Protein 2I9E (pdb70)

Solvent-accessible surface area: 38887 Å² total; per-residue (Å²): 159,61,108,4,0,0,1,0,2,2,40,0,20,11,50,78,156,55,0,96,91,2,5,32,47,6,131,91,17,107,57,19,168,107,13,35,7,1,3,1,0,2,16,7,0,0,45,46,0,36,96,41,8,45,106,100,6,5,0,0,0,5,16,0,11,66,50,73,142,18,52,42,0,30,10,16,0,0,54,3,0,91,47,8,40,1,40,4,0,1,1,1,6,16,22,10,29,96,85,40,58,14,54,18,111,31,0,1,60,0,0,29,27,0,32,137,37,42,2,72,0,0,1,0,3,10,0,39,70,107,47,58,105,16,66,90,20,93,100,3,3,43,102,10,1,136,15,5,23,73,102,14,140,82,14,87,70,2,1,4,0,0,12,5,24,18,11,141,85,54,85,146,63,6,62,30,101,58,0,12,79,12,0,118,26,0,15,103,33,0,38,132,88,50,57,54,164,27,0,89,70,5,34,0,0,2,15,12,57,6,48,48,100,38,1,110,107,3,2,78,26,100,12,1,4,0,0,7,0,19,56,12,1,40,110,75,31,2,14,75,0,0,11,4,114,132,162,52,106,7,0,0,1,0,2,3,40,0,21,10,50,72,159,54,2,103,92,2,8,30,53,6,124,98,13,112,43,22,174,106,14,35,7,1,0,0,0,1,16,7,0,0,40,45,0,36,99,43,8,45,103,101,7,5,0,0,0,5,16,0,11,66,49,74,143,20,49,41,0,29,11,14,0,0,53,2,0,86,46,7,44,1,39,4,0,1,1,0,7,14,19,11,28,93,80,38,57,18,62,32,109,34,0,0,50,1,0,30,25,0,31,140,35,43,2,73,0,1,1,0,3,7,0,33,64,128,47,60,134,69,67,86,23,91,95,2,2,38,104,11,2,135,25,5,24,80,74,15,149,81,18,83,66,1,1,4,0,0,11,5,26,18,12,140,85,61,84,152,61,6,60,26,104,57,1,12,79,9,0,116,22,0,15,100,32,1,39,123,89,48,54,56,163,29,0,90,69,6,34,0,0,2,17,12,54,7,47,46,106,36,2,110,108,6,7,83,27,98,12,0,2,0,0,6,1,19,54,10,0,36,108,77,38,2,18,84,0,0,25,4,109,61,174,174,161,62,108,3,0,0,0,0,2,3,40,0,21,12,50,79,156,55,0,97,94,2,5,30,48,6,118,37,15,63,56,21,169,106,13,36,8,1,4,1,0,2,16,6,0,0,44,47,0,35,96,42,7,47,102,101,8,5,0,0,0,5,16,0,11,66,50,74,143,19,50,41,0,30,10,16,0,0,53,4,0,91,47,9,39,1,39,5,0,2,1,1,6,16,20,11,30,94,85,44,57,14,56,18,109,33,0,0,61,1,0,28,27,0,33,136,37,43,2,73,0,0,0,0,2,10,0,40,70,141,47,59,131,64,66,94,20,95,100,3,2,44,104,11,1,136,15,4,23,72,101,14,142,77,13,87,69,3,1,4,0,0,12,5,25,17,10,139,86,53,85,148,63,6,61,29,102,59,1,12,81,11,0,117,25,0,16,102,32,0,38,131,86,51,58,54,164,30,0,87,72,5,35,0,0,1,15,11,56,6,48,47,102,38,2,110,106,4,2,78,27,100,11,1,3,0,0,7,0,20,56,10,1,38,109,76,31,3,14,74,0,0,11,4,111,131,162,55,105,8,0,0,1,1,2,3,40,0,20,11,50,73,158,56,2,108,92,3,8,30,54,6,126,98,14,107,44,24,174,104,12,37,7,2,1,1,0,2,16,7,0,0,40,45,0,35,100,42,7,44,103,102,7,5,0,0,0,6,15,0,12,66,51,75,145,20,49,39,0,31,12,15,0,0,52,4,0,88,48,7,43,1,39,5,0,2,1,0,7,15,20,11,30,94,79,42,58,19,54,21,98,34,0,0,57,1,0,30,24,0,32,139,38,45,1,73,0,0,0,0,3,8,0,32,64,129,46,55,137,68,67,87,22,94,95,2,2,40,102,11,1,135,17,4,24,78,87,14,152,79,18,84,68,2,1,4,0,1,12,3,27,20,5,140,53,151,30,155,30,10,66,30,103,60,1,10,76,11,0,115,21,0,15,100,43,0,36,121,88,54,60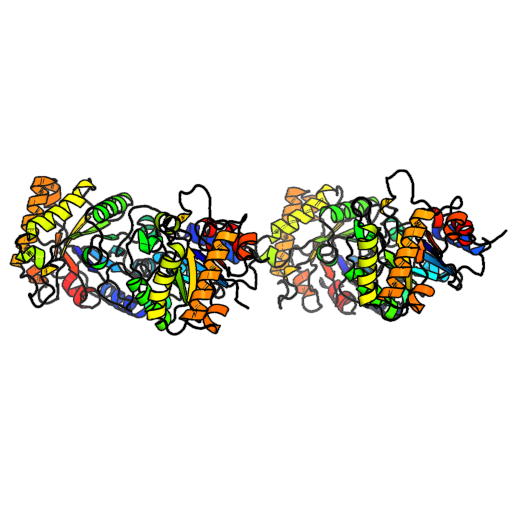,55,162,28,0,88,72,6,36,0,0,2,15,10,58,6,49,47,102,39,2,105,103,9,6,84,29,99,12,4,10,0,0,8,2,21,48,14,0,36,106,76,39,2,17,77,0,0,22,2,118,61,173,171

InterPro domains:
  IPR000652 Triosephosphate isomerase [PF00121] (6-245)
  IPR000652 Triosephosphate isomerase [PS51440] (4-245)
  IPR000652 Triosephosphate isomerase [PTHR21139] (2-244)
  IPR000652 Triosephosphate isomerase [TIGR00419] (6-238)
  IPR000652 Triosephosphate isomerase [cd00311] (5-244)
  IPR013785 Aldolase-type TIM barrel [G3DSA:3.20.20.70] (1-247)
  IPR020861 Triosephosphate isomerase, active site [PS00171] (162-172)
  IPR022896 Triosephosphate isomerase, bacterial/eukaryotic [MF_00147_B] (3-245)
  IPR035990 Triosephosphate isomerase superfamily [SSF51351] (2-245)

Radius of gyration: 40.64 Å; Cα contacts (8 Å, |Δi|>4): 2149; chains: 4; bounding box: 59×119×101 Å

Nearest PDB structures (foldseek):
  2i9e-assembly2_C  TM=1.004E+00  e=1.989E-55  Tenebrio molitor
  6jox-assembly2_A  TM=9.903E-01  e=1.349E-45  Scylla paramamosain
  4unl-assembly1_B  TM=9.896E-01  e=4.055E-43  Homo sapiens
  7sx1-assembly1_A  TM=9.900E-01  e=1.796E-42  Homo sapiens
  6nlh-assembly1_A  TM=9.869E-01  e=2.450E-42  Homo sapiens

Secondary structure (DSSP, 8-state):
-PPEEEEEE--B---HHHHHHHHHHHHHS---TTEEEEEEE-GGGHHHHHHHS-TTSEEEES---SSSSBS-TT---HHHHHHTT--EEEES-HHHHHTS---HHHHHHHHHHHHHTT-EEEEEE---HHHHHTT-HHHHHHHHHHHHHHH-S--TTEEEEE--GGGTTSSS---HHHHHHHHHHHHHHHHHHT-HHHHHH-EEEE-S---TTTHHHHHTSTT--EEEESGGGGSTHHHHHHTTT-/-PPPEEEEE--B---HHHHHHHHHHHHHS---TT-EEEEEE-GGGHHHHHHHS-TTSEEEES---SSSSBS-TT---HHHHHHTT--EEEES-HHHHHTS---HHHHHHHHHHHHHTT-EEEEEE---HHHHHTT-HHHHHHHHHHHHHTT-S--TTEEEEE--GGGTTSSS---HHHHHHHHHHHHHHHHHHT-HHHHHH--EEE-S---TTTHHHHHTSTT--EEEE-GGGGSTHHHHHHTTT---/-PPEEEEEE--B---HHHHHHHHHHHHHSPPPTTEEEEEEE-GGGHHHHHHHS-TTSEEEES---SSSSBS-TT---HHHHHHTT--EEEES-HHHHHTS---HHHHHHHHHHHHHTT-EEEEEE---HHHHHTT-HHHHHHHHHHHHHTT-S--TTEEEEE--GGGTTSSS---HHHHHHHHHHHHHHHHHHT-HHHHHH-EEEE-S---TTTHHHHHTSTT--EEEESGGGGSTHHHHHHTTT-/-PPPEEEEE--B---HHHHHHHHHHHHHS---TT-EEEEEE-GGGHHHHHHHS-TTSEEEES---SSSSBS-TT---HHHHHHTT--EEEES-HHHHHTS---HHHHHHHHHHHHHTT-EEEEEE---HHHHHTT-HHHHHHHHHHHHHTT-S--TTEEEEE--TTTSSSS----HHHHHHHHHHHHHHHHHHT-HHHHHH--EEE-S---TTTHHHHHHSTT--EEEESGGGGSTHHHHHHTTT---

Sequence (988 aa):
ARKFVVGGNWKMNGDKKQINEIIGFLKSGPLNQDTEVVVGVPAIYLELVRTCVPASIGVAAQNCYKVPKGAFTGEISPAMIKDVGADWVILGHSERRQIFGESDELIAEKVCHALESGLKVIACIGETLEEREAGKTEEVVFRQTKAIAAKVNDWSNVVIAYEPVWAIGTGKTATPQQAQDVHKALRQWICENIDAKVGNSIRIQYGGSVTAANCKELASQPDIDGFLVGGASLKPEFVDIINARQARKFVVGGNWKMNGDKKQINEIIGFLKSGPLNQDTEVVVGVPAIYLELVRTCVPASIGVAAQNCYKVPKGAFTGEISPAMIKDVGADWVILGHSERRQIFGESDELIAEKVCHALESGLKVIACIGETLEEREAGKTEEVVFRQTKAIAAKVNDWSNVVIAYEPVWAIGTGKTATPQQAQDVHKALRQWICENIDAKVGNSIRIQYGGSVTAANCKELASQPDIDGFLVGGASLKPEFVDIINARQLVARKFVVGGNWKMNGDKKQINEIIGFLKSGPLNQDTEVVVGVPAIYLELVRTCVPASIGVAAQNCYKVPKGAFTGEISPAMIKDVGADWVILGHSERRQIFGESDELIAEKVCHALESGLKVIACIGETLEEREAGKTEEVVFRQTKAIAAKVNDWSNVVIAYEPVWAIGTGKTATPQQAQDVHKALRQWICENIDAKVGNSIRIQYGGSVTAANCKELASQPDIDGFLVGGASLKPEFVDIINARQARKFVVGGNWKMNGDKKQINEIIGFLKSGPLNQDTEVVVGVPAIYLELVRTCVPASIGVAAQNCYKVPKGAFTGEISPAMIKDVGADWVILGHSERRQIFGESDELIAEKVCHALESGLKVIACIGETLEEREAGKTEEVVFRQTKAIAAKVNDWSNVVIAYEPVWAIGTGKTATPQQAQDVHKALRQWICENIDAKVGNSIRIQYGGSVTAANCKELASQPDIDGFLVGGASLKPEFVDIINARQLV

B-factor: mean 29.7, std 9.91, range [9.57, 84.8]

Organism: Tenebrio molitor (NCBI:txid7067)

Foldseek 3Di:
DAQFEAEEAADPDDDPVLLVVLLCLVVPFDFDPRYAYEYEDEPVCLLVSQVSHDPSHAYEHADAFQDCDDDDPPGHHLVVSVVSPHAEYEFQPPCCCPVVNDDLQRSLSRVLRNVVSRHQYEYEFEDAQVCVVVVNGCVRRLVSVVNNLVRDQDCPRYAYEYEHNNCPPVPDWQALVSQLVSLVSVLVSCCVPPNVVCSVHHAYAYEYADFLVCLQVNCPRPRHRYYHHYPCSSDSRSSSNSVSPD/DAQFEAEEEADPDDDPVLLVVLLVLVVPQDFDPSYQYEYEDEPVCLLVNQVSHDPSYAYEHADAFQDCDDDDPPGHHLVVSPVSPGAEYEFQPPCCCPVVNDDLQRRLSRCLRNVVSRHAYAYEFEDALVCVVVVCGVVGRLVSVVSNLVRDDDCPRYAYEYEHNNQPPPPDWQALVSQLVSLVSVLVSCCVPPNVVCSVHHAYAYAYADFLVCLLVNCVRPRHRYYNYYPCSSDSRSRSNSCSPPPD/DAQFEAEEAADPDDDPVLLVVLLCLVVPFDFDPRYAYEYEDEPVCLLVSQVSHDPSHAYEHADAFQDCDDDDPPGHHLVVSVVSPHAEYEFQPPCCCPVVNDDLQRSLSRVLRNVVSRHQYEYEFEDAQVCVVVVNGCVGRLVSVVNNLVRDQDCPRYAYEYEHNNCPPVPDWQALVRQLVSLVSVLVSCCVPPNVVCSVHHAYAYEYADFLVCLQVNCPRPRHRYYHHYPCSSDSRSSSNSVSPD/DAQFEAEEEADPDDDVVLLVVLLVLVVPQDFDPSYQYEYEDEPVCLLVNQVSHDPSYAYEHADAFQDCDDDDPPGHHLVVSPVSPGAEYEFQPPCCCPVVNDDLQRRLSRCLRNVVSRHAYAYEFEDALVCVVVVCGVVGRLVSVVSNLVRDQDCPRYAYEYEHNNCPDVNDWDDLVSQLVSLVSVLVSCCVPPNVVCSVHHAYAYEYADFLVCLLVNCVRPRHRYYHHYPCSSDSRSSSNSCSPPPD

CATH classification: 3.20.20.70

Structure (mmCIF, N/CA/C/O backbone):
data_2I9E
#
_entry.id   2I9E
#
_cell.length_a   37.06
_cell.length_b   145.08
_cell.length_c   94.28
_cell.angle_alpha   90.00
_cell.angle_beta   95.61
_cell.angle_gamma   90.00
#
_symmetry.space_group_name_H-M   'P 1 21 1'
#
loop_
_entity.id
_entity.type
_entity.pdbx_description
1 polymer 'Triosephosphate isomerase'
2 non-polymer 2-AMINO-2-HYDROXYMETHYL-PROPANE-1,3-DIOL
3 water water
#
loop_
_atom_site.group_PDB
_atom_site.id
_atom_site.type_symbol
_atom_site.label_atom_id
_atom_site.label_alt_id
_atom_site.label_comp_id
_atom_site.label_asym_id
_atom_site.label_entity_id
_atom_site.label_seq_id
_atom_site.pdbx_PDB_ins_code
_atom_site.Cartn_x
_atom_site.Cartn_y
_atom_site.Cartn_z
_atom_site.occupancy
_atom_site.B_iso_or_equiv
_atom_site.auth_seq_id
_atom_site.auth_comp_id
_atom_site.auth_asym_id
_atom_site.auth_atom_id
_atom_site.pdbx_PDB_model_num
ATOM 1 N N . ALA A 1 2 ? 19.759 16.434 28.596 1.00 44.07 2 ALA A N 1
ATOM 2 C CA . ALA A 1 2 ? 18.500 16.211 29.364 1.00 45.89 2 ALA A CA 1
ATOM 3 C C . ALA A 1 2 ? 18.341 14.739 29.735 1.00 42.12 2 ALA A C 1
ATOM 4 O O . ALA A 1 2 ? 18.958 13.865 29.128 1.00 46.96 2 ALA A O 1
ATOM 6 N N . ARG A 1 3 ? 17.514 14.473 30.738 1.00 39.05 3 ARG A N 1
ATOM 7 C CA . ARG A 1 3 ? 17.277 13.110 31.190 1.00 34.00 3 ARG A CA 1
ATOM 8 C C . ARG A 1 3 ? 16.247 12.409 30.304 1.00 29.25 3 ARG A C 1
ATOM 9 O O . ARG A 1 3 ? 15.130 12.894 30.136 1.00 22.79 3 ARG A O 1
ATOM 17 N N . LYS A 1 4 ? 16.618 11.270 29.728 1.00 27.53 4 LYS A N 1
ATOM 18 C CA . LYS A 1 4 ? 15.675 10.550 28.879 1.00 30.22 4 LYS A CA 1
ATOM 19 C C . LYS A 1 4 ? 14.529 9.955 29.690 1.00 25.70 4 LYS A C 1
ATOM 20 O O . LYS A 1 4 ? 14.752 9.258 30.681 1.00 23.71 4 LYS A O 1
ATOM 26 N N . PHE A 1 5 ? 13.305 10.254 29.263 1.00 28.52 5 PHE A N 1
ATOM 27 C CA . PHE A 1 5 ? 12.095 9.768 29.919 1.00 23.98 5 PHE A CA 1
ATOM 28 C C . PHE A 1 5 ? 12.096 8.245 29.899 1.00 23.12 5 PHE A C 1
ATOM 29 O O . PHE A 1 5 ? 12.263 7.646 28.842 1.00 25.90 5 PHE A O 1
ATOM 37 N N . VAL A 1 6 ? 11.916 7.623 31.062 1.00 23.64 6 VAL A N 1
ATOM 38 C CA . VAL A 1 6 ? 11.920 6.161 31.157 1.00 24.02 6 VAL A CA 1
ATOM 39 C C . VAL A 1 6 ? 10.642 5.622 31.762 1.00 24.85 6 VAL A C 1
ATOM 40 O O . VAL A 1 6 ? 10.288 5.969 32.889 1.00 19.92 6 VAL A O 1
ATOM 44 N N . VAL A 1 7 ? 9.970 4.747 31.027 1.00 27.41 7 VAL A N 1
ATOM 45 C CA . VAL A 1 7 ? 8.730 4.153 31.507 1.00 27.37 7 VAL A CA 1
ATOM 46 C C . VAL A 1 7 ? 8.854 2.638 31.604 1.00 29.84 7 VAL A C 1
ATOM 47 O O . VAL A 1 7 ? 9.044 1.943 30.596 1.00 20.31 7 VAL A O 1
ATOM 51 N N . GLY A 1 8 ? 8.766 2.141 32.835 1.00 22.77 8 GLY A N 1
ATOM 52 C CA . GLY A 1 8 ? 8.854 0.718 33.069 1.00 24.79 8 GLY A CA 1
ATOM 53 C C . GLY A 1 8 ? 7.471 0.167 33.350 1.00 28.76 8 GLY A C 1
ATOM 54 O O . GLY A 1 8 ? 6.630 0.844 33.945 1.00 31.32 8 GLY A O 1
ATOM 55 N N . GLY A 1 9 ? 7.234 -1.058 32.898 1.00 22.90 9 GLY A N 1
ATOM 56 C CA . GLY A 1 9 ? 5.958 -1.705 33.122 1.00 20.36 9 GLY A CA 1
ATOM 57 C C . GLY A 1 9 ? 6.190 -2.917 34.005 1.00 21.42 9 GLY A C 1
ATOM 58 O O . GLY A 1 9 ? 6.741 -3.922 33.565 1.00 25.04 9 GLY A O 1
ATOM 59 N N . ASN A 1 10 ? 5.797 -2.816 35.267 1.00 22.23 10 ASN A N 1
ATOM 60 C CA . ASN A 1 10 ? 5.975 -3.919 36.196 1.00 15.36 10 ASN A CA 1
ATOM 61 C C . ASN A 1 10 ? 4.688 -4.743 36.202 1.00 19.96 10 ASN A C 1
ATOM 62 O O . ASN A 1 10 ? 3.688 -4.344 36.804 1.00 20.02 10 ASN A O 1
ATOM 67 N N . TRP A 1 11 ? 4.717 -5.882 35.510 1.00 20.06 11 TRP A N 1
ATOM 68 C CA . TRP A 1 11 ? 3.559 -6.777 35.414 1.00 19.53 11 TRP A CA 1
ATOM 69 C C . TRP A 1 11 ? 3.247 -7.475 36.734 1.00 12.82 11 TRP A C 1
ATOM 70 O O . TRP A 1 11 ? 2.143 -7.981 36.930 1.00 22.16 11 TRP A O 1
ATOM 81 N N . LYS A 1 12 ? 4.227 -7.512 37.628 1.00 20.86 12 LYS A N 1
ATOM 82 C CA . LYS A 1 12 ? 4.066 -8.197 38.911 1.00 13.69 12 LYS A CA 1
ATOM 83 C C . LYS A 1 12 ? 3.760 -9.676 38.620 1.00 24.40 12 LYS A C 1
ATOM 84 O O . LYS A 1 12 ? 4.177 -10.199 37.581 1.00 26.52 12 LYS A O 1
ATOM 90 N N . MET A 1 13 ? 3.054 -10.361 39.518 1.00 25.43 13 MET A N 1
ATOM 91 C CA . MET A 1 13 ? 2.752 -11.765 39.278 1.00 18.56 13 MET A CA 1
ATOM 92 C C . MET A 1 13 ? 1.488 -11.910 38.439 1.00 19.90 13 MET A C 1
ATOM 93 O O . MET A 1 13 ? 0.422 -12.272 38.941 1.00 21.70 13 MET A O 1
ATOM 98 N N . ASN A 1 14 ? 1.625 -11.627 37.150 1.00 21.31 14 ASN A N 1
ATOM 99 C CA . ASN A 1 14 ? 0.516 -11.708 36.211 1.00 17.44 14 ASN A CA 1
ATOM 100 C C . ASN A 1 14 ? 1.048 -12.146 34.863 1.00 23.60 14 ASN A C 1
ATOM 101 O O . ASN A 1 14 ? 2.199 -11.867 34.521 1.00 24.92 14 ASN A O 1
ATOM 106 N N . GLY A 1 15 ? 0.206 -12.830 34.100 1.00 28.89 15 GLY A N 1
ATOM 107 C CA . GLY A 1 15 ? 0.610 -13.263 32.778 1.00 34.33 15 GLY A CA 1
ATOM 108 C C . GLY A 1 15 ? 0.626 -14.747 32.461 1.00 29.77 15 GLY A C 1
ATOM 109 O O . GLY A 1 15 ? 0.708 -15.603 33.339 1.00 30.20 15 GLY A O 1
ATOM 110 N N . ASP A 1 16 ? 0.528 -15.022 31.165 1.00 28.69 16 ASP A N 1
ATOM 111 C CA . ASP A 1 16 ? 0.573 -16.359 30.594 1.00 31.53 16 ASP A CA 1
ATOM 112 C C . ASP A 1 16 ? 0.818 -16.121 29.110 1.00 24.49 16 ASP A C 1
ATOM 113 O O . ASP A 1 16 ? 0.699 -14.997 28.640 1.00 27.37 16 ASP A O 1
ATOM 118 N N . LYS A 1 17 ? 1.184 -17.166 28.382 1.00 32.92 17 LYS A N 1
ATOM 119 C CA . LYS A 1 17 ? 1.451 -17.053 26.951 1.00 29.35 17 LYS A CA 1
ATOM 120 C C . LYS A 1 17 ? 0.432 -16.185 26.212 1.00 28.39 17 LYS A C 1
ATOM 121 O O . LYS A 1 17 ? 0.801 -15.266 25.489 1.00 23.31 17 LYS A O 1
ATOM 127 N N . LYS A 1 18 ? -0.850 -16.490 26.391 1.00 32.14 18 LYS A N 1
ATOM 128 C CA . LYS A 1 18 ? -1.921 -15.745 25.736 1.00 33.47 18 LYS A CA 1
ATOM 129 C C . LYS A 1 18 ? -1.877 -14.264 26.091 1.00 35.16 18 LYS A C 1
ATOM 130 O O . LYS A 1 18 ? -1.766 -13.401 25.213 1.00 25.15 18 LYS A O 1
ATOM 136 N N . GLN A 1 19 ? -1.970 -13.982 27.387 1.00 36.74 19 GLN A N 1
ATOM 137 C CA . GLN A 1 19 ? -1.949 -12.619 27.891 1.00 31.94 19 GLN A CA 1
ATOM 138 C C . GLN A 1 19 ? -0.702 -11.858 27.445 1.00 35.29 19 GLN A C 1
ATOM 139 O O . GLN A 1 19 ? -0.765 -10.661 27.165 1.00 35.09 19 GLN A O 1
ATOM 145 N N . ILE A 1 20 ? 0.429 -12.554 27.375 1.00 33.61 20 ILE A N 1
ATOM 146 C CA . ILE A 1 20 ? 1.678 -11.933 26.950 1.00 35.08 20 ILE A CA 1
ATOM 147 C C . ILE A 1 20 ? 1.626 -11.542 25.478 1.00 35.68 20 ILE A C 1
ATOM 148 O O . ILE A 1 20 ? 2.207 -10.534 25.084 1.00 34.19 20 ILE A O 1
ATOM 153 N N . ASN A 1 21 ? 0.944 -12.343 24.664 1.00 38.06 21 ASN A N 1
ATOM 154 C CA . ASN A 1 21 ? 0.825 -12.032 23.242 1.00 37.52 21 ASN A CA 1
ATOM 155 C C . ASN A 1 21 ? -0.051 -10.802 23.069 1.00 33.00 21 ASN A C 1
ATOM 156 O O . ASN A 1 21 ? 0.115 -10.043 22.116 1.00 37.58 21 ASN A O 1
ATOM 161 N N . GLU A 1 22 ? -0.990 -10.620 23.992 1.00 32.26 22 GLU A N 1
ATOM 162 C CA . GLU A 1 22 ? -1.891 -9.475 23.956 1.00 35.62 22 GLU A CA 1
ATOM 163 C C . GLU A 1 22 ? -1.109 -8.217 24.298 1.00 37.63 22 GLU A C 1
ATOM 164 O O . GLU A 1 22 ? -1.136 -7.228 23.565 1.00 41.99 22 GLU A O 1
ATOM 170 N N . ILE A 1 23 ? -0.410 -8.279 25.426 1.00 35.20 23 ILE A N 1
ATOM 171 C CA . ILE A 1 23 ? 0.390 -7.173 25.926 1.00 30.00 23 ILE A CA 1
ATOM 172 C C . ILE A 1 23 ? 1.497 -6.741 24.970 1.00 27.88 23 ILE A C 1
ATOM 173 O O . ILE A 1 23 ? 1.743 -5.547 24.809 1.00 31.47 23 ILE A O 1
ATOM 178 N N . ILE A 1 24 ? 2.160 -7.697 24.330 1.00 34.97 24 ILE A N 1
ATOM 179 C CA . ILE A 1 24 ? 3.232 -7.357 23.397 1.00 39.44 24 ILE A CA 1
ATOM 180 C C . ILE A 1 24 ? 2.607 -6.828 22.120 1.00 44.15 24 ILE A C 1
ATOM 181 O O . ILE A 1 24 ? 3.265 -6.168 21.313 1.00 45.86 24 ILE A O 1
ATOM 186 N N . GLY A 1 25 ? 1.326 -7.130 21.942 1.00 45.71 25 GLY A N 1
ATOM 187 C CA . GLY A 1 25 ? 0.619 -6.658 20.771 1.00 43.94 25 GLY A CA 1
ATOM 188 C C . GLY A 1 25 ? 0.429 -5.165 20.913 1.00 40.71 25 GLY A C 1
ATOM 189 O O . GLY A 1 25 ? 0.449 -4.430 19.930 1.00 44.25 25 GLY A O 1
ATOM 190 N N . PHE A 1 26 ? 0.247 -4.720 22.152 1.00 43.10 26 PHE A N 1
ATOM 191 C CA . PHE A 1 26 ? 0.059 -3.304 22.449 1.00 42.44 26 PHE A CA 1
ATOM 192 C C . PHE A 1 26 ? 1.305 -2.518 22.059 1.00 43.51 26 PHE A C 1
ATOM 193 O O . PHE A 1 26 ? 1.220 -1.546 21.309 1.00 42.38 26 PHE A O 1
ATOM 201 N N . LEU A 1 27 ? 2.456 -2.942 22.580 1.00 43.42 27 LEU A N 1
ATOM 202 C CA . LEU A 1 27 ? 3.728 -2.280 22.297 1.00 42.99 27 LEU A CA 1
ATOM 203 C C . LEU A 1 27 ? 4.026 -2.201 20.805 1.00 44.97 27 LEU A C 1
ATOM 204 O O . LEU A 1 27 ? 4.268 -1.119 20.274 1.00 46.46 27 LEU A O 1
ATOM 209 N N . LYS A 1 28 ? 4.020 -3.350 20.136 1.00 49.70 28 LYS A N 1
ATOM 210 C CA . LYS A 1 28 ? 4.291 -3.397 18.705 1.00 52.31 28 LYS A CA 1
ATOM 211 C C . LYS A 1 28 ? 3.304 -2.526 17.942 1.00 51.92 28 LYS A C 1
ATOM 212 O O . LYS A 1 28 ? 3.685 -1.770 17.050 1.00 51.13 28 LYS A O 1
ATOM 218 N N . SER A 1 29 ? 2.033 -2.636 18.310 1.00 54.23 29 SER A N 1
ATOM 219 C CA . SER A 1 29 ? 0.964 -1.882 17.669 1.00 55.10 29 SER A CA 1
ATOM 220 C C . SER A 1 29 ? 0.959 -0.390 17.990 1.00 60.69 29 SER A C 1
ATOM 221 O O . SER A 1 29 ? 1.438 0.424 17.200 1.00 64.12 29 SER A O 1
ATOM 224 N N . GLY A 1 30 ? 0.398 -0.045 19.147 1.00 61.38 30 GLY A N 1
ATOM 225 C CA . GLY A 1 30 ? 0.310 1.343 19.567 1.00 57.83 30 GLY A CA 1
ATOM 226 C C . GLY A 1 30 ? 1.509 2.187 19.190 1.00 59.46 30 GLY A C 1
ATOM 227 O O . GLY A 1 30 ? 2.627 1.675 19.119 1.00 63.65 30 GLY A O 1
ATOM 228 N N . PRO A 1 31 ? 1.308 3.491 18.936 1.00 55.87 31 PRO A N 1
ATOM 229 C CA . PRO A 1 31 ? 2.404 4.389 18.564 1.00 55.86 31 PRO A CA 1
ATOM 230 C C . PRO A 1 31 ? 3.266 4.688 19.783 1.00 58.24 31 PRO A C 1
ATOM 231 O O . PRO A 1 31 ? 2.759 5.133 20.816 1.00 60.09 31 PRO A O 1
ATOM 235 N N . LEU A 1 32 ? 4.565 4.438 19.671 1.00 55.67 32 LEU A N 1
ATOM 236 C CA . LEU A 1 32 ? 5.455 4.693 20.793 1.00 55.99 32 LEU A CA 1
ATOM 237 C C . LEU A 1 32 ? 6.300 5.946 20.609 1.00 55.40 32 LEU A C 1
ATOM 238 O O . LEU A 1 32 ? 6.879 6.180 19.543 1.00 52.80 32 LEU A O 1
ATOM 243 N N . ASN A 1 33 ? 6.347 6.752 21.665 1.00 55.03 33 ASN A N 1
ATOM 244 C CA . ASN A 1 33 ? 7.111 7.991 21.680 1.00 55.41 33 ASN A CA 1
ATOM 245 C C . ASN A 1 33 ? 8.574 7.658 21.402 1.00 53.22 33 ASN A C 1
ATOM 246 O O . ASN A 1 33 ? 9.135 6.755 22.019 1.00 51.21 33 ASN A O 1
ATOM 251 N N . GLN A 1 34 ? 9.184 8.380 20.467 1.00 52.01 34 GLN A N 1
ATOM 252 C CA . GLN A 1 34 ? 10.581 8.157 20.103 1.00 47.83 34 GLN A CA 1
ATOM 253 C C . GLN A 1 34 ? 11.564 8.525 21.207 1.00 42.97 34 GLN A C 1
ATOM 254 O O . GLN A 1 34 ? 12.679 8.011 21.243 1.00 40.57 34 GLN A O 1
ATOM 260 N N . ASP A 1 35 ? 11.148 9.415 22.101 1.00 35.88 35 ASP A N 1
ATOM 261 C CA . ASP A 1 35 ? 12.002 9.879 23.188 1.00 33.00 35 ASP A CA 1
ATOM 262 C C . ASP A 1 35 ? 11.717 9.236 24.534 1.00 32.85 35 ASP A C 1
ATOM 263 O O . ASP A 1 35 ? 11.963 9.833 25.581 1.00 37.09 35 ASP A O 1
ATOM 268 N N . THR A 1 36 ? 11.197 8.020 24.508 1.00 34.27 36 THR A N 1
ATOM 269 C CA . THR A 1 36 ? 10.883 7.313 25.739 1.00 34.36 36 THR A CA 1
ATOM 270 C C . THR A 1 36 ? 11.555 5.951 25.767 1.00 31.69 36 THR A C 1
ATOM 271 O O . THR A 1 36 ? 11.396 5.151 24.847 1.00 34.56 36 THR A O 1
ATOM 275 N N . GLU A 1 37 ? 12.321 5.700 26.822 1.00 33.55 37 GLU A N 1
ATOM 276 C CA . GLU A 1 37 ? 12.989 4.421 26.980 1.00 24.37 37 GLU A CA 1
ATOM 277 C C . GLU A 1 37 ? 11.972 3.555 27.703 1.00 28.32 37 GLU A C 1
ATOM 278 O O . GLU A 1 37 ? 11.527 3.887 28.802 1.00 30.81 37 GLU A O 1
ATOM 284 N N . VAL A 1 38 ? 11.587 2.457 27.068 1.00 23.53 38 VAL A N 1
ATOM 285 C CA . VAL A 1 38 ? 10.597 1.558 27.638 1.00 26.94 38 VAL A CA 1
ATOM 286 C C . VAL A 1 38 ? 11.188 0.241 28.137 1.00 27.81 38 VAL A C 1
ATOM 287 O O . VAL A 1 38 ? 12.008 -0.391 27.465 1.00 29.22 38 VAL A O 1
ATOM 291 N N . VAL A 1 39 ? 10.758 -0.155 29.331 1.00 26.50 39 VAL A N 1
ATOM 292 C CA . VAL A 1 39 ? 11.210 -1.385 29.964 1.00 26.81 39 VAL A CA 1
ATOM 293 C C . VAL A 1 39 ? 9.996 -2.154 30.463 1.00 28.64 39 VAL A C 1
ATOM 294 O O . VAL A 1 39 ? 9.058 -1.570 31.018 1.00 28.66 39 VAL A O 1
ATOM 298 N N . VAL A 1 40 ? 10.004 -3.464 30.263 1.00 29.37 40 VAL A N 1
ATOM 299 C CA . VAL A 1 40 ? 8.892 -4.284 30.717 1.00 28.39 40 VAL A CA 1
ATOM 300 C C . VAL A 1 40 ? 9.393 -5.325 31.721 1.00 22.68 40 VAL A C 1
ATOM 301 O O . VAL A 1 40 ? 10.306 -6.088 31.417 1.00 23.57 40 VAL A O 1
ATOM 305 N N . GLY A 1 41 ? 8.809 -5.326 32.922 1.00 25.96 41 GLY A N 1
ATOM 306 C CA . GLY A 1 41 ? 9.193 -6.270 33.970 1.00 25.56 41 GLY A CA 1
ATOM 307 C C . GLY A 1 41 ? 8.266 -7.470 33.975 1.00 24.17 41 GLY A C 1
ATOM 308 O O . GLY A 1 41 ? 7.087 -7.351 34.307 1.00 28.90 41 GLY A O 1
ATOM 309 N N . VAL A 1 42 ? 8.799 -8.637 33.629 1.00 19.86 42 VAL A N 1
ATOM 310 C CA . VAL A 1 42 ? 7.982 -9.840 33.518 1.00 20.78 42 VAL A CA 1
ATOM 311 C C . VAL A 1 42 ? 8.391 -10.971 34.469 1.00 21.13 42 VAL A C 1
ATOM 312 O O . VAL A 1 42 ? 9.519 -10.996 34.963 1.00 20.80 42 VAL A O 1
ATOM 316 N N . PRO A 1 43 ? 7.472 -11.918 34.746 1.00 21.65 43 PRO A N 1
ATOM 317 C CA . PRO A 1 43 ? 7.798 -13.035 35.643 1.00 25.48 43 PRO A CA 1
ATOM 318 C C . PRO A 1 43 ? 8.909 -13.881 35.028 1.00 27.58 43 PRO A C 1
ATOM 319 O O . PRO A 1 43 ? 8.933 -14.098 33.814 1.00 30.72 43 PRO A O 1
ATOM 323 N N . ALA A 1 44 ? 9.822 -14.358 35.869 1.00 23.98 44 ALA A N 1
ATOM 324 C CA . ALA A 1 44 ? 10.971 -15.146 35.420 1.00 24.26 44 ALA A CA 1
ATOM 325 C C . ALA A 1 44 ? 10.656 -16.229 34.394 1.00 23.58 44 ALA A C 1
ATOM 326 O O . ALA A 1 44 ? 11.388 -16.392 33.422 1.00 26.26 44 ALA A O 1
ATOM 328 N N . ILE A 1 45 ? 9.571 -16.967 34.611 1.00 25.61 45 ILE A N 1
ATOM 329 C CA . ILE A 1 45 ? 9.184 -18.044 33.700 1.00 25.35 45 ILE A CA 1
ATOM 330 C C . ILE A 1 45 ? 8.985 -17.590 32.251 1.00 25.91 45 ILE A C 1
ATOM 331 O O . ILE A 1 45 ? 9.094 -18.394 31.322 1.00 26.25 45 ILE A O 1
ATOM 336 N N . TYR A 1 46 ? 8.712 -16.304 32.059 1.00 21.67 46 TYR A N 1
ATOM 337 C CA . TYR A 1 46 ? 8.470 -15.770 30.724 1.00 25.68 46 TYR A CA 1
ATOM 338 C C . TYR A 1 46 ? 9.547 -14.824 30.193 1.00 22.51 46 TYR A C 1
ATOM 339 O O . TYR A 1 46 ? 9.405 -14.281 29.096 1.00 21.91 46 TYR A O 1
ATOM 348 N N . LEU A 1 47 ? 10.621 -14.636 30.955 1.00 26.68 47 LEU A N 1
ATOM 349 C CA . LEU A 1 47 ? 11.703 -13.737 30.544 1.00 29.28 47 LEU A CA 1
ATOM 350 C C . LEU A 1 47 ? 12.231 -13.963 29.126 1.00 28.89 47 LEU A C 1
ATOM 351 O O . LEU A 1 47 ? 12.241 -13.041 28.311 1.00 28.68 47 LEU A O 1
ATOM 356 N N . GLU A 1 48 ? 12.673 -15.179 28.828 1.00 23.69 48 GLU A N 1
ATOM 357 C CA . GLU A 1 48 ? 13.196 -15.466 27.499 1.00 30.59 48 GLU A CA 1
ATOM 358 C C . GLU A 1 48 ? 12.131 -15.269 26.425 1.00 30.50 48 GLU A C 1
ATOM 359 O O . GLU A 1 48 ? 12.382 -14.628 25.409 1.00 30.42 48 GLU A O 1
ATOM 365 N N . LEU A 1 49 ? 10.941 -15.816 26.658 1.00 32.39 49 LEU A N 1
ATOM 366 C CA . LEU A 1 49 ? 9.841 -15.686 25.709 1.00 33.28 49 LEU A CA 1
ATOM 367 C C . LEU A 1 49 ? 9.581 -14.221 25.384 1.00 33.57 49 LEU A C 1
ATOM 368 O O . LEU A 1 49 ? 9.559 -13.828 24.217 1.00 32.68 49 LEU A O 1
ATOM 373 N N . VAL A 1 50 ? 9.378 -13.415 26.422 1.00 30.39 50 VAL A N 1
ATOM 374 C CA . VAL A 1 50 ? 9.116 -11.988 26.242 1.00 31.96 50 VAL A CA 1
ATOM 375 C C . VAL A 1 50 ? 10.273 -11.284 25.543 1.00 32.83 50 VAL A C 1
ATOM 376 O O . VAL A 1 50 ? 10.056 -10.452 24.667 1.00 30.53 50 VAL A O 1
ATOM 380 N N . ARG A 1 51 ? 11.499 -11.620 25.933 1.00 32.50 51 ARG A N 1
ATOM 381 C CA . ARG A 1 51 ? 12.686 -11.011 25.338 1.00 36.83 51 ARG A CA 1
ATOM 382 C C . ARG A 1 51 ? 12.800 -11.291 23.842 1.00 36.74 51 ARG A C 1
ATOM 383 O O . ARG A 1 51 ? 13.390 -10.499 23.102 1.00 38.95 51 ARG A O 1
ATOM 391 N N . THR A 1 52 ? 12.243 -12.416 23.400 1.00 36.83 52 THR A N 1
ATOM 392 C CA . THR A 1 52 ? 12.290 -12.774 21.984 1.00 37.55 52 THR A CA 1
ATOM 393 C C . THR A 1 52 ? 11.175 -12.093 21.192 1.00 37.86 52 THR A C 1
ATOM 394 O O . THR A 1 52 ? 11.367 -11.726 20.035 1.00 42.01 52 THR A O 1
ATOM 398 N N . CYS A 1 53 ? 10.015 -11.925 21.820 1.00 36.35 53 CYS A N 1
ATOM 399 C CA . CYS A 1 53 ? 8.870 -11.311 21.158 1.00 39.95 53 CYS A CA 1
ATOM 400 C C . CYS A 1 53 ? 8.842 -9.785 21.194 1.00 42.92 53 CYS A C 1
ATOM 401 O O . CYS A 1 53 ? 8.053 -9.163 20.483 1.00 47.06 53 CYS A O 1
ATOM 404 N N . VAL A 1 54 ? 9.694 -9.183 22.016 1.00 41.62 54 VAL A N 1
ATOM 405 C CA . VAL A 1 54 ? 9.735 -7.727 22.142 1.00 42.42 54 VAL A CA 1
ATOM 406 C C . VAL A 1 54 ? 10.925 -7.107 21.410 1.00 43.07 54 VAL A C 1
ATOM 407 O O . VAL A 1 54 ? 12.043 -7.611 21.487 1.00 46.11 54 VAL A O 1
ATOM 411 N N . PRO A 1 55 ? 10.694 -5.994 20.691 1.00 47.87 55 PRO A N 1
ATOM 412 C CA . PRO A 1 55 ? 11.740 -5.291 19.938 1.00 48.71 55 PRO A CA 1
ATOM 413 C C . PRO A 1 55 ? 13.001 -5.042 20.761 1.00 50.72 55 PRO A C 1
ATOM 414 O O . PRO A 1 55 ? 12.929 -4.789 21.965 1.00 53.30 55 PRO A O 1
ATOM 418 N N . ALA A 1 56 ? 14.154 -5.107 20.104 1.00 48.60 56 ALA A N 1
ATOM 419 C CA . ALA A 1 56 ? 15.428 -4.891 20.781 1.00 52.45 56 ALA A CA 1
ATOM 420 C C . ALA A 1 56 ? 15.495 -3.507 21.428 1.00 50.84 56 ALA A C 1
ATOM 421 O O . ALA A 1 56 ? 16.274 -3.282 22.355 1.00 51.57 56 ALA A O 1
ATOM 423 N N . SER A 1 57 ? 14.677 -2.582 20.938 1.00 50.46 57 SER A N 1
ATOM 424 C CA . SER A 1 57 ? 14.663 -1.228 21.476 1.00 47.56 57 SER A CA 1
ATOM 425 C C . SER A 1 57 ? 14.021 -1.180 22.864 1.00 42.40 57 SER A C 1
ATOM 426 O O . SER A 1 57 ? 14.350 -0.320 23.681 1.00 43.44 57 SER A O 1
ATOM 429 N N . ILE A 1 58 ? 13.116 -2.114 23.130 1.00 35.90 58 ILE A N 1
ATOM 430 C CA . ILE A 1 58 ? 12.443 -2.173 24.416 1.00 35.30 58 ILE A CA 1
ATOM 431 C C . ILE A 1 58 ? 13.170 -3.082 25.411 1.00 32.81 58 ILE A C 1
ATOM 432 O O . ILE A 1 58 ? 13.479 -4.237 25.111 1.00 29.73 58 ILE A O 1
ATOM 437 N N . GLY A 1 59 ? 13.433 -2.554 26.602 1.00 28.22 59 GLY A N 1
ATOM 438 C CA . GLY A 1 59 ? 14.114 -3.337 27.613 1.00 21.99 59 GLY A CA 1
ATOM 439 C C . GLY A 1 59 ? 13.223 -4.406 28.209 1.00 23.74 59 GLY A C 1
ATOM 440 O O . GLY A 1 59 ? 12.000 -4.252 28.236 1.00 20.99 59 GLY A O 1
ATOM 441 N N . VAL A 1 60 ? 13.829 -5.499 28.673 1.00 22.68 60 VAL A N 1
ATOM 442 C CA . VAL A 1 60 ? 13.087 -6.593 29.300 1.00 26.22 60 VAL A CA 1
ATOM 443 C C . VAL A 1 60 ? 13.720 -6.808 30.662 1.00 25.91 60 VAL A C 1
ATOM 444 O O . VAL A 1 60 ? 14.919 -7.076 30.763 1.00 24.85 60 VAL A O 1
ATOM 448 N N . ALA A 1 61 ? 12.915 -6.696 31.711 1.00 28.61 61 ALA A N 1
ATOM 449 C CA . ALA A 1 61 ? 13.438 -6.822 33.062 1.00 23.21 61 ALA A CA 1
ATOM 450 C C . ALA A 1 61 ? 12.924 -7.982 33.870 1.00 20.52 61 ALA A C 1
ATOM 451 O O . ALA A 1 61 ? 11.788 -8.421 33.713 1.00 16.55 61 ALA A O 1
ATOM 453 N N . ALA A 1 62 ? 13.793 -8.501 34.728 1.00 23.44 62 ALA A N 1
ATOM 454 C CA . ALA A 1 62 ? 13.403 -9.564 35.629 1.00 16.34 62 ALA A CA 1
ATOM 455 C C . ALA A 1 62 ? 12.782 -8.737 36.752 1.00 19.66 62 ALA A C 1
ATOM 456 O O . ALA A 1 62 ? 13.056 -7.538 36.870 1.00 18.62 62 ALA A O 1
ATOM 458 N N . GLN A 1 63 ? 11.934 -9.352 37.557 1.00 24.05 63 GLN A N 1
ATOM 459 C CA . GLN A 1 63 ? 11.294 -8.632 38.645 1.00 25.07 63 GLN A CA 1
ATOM 460 C C . GLN A 1 63 ? 12.063 -8.775 39.948 1.00 24.09 63 GLN A C 1
ATOM 461 O O . GLN A 1 63 ? 11.644 -8.257 40.989 1.00 25.75 63 GLN A O 1
ATOM 467 N N . ASN A 1 64 ? 13.192 -9.476 39.876 1.00 25.26 64 ASN A N 1
ATOM 468 C CA . ASN A 1 64 ? 14.026 -9.716 41.042 1.00 19.59 64 ASN A CA 1
ATOM 469 C C . ASN A 1 64 ? 15.182 -10.642 40.672 1.00 23.09 64 ASN A C 1
ATOM 470 O O . ASN A 1 64 ? 15.152 -11.318 39.638 1.00 18.12 64 ASN A O 1
ATOM 475 N N . CYS A 1 65 ? 16.207 -10.651 41.511 1.00 18.76 65 CYS A N 1
ATOM 476 C CA . CYS A 1 65 ? 17.355 -11.524 41.309 1.00 22.24 65 CYS A CA 1
ATOM 477 C C . CYS A 1 65 ? 18.122 -11.592 42.622 1.00 22.22 65 CYS A C 1
ATOM 478 O O . CYS A 1 65 ? 17.808 -10.865 43.564 1.00 20.89 65 CYS A O 1
ATOM 481 N N . TYR A 1 66 ? 19.112 -12.473 42.700 1.00 23.12 66 TYR A N 1
ATOM 482 C CA . TYR A 1 66 ? 19.877 -12.598 43.926 1.00 25.81 66 TYR A CA 1
ATOM 483 C C . TYR A 1 66 ? 21.218 -11.891 43.784 1.00 29.80 66 TYR A C 1
ATOM 484 O O . TYR A 1 66 ? 21.485 -11.278 42.750 1.00 28.02 66 TYR A O 1
ATOM 493 N N . LYS A 1 67 ? 22.062 -11.992 44.810 1.00 30.50 67 LYS A N 1
ATOM 494 C CA . LYS A 1 67 ? 23.348 -11.295 44.822 1.00 25.53 67 LYS A CA 1
ATOM 495 C C . LYS A 1 67 ? 24.622 -12.029 44.397 1.00 20.80 67 LYS A C 1
ATOM 496 O O . LYS A 1 67 ? 25.705 -11.448 44.461 1.00 25.45 67 LYS A O 1
ATOM 502 N N . VAL A 1 68 ? 24.509 -13.292 43.988 1.00 20.28 68 VAL A N 1
ATOM 503 C CA . VAL A 1 68 ? 25.668 -14.058 43.513 1.00 24.82 68 VAL A CA 1
ATOM 504 C C . VAL A 1 68 ? 25.272 -14.759 42.201 1.00 19.61 68 VAL A C 1
ATOM 505 O O . VAL A 1 68 ? 24.086 -14.916 41.911 1.00 28.67 68 VAL A O 1
ATOM 509 N N . PRO A 1 69 ? 26.255 -15.166 41.386 1.00 25.02 69 PRO A N 1
ATOM 510 C CA . PRO A 1 69 ? 25.982 -15.831 40.106 1.00 22.09 69 PRO A CA 1
ATOM 511 C C . PRO A 1 69 ? 25.247 -17.150 40.214 1.00 25.96 69 PRO A C 1
ATOM 512 O O . PRO A 1 69 ? 24.375 -17.456 39.402 1.00 31.88 69 PRO A O 1
ATOM 516 N N . LYS A 1 70 ? 25.613 -17.931 41.219 1.00 28.50 70 LYS A N 1
ATOM 517 C CA . LYS A 1 70 ? 25.025 -19.247 41.424 1.00 30.42 70 LYS A CA 1
ATOM 518 C C . LYS A 1 70 ? 25.251 -19.660 42.867 1.00 23.78 70 LYS A C 1
ATOM 519 O O . LYS A 1 70 ? 26.116 -19.113 43.547 1.00 28.50 70 LYS A O 1
ATOM 525 N N . GLY A 1 71 ? 24.484 -20.634 43.330 1.00 23.83 71 GLY A N 1
ATOM 526 C CA . GLY A 1 71 ? 24.645 -21.083 44.696 1.00 20.53 71 GLY A CA 1
ATOM 527 C C . GLY A 1 71 ? 23.453 -21.843 45.231 1.00 22.70 71 GLY A C 1
ATOM 528 O O . GLY A 1 71 ? 22.457 -22.051 44.530 1.00 17.75 71 GLY A O 1
ATOM 529 N N . ALA A 1 72 ? 23.567 -22.250 46.491 1.00 21.41 72 ALA A N 1
ATOM 530 C CA . ALA A 1 72 ? 22.527 -23.010 47.166 1.00 25.01 72 ALA A CA 1
ATOM 531 C C . ALA A 1 72 ? 21.435 -22.069 47.617 1.00 25.27 72 ALA A C 1
ATOM 532 O O . ALA A 1 72 ? 21.265 -21.814 48.809 1.00 27.16 72 ALA A O 1
ATOM 534 N N . PHE A 1 73 ? 20.697 -21.550 46.644 1.00 20.68 73 PHE A N 1
ATOM 535 C CA . PHE A 1 73 ? 19.620 -20.617 46.922 1.00 21.02 73 PHE A CA 1
ATOM 536 C C . PHE A 1 73 ? 18.395 -21.028 46.123 1.00 24.19 73 PHE A C 1
ATOM 537 O O . PHE A 1 73 ? 18.050 -20.420 45.112 1.00 26.22 73 PHE A O 1
ATOM 545 N N . THR A 1 74 ? 17.752 -22.087 46.592 1.00 22.67 74 THR A N 1
ATOM 546 C CA . THR A 1 74 ? 16.573 -22.633 45.945 1.00 25.66 74 THR A CA 1
ATOM 547 C C . THR A 1 74 ? 15.530 -21.548 45.741 1.00 24.94 74 THR A C 1
ATOM 548 O O . THR A 1 74 ? 15.204 -20.807 46.673 1.00 23.52 74 THR A O 1
ATOM 552 N N . GLY A 1 75 ? 15.040 -21.441 44.508 1.00 16.35 75 GLY A N 1
ATOM 553 C CA . GLY A 1 75 ? 14.016 -20.466 44.185 1.00 23.63 75 GLY A CA 1
ATOM 554 C C . GLY A 1 75 ? 14.490 -19.095 43.747 1.00 29.02 75 GLY A C 1
ATOM 555 O O . GLY A 1 75 ? 13.670 -18.214 43.499 1.00 30.40 75 GLY A O 1
ATOM 556 N N . GLU A 1 76 ? 15.801 -18.899 43.660 1.00 26.26 76 GLU A N 1
ATOM 557 C CA . GLU A 1 76 ? 16.347 -17.612 43.236 1.00 26.04 76 GLU A CA 1
ATOM 558 C C . GLU A 1 76 ? 16.976 -17.718 41.853 1.00 24.15 76 GLU A C 1
ATOM 559 O O . GLU A 1 76 ? 17.281 -18.809 41.376 1.00 28.29 76 GLU A O 1
ATOM 565 N N . ILE A 1 77 ? 17.158 -16.573 41.210 1.00 27.30 77 ILE A N 1
ATOM 566 C CA . ILE A 1 77 ? 17.807 -16.527 39.908 1.00 25.02 77 ILE A CA 1
ATOM 567 C C . ILE A 1 77 ? 18.856 -15.429 39.993 1.00 28.76 77 ILE A C 1
ATOM 568 O O . ILE A 1 77 ? 18.774 -14.543 40.839 1.00 22.20 77 ILE A O 1
ATOM 573 N N . SER A 1 78 ? 19.850 -15.484 39.124 1.00 29.53 78 SER A N 1
ATOM 574 C CA . SER A 1 78 ? 20.906 -14.491 39.171 1.00 21.38 78 SER A CA 1
ATOM 575 C C . SER A 1 78 ? 21.000 -13.675 37.900 1.00 23.32 78 SER A C 1
ATOM 576 O O . SER A 1 78 ? 20.390 -14.016 36.888 1.00 19.10 78 SER A O 1
ATOM 579 N N . PRO A 1 79 ? 21.765 -12.572 37.944 1.00 18.31 79 PRO A N 1
ATOM 580 C CA . PRO A 1 79 ? 21.967 -11.693 36.794 1.00 20.81 79 PRO A CA 1
ATOM 581 C C . PRO A 1 79 ? 22.512 -12.487 35.598 1.00 21.71 79 PRO A C 1
ATOM 582 O O . PRO A 1 79 ? 22.133 -12.240 34.454 1.00 25.15 79 PRO A O 1
ATOM 586 N N . ALA A 1 80 ? 23.395 -13.444 35.877 1.00 23.08 80 ALA A N 1
ATOM 587 C CA . ALA A 1 80 ? 23.993 -14.268 34.832 1.00 24.35 80 ALA A CA 1
ATOM 588 C C . ALA A 1 80 ? 22.911 -15.034 34.075 1.00 25.22 80 ALA A C 1
ATOM 589 O O . ALA A 1 80 ? 22.971 -15.161 32.854 1.00 25.29 80 ALA A O 1
ATOM 591 N N . MET A 1 81 ? 21.921 -15.544 34.802 1.00 25.91 81 MET A N 1
ATOM 592 C CA . MET A 1 81 ? 20.817 -16.263 34.171 1.00 23.03 81 MET A CA 1
ATOM 593 C C . MET A 1 81 ? 19.973 -15.288 33.342 1.00 24.28 81 MET A C 1
ATOM 594 O O . MET A 1 81 ? 19.585 -15.580 32.210 1.00 22.53 81 MET A O 1
ATOM 599 N N . ILE A 1 82 ? 19.694 -14.126 33.921 1.00 27.74 82 ILE A N 1
ATOM 600 C CA . ILE A 1 82 ? 18.901 -13.102 33.251 1.00 31.19 82 ILE A CA 1
ATOM 601 C C . ILE A 1 82 ? 19.567 -12.706 31.927 1.00 32.66 82 ILE A C 1
ATOM 602 O O . ILE A 1 82 ? 18.900 -12.570 30.894 1.00 29.81 82 ILE A O 1
ATOM 607 N N . LYS A 1 83 ? 20.884 -12.539 31.961 1.00 30.67 83 LYS A N 1
ATOM 608 C CA . LYS A 1 83 ? 21.644 -12.175 30.771 1.00 26.88 83 LYS A CA 1
ATOM 609 C C . LYS A 1 83 ? 21.710 -13.350 29.814 1.00 30.41 83 LYS A C 1
ATOM 610 O O . LYS A 1 83 ? 21.754 -13.175 28.593 1.00 26.96 83 LYS A O 1
ATOM 616 N N . ASP A 1 84 ? 21.706 -14.551 30.382 1.00 32.41 84 ASP A N 1
ATOM 617 C CA . ASP A 1 84 ? 21.777 -15.771 29.598 1.00 28.55 84 ASP A CA 1
ATOM 618 C C . ASP A 1 84 ? 20.611 -15.908 28.627 1.00 31.23 84 ASP A C 1
ATOM 619 O O . ASP A 1 84 ? 20.769 -16.493 27.556 1.00 30.57 84 ASP A O 1
ATOM 624 N N . VAL A 1 85 ? 19.444 -15.382 28.996 1.00 24.94 85 VAL A N 1
ATOM 625 C CA . VAL A 1 85 ? 18.282 -15.463 28.117 1.00 17.92 85 VAL A CA 1
ATOM 626 C C . VAL A 1 85 ? 18.101 -14.201 27.298 1.00 22.52 85 VAL A C 1
ATOM 627 O O . VAL A 1 85 ? 17.150 -14.090 26.528 1.00 32.86 85 VAL A O 1
ATOM 631 N N . GLY A 1 86 ? 19.013 -13.247 27.463 1.00 22.85 86 GLY A N 1
ATOM 632 C CA . GLY A 1 86 ? 18.919 -12.009 26.712 1.00 25.66 86 GLY A CA 1
ATOM 633 C C . GLY A 1 86 ? 18.364 -10.807 27.451 1.00 25.98 86 GLY A C 1
ATOM 634 O O . GLY A 1 86 ? 18.533 -9.682 26.986 1.00 28.46 86 GLY A O 1
ATOM 635 N N . ALA A 1 87 ? 17.698 -11.021 28.584 1.00 29.14 87 ALA A N 1
ATOM 636 C CA . ALA A 1 87 ? 17.142 -9.902 29.348 1.00 30.38 87 ALA A CA 1
ATOM 637 C C . ALA A 1 87 ? 18.270 -8.949 29.735 1.00 28.34 87 ALA A C 1
ATOM 638 O O . ALA A 1 87 ? 19.382 -9.383 30.026 1.00 24.85 87 ALA A O 1
ATOM 640 N N . ASP A 1 88 ? 17.974 -7.654 29.751 1.00 29.91 88 ASP A N 1
ATOM 641 C CA . ASP A 1 88 ? 18.977 -6.640 30.059 1.00 29.03 88 ASP A CA 1
ATOM 642 C C . ASP A 1 88 ? 18.656 -5.747 31.256 1.00 29.70 88 ASP A C 1
ATOM 643 O O . ASP A 1 88 ? 19.455 -4.893 31.612 1.00 28.63 88 ASP A O 1
ATOM 648 N N . TRP A 1 89 ? 17.494 -5.945 31.872 1.00 30.19 89 TRP A N 1
ATOM 649 C CA . TRP A 1 89 ? 17.098 -5.146 33.028 1.00 25.11 89 TRP A CA 1
ATOM 650 C C . TRP A 1 89 ? 16.635 -6.009 34.202 1.00 24.44 89 TRP A C 1
ATOM 651 O O . TRP A 1 89 ? 16.317 -7.185 34.034 1.00 18.32 89 TRP A O 1
ATOM 662 N N . VAL A 1 90 ? 16.589 -5.409 35.388 1.00 21.54 90 VAL A N 1
ATOM 663 C CA . VAL A 1 90 ? 16.101 -6.104 36.575 1.00 20.51 90 VAL A CA 1
ATOM 664 C C . VAL A 1 90 ? 15.526 -5.084 37.546 1.00 20.06 90 VAL A C 1
ATOM 665 O O . VAL A 1 90 ? 16.114 -4.022 37.761 1.00 22.75 90 VAL A O 1
ATOM 669 N N . ILE A 1 91 ? 14.359 -5.391 38.105 1.00 17.10 91 ILE A N 1
ATOM 670 C CA . ILE A 1 91 ? 13.721 -4.504 39.071 1.00 18.17 91 ILE A CA 1
ATOM 671 C C . ILE A 1 91 ? 14.145 -4.986 40.457 1.00 12.86 91 ILE A C 1
ATOM 672 O O . ILE A 1 91 ? 14.016 -6.169 40.774 1.00 14.99 91 ILE A O 1
ATOM 677 N N . LEU A 1 92 ? 14.645 -4.080 41.283 1.00 21.94 92 LEU A N 1
ATOM 678 C CA . LEU A 1 92 ? 15.093 -4.463 42.613 1.00 18.68 92 LEU A CA 1
ATOM 679 C C . LEU A 1 92 ? 14.616 -3.541 43.716 1.00 23.07 92 LEU A C 1
ATOM 680 O O . LEU A 1 92 ? 14.502 -2.329 43.527 1.00 22.46 92 LEU A O 1
ATOM 685 N N . GLY A 1 93 ? 14.343 -4.127 44.875 1.00 21.12 93 GLY A N 1
ATOM 686 C CA . GLY A 1 93 ? 13.890 -3.346 46.008 1.00 21.92 93 GLY A CA 1
ATOM 687 C C . GLY A 1 93 ? 12.420 -2.971 45.978 1.00 20.35 93 GLY A C 1
ATOM 688 O O . GLY A 1 93 ? 11.974 -2.176 46.794 1.00 16.18 93 GLY A O 1
ATOM 689 N N . HIS A 1 94 ? 11.658 -3.531 45.048 1.00 25.27 94 HIS A N 1
ATOM 690 C CA . HIS A 1 94 ? 10.244 -3.200 44.981 1.00 23.11 94 HIS A CA 1
ATOM 691 C C . HIS A 1 94 ? 9.615 -3.333 46.368 1.00 25.10 94 HIS A C 1
ATOM 692 O O . HIS A 1 94 ? 9.989 -4.220 47.141 1.00 26.53 94 HIS A O 1
ATOM 699 N N . SER A 1 95 ? 8.669 -2.448 46.679 1.00 22.50 95 SER A N 1
ATOM 700 C CA . SER A 1 95 ? 8.016 -2.428 47.987 1.00 22.46 95 SER A CA 1
ATOM 701 C C . SER A 1 95 ? 7.338 -3.735 48.394 1.00 28.86 95 SER A C 1
ATOM 702 O O . SER A 1 95 ? 7.229 -4.035 49.587 1.00 20.71 95 SER A O 1
ATOM 705 N N . GLU A 1 96 ? 6.873 -4.508 47.418 1.00 19.83 96 GLU A N 1
ATOM 706 C CA . GLU A 1 96 ? 6.222 -5.777 47.727 1.00 28.07 96 GLU A CA 1
ATOM 707 C C . GLU A 1 96 ? 7.268 -6.765 48.230 1.00 26.68 96 GLU A C 1
ATOM 708 O O . GLU A 1 96 ? 6.985 -7.606 49.078 1.00 22.02 96 GLU A O 1
ATOM 714 N N . ARG A 1 97 ? 8.486 -6.641 47.714 1.00 22.47 97 ARG A N 1
ATOM 715 C CA . ARG A 1 97 ? 9.575 -7.512 48.128 1.00 23.83 97 ARG A CA 1
ATOM 716 C C . ARG A 1 97 ? 10.151 -7.044 49.459 1.00 23.56 97 ARG A C 1
ATOM 717 O O . ARG A 1 97 ? 10.550 -7.854 50.289 1.00 18.43 97 ARG A O 1
ATOM 725 N N . ARG A 1 98 ? 10.184 -5.734 49.668 1.00 16.26 98 ARG A N 1
ATOM 726 C CA . ARG A 1 98 ? 10.699 -5.197 50.917 1.00 23.74 98 ARG A CA 1
ATOM 727 C C . ARG A 1 98 ? 9.766 -5.503 52.087 1.00 22.66 98 ARG A C 1
ATOM 728 O O . ARG A 1 98 ? 10.216 -5.863 53.176 1.00 24.90 98 ARG A O 1
ATOM 736 N N . GLN A 1 99 ? 8.465 -5.371 51.847 1.00 21.43 99 GLN A N 1
ATOM 737 C CA . GLN A 1 99 ? 7.457 -5.566 52.891 1.00 24.75 99 GLN A CA 1
ATOM 738 C C . GLN A 1 99 ? 6.826 -6.946 53.026 1.00 23.61 99 GLN A C 1
ATOM 739 O O . GLN A 1 99 ? 6.713 -7.472 54.137 1.00 24.25 99 GLN A O 1
ATOM 745 N N . ILE A 1 100 ? 6.396 -7.531 51.915 1.00 22.24 100 ILE A N 1
ATOM 746 C CA . ILE A 1 100 ? 5.784 -8.849 51.988 1.00 25.98 100 ILE A CA 1
ATOM 747 C C . ILE A 1 100 ? 6.846 -9.926 52.184 1.00 28.40 100 ILE A C 1
ATOM 748 O O . ILE A 1 100 ? 6.664 -10.847 52.975 1.00 26.89 100 ILE A O 1
ATOM 753 N N . PHE A 1 101 ? 7.965 -9.787 51.482 1.00 23.77 101 PHE A N 1
ATOM 754 C CA . PHE A 1 101 ? 9.030 -10.776 51.567 1.00 26.13 101 PHE A CA 1
ATOM 755 C C . PHE A 1 101 ? 10.231 -10.371 52.417 1.00 26.67 101 PHE A C 1
ATOM 756 O O . PHE A 1 101 ? 11.253 -11.058 52.438 1.00 31.55 101 PHE A O 1
ATOM 764 N N . GLY A 1 102 ? 10.080 -9.255 53.126 1.00 25.39 102 GLY A N 1
ATOM 765 C CA . GLY A 1 102 ? 11.103 -8.757 54.030 1.00 26.46 102 GLY A CA 1
ATOM 766 C C . GLY A 1 102 ? 12.545 -8.558 53.595 1.00 28.41 102 GLY A C 1
ATOM 767 O O . GLY A 1 102 ? 13.454 -8.779 54.391 1.00 29.07 102 GLY A O 1
ATOM 768 N N . GLU A 1 103 ? 12.779 -8.140 52.357 1.00 29.01 103 GLU A N 1
ATOM 769 C CA . GLU A 1 103 ? 14.150 -7.907 51.913 1.00 24.31 103 GLU A CA 1
ATOM 770 C C . GLU A 1 103 ? 14.605 -6.579 52.518 1.00 23.06 103 GLU A C 1
ATOM 771 O O . GLU A 1 103 ? 13.888 -5.581 52.442 1.00 18.23 103 GLU A O 1
ATOM 777 N N . SER A 1 104 ? 15.793 -6.576 53.117 1.00 21.21 104 SER A N 1
ATOM 778 C CA . SER A 1 104 ? 16.341 -5.383 53.762 1.00 25.23 104 SER A CA 1
ATOM 779 C C . SER A 1 104 ? 17.060 -4.436 52.812 1.00 23.65 104 SER A C 1
ATOM 780 O O . SER A 1 104 ? 17.362 -4.796 51.675 1.00 28.79 104 SER A O 1
ATOM 783 N N . ASP A 1 105 ? 17.338 -3.226 53.300 1.00 25.69 105 ASP A N 1
ATOM 784 C CA . ASP A 1 105 ? 18.038 -2.207 52.527 1.00 24.29 105 ASP A CA 1
ATOM 785 C C . ASP A 1 105 ? 19.372 -2.770 52.062 1.00 23.99 105 ASP A C 1
ATOM 786 O O . ASP A 1 105 ? 19.751 -2.633 50.899 1.00 23.90 105 ASP A O 1
ATOM 791 N N . GLU A 1 106 ? 20.078 -3.399 52.997 1.00 22.65 106 GLU A N 1
ATOM 792 C CA . GLU A 1 106 ? 21.383 -3.988 52.735 1.00 24.01 106 GLU A CA 1
ATOM 793 C C . GLU A 1 106 ? 21.331 -5.045 51.625 1.00 24.42 106 GLU A C 1
ATOM 794 O O . GLU A 1 106 ? 22.124 -4.990 50.682 1.00 21.30 106 GLU A O 1
ATOM 800 N N . LEU A 1 107 ? 20.407 -6.004 51.733 1.00 24.85 107 LEU A N 1
ATOM 801 C CA . LEU A 1 107 ? 20.279 -7.049 50.712 1.00 23.10 107 LEU A CA 1
ATOM 802 C C . LEU A 1 107 ? 20.017 -6.437 49.339 1.00 19.25 107 LEU A C 1
ATOM 803 O O . LEU A 1 107 ? 20.647 -6.821 48.351 1.00 19.75 107 LEU A O 1
ATOM 808 N N . ILE A 1 108 ? 19.081 -5.490 49.290 1.00 25.82 108 ILE A N 1
ATOM 809 C CA . ILE A 1 108 ? 18.714 -4.794 48.055 1.00 25.84 108 ILE A CA 1
ATOM 810 C C . ILE A 1 108 ? 19.958 -4.133 47.457 1.00 28.17 108 ILE A C 1
ATOM 811 O O . ILE A 1 108 ? 20.188 -4.175 46.243 1.00 23.08 108 ILE A O 1
ATOM 816 N N . ALA A 1 109 ? 20.747 -3.513 48.328 1.00 23.27 109 ALA A N 1
ATOM 817 C CA . ALA A 1 109 ? 21.975 -2.842 47.927 1.00 28.13 109 ALA A CA 1
ATOM 818 C C . ALA A 1 109 ? 22.929 -3.837 47.275 1.00 26.72 109 ALA A C 1
ATOM 819 O O . ALA A 1 109 ? 23.462 -3.592 46.186 1.00 28.97 109 ALA A O 1
ATOM 821 N N . GLU A 1 110 ? 23.133 -4.964 47.946 1.00 22.21 110 GLU A N 1
ATOM 822 C CA . GLU A 1 110 ? 24.026 -5.999 47.441 1.00 24.30 110 GLU A CA 1
ATOM 823 C C . GLU A 1 110 ? 23.543 -6.531 46.096 1.00 19.74 110 GLU A C 1
ATOM 824 O O . GLU A 1 110 ? 24.342 -6.817 45.204 1.00 23.64 110 GLU A O 1
ATOM 830 N N . LYS A 1 111 ? 22.227 -6.656 45.960 1.00 17.80 111 LYS A N 1
ATOM 831 C CA . LYS A 1 111 ? 21.620 -7.142 44.730 1.00 22.99 111 LYS A CA 1
ATOM 832 C C . LYS A 1 111 ? 21.830 -6.149 43.586 1.00 21.33 111 LYS A C 1
ATOM 833 O O . LYS A 1 111 ? 22.153 -6.538 42.463 1.00 25.88 111 LYS A O 1
ATOM 839 N N . VAL A 1 112 ? 21.638 -4.866 43.880 1.00 27.69 112 VAL A N 1
ATOM 840 C CA . VAL A 1 112 ? 21.817 -3.821 42.883 1.00 22.91 112 VAL A CA 1
ATOM 841 C C . VAL A 1 112 ? 23.266 -3.857 42.417 1.00 24.43 112 VAL A C 1
ATOM 842 O O . VAL A 1 112 ? 23.548 -3.897 41.216 1.00 21.89 112 VAL A O 1
ATOM 846 N N . CYS A 1 113 ? 24.183 -3.859 43.379 1.00 23.11 113 CYS A N 1
ATOM 847 C CA . CYS A 1 113 ? 25.610 -3.899 43.074 1.00 24.85 113 CYS A CA 1
ATOM 848 C C . CYS A 1 113 ? 25.970 -5.049 42.142 1.00 26.93 113 CYS A C 1
ATOM 849 O O . CYS A 1 113 ? 26.639 -4.852 41.126 1.00 24.62 113 CYS A O 1
ATOM 852 N N . HIS A 1 114 ? 25.524 -6.252 42.491 1.00 23.68 114 HIS A N 1
ATOM 853 C CA . HIS A 1 114 ? 25.831 -7.428 41.691 1.00 23.12 114 HIS A CA 1
ATOM 854 C C . HIS A 1 114 ? 25.210 -7.364 40.301 1.00 27.00 114 HIS A C 1
ATOM 855 O O . HIS A 1 114 ? 25.849 -7.746 39.323 1.00 22.15 114 HIS A O 1
ATOM 862 N N . ALA A 1 115 ? 23.970 -6.886 40.217 1.00 23.85 115 ALA A N 1
ATOM 863 C CA . ALA A 1 115 ? 23.285 -6.779 38.935 1.00 23.58 115 ALA A CA 1
ATOM 864 C C . ALA A 1 115 ? 24.048 -5.848 38.000 1.00 26.08 115 ALA A C 1
ATOM 865 O O . ALA A 1 115 ? 24.281 -6.178 36.834 1.00 29.29 115 ALA A O 1
ATOM 867 N N . LEU A 1 116 ? 24.433 -4.682 38.509 1.00 28.01 116 LEU A N 1
ATOM 868 C CA . LEU A 1 116 ? 25.183 -3.718 37.704 1.00 29.55 116 LEU A CA 1
ATOM 869 C C . LEU A 1 116 ? 26.533 -4.299 37.273 1.00 28.82 116 LEU A C 1
ATOM 870 O O . LEU A 1 116 ? 26.891 -4.253 36.094 1.00 23.95 116 LEU A O 1
ATOM 875 N N . GLU A 1 117 ? 27.284 -4.859 38.218 1.00 29.97 117 GLU A N 1
ATOM 876 C CA . GLU A 1 117 ? 28.584 -5.431 37.876 1.00 29.54 117 GLU A CA 1
ATOM 877 C C . GLU A 1 117 ? 28.459 -6.586 36.893 1.00 30.64 117 GLU A C 1
ATOM 878 O O . GLU A 1 117 ? 29.402 -6.880 36.156 1.00 34.68 117 GLU A O 1
ATOM 884 N N . SER A 1 118 ? 27.293 -7.226 36.872 1.00 21.67 118 SER A N 1
ATOM 885 C CA . SER A 1 118 ? 27.055 -8.356 35.979 1.00 26.91 118 SER A CA 1
ATOM 886 C C . SER A 1 118 ? 26.587 -7.932 34.586 1.00 33.13 118 SER A C 1
ATOM 887 O O . SER A 1 118 ? 26.391 -8.778 33.712 1.00 33.93 118 SER A O 1
ATOM 890 N N . GLY A 1 119 ? 26.399 -6.628 34.389 1.00 32.66 119 GLY A N 1
ATOM 891 C CA . GLY A 1 119 ? 25.972 -6.128 33.092 1.00 30.48 119 GLY A CA 1
ATOM 892 C C . GLY A 1 119 ? 24.499 -5.788 32.949 1.00 27.03 119 GLY A C 1
ATOM 893 O O . GLY A 1 119 ? 24.017 -5.567 31.837 1.00 30.60 119 GLY A O 1
ATOM 894 N N . LEU A 1 120 ? 23.776 -5.740 34.061 1.00 19.57 120 LEU A N 1
ATOM 895 C CA . LEU A 1 120 ? 22.351 -5.420 34.016 1.00 23.52 120 LEU A CA 1
ATOM 896 C C . LEU A 1 120 ? 22.038 -3.959 34.332 1.00 26.81 120 LEU A C 1
ATOM 897 O O . LEU A 1 120 ? 22.736 -3.316 35.117 1.00 23.56 120 LEU A O 1
ATOM 902 N N . LYS A 1 121 ? 20.982 -3.441 33.707 1.00 20.59 121 LYS A N 1
ATOM 903 C CA . LYS A 1 121 ? 20.522 -2.088 33.973 1.00 27.91 121 LYS A CA 1
ATOM 904 C C . LYS A 1 121 ? 19.528 -2.312 35.109 1.00 23.73 121 LYS A C 1
ATOM 905 O O . LYS A 1 121 ? 18.761 -3.272 35.080 1.00 25.97 121 LYS A O 1
ATOM 911 N N . VAL A 1 122 ? 19.534 -1.436 36.105 1.00 25.66 122 VAL A N 1
ATOM 912 C CA . VAL A 1 122 ? 18.662 -1.621 37.253 1.00 18.93 122 VAL A CA 1
ATOM 913 C C . VAL A 1 122 ? 17.662 -0.521 37.553 1.00 21.97 122 VAL A C 1
ATOM 914 O O . VAL A 1 122 ? 17.919 0.662 37.347 1.00 17.34 122 VAL A O 1
ATOM 918 N N . ILE A 1 123 ? 16.508 -0.945 38.047 1.00 25.07 123 ILE A N 1
ATOM 919 C CA . ILE A 1 123 ? 15.468 -0.042 38.483 1.00 23.64 123 ILE A CA 1
ATOM 920 C C . ILE A 1 123 ? 15.361 -0.397 39.962 1.00 22.66 123 ILE A C 1
ATOM 921 O O . ILE A 1 123 ? 14.797 -1.428 40.327 1.00 20.14 123 ILE A O 1
ATOM 926 N N . ALA A 1 124 ? 15.966 0.431 40.805 1.00 21.31 124 ALA A N 1
ATOM 927 C CA . ALA A 1 124 ? 15.939 0.210 42.245 1.00 23.22 124 ALA A CA 1
ATOM 928 C C . ALA A 1 124 ? 14.797 1.031 42.835 1.00 21.91 124 ALA A C 1
ATOM 929 O O . ALA A 1 124 ? 14.693 2.229 42.588 1.00 20.83 124 ALA A O 1
ATOM 931 N N . CYS A 1 125 ? 13.948 0.371 43.612 1.00 21.80 125 CYS A N 1
ATOM 932 C CA . CYS A 1 125 ? 12.792 1.010 44.221 1.00 22.43 125 CYS A CA 1
ATOM 933 C C . CYS A 1 125 ? 13.003 1.385 45.677 1.00 23.29 125 CYS A C 1
ATOM 934 O O . CYS A 1 125 ? 13.711 0.700 46.421 1.00 21.74 125 CYS A O 1
ATOM 937 N N . ILE A 1 126 ? 12.369 2.486 46.064 1.00 25.68 126 ILE A N 1
ATOM 938 C CA . ILE A 1 126 ? 12.412 3.007 47.423 1.00 27.28 126 ILE A CA 1
ATOM 939 C C . ILE A 1 126 ? 11.029 3.595 47.695 1.00 21.90 126 ILE A C 1
ATOM 940 O O . ILE A 1 126 ? 10.245 3.776 46.772 1.00 18.99 126 ILE A O 1
ATOM 945 N N . GLY A 1 127 ? 10.723 3.879 48.955 1.00 17.78 127 GLY A N 1
ATOM 946 C CA . GLY A 1 127 ? 9.426 4.436 49.279 1.00 21.57 127 GLY A CA 1
ATOM 947 C C . GLY A 1 127 ? 9.106 4.258 50.747 1.00 25.61 127 GLY A C 1
ATOM 948 O O . GLY A 1 127 ? 9.524 3.272 51.356 1.00 21.74 127 GLY A O 1
ATOM 949 N N . GLU A 1 128 ? 8.368 5.213 51.313 1.00 24.06 128 GLU A N 1
ATOM 950 C CA . GLU A 1 128 ? 8.001 5.163 52.717 1.00 19.39 128 GLU A CA 1
ATOM 951 C C . GLU A 1 128 ? 6.532 4.768 52.864 1.00 27.46 128 GLU A C 1
ATOM 952 O O . GLU A 1 128 ? 5.721 5.000 51.962 1.00 21.77 128 GLU A O 1
ATOM 958 N N . THR A 1 129 ? 6.200 4.158 54.000 1.00 25.56 129 THR A N 1
ATOM 959 C CA . THR A 1 129 ? 4.833 3.733 54.283 1.00 18.46 129 THR A CA 1
ATOM 960 C C . THR A 1 129 ? 4.063 4.914 54.861 1.00 19.34 129 THR A C 1
ATOM 961 O O . THR A 1 129 ? 4.636 5.975 55.118 1.00 18.73 129 THR A O 1
ATOM 965 N N . LEU A 1 130 ? 2.768 4.712 55.075 1.00 16.23 130 LEU A N 1
ATOM 966 C CA . LEU A 1 130 ? 1.904 5.737 55.638 1.00 22.18 130 LEU A CA 1
ATOM 967 C C . LEU A 1 130 ? 2.337 6.120 57.053 1.00 26.00 130 LEU A C 1
ATOM 968 O O . LEU A 1 130 ? 2.413 7.306 57.384 1.00 29.86 130 LEU A O 1
ATOM 973 N N . GLU A 1 131 ? 2.623 5.127 57.890 1.00 20.94 131 GLU A N 1
ATOM 974 C CA . GLU A 1 131 ? 3.050 5.418 59.255 1.00 30.55 131 GLU A CA 1
ATOM 975 C C . GLU A 1 131 ? 4.353 6.202 59.253 1.00 29.27 131 GLU A C 1
ATOM 976 O O . GLU A 1 131 ? 4.561 7.088 60.084 1.00 31.40 131 GLU A O 1
ATOM 982 N N . GLU A 1 132 ? 5.234 5.879 58.316 1.00 20.50 132 GLU A N 1
ATOM 983 C CA . GLU A 1 132 ? 6.508 6.575 58.221 1.00 26.08 132 GLU A CA 1
ATOM 984 C C . GLU A 1 132 ? 6.306 8.021 57.769 1.00 29.78 132 GLU A C 1
ATOM 985 O O . GLU A 1 132 ? 6.943 8.941 58.291 1.00 31.22 132 GLU A O 1
ATOM 991 N N . ARG A 1 133 ? 5.402 8.224 56.814 1.00 27.41 133 ARG A N 1
ATOM 992 C CA . ARG A 1 133 ? 5.140 9.563 56.300 1.00 23.88 133 ARG A CA 1
ATOM 993 C C . ARG A 1 133 ? 4.465 10.439 57.350 1.00 26.96 133 ARG A C 1
ATOM 994 O O . ARG A 1 133 ? 4.871 11.581 57.566 1.00 19.55 133 ARG A O 1
ATOM 1002 N N . GLU A 1 134 ? 3.436 9.894 57.994 1.00 28.41 134 GLU A N 1
ATOM 1003 C CA . GLU A 1 134 ? 2.687 10.612 59.019 1.00 32.41 134 GLU A CA 1
ATOM 1004 C C . GLU A 1 134 ? 3.578 10.927 60.209 1.00 32.51 134 GLU A C 1
ATOM 1005 O O . GLU A 1 134 ? 3.340 11.885 60.943 1.00 34.53 134 GLU A O 1
ATOM 1011 N N . ALA A 1 135 ? 4.605 10.110 60.401 1.00 29.26 135 ALA A N 1
ATOM 1012 C CA . ALA A 1 135 ? 5.540 10.328 61.490 1.00 26.06 135 ALA A CA 1
ATOM 1013 C C . ALA A 1 135 ? 6.565 11.318 60.962 1.00 30.16 135 ALA A C 1
ATOM 1014 O O . ALA A 1 135 ? 7.585 11.583 61.598 1.00 29.55 135 ALA A O 1
ATOM 1016 N N . GLY A 1 136 ? 6.285 11.845 59.774 1.00 27.59 136 GLY A N 1
ATOM 1017 C CA . GLY A 1 136 ? 7.175 12.800 59.146 1.00 28.43 136 GLY A CA 1
ATOM 1018 C C . GLY A 1 136 ? 8.541 12.223 58.831 1.00 29.59 136 GLY A C 1
ATOM 1019 O O . GLY A 1 136 ? 9.542 12.939 58.891 1.00 26.23 136 GLY A O 1
ATOM 1020 N N . LYS A 1 137 ? 8.591 10.939 58.486 1.00 25.66 137 LYS A N 1
ATOM 1021 C CA . LYS A 1 137 ? 9.859 10.289 58.180 1.00 26.41 137 LYS A CA 1
ATOM 1022 C C . LYS A 1 137 ? 10.087 9.966 56.708 1.00 26.12 137 LYS A C 1
ATOM 1023 O O . LYS A 1 137 ? 10.935 9.130 56.384 1.00 26.97 137 LYS A O 1
ATOM 1029 N N . THR A 1 138 ? 9.354 10.623 55.813 1.00 23.93 138 THR A N 1
ATOM 1030 C CA . THR A 1 138 ? 9.527 10.354 54.390 1.00 26.35 138 THR A CA 1
ATOM 1031 C C . THR A 1 138 ? 10.984 10.469 53.948 1.00 27.41 138 THR A C 1
ATOM 1032 O O . THR A 1 138 ? 11.546 9.535 53.389 1.00 22.07 138 THR A O 1
ATOM 1036 N N . GLU A 1 139 ? 11.595 11.621 54.199 1.00 20.57 139 GLU A N 1
ATOM 1037 C CA . GLU A 1 139 ? 12.976 11.834 53.792 1.00 24.91 139 GLU A CA 1
ATOM 1038 C C . GLU A 1 139 ? 13.910 10.868 54.498 1.00 24.11 139 GLU A C 1
ATOM 1039 O O . GLU A 1 139 ? 14.782 10.271 53.868 1.00 27.80 139 GLU A O 1
ATOM 1045 N N . GLU A 1 140 ? 13.715 10.693 55.801 1.00 28.73 140 GLU A N 1
ATOM 1046 C CA . GLU A 1 140 ? 14.544 9.777 56.573 1.00 24.03 140 GLU A CA 1
ATOM 1047 C C . GLU A 1 140 ? 14.561 8.399 55.916 1.00 22.50 140 GLU A C 1
ATOM 1048 O O . GLU A 1 140 ? 15.619 7.800 55.723 1.00 24.69 140 GLU A O 1
ATOM 1054 N N . VAL A 1 141 ? 13.376 7.907 55.574 1.00 23.63 141 VAL A N 1
ATOM 1055 C CA . VAL A 1 141 ? 13.240 6.598 54.955 1.00 19.51 141 VAL A CA 1
ATOM 1056 C C . VAL A 1 141 ? 13.828 6.478 53.557 1.00 22.86 141 VAL A C 1
ATOM 1057 O O . VAL A 1 141 ? 14.596 5.562 53.307 1.00 25.28 141 VAL A O 1
ATOM 1061 N N . VAL A 1 142 ? 13.489 7.384 52.641 1.00 18.67 142 VAL A N 1
ATOM 1062 C CA . VAL A 1 142 ? 14.028 7.248 51.292 1.00 23.29 142 VAL A CA 1
ATOM 1063 C C . VAL A 1 142 ? 15.524 7.515 51.246 1.00 20.79 142 VAL A C 1
ATOM 1064 O O . VAL A 1 142 ? 16.235 6.928 50.432 1.00 24.49 142 VAL A O 1
ATOM 1068 N N . PHE A 1 143 ? 16.011 8.385 52.127 1.00 21.60 143 PHE A N 1
ATOM 1069 C CA . PHE A 1 143 ? 17.441 8.678 52.163 1.00 26.48 143 PHE A CA 1
ATOM 1070 C C . PHE A 1 143 ? 18.197 7.468 52.711 1.00 24.40 143 PHE A C 1
ATOM 1071 O O . PHE A 1 143 ? 19.320 7.191 52.301 1.00 21.21 143 PHE A O 1
ATOM 1079 N N . ARG A 1 144 ? 17.581 6.747 53.640 1.00 26.40 144 ARG A N 1
ATOM 1080 C CA . ARG A 1 144 ? 18.212 5.560 54.215 1.00 25.23 144 ARG A CA 1
ATOM 1081 C C . ARG A 1 144 ? 18.309 4.440 53.174 1.00 22.12 144 ARG A C 1
ATOM 1082 O O . ARG A 1 144 ? 19.341 3.773 53.039 1.00 21.43 144 ARG A O 1
ATOM 1090 N N . GLN A 1 145 ? 17.223 4.231 52.441 1.00 18.98 145 GLN A N 1
ATOM 1091 C CA . GLN A 1 145 ? 17.207 3.189 51.429 1.00 23.00 145 GLN A CA 1
ATOM 1092 C C . GLN A 1 145 ? 18.193 3.543 50.316 1.00 20.39 145 GLN A C 1
ATOM 1093 O O . GLN A 1 145 ? 18.944 2.693 49.842 1.00 17.52 145 GLN A O 1
ATOM 1099 N N . THR A 1 146 ? 18.201 4.804 49.908 1.00 19.76 146 THR A N 1
ATOM 1100 C CA . THR A 1 146 ? 19.107 5.224 48.852 1.00 24.98 146 THR A CA 1
ATOM 1101 C C . THR A 1 146 ? 20.557 5.139 49.324 1.00 30.42 146 THR A C 1
ATOM 1102 O O . THR A 1 146 ? 21.440 4.684 48.592 1.00 29.53 146 THR A O 1
ATOM 1106 N N . LYS A 1 147 ? 20.795 5.558 50.561 1.00 30.57 147 LYS A N 1
ATOM 1107 C CA . LYS A 1 147 ? 22.137 5.526 51.124 1.00 26.01 147 LYS A CA 1
ATOM 1108 C C . LYS A 1 147 ? 22.712 4.108 51.156 1.00 26.87 147 LYS A C 1
ATOM 1109 O O . LYS A 1 147 ? 23.904 3.904 50.905 1.00 28.46 147 LYS A O 1
ATOM 1115 N N . ALA A 1 148 ? 21.867 3.133 51.475 1.00 27.91 148 ALA A N 1
ATOM 1116 C CA . ALA A 1 148 ? 22.296 1.743 51.536 1.00 26.97 148 ALA A CA 1
ATOM 1117 C C . ALA A 1 148 ? 22.780 1.298 50.162 1.00 21.90 148 ALA A C 1
ATOM 1118 O O . ALA A 1 148 ? 23.848 0.713 50.040 1.00 20.91 148 ALA A O 1
ATOM 1120 N N . ILE A 1 149 ? 21.990 1.577 49.131 1.00 23.44 149 ILE A N 1
ATOM 1121 C CA . ILE A 1 149 ? 22.357 1.208 47.767 1.00 23.46 149 ILE A CA 1
ATOM 1122 C C . ILE A 1 149 ? 23.633 1.935 47.350 1.00 23.11 149 ILE A C 1
ATOM 1123 O O . ILE A 1 149 ? 24.565 1.326 46.820 1.00 27.25 149 ILE A O 1
ATOM 1128 N N . ALA A 1 150 ? 23.668 3.240 47.597 1.00 21.87 150 ALA A N 1
ATOM 1129 C CA . ALA A 1 150 ? 24.820 4.050 47.236 1.00 24.67 150 ALA A CA 1
ATOM 1130 C C . ALA A 1 150 ? 26.103 3.526 47.866 1.00 29.20 150 ALA A C 1
ATOM 1131 O O . ALA A 1 150 ? 27.182 3.680 47.301 1.00 24.49 150 ALA A O 1
ATOM 1133 N N . ALA A 1 151 ? 25.982 2.906 49.036 1.00 31.97 151 ALA A N 1
ATOM 1134 C CA . ALA A 1 151 ? 27.144 2.378 49.737 1.00 31.66 151 ALA A CA 1
ATOM 1135 C C . ALA A 1 151 ? 27.829 1.275 48.941 1.00 36.17 151 ALA A C 1
ATOM 1136 O O . ALA A 1 151 ? 29.024 1.033 49.120 1.00 35.34 151 ALA A O 1
ATOM 1138 N N . LYS A 1 152 ? 27.079 0.610 48.061 1.00 36.60 152 LYS A N 1
ATOM 1139 C CA . LYS A 1 152 ? 27.639 -0.477 47.258 1.00 36.92 152 LYS A CA 1
ATOM 1140 C C . LYS A 1 152 ? 27.688 -0.166 45.760 1.00 36.76 152 LYS A C 1
ATOM 1141 O O . LYS A 1 152 ? 28.097 -1.010 44.961 1.00 37.84 152 LYS A O 1
ATOM 1147 N N . VAL A 1 153 ? 27.271 1.038 45.379 1.00 34.03 153 VAL A N 1
ATOM 1148 C CA . VAL A 1 153 ? 27.272 1.425 43.971 1.00 32.05 153 VAL A CA 1
ATOM 1149 C C . VAL A 1 153 ? 28.252 2.557 43.717 1.00 37.72 153 VAL A C 1
ATOM 1150 O O . VAL A 1 153 ? 28.214 3.586 44.389 1.00 34.51 153 VAL A O 1
ATOM 1154 N N . ASN A 1 154 ? 29.121 2.362 42.733 1.00 37.71 154 ASN A N 1
ATOM 1155 C CA . ASN A 1 154 ? 30.113 3.363 42.377 1.00 42.79 154 ASN A CA 1
ATOM 1156 C C . ASN A 1 154 ? 29.718 4.068 41.081 1.00 41.87 154 ASN A C 1
ATOM 1157 O O . ASN A 1 154 ? 30.024 5.248 40.886 1.00 41.70 154 ASN A O 1
ATOM 1162 N N . ASP A 1 155 ? 29.029 3.344 40.203 1.00 32.08 155 ASP A N 1
ATOM 1163 C CA . ASP A 1 155 ? 28.595 3.898 38.925 1.00 32.55 155 ASP A CA 1
ATOM 1164 C C . ASP A 1 155 ? 27.068 3.809 38.806 1.00 31.19 155 ASP A C 1
ATOM 1165 O O . ASP A 1 155 ? 26.491 2.717 38.881 1.00 23.72 155 ASP A O 1
ATOM 1170 N N . TRP A 1 156 ? 26.425 4.963 38.620 1.00 26.97 156 TRP A N 1
ATOM 1171 C CA . TRP A 1 156 ? 24.968 5.045 38.516 1.00 24.55 156 TRP A CA 1
ATOM 1172 C C . TRP A 1 156 ? 24.441 5.212 37.094 1.00 23.85 156 TRP A C 1
ATOM 1173 O O . TRP A 1 156 ? 23.236 5.318 36.895 1.00 28.43 156 TRP A O 1
ATOM 1184 N N . SER A 1 157 ? 25.338 5.227 36.113 1.00 27.50 157 SER A N 1
ATOM 1185 C CA . SER A 1 157 ? 24.956 5.401 34.711 1.00 26.63 157 SER A CA 1
ATOM 1186 C C . SER A 1 157 ? 23.860 4.450 34.248 1.00 23.06 157 SER A C 1
ATOM 1187 O O . SER A 1 157 ? 23.011 4.827 33.444 1.00 24.45 157 SER A O 1
ATOM 1190 N N . ASN A 1 158 ? 23.879 3.220 34.754 1.00 19.72 158 ASN A N 1
ATOM 1191 C CA . ASN A 1 158 ? 22.886 2.222 34.375 1.00 21.13 158 ASN A CA 1
ATOM 1192 C C . ASN A 1 158 ? 21.822 1.977 35.439 1.00 16.72 158 ASN A C 1
ATOM 1193 O O . ASN A 1 158 ? 21.172 0.931 35.455 1.00 15.94 158 ASN A O 1
ATOM 1198 N N . VAL A 1 159 ? 21.649 2.949 36.325 1.00 21.00 159 VAL A N 1
ATOM 1199 C CA . VAL A 1 159 ? 20.662 2.844 37.386 1.00 19.86 159 VAL A CA 1
ATOM 1200 C C . VAL A 1 159 ? 19.525 3.844 37.169 1.00 24.80 159 VAL A C 1
ATOM 1201 O O . VAL A 1 159 ? 19.745 4.974 36.728 1.00 23.45 159 VAL A O 1
ATOM 1205 N N . VAL A 1 160 ? 18.309 3.412 37.475 1.00 24.70 160 VAL A N 1
ATOM 1206 C CA . VAL A 1 160 ? 17.126 4.257 37.382 1.00 20.56 160 VAL A CA 1
ATOM 1207 C C . VAL A 1 160 ? 16.435 4.084 38.730 1.00 18.10 160 VAL A C 1
ATOM 1208 O O . VAL A 1 160 ? 16.189 2.958 39.157 1.00 26.42 160 VAL A O 1
ATOM 1212 N N . ILE A 1 161 ? 16.140 5.179 39.422 1.00 21.22 161 ILE A N 1
ATOM 1213 C CA . ILE A 1 161 ? 15.473 5.049 40.710 1.00 19.15 161 ILE A CA 1
ATOM 1214 C C . ILE A 1 161 ? 13.972 5.228 40.568 1.00 15.86 161 ILE A C 1
ATOM 1215 O O . ILE A 1 161 ? 13.518 6.120 39.862 1.00 19.53 161 ILE A O 1
ATOM 1220 N N . ALA A 1 162 ? 13.204 4.366 41.229 1.00 15.21 162 ALA A N 1
ATOM 1221 C CA . ALA A 1 162 ? 11.750 4.451 41.182 1.00 13.33 162 ALA A CA 1
ATOM 1222 C C . ALA A 1 162 ? 11.190 4.738 42.574 1.00 20.98 162 ALA A C 1
ATOM 1223 O O . ALA A 1 162 ? 11.417 3.969 43.514 1.00 22.38 162 ALA A O 1
ATOM 1225 N N . TYR A 1 163 ? 10.471 5.851 42.712 1.00 18.37 163 TYR A N 1
ATOM 1226 C CA . TYR A 1 163 ? 9.878 6.201 43.995 1.00 16.30 163 TYR A CA 1
ATOM 1227 C C . TYR A 1 163 ? 8.451 5.689 44.135 1.00 23.02 163 TYR A C 1
ATOM 1228 O O . TYR A 1 163 ? 7.559 6.098 43.403 1.00 20.87 163 TYR A O 1
ATOM 1237 N N . GLU A 1 164 ? 8.242 4.804 45.101 1.00 19.90 164 GLU A N 1
ATOM 1238 C CA . GLU A 1 164 ? 6.927 4.243 45.350 1.00 22.34 164 GLU A CA 1
ATOM 1239 C C . GLU A 1 164 ? 6.231 4.881 46.555 1.00 25.01 164 GLU A C 1
ATOM 1240 O O . GLU A 1 164 ? 6.635 4.668 47.704 1.00 19.07 164 GLU A O 1
ATOM 1246 N N . PRO A 1 165 ? 5.178 5.681 46.307 1.00 24.13 165 PRO A N 1
ATOM 1247 C CA . PRO A 1 165 ? 4.445 6.323 47.402 1.00 23.67 165 PRO A CA 1
ATOM 1248 C C . PRO A 1 165 ? 3.561 5.269 48.087 1.00 25.98 165 PRO A C 1
ATOM 1249 O O . PRO A 1 165 ? 2.326 5.333 48.039 1.00 21.38 165 PRO A O 1
ATOM 1253 N N . VAL A 1 166 ? 4.215 4.294 48.713 1.00 21.23 166 VAL A N 1
ATOM 1254 C CA . VAL A 1 166 ? 3.533 3.202 49.398 1.00 24.33 166 VAL A CA 1
ATOM 1255 C C . VAL A 1 166 ? 2.452 3.684 50.362 1.00 26.30 166 VAL A C 1
ATOM 1256 O O . VAL A 1 166 ? 1.431 3.010 50.545 1.00 19.50 166 VAL A O 1
ATOM 1260 N N . TRP A 1 167 ? 2.676 4.850 50.961 1.00 21.19 167 TRP A N 1
ATOM 1261 C CA . TRP A 1 167 ? 1.731 5.450 51.903 1.00 23.42 167 TRP A CA 1
ATOM 1262 C C . TRP A 1 167 ? 0.343 5.718 51.323 1.00 27.08 167 TRP A C 1
ATOM 1263 O O . TRP A 1 167 ? -0.643 5.784 52.059 1.00 25.31 167 TRP A O 1
ATOM 1274 N N . ALA A 1 168 ? 0.269 5.887 50.008 1.00 28.15 168 ALA A N 1
ATOM 1275 C CA . ALA A 1 168 ? -0.997 6.191 49.350 1.00 25.37 168 ALA A CA 1
ATOM 1276 C C . ALA A 1 168 ? -1.951 5.009 49.277 1.00 31.06 168 ALA A C 1
ATOM 1277 O O . ALA A 1 168 ? -3.174 5.184 49.252 1.00 33.97 168 ALA A O 1
ATOM 1279 N N . ILE A 1 169 ? -1.395 3.805 49.242 1.00 31.00 169 ILE A N 1
ATOM 1280 C CA . ILE A 1 169 ? -2.205 2.598 49.162 1.00 38.25 169 ILE A CA 1
ATOM 1281 C C . ILE A 1 169 ? -3.208 2.499 50.311 1.00 39.94 169 ILE A C 1
ATOM 1282 O O . ILE A 1 169 ? -2.849 2.673 51.481 1.00 41.45 169 ILE A O 1
ATOM 1287 N N . GLY A 1 170 ? -4.464 2.219 49.967 1.00 37.97 170 GLY A N 1
ATOM 1288 C CA . GLY A 1 170 ? -5.508 2.088 50.969 1.00 37.29 170 GLY A CA 1
ATOM 1289 C C . GLY A 1 170 ? -5.988 3.409 51.539 1.00 37.02 170 GLY A C 1
ATOM 1290 O O . GLY A 1 170 ? -6.907 3.444 52.354 1.00 39.23 170 GLY A O 1
ATOM 1291 N N . THR A 1 171 ? -5.374 4.495 51.089 1.00 38.36 171 THR A N 1
ATOM 1292 C CA . THR A 1 171 ? -5.693 5.841 51.547 1.00 37.47 171 THR A CA 1
ATOM 1293 C C . THR A 1 171 ? -6.961 6.449 50.943 1.00 39.85 171 THR A C 1
ATOM 1294 O O . THR A 1 171 ? -7.557 7.374 51.511 1.00 34.07 171 THR A O 1
ATOM 1298 N N . GLY A 1 172 ? -7.377 5.931 49.795 1.00 36.06 172 GLY A N 1
ATOM 1299 C CA . GLY A 1 172 ? -8.563 6.465 49.155 1.00 36.65 172 GLY A CA 1
ATOM 1300 C C . GLY A 1 172 ? -8.184 7.486 48.101 1.00 40.68 172 GLY A C 1
ATOM 1301 O O . GLY A 1 172 ? -8.968 7.780 47.194 1.00 41.08 172 GLY A O 1
ATOM 1302 N N . LYS A 1 173 ? -6.981 8.037 48.227 1.00 39.29 173 LYS A N 1
ATOM 1303 C CA . LYS A 1 173 ? -6.483 9.020 47.270 1.00 43.11 173 LYS A CA 1
ATOM 1304 C C . LYS A 1 173 ? -4.991 8.823 47.057 1.00 42.48 173 LYS A C 1
ATOM 1305 O O . LYS A 1 173 ? -4.245 8.525 47.995 1.00 39.44 173 LYS A O 1
ATOM 1311 N N . THR A 1 174 ? -4.559 8.983 45.814 1.00 40.08 174 THR A N 1
ATOM 1312 C CA . THR A 1 174 ? -3.154 8.815 45.488 1.00 38.17 174 THR A CA 1
ATOM 1313 C C . THR A 1 174 ? -2.416 10.088 45.860 1.00 31.84 174 THR A C 1
ATOM 1314 O O . THR A 1 174 ? -3.020 11.055 46.327 1.00 24.54 174 THR A O 1
ATOM 1318 N N . ALA A 1 175 ? -1.105 10.077 45.669 1.00 30.51 175 ALA A N 1
ATOM 1319 C CA . ALA A 1 175 ? -0.307 11.249 45.954 1.00 32.00 175 ALA A CA 1
ATOM 1320 C C . ALA A 1 175 ? -0.662 12.238 44.855 1.00 34.76 175 ALA A C 1
ATOM 1321 O O . ALA A 1 175 ? -1.004 11.838 43.742 1.00 37.47 175 ALA A O 1
ATOM 1323 N N . THR A 1 176 ? -0.605 13.526 45.165 1.00 31.57 176 THR A N 1
ATOM 1324 C CA . THR A 1 176 ? -0.894 14.534 44.159 1.00 28.26 176 THR A CA 1
ATOM 1325 C C . THR A 1 176 ? 0.388 14.703 43.354 1.00 26.80 176 THR A C 1
ATOM 1326 O O . THR A 1 176 ? 1.476 14.376 43.834 1.00 23.66 176 THR A O 1
ATOM 1330 N N . PRO A 1 177 ? 0.277 15.190 42.109 1.00 27.34 177 PRO A N 1
ATOM 1331 C CA . PRO A 1 177 ? 1.481 15.376 41.299 1.00 22.35 177 PRO A CA 1
ATOM 1332 C C . PRO A 1 177 ? 2.529 16.201 42.051 1.00 23.12 177 PRO A C 1
ATOM 1333 O O . PRO A 1 177 ? 3.726 15.938 41.954 1.00 27.84 177 PRO A O 1
ATOM 1337 N N . GLN A 1 178 ? 2.073 17.190 42.810 1.00 27.37 178 GLN A N 1
ATOM 1338 C CA . GLN A 1 178 ? 2.977 18.040 43.575 1.00 21.25 178 GLN A CA 1
ATOM 1339 C C . GLN A 1 178 ? 3.660 17.281 44.711 1.00 23.89 178 GLN A C 1
ATOM 1340 O O . GLN A 1 178 ? 4.839 17.515 44.999 1.00 21.08 178 GLN A O 1
ATOM 1346 N N . GLN A 1 179 ? 2.921 16.382 45.361 1.00 20.59 179 GLN A N 1
ATOM 1347 C CA . GLN A 1 179 ? 3.491 15.592 46.456 1.00 21.39 179 GLN A CA 1
ATOM 1348 C C . GLN A 1 179 ? 4.573 14.680 45.894 1.00 21.35 179 GLN A C 1
ATOM 1349 O O . GLN A 1 179 ? 5.626 14.507 46.503 1.00 22.95 179 GLN A O 1
ATOM 1355 N N . ALA A 1 180 ? 4.303 14.100 44.727 1.00 21.13 180 ALA A N 1
ATOM 1356 C CA . ALA A 1 180 ? 5.259 13.227 44.062 1.00 23.55 180 ALA A CA 1
ATOM 1357 C C . ALA A 1 180 ? 6.508 14.046 43.755 1.00 21.08 180 ALA A C 1
ATOM 1358 O O . ALA A 1 180 ? 7.619 13.667 44.125 1.00 26.19 180 ALA A O 1
ATOM 1360 N N . GLN A 1 181 ? 6.304 15.172 43.078 1.00 23.43 181 GLN A N 1
ATOM 1361 C CA . GLN A 1 181 ? 7.377 16.099 42.706 1.00 14.65 181 GLN A CA 1
ATOM 1362 C C . GLN A 1 181 ? 8.240 16.465 43.914 1.00 21.68 181 GLN A C 1
ATOM 1363 O O . GLN A 1 181 ? 9.469 16.434 43.832 1.00 18.70 181 GLN A O 1
ATOM 1369 N N . ASP A 1 182 ? 7.601 16.794 45.036 1.00 16.28 182 ASP A N 1
ATOM 1370 C CA . ASP A 1 182 ? 8.336 17.164 46.246 1.00 25.65 182 ASP A CA 1
ATOM 1371 C C . ASP A 1 182 ? 9.315 16.090 46.691 1.00 22.35 182 ASP A C 1
ATOM 1372 O O . ASP A 1 182 ? 10.430 16.393 47.110 1.00 19.53 182 ASP A O 1
ATOM 1377 N N . VAL A 1 183 ? 8.903 14.832 46.596 1.00 20.65 183 VAL A N 1
ATOM 1378 C CA . VAL A 1 183 ? 9.776 13.734 46.992 1.00 21.39 183 VAL A CA 1
ATOM 1379 C C . VAL A 1 183 ? 10.939 13.582 46.003 1.00 19.23 183 VAL A C 1
ATOM 1380 O O . VAL A 1 183 ? 12.078 13.416 46.414 1.00 13.54 183 VAL A O 1
ATOM 1384 N N . HIS A 1 184 ? 10.642 13.638 44.707 1.00 19.22 184 HIS A N 1
ATOM 1385 C CA . HIS A 1 184 ? 11.666 13.502 43.676 1.00 19.91 184 HIS A CA 1
ATOM 1386 C C . HIS A 1 184 ? 12.761 14.557 43.791 1.00 24.06 184 HIS A C 1
ATOM 1387 O O . HIS A 1 184 ? 13.948 14.242 43.688 1.00 30.87 184 HIS A O 1
ATOM 1394 N N . LYS A 1 185 ? 12.361 15.808 44.000 1.00 26.24 185 LYS A N 1
ATOM 1395 C CA . LYS A 1 185 ? 13.324 16.894 44.120 1.00 23.77 185 LYS A CA 1
ATOM 1396 C C . LYS A 1 185 ? 14.169 16.773 45.391 1.00 24.88 185 LYS A C 1
ATOM 1397 O O . LYS A 1 185 ? 15.351 17.076 45.374 1.00 24.72 185 LYS A O 1
ATOM 1403 N N . ALA A 1 186 ? 13.572 16.326 46.491 1.00 21.72 186 ALA A N 1
ATOM 1404 C CA . ALA A 1 186 ? 14.324 16.185 47.738 1.00 24.02 186 ALA A CA 1
ATOM 1405 C C . ALA A 1 186 ?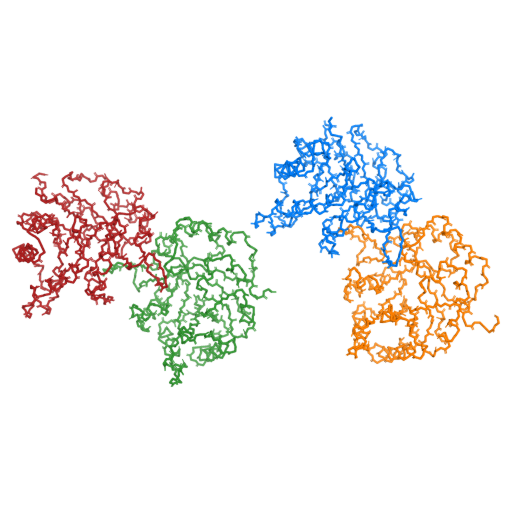 15.334 15.053 47.586 1.00 24.51 186 ALA A C 1
ATOM 1406 O O . ALA A 1 186 ? 16.443 15.119 48.113 1.00 27.26 186 ALA A O 1
ATOM 1408 N N . LEU A 1 187 ? 14.943 14.014 46.859 1.00 24.42 187 LEU A N 1
ATOM 1409 C CA . LEU A 1 187 ? 15.823 12.878 46.632 1.00 22.34 187 LEU A CA 1
ATOM 1410 C C . LEU A 1 187 ? 16.959 13.272 45.693 1.00 24.09 187 LEU A C 1
ATOM 1411 O O . LEU A 1 187 ? 18.120 12.906 45.918 1.00 22.29 187 LEU A O 1
ATOM 1416 N N . ARG A 1 188 ? 16.636 14.018 44.639 1.00 20.00 188 ARG A N 1
ATOM 1417 C CA . ARG A 1 188 ? 17.672 14.421 43.701 1.00 25.51 188 ARG A CA 1
ATOM 1418 C C . ARG A 1 188 ? 18.673 15.299 44.441 1.00 22.26 188 ARG A C 1
ATOM 1419 O O . ARG A 1 188 ? 19.882 15.211 44.226 1.00 28.71 188 ARG A O 1
ATOM 1427 N N . GLN A 1 189 ? 18.156 16.137 45.328 1.00 29.36 189 GLN A N 1
ATOM 1428 C CA . GLN A 1 189 ? 18.989 17.031 46.113 1.00 29.50 189 GLN A CA 1
ATOM 1429 C C . GLN A 1 189 ? 19.916 16.197 46.995 1.00 28.53 189 GLN A C 1
ATOM 1430 O O . GLN A 1 189 ? 21.110 16.464 47.077 1.00 28.97 189 GLN A O 1
ATOM 1436 N N . TRP A 1 190 ? 19.365 15.181 47.651 1.00 25.68 190 TRP A N 1
ATOM 1437 C CA . TRP A 1 190 ? 20.173 14.322 48.511 1.00 25.88 190 TRP A CA 1
ATOM 1438 C C . TRP A 1 190 ? 21.284 13.653 47.710 1.00 24.19 190 TRP A C 1
ATOM 1439 O O . TRP A 1 190 ? 22.411 13.523 48.189 1.00 21.69 190 TRP A O 1
ATOM 1450 N N . ILE A 1 191 ? 20.956 13.227 46.492 1.00 26.88 191 ILE A N 1
ATOM 1451 C CA . ILE A 1 191 ? 21.926 12.576 45.623 1.00 25.92 191 ILE A CA 1
ATOM 1452 C C . ILE A 1 191 ? 23.037 13.540 45.211 1.00 27.29 191 ILE A C 1
ATOM 1453 O O . ILE A 1 191 ? 24.206 13.159 45.150 1.00 26.81 191 ILE A O 1
ATOM 1458 N N . CYS A 1 192 ? 22.679 14.787 44.931 1.00 34.06 192 CYS A N 1
ATOM 1459 C CA . CYS A 1 192 ? 23.680 15.772 44.535 1.00 37.71 192 CYS A CA 1
ATOM 1460 C C . CYS A 1 192 ? 24.668 16.059 45.657 1.00 39.44 192 CYS A C 1
ATOM 1461 O O . CYS A 1 192 ? 25.875 16.118 45.427 1.00 35.17 192 CYS A O 1
ATOM 1464 N N . GLU A 1 193 ? 24.148 16.224 46.870 1.00 38.48 193 GLU A N 1
ATOM 1465 C CA . GLU A 1 193 ? 24.974 16.521 48.035 1.00 35.81 193 GLU A CA 1
ATOM 1466 C C . GLU A 1 193 ? 25.703 15.316 48.610 1.00 35.51 193 GLU A C 1
ATOM 1467 O O . GLU A 1 193 ? 26.802 15.453 49.148 1.00 35.39 193 GLU A O 1
ATOM 1473 N N . ASN A 1 194 ? 25.098 14.137 48.498 1.00 32.59 194 ASN A N 1
ATOM 1474 C CA . ASN A 1 194 ? 25.697 12.935 49.061 1.00 31.83 194 ASN A CA 1
ATOM 1475 C C . ASN A 1 194 ? 26.440 12.012 48.106 1.00 33.71 194 ASN A C 1
ATOM 1476 O O . ASN A 1 194 ? 27.301 11.255 48.535 1.00 31.73 194 ASN A O 1
ATOM 1481 N N . ILE A 1 195 ? 26.121 12.068 46.819 1.00 33.43 195 ILE A N 1
ATOM 1482 C CA . ILE A 1 195 ? 26.805 11.220 45.857 1.00 32.12 195 ILE A CA 1
ATOM 1483 C C . ILE A 1 195 ? 27.635 12.077 44.910 1.00 39.45 195 ILE A C 1
ATOM 1484 O O . ILE A 1 195 ? 28.864 12.047 44.954 1.00 38.15 195 ILE A O 1
ATOM 1489 N N . ASP A 1 196 ? 26.961 12.851 44.068 1.00 35.57 196 ASP A N 1
ATOM 1490 C CA . ASP A 1 196 ? 27.643 13.719 43.113 1.00 34.43 196 ASP A CA 1
ATOM 1491 C C . ASP A 1 196 ? 26.621 14.554 42.345 1.00 32.37 196 ASP A C 1
ATOM 1492 O O . ASP A 1 196 ? 25.578 14.043 41.931 1.00 28.85 196 ASP A O 1
ATOM 1497 N N . ALA A 1 197 ? 26.923 15.835 42.155 1.00 27.29 197 ALA A N 1
ATOM 1498 C CA . ALA A 1 197 ? 26.016 16.728 41.448 1.00 30.58 197 ALA A CA 1
ATOM 1499 C C . ALA A 1 197 ? 25.714 16.252 40.032 1.00 31.99 197 ALA A C 1
ATOM 1500 O O . ALA A 1 197 ? 24.593 16.409 39.551 1.00 34.23 197 ALA A O 1
ATOM 1502 N N . LYS A 1 198 ? 26.705 15.670 39.361 1.00 31.87 198 LYS A N 1
ATOM 1503 C CA . LYS A 1 198 ? 26.492 15.184 38.000 1.00 28.09 198 LYS A CA 1
ATOM 1504 C C . LYS A 1 198 ? 25.567 13.981 38.003 1.00 25.37 198 LYS A C 1
ATOM 1505 O O . LYS A 1 198 ? 24.717 13.852 37.128 1.00 25.08 198 LYS A O 1
ATOM 1511 N N . VAL A 1 199 ? 25.736 13.093 38.979 1.00 23.33 199 VAL A N 1
ATOM 1512 C CA . VAL A 1 199 ? 24.881 11.909 39.085 1.00 26.78 199 VAL A CA 1
ATOM 1513 C C . VAL A 1 199 ? 23.437 12.361 39.329 1.00 29.09 199 VAL A C 1
ATOM 1514 O O . VAL A 1 199 ? 22.499 11.892 38.680 1.00 28.86 199 VAL A O 1
ATOM 1518 N N . GLY A 1 200 ? 23.271 13.284 40.270 1.00 32.53 200 GLY A N 1
ATOM 1519 C CA . GLY A 1 200 ? 21.947 13.781 40.584 1.00 34.60 200 GLY A CA 1
ATOM 1520 C C . GLY A 1 200 ? 21.233 14.377 39.387 1.00 32.52 200 GLY A C 1
ATOM 1521 O O . GLY A 1 200 ? 20.038 14.159 39.198 1.00 28.30 200 GLY A O 1
ATOM 1522 N N . ASN A 1 201 ? 21.964 15.119 38.564 1.00 28.84 201 ASN A N 1
ATOM 1523 C CA . ASN A 1 201 ? 21.367 15.750 37.394 1.00 31.21 201 ASN A CA 1
ATOM 1524 C C . ASN A 1 201 ? 21.103 14.787 36.232 1.00 29.43 201 ASN A C 1
ATOM 1525 O O . ASN A 1 201 ? 20.334 15.098 35.322 1.00 34.26 201 ASN A O 1
ATOM 1530 N N . SER A 1 202 ? 21.722 13.613 36.263 1.00 26.92 202 SER A N 1
ATOM 1531 C CA . SER A 1 202 ? 21.531 12.662 35.176 1.00 29.41 202 SER A CA 1
ATOM 1532 C C . SER A 1 202 ? 20.720 11.425 35.541 1.00 29.01 202 SER A C 1
ATOM 1533 O O . SER A 1 202 ? 20.235 10.721 34.663 1.00 21.61 202 SER A O 1
ATOM 1536 N N . ILE A 1 203 ? 20.562 11.156 36.831 1.00 26.85 203 ILE A N 1
ATOM 1537 C CA . ILE A 1 203 ? 19.822 9.973 37.229 1.00 23.55 203 ILE A CA 1
ATOM 1538 C C . ILE A 1 203 ? 18.317 10.147 37.047 1.00 20.23 203 ILE A C 1
ATOM 1539 O O . ILE A 1 203 ? 17.743 11.163 37.453 1.00 20.05 203 ILE A O 1
ATOM 1544 N N . ARG A 1 204 ? 17.689 9.167 36.398 1.00 19.52 204 ARG A N 1
ATOM 1545 C CA . ARG A 1 204 ? 16.246 9.202 36.179 1.00 17.38 204 ARG A CA 1
ATOM 1546 C C . ARG A 1 204 ? 15.554 8.694 37.423 1.00 19.19 204 ARG A C 1
ATOM 1547 O O . ARG A 1 204 ? 15.931 7.655 37.965 1.00 23.17 204 ARG A O 1
ATOM 1555 N N . ILE A 1 205 ? 14.548 9.431 37.883 1.00 23.95 205 ILE A N 1
ATOM 1556 C CA . ILE A 1 205 ? 13.778 9.025 39.052 1.00 24.55 205 ILE A CA 1
ATOM 1557 C C . ILE A 1 205 ? 12.335 8.838 38.600 1.00 22.72 205 ILE A C 1
ATOM 1558 O O . ILE A 1 205 ? 11.639 9.811 38.321 1.00 22.58 205 ILE A O 1
ATOM 1563 N N . GLN A 1 206 ? 11.889 7.587 38.519 1.00 22.64 206 GLN A N 1
ATOM 1564 C CA . GLN A 1 206 ? 10.526 7.315 38.093 1.00 18.35 206 GLN A CA 1
ATOM 1565 C C . GLN A 1 206 ? 9.548 7.416 39.240 1.00 21.95 206 GLN A C 1
ATOM 1566 O O . GLN A 1 206 ? 9.875 7.103 40.391 1.00 19.33 206 GLN A O 1
ATOM 1572 N N . TYR A 1 207 ? 8.345 7.863 38.911 1.00 16.96 207 TYR A N 1
ATOM 1573 C CA . TYR A 1 207 ? 7.284 7.945 39.884 1.00 21.53 207 TYR A CA 1
ATOM 1574 C C . TYR A 1 207 ? 6.695 6.536 39.854 1.00 25.45 207 TYR A C 1
ATOM 1575 O O . TYR A 1 207 ? 6.331 6.026 38.778 1.00 15.57 207 TYR A O 1
ATOM 1584 N N . GLY A 1 208 ? 6.613 5.906 41.025 1.00 15.72 208 GLY A N 1
ATOM 1585 C CA . GLY A 1 208 ? 6.118 4.545 41.087 1.00 20.82 208 GLY A CA 1
ATOM 1586 C C . GLY A 1 208 ? 4.761 4.364 41.716 1.00 22.51 208 GLY A C 1
ATOM 1587 O O . GLY A 1 208 ? 4.440 3.276 42.181 1.00 26.44 208 GLY A O 1
ATOM 1588 N N . GLY A 1 209 ? 3.964 5.425 41.743 1.00 25.50 209 GLY A N 1
ATOM 1589 C CA . GLY A 1 209 ? 2.639 5.321 42.320 1.00 23.98 209 GLY A CA 1
ATOM 1590 C C . GLY A 1 209 ? 1.627 4.963 41.254 1.00 29.78 209 GLY A C 1
ATOM 1591 O O . GLY A 1 209 ? 1.997 4.505 40.171 1.00 25.16 209 GLY A O 1
ATOM 1592 N N . SER A 1 210 ? 0.351 5.172 41.558 1.00 27.08 210 SER A N 1
ATOM 1593 C CA . SER A 1 210 ? -0.713 4.869 40.618 1.00 33.93 210 SER A CA 1
ATOM 1594 C C . SER A 1 210 ? -0.629 5.794 39.411 1.00 32.18 210 SER A C 1
ATOM 1595 O O . SER A 1 210 ? -0.900 6.989 39.513 1.00 33.65 210 SER A O 1
ATOM 1598 N N . VAL A 1 211 ? -0.243 5.231 38.271 1.00 33.75 211 VAL A N 1
ATOM 1599 C CA . VAL A 1 211 ? -0.137 5.992 37.034 1.00 31.95 211 VAL A CA 1
ATOM 1600 C C . VAL A 1 211 ? -1.202 5.488 36.067 1.00 29.96 211 VAL A C 1
ATOM 1601 O O . VAL A 1 211 ? -1.308 4.285 35.825 1.00 31.56 211 VAL A O 1
ATOM 1605 N N . THR A 1 212 ? -1.995 6.408 35.528 1.00 34.79 212 THR A N 1
ATOM 1606 C CA . THR A 1 212 ? -3.057 6.055 34.594 1.00 31.40 212 THR A CA 1
ATOM 1607 C C . THR A 1 212 ? -3.073 7.037 33.432 1.00 31.72 212 THR A C 1
ATOM 1608 O O . THR A 1 212 ? -2.316 8.013 33.421 1.00 33.21 212 THR A O 1
ATOM 1612 N N . ALA A 1 213 ? -3.943 6.783 32.460 1.00 32.75 213 ALA A N 1
ATOM 1613 C CA . ALA A 1 213 ? -4.045 7.660 31.304 1.00 33.16 213 ALA A CA 1
ATOM 1614 C C . ALA A 1 213 ? -4.425 9.066 31.743 1.00 30.06 213 ALA A C 1
ATOM 1615 O O . ALA A 1 213 ? -3.926 10.052 31.202 1.00 35.72 213 ALA A O 1
ATOM 1617 N N . ALA A 1 214 ? -5.299 9.144 32.739 1.00 38.96 214 ALA A N 1
ATOM 1618 C CA . ALA A 1 214 ? -5.790 10.419 33.247 1.00 36.99 214 ALA A CA 1
ATOM 1619 C C . ALA A 1 214 ? -4.776 11.310 33.965 1.00 38.56 214 ALA A C 1
ATOM 1620 O O . ALA A 1 214 ? -4.840 12.535 33.846 1.00 38.23 214 ALA A O 1
ATOM 1622 N N . ASN A 1 215 ? -3.841 10.720 34.702 1.00 35.87 215 ASN A N 1
ATOM 1623 C CA . ASN A 1 215 ? -2.878 11.538 35.434 1.00 33.86 215 ASN A CA 1
ATOM 1624 C C . ASN A 1 215 ? -1.455 11.538 34.897 1.00 30.06 215 ASN A C 1
ATOM 1625 O O . ASN A 1 215 ? -0.657 12.394 35.278 1.00 25.96 215 ASN A O 1
ATOM 1630 N N . CYS A 1 216 ? -1.136 10.601 34.011 1.00 29.99 216 CYS A N 1
ATOM 1631 C CA . CYS A 1 216 ? 0.219 10.502 33.479 1.00 26.74 216 CYS A CA 1
ATOM 1632 C C . CYS A 1 216 ? 0.812 11.793 32.908 1.00 27.66 216 CYS A C 1
ATOM 1633 O O . CYS A 1 216 ? 1.990 12.065 33.106 1.00 21.76 216 CYS A O 1
ATOM 1636 N N . LYS A 1 217 ? 0.011 12.595 32.212 1.00 25.95 217 LYS A N 1
ATOM 1637 C CA . LYS A 1 217 ? 0.540 13.823 31.631 1.00 25.15 217 LYS A CA 1
ATOM 1638 C C . LYS A 1 217 ? 0.943 14.879 32.653 1.00 25.34 217 LYS A C 1
ATOM 1639 O O . LYS A 1 217 ? 2.026 15.461 32.552 1.00 17.82 217 LYS A O 1
ATOM 1645 N N . GLU A 1 218 ? 0.090 15.126 33.640 1.00 25.05 218 GLU A N 1
ATOM 1646 C CA . GLU A 1 218 ? 0.426 16.111 34.661 1.00 22.94 218 GLU A CA 1
ATOM 1647 C C . GLU A 1 218 ? 1.640 15.598 35.436 1.00 12.49 218 GLU A C 1
ATOM 1648 O O . GLU A 1 218 ? 2.563 16.348 35.740 1.00 26.51 218 GLU A O 1
ATOM 1654 N N . LEU A 1 219 ? 1.617 14.309 35.757 1.00 21.71 219 LEU A N 1
ATOM 1655 C CA . LEU A 1 219 ? 2.704 13.655 36.487 1.00 21.53 219 LEU A CA 1
ATOM 1656 C C . LEU A 1 219 ? 4.016 13.792 35.707 1.00 21.51 219 LEU A C 1
ATOM 1657 O O . LEU A 1 219 ? 5.050 14.147 36.266 1.00 23.45 219 LEU A O 1
ATOM 1662 N N . ALA A 1 220 ? 3.948 13.527 34.405 1.00 29.04 220 ALA A N 1
ATOM 1663 C CA . ALA A 1 220 ? 5.107 13.602 33.520 1.00 26.57 220 ALA A CA 1
ATOM 1664 C C . ALA A 1 220 ? 5.668 15.010 33.355 1.00 29.19 220 ALA A C 1
ATOM 1665 O O . ALA A 1 220 ? 6.837 15.176 33.008 1.00 36.15 220 ALA A O 1
ATOM 1667 N N . SER A 1 221 ? 4.845 16.022 33.597 1.00 34.83 221 SER A N 1
ATOM 1668 C CA . SER A 1 221 ? 5.289 17.404 33.452 1.00 30.71 221 SER A CA 1
ATOM 1669 C C . SER A 1 221 ? 5.969 17.949 34.706 1.00 30.01 221 SER A C 1
ATOM 1670 O O . SER A 1 221 ? 6.341 19.119 34.743 1.00 33.00 221 SER A O 1
ATOM 1673 N N . GLN A 1 222 ? 6.116 17.123 35.737 1.00 22.53 222 GLN A N 1
ATOM 1674 C CA . GLN A 1 222 ? 6.761 17.590 36.957 1.00 22.56 222 GLN A CA 1
ATOM 1675 C C . GLN A 1 222 ? 8.264 17.631 36.711 1.00 22.34 222 GLN A C 1
ATOM 1676 O O . GLN A 1 222 ? 8.845 16.683 36.184 1.00 27.64 222 GLN A O 1
ATOM 1682 N N . PRO A 1 223 ? 8.914 18.742 37.091 1.00 24.09 223 PRO A N 1
ATOM 1683 C CA . PRO A 1 223 ? 10.352 18.943 36.913 1.00 23.83 223 PRO A CA 1
ATOM 1684 C C . PRO A 1 223 ? 11.288 17.795 37.280 1.00 23.55 223 PRO A C 1
ATOM 1685 O O . PRO A 1 223 ? 12.250 17.529 36.559 1.00 27.15 223 PRO A O 1
ATOM 1689 N N . ASP A 1 224 ? 11.016 17.111 38.385 1.00 20.57 224 ASP A N 1
ATOM 1690 C CA . ASP A 1 224 ? 11.902 16.039 38.805 1.00 25.62 224 ASP A CA 1
ATOM 1691 C C . ASP A 1 224 ? 11.401 14.613 38.617 1.00 27.34 224 ASP A C 1
ATOM 1692 O O . ASP A 1 224 ? 11.934 13.675 39.211 1.00 31.99 224 ASP A O 1
ATOM 1697 N N . ILE A 1 225 ? 10.377 14.454 37.786 1.00 19.63 225 ILE A N 1
ATOM 1698 C CA . ILE A 1 225 ? 9.849 13.134 37.480 1.00 20.84 225 ILE A CA 1
ATOM 1699 C C . ILE A 1 225 ? 10.319 12.797 36.063 1.00 26.15 225 ILE A C 1
ATOM 1700 O O . ILE A 1 225 ? 10.005 13.509 35.099 1.00 25.98 225 ILE A O 1
ATOM 1705 N N . ASP A 1 226 ? 11.092 11.718 35.955 1.00 22.18 226 ASP A N 1
ATOM 1706 C CA . ASP A 1 226 ? 11.670 11.270 34.689 1.00 26.49 226 ASP A CA 1
ATOM 1707 C C . ASP A 1 226 ? 11.011 10.040 34.084 1.00 29.24 226 ASP A C 1
ATOM 1708 O O . ASP A 1 226 ? 11.579 9.403 33.194 1.00 26.07 226 ASP A O 1
ATOM 1713 N N . GLY A 1 227 ? 9.823 9.700 34.562 1.00 25.72 227 GLY A N 1
ATOM 1714 C CA . GLY A 1 227 ? 9.151 8.533 34.040 1.00 22.69 227 GLY A CA 1
ATOM 1715 C C . GLY A 1 227 ? 8.306 7.837 35.084 1.00 20.74 227 GLY A C 1
ATOM 1716 O O . GLY A 1 227 ? 7.990 8.414 36.123 1.00 17.94 227 GLY A O 1
ATOM 1717 N N . PHE A 1 228 ? 7.951 6.585 34.811 1.00 18.92 228 PHE A N 1
ATOM 1718 C CA . PHE A 1 228 ? 7.107 5.821 35.723 1.00 19.49 228 PHE A CA 1
ATOM 1719 C C . PHE A 1 228 ? 7.455 4.345 35.793 1.00 23.61 228 PHE A C 1
ATOM 1720 O O . PHE A 1 228 ? 8.064 3.787 34.878 1.00 29.24 228 PHE A O 1
ATOM 1728 N N . LEU A 1 229 ? 7.060 3.724 36.898 1.00 27.62 229 LEU A N 1
ATOM 1729 C CA . LEU A 1 229 ? 7.209 2.290 37.078 1.00 29.02 229 LEU A CA 1
ATOM 1730 C C . LEU A 1 229 ? 5.730 1.964 37.243 1.00 26.75 229 LEU A C 1
ATOM 1731 O O . LEU A 1 229 ? 5.168 2.078 38.337 1.00 25.47 229 LEU A O 1
ATOM 1736 N N . VAL A 1 230 ? 5.101 1.613 36.127 1.00 25.06 230 VAL A N 1
ATOM 1737 C CA . VAL A 1 230 ? 3.674 1.330 36.091 1.00 26.22 230 VAL A CA 1
ATOM 1738 C C . VAL A 1 230 ? 3.260 -0.034 36.631 1.00 25.72 230 VAL A C 1
ATOM 1739 O O . VAL A 1 230 ? 3.889 -1.054 36.337 1.00 30.00 230 VAL A O 1
ATOM 1743 N N . GLY A 1 231 ? 2.190 -0.041 37.421 1.00 20.53 231 GLY A N 1
ATOM 1744 C CA . GLY A 1 231 ? 1.683 -1.283 37.971 1.00 26.53 231 GLY A CA 1
ATOM 1745 C C . GLY A 1 231 ? 0.616 -1.865 37.060 1.00 24.67 231 GLY A C 1
ATOM 1746 O O . GLY A 1 231 ? 0.881 -2.161 35.892 1.00 29.84 231 GLY A O 1
ATOM 1747 N N . GLY A 1 232 ? -0.598 -2.000 37.590 1.00 29.14 232 GLY A N 1
ATOM 1748 C CA . GLY A 1 232 ? -1.703 -2.567 36.836 1.00 22.43 232 GLY A CA 1
ATOM 1749 C C . GLY A 1 232 ? -1.889 -2.106 35.399 1.00 28.23 232 GLY A C 1
ATOM 1750 O O . GLY A 1 232 ? -2.199 -2.910 34.522 1.00 23.29 232 GLY A O 1
ATOM 1751 N N . ALA A 1 233 ? -1.706 -0.818 35.146 1.00 23.34 233 ALA A N 1
ATOM 1752 C CA . ALA A 1 233 ? -1.883 -0.290 33.799 1.00 26.59 233 ALA A CA 1
ATOM 1753 C C . ALA A 1 233 ? -0.957 -0.929 32.766 1.00 28.63 233 ALA A C 1
ATOM 1754 O O . ALA A 1 233 ? -1.287 -0.978 31.581 1.00 28.97 233 ALA A O 1
ATOM 1756 N N . SER A 1 234 ? 0.192 -1.433 33.210 1.00 27.69 234 SER A N 1
ATOM 1757 C CA . SER A 1 234 ? 1.148 -2.036 32.291 1.00 28.15 234 SER A CA 1
ATOM 1758 C C . SER A 1 234 ? 0.587 -3.267 31.580 1.00 23.87 234 SER A C 1
ATOM 1759 O O . SER A 1 234 ? 1.117 -3.697 30.557 1.00 25.15 234 SER A O 1
ATOM 1762 N N . LEU A 1 235 ? -0.488 -3.826 32.117 1.00 21.93 235 LEU A N 1
ATOM 1763 C CA . LEU A 1 235 ? -1.115 -4.999 31.521 1.00 28.25 235 LEU A CA 1
ATOM 1764 C C . LEU A 1 235 ? -2.142 -4.599 30.462 1.00 34.11 235 LEU A C 1
ATOM 1765 O O . LEU A 1 235 ? -2.615 -5.442 29.698 1.00 36.53 235 LEU A O 1
ATOM 1770 N N . LYS A 1 236 ? -2.482 -3.313 30.419 1.00 32.32 236 LYS A N 1
ATOM 1771 C CA . LYS A 1 236 ? -3.479 -2.823 29.476 1.00 34.79 236 LYS A CA 1
ATOM 1772 C C . LYS A 1 236 ? -2.896 -1.938 28.381 1.00 34.21 236 LYS A C 1
ATOM 1773 O O . LYS A 1 236 ? -1.739 -1.530 28.455 1.00 32.78 236 LYS A O 1
ATOM 1779 N N . PRO A 1 237 ? -3.695 -1.643 27.338 1.00 33.45 237 PRO A N 1
ATOM 1780 C CA . PRO A 1 237 ? -3.282 -0.800 26.207 1.00 34.99 237 PRO A CA 1
ATOM 1781 C C . PRO A 1 237 ? -2.934 0.605 26.691 1.00 32.76 237 PRO A C 1
ATOM 1782 O O . PRO A 1 237 ? -2.160 1.330 26.063 1.00 27.23 237 PRO A O 1
ATOM 1786 N N . GLU A 1 238 ? -3.537 0.973 27.814 1.00 33.13 238 GLU A N 1
ATOM 1787 C CA . GLU A 1 238 ? -3.336 2.270 28.438 1.00 30.76 238 GLU A CA 1
ATOM 1788 C C . GLU A 1 238 ? -1.850 2.523 28.696 1.00 30.32 238 GLU A C 1
ATOM 1789 O O . GLU A 1 238 ? -1.407 3.668 28.819 1.00 31.63 238 GLU A O 1
ATOM 1795 N N . PHE A 1 239 ? -1.080 1.443 28.765 1.00 27.07 239 PHE A N 1
ATOM 1796 C CA . PHE A 1 239 ? 0.351 1.549 28.992 1.00 28.44 239 PHE A CA 1
ATOM 1797 C C . PHE A 1 239 ? 0.966 2.387 27.877 1.00 21.54 239 PHE A C 1
ATOM 1798 O O . PHE A 1 239 ? 1.929 3.118 28.100 1.00 26.66 239 PHE A O 1
ATOM 1806 N N . VAL A 1 240 ? 0.413 2.277 26.674 1.00 30.70 240 VAL A N 1
ATOM 1807 C CA . VAL A 1 240 ? 0.926 3.054 25.546 1.00 29.42 240 VAL A CA 1
ATOM 1808 C C . VAL A 1 240 ? 0.707 4.536 25.817 1.00 29.18 240 VAL A C 1
ATOM 1809 O O . VAL A 1 240 ? 1.580 5.359 25.549 1.00 33.31 240 VAL A O 1
ATOM 1813 N N . ASP A 1 241 ? -0.459 4.875 26.355 1.00 27.50 241 ASP A N 1
ATOM 1814 C CA . ASP A 1 241 ? -0.760 6.268 26.657 1.00 31.98 241 ASP A CA 1
ATOM 1815 C C . ASP A 1 241 ? 0.219 6.817 27.680 1.00 26.43 241 ASP A C 1
ATOM 1816 O O . ASP A 1 241 ? 0.617 7.974 27.604 1.00 23.50 241 ASP A O 1
ATOM 1821 N N . ILE A 1 242 ? 0.604 5.978 28.637 1.00 26.22 242 ILE A N 1
ATOM 1822 C CA . ILE A 1 242 ? 1.542 6.388 29.668 1.00 23.38 242 ILE A CA 1
ATOM 1823 C C . ILE A 1 242 ? 2.936 6.574 29.069 1.00 25.55 242 ILE A C 1
ATOM 1824 O O . ILE A 1 242 ? 3.659 7.502 29.432 1.00 24.04 242 ILE A O 1
ATOM 1829 N N . ILE A 1 243 ? 3.309 5.695 28.142 1.00 25.96 243 ILE A N 1
ATOM 1830 C CA . ILE A 1 243 ? 4.616 5.803 27.499 1.00 24.59 243 ILE A CA 1
ATOM 1831 C C . ILE A 1 243 ? 4.716 7.159 26.798 1.00 24.05 243 ILE A C 1
ATOM 1832 O O . ILE A 1 243 ? 5.802 7.736 26.690 1.00 28.64 243 ILE A O 1
ATOM 1837 N N . ASN A 1 244 ? 3.577 7.669 26.337 1.00 18.89 244 ASN A N 1
ATOM 1838 C CA . ASN A 1 244 ? 3.540 8.951 25.642 1.00 27.91 244 ASN A CA 1
ATOM 1839 C C . ASN A 1 244 ? 3.031 10.096 26.504 1.00 29.90 244 ASN A C 1
ATOM 1840 O O . ASN A 1 244 ? 2.477 11.057 25.982 1.00 25.53 244 ASN A O 1
ATOM 1845 N N . ALA A 1 245 ? 3.222 9.995 27.817 1.00 24.92 245 ALA A N 1
ATOM 1846 C CA . ALA A 1 245 ? 2.772 11.038 28.743 1.00 25.46 245 ALA A CA 1
ATOM 1847 C C . ALA A 1 245 ? 3.396 12.407 28.438 1.00 32.63 245 ALA A C 1
ATOM 1848 O O . ALA A 1 245 ? 2.801 13.440 28.725 1.00 36.09 245 ALA A O 1
ATOM 1850 N N . ARG A 1 246 ? 4.595 12.413 27.862 1.00 35.77 246 ARG A N 1
ATOM 1851 C CA . ARG A 1 246 ? 5.273 13.661 27.529 1.00 37.35 246 ARG A CA 1
ATOM 1852 C C . ARG A 1 246 ? 4.690 14.317 26.280 1.00 41.63 246 ARG A C 1
ATOM 1853 O O . ARG A 1 246 ? 4.787 15.536 26.119 1.00 43.23 246 ARG A O 1
ATOM 1861 N N . GLN A 1 247 ? 4.090 13.515 25.400 1.00 44.77 247 GLN A N 1
ATOM 1862 C CA . GLN A 1 247 ? 3.491 14.033 24.167 1.00 49.00 247 GLN A CA 1
ATOM 1863 C C . GLN A 1 247 ? 2.331 14.973 24.480 1.00 51.98 247 GLN A C 1
ATOM 1864 O O . GLN A 1 247 ? 2.121 15.929 23.700 1.00 49.06 247 GLN A O 1
ATOM 1870 N N . ALA B 1 2 ? 3.581 -51.151 46.697 1.00 56.83 2 ALA B N 1
ATOM 1871 C CA . ALA B 1 2 ? 4.463 -50.342 47.590 1.00 56.98 2 ALA B CA 1
ATOM 1872 C C . ALA B 1 2 ? 4.564 -48.881 47.137 1.00 52.72 2 ALA B C 1
ATOM 1873 O O . ALA B 1 2 ? 3.779 -48.415 46.310 1.00 53.32 2 ALA B O 1
ATOM 1875 N N . ARG B 1 3 ? 5.535 -48.166 47.695 1.00 46.33 3 ARG B N 1
ATOM 1876 C CA . ARG B 1 3 ? 5.761 -46.764 47.364 1.00 38.61 3 ARG B CA 1
ATOM 1877 C C . ARG B 1 3 ? 6.802 -46.670 46.263 1.00 36.65 3 ARG B C 1
ATOM 1878 O O . ARG B 1 3 ? 7.920 -47.163 46.420 1.00 36.29 3 ARG B O 1
ATOM 1886 N N . LYS B 1 4 ? 6.438 -46.046 45.147 1.00 33.39 4 LYS B N 1
ATOM 1887 C CA . LYS B 1 4 ? 7.365 -45.919 44.031 1.00 26.78 4 LYS B CA 1
ATOM 1888 C C . LYS B 1 4 ? 8.542 -45.013 44.382 1.00 27.00 4 LYS B C 1
ATOM 1889 O O . LYS B 1 4 ? 8.361 -43.896 44.871 1.00 25.73 4 LYS B O 1
ATOM 1895 N N . PHE B 1 5 ? 9.747 -45.512 44.130 1.00 19.06 5 PHE B N 1
ATOM 1896 C CA . PHE B 1 5 ? 10.984 -44.784 44.402 1.00 24.38 5 PHE B CA 1
ATOM 1897 C C . PHE B 1 5 ? 10.981 -43.476 43.627 1.00 25.66 5 PHE B C 1
ATOM 1898 O O . PHE B 1 5 ? 10.863 -43.483 42.404 1.00 18.53 5 PHE B O 1
ATOM 1906 N N . VAL B 1 6 ? 11.109 -42.356 44.336 1.00 30.91 6 VAL B N 1
ATOM 1907 C CA . VAL B 1 6 ? 11.100 -41.042 43.693 1.00 26.21 6 VAL B CA 1
ATOM 1908 C C . VAL B 1 6 ? 12.388 -40.281 43.947 1.00 24.68 6 VAL B C 1
ATOM 1909 O O . VAL B 1 6 ? 12.795 -40.098 45.095 1.00 20.69 6 VAL B O 1
ATOM 1913 N N . VAL B 1 7 ? 13.019 -39.824 42.874 1.00 23.31 7 VAL B N 1
ATOM 1914 C CA . VAL B 1 7 ? 14.269 -39.081 42.998 1.00 23.65 7 VAL B CA 1
ATOM 1915 C C . VAL B 1 7 ? 14.165 -37.730 42.316 1.00 27.49 7 VAL B C 1
ATOM 1916 O O . VAL B 1 7 ? 13.888 -37.635 41.119 1.00 28.95 7 VAL B O 1
ATOM 1920 N N . GLY B 1 8 ? 14.388 -36.682 43.098 1.00 23.32 8 GLY B N 1
ATOM 1921 C CA . GLY B 1 8 ? 14.303 -35.334 42.572 1.00 15.61 8 GLY B CA 1
ATOM 1922 C C . GLY B 1 8 ? 15.670 -34.698 42.542 1.00 26.40 8 GLY B C 1
ATOM 1923 O O . GLY B 1 8 ? 16.503 -34.928 43.421 1.00 28.80 8 GLY B O 1
ATOM 1924 N N . GLY B 1 9 ? 15.910 -33.905 41.512 1.00 15.98 9 GLY B N 1
ATOM 1925 C CA . GLY B 1 9 ? 17.182 -33.229 41.394 1.00 21.03 9 GLY B CA 1
ATOM 1926 C C . GLY B 1 9 ? 16.971 -31.734 41.508 1.00 24.32 9 GLY B C 1
ATOM 1927 O O . GLY B 1 9 ? 16.489 -31.097 40.567 1.00 27.09 9 GLY B O 1
ATOM 1928 N N . ASN B 1 10 ? 17.324 -31.176 42.663 1.00 23.21 10 ASN B N 1
ATOM 1929 C CA . ASN B 1 10 ? 17.180 -29.746 42.903 1.00 26.11 10 ASN B CA 1
ATOM 1930 C C . ASN B 1 10 ? 18.445 -29.002 42.472 1.00 26.93 10 ASN B C 1
ATOM 1931 O O . ASN B 1 10 ? 19.466 -29.046 43.155 1.00 27.05 10 ASN B O 1
ATOM 1936 N N . TRP B 1 11 ? 18.373 -28.329 41.328 1.00 19.96 11 TRP B N 1
ATOM 1937 C CA . TRP B 1 11 ? 19.503 -27.578 40.804 1.00 18.60 11 TRP B CA 1
ATOM 1938 C C . TRP B 1 11 ? 19.797 -26.345 41.646 1.00 26.52 11 TRP B C 1
ATOM 1939 O O . TRP B 1 11 ? 20.902 -25.808 41.604 1.00 22.56 11 TRP B O 1
ATOM 1950 N N . LYS B 1 12 ? 18.805 -25.893 42.408 1.00 26.05 12 LYS B N 1
ATOM 1951 C CA . LYS B 1 12 ? 18.965 -24.688 43.209 1.00 23.67 12 LYS B CA 1
ATOM 1952 C C . LYS B 1 12 ? 19.305 -23.548 42.246 1.00 27.37 12 LYS B C 1
ATOM 1953 O O . LYS B 1 12 ? 18.878 -23.576 41.091 1.00 19.73 12 LYS B O 1
ATOM 1959 N N . MET B 1 13 ? 20.066 -22.551 42.690 1.00 22.70 13 MET B N 1
ATOM 1960 C CA . MET B 1 13 ? 20.388 -21.450 41.792 1.00 22.27 13 MET B CA 1
ATOM 1961 C C . MET B 1 13 ? 21.621 -21.747 40.959 1.00 23.69 13 MET B C 1
ATOM 1962 O O . MET B 1 13 ? 22.699 -21.195 41.193 1.00 24.62 13 MET B O 1
ATOM 1967 N N . ASN B 1 14 ? 21.440 -22.622 39.976 1.00 21.43 14 ASN B N 1
ATOM 1968 C CA . ASN B 1 14 ? 22.516 -23.031 39.088 1.00 23.20 14 ASN B CA 1
ATOM 1969 C C . ASN B 1 14 ? 21.987 -23.292 37.693 1.00 22.89 14 ASN B C 1
ATOM 1970 O O . ASN B 1 14 ? 20.848 -23.727 37.528 1.00 21.79 14 ASN B O 1
ATOM 1975 N N . GLY B 1 15 ? 22.820 -23.031 36.690 1.00 25.74 15 GLY B N 1
ATOM 1976 C CA . GLY B 1 15 ? 22.415 -23.306 35.327 1.00 23.13 15 GLY B CA 1
ATOM 1977 C C . GLY B 1 15 ? 22.378 -22.174 34.329 1.00 21.63 15 GLY B C 1
ATOM 1978 O O . GLY B 1 15 ? 22.273 -21.004 34.676 1.00 25.26 15 GLY B O 1
ATOM 1979 N N . ASP B 1 16 ? 22.494 -22.563 33.065 1.00 25.40 16 ASP B N 1
ATOM 1980 C CA . ASP B 1 16 ? 22.428 -21.669 31.917 1.00 17.34 16 ASP B CA 1
ATOM 1981 C C . ASP B 1 16 ? 22.219 -22.591 30.722 1.00 21.73 16 ASP B C 1
ATOM 1982 O O . ASP B 1 16 ? 22.276 -23.809 30.871 1.00 29.03 16 ASP B O 1
ATOM 1987 N N . LYS B 1 17 ? 21.964 -22.029 29.548 1.00 23.38 17 LYS B N 1
ATOM 1988 C CA . LYS B 1 17 ? 21.708 -22.845 28.365 1.00 24.82 17 LYS B CA 1
ATOM 1989 C C . LYS B 1 17 ? 22.757 -23.906 28.097 1.00 24.31 17 LYS B C 1
ATOM 1990 O O . LYS B 1 17 ? 22.420 -25.048 27.785 1.00 28.43 17 LYS B O 1
ATOM 1996 N N . LYS B 1 18 ? 24.028 -23.551 28.232 1.00 29.06 18 LYS B N 1
ATOM 1997 C CA . LYS B 1 18 ? 25.083 -24.523 28.010 1.00 27.24 18 LYS B CA 1
ATOM 1998 C C . LYS B 1 18 ? 24.993 -25.654 29.036 1.00 29.97 18 LYS B C 1
ATOM 1999 O O . LYS B 1 18 ? 24.892 -26.824 28.672 1.00 35.28 18 LYS B O 1
ATOM 2005 N N . GLN B 1 19 ? 25.019 -25.294 30.317 1.00 31.83 19 GLN B N 1
ATOM 2006 C CA . GLN B 1 19 ? 24.971 -26.265 31.409 1.00 27.71 19 GLN B CA 1
ATOM 2007 C C . GLN B 1 19 ? 23.707 -27.126 31.417 1.00 33.25 19 GLN B C 1
ATOM 2008 O O . GLN B 1 19 ? 23.755 -28.311 31.748 1.00 35.76 19 GLN B O 1
ATOM 2014 N N . ILE B 1 20 ? 22.576 -26.542 31.043 1.00 31.96 20 ILE B N 1
ATOM 2015 C CA . ILE B 1 20 ? 21.325 -27.290 31.019 1.00 31.31 20 ILE B CA 1
ATOM 2016 C C . ILE B 1 20 ? 21.314 -28.345 29.919 1.00 30.65 20 ILE B C 1
ATOM 2017 O O . ILE B 1 20 ? 20.712 -29.405 30.073 1.00 27.72 20 ILE B O 1
ATOM 2022 N N . ASN B 1 21 ? 21.976 -28.058 28.808 1.00 31.63 21 ASN B N 1
ATOM 2023 C CA . ASN B 1 21 ? 22.034 -29.010 27.712 1.00 37.51 21 ASN B CA 1
ATOM 2024 C C . ASN B 1 21 ? 22.929 -30.188 28.103 1.00 40.93 21 ASN B C 1
ATOM 2025 O O . ASN B 1 21 ? 22.687 -31.328 27.701 1.00 35.39 21 ASN B O 1
ATOM 2030 N N . GLU B 1 22 ? 23.957 -29.908 28.899 1.00 36.43 22 GLU B N 1
ATOM 2031 C CA . GLU B 1 22 ? 24.865 -30.951 29.346 1.00 36.46 22 GLU B CA 1
ATOM 2032 C C . GLU B 1 22 ? 24.140 -31.843 30.348 1.00 35.33 22 GLU B C 1
ATOM 2033 O O . GLU B 1 22 ? 24.252 -33.068 30.287 1.00 34.40 22 GLU B O 1
ATOM 2039 N N . ILE B 1 23 ? 23.383 -31.237 31.261 1.00 26.73 23 ILE B N 1
ATOM 2040 C CA . ILE B 1 23 ? 22.654 -32.013 32.253 1.00 28.67 23 ILE B CA 1
ATOM 2041 C C . ILE B 1 23 ? 21.514 -32.805 31.613 1.00 36.18 23 ILE B C 1
ATOM 2042 O O . ILE B 1 23 ? 21.282 -33.960 31.983 1.00 33.19 23 ILE B O 1
ATOM 2047 N N . ILE B 1 24 ? 20.806 -32.200 30.657 1.00 34.32 24 ILE B N 1
ATOM 2048 C CA . ILE B 1 24 ? 19.723 -32.913 29.978 1.00 38.04 24 ILE B CA 1
ATOM 2049 C C . ILE B 1 24 ? 20.342 -34.090 29.221 1.00 40.00 24 ILE B C 1
ATOM 2050 O O . ILE B 1 24 ? 19.684 -35.108 28.973 1.00 36.47 24 ILE B O 1
ATOM 2055 N N . GLY B 1 25 ? 21.613 -33.938 28.854 1.00 36.89 25 GLY B N 1
ATOM 2056 C CA . GLY B 1 25 ? 22.322 -34.997 28.157 1.00 39.00 25 GLY B CA 1
ATOM 2057 C C . GLY B 1 25 ? 22.512 -36.193 29.073 1.00 37.86 25 GLY B C 1
ATOM 2058 O O . GLY B 1 25 ? 22.288 -37.331 28.665 1.00 37.72 25 GLY B O 1
ATOM 2059 N N . PHE B 1 26 ? 22.926 -35.934 30.313 1.00 39.02 26 PHE B N 1
ATOM 2060 C CA . PHE B 1 26 ? 23.125 -36.990 31.307 1.00 35.14 26 PHE B CA 1
ATOM 2061 C C . PHE B 1 26 ? 21.845 -37.801 31.405 1.00 39.14 26 PHE B C 1
ATOM 2062 O O . PHE B 1 26 ? 21.865 -39.029 31.366 1.00 40.95 26 PHE B O 1
ATOM 2070 N N . LEU B 1 27 ? 20.729 -37.096 31.552 1.00 38.36 27 LEU B N 1
ATOM 2071 C CA . LEU B 1 27 ? 19.430 -37.739 31.675 1.00 42.24 27 LEU B CA 1
ATOM 2072 C C . LEU B 1 27 ? 18.994 -38.482 30.420 1.00 40.67 27 LEU B C 1
ATOM 2073 O O . LEU B 1 27 ? 18.444 -39.579 30.510 1.00 39.54 27 LEU B O 1
ATOM 2078 N N . LYS B 1 28 ? 19.238 -37.899 29.251 1.00 44.93 28 LYS B N 1
ATOM 2079 C CA . LYS B 1 28 ? 18.841 -38.542 28.002 1.00 44.02 28 LYS B CA 1
ATOM 2080 C C . LYS B 1 28 ? 19.607 -39.815 27.651 1.00 45.81 28 LYS B C 1
ATOM 2081 O O . LYS B 1 28 ? 18.999 -40.805 27.249 1.00 50.91 28 LYS B O 1
ATOM 2087 N N . SER B 1 29 ? 20.930 -39.802 27.792 1.00 45.95 29 SER B N 1
ATOM 2088 C CA . SER B 1 29 ? 21.723 -40.988 27.467 1.00 45.47 29 SER B CA 1
ATOM 2089 C C . SER B 1 29 ? 21.739 -41.962 28.630 1.00 48.11 29 SER B C 1
ATOM 2090 O O . SER B 1 29 ? 21.454 -43.144 28.463 1.00 51.29 29 SER B O 1
ATOM 2093 N N . GLY B 1 30 ? 22.075 -41.454 29.810 1.00 53.99 30 GLY B N 1
ATOM 2094 C CA . GLY B 1 30 ? 22.143 -42.288 30.995 1.00 55.53 30 GLY B CA 1
ATOM 2095 C C . GLY B 1 30 ? 21.020 -43.294 31.120 1.00 58.76 30 GLY B C 1
ATOM 2096 O O . GLY B 1 30 ? 19.849 -42.937 30.988 1.00 64.46 30 GLY B O 1
ATOM 2097 N N . PRO B 1 31 ? 21.349 -44.573 31.363 1.00 53.87 31 PRO B N 1
ATOM 2098 C CA . PRO B 1 31 ? 20.323 -45.609 31.504 1.00 48.28 31 PRO B CA 1
ATOM 2099 C C . PRO B 1 31 ? 19.562 -45.383 32.806 1.00 45.83 31 PRO B C 1
ATOM 2100 O O . PRO B 1 31 ? 20.082 -45.643 33.894 1.00 45.49 31 PRO B O 1
ATOM 2104 N N . LEU B 1 32 ? 18.336 -44.883 32.693 1.00 42.42 32 LEU B N 1
ATOM 2105 C CA . LEU B 1 32 ? 17.529 -44.611 33.873 1.00 42.37 32 LEU B CA 1
ATOM 2106 C C . LEU B 1 32 ? 16.532 -45.716 34.213 1.00 42.37 32 LEU B C 1
ATOM 2107 O O . LEU B 1 32 ? 15.680 -46.082 33.405 1.00 44.95 32 LEU B O 1
ATOM 2112 N N . ASN B 1 33 ? 16.659 -46.236 35.428 1.00 40.13 33 ASN B N 1
ATOM 2113 C CA . ASN B 1 33 ? 15.783 -47.279 35.937 1.00 40.87 33 ASN B CA 1
ATOM 2114 C C . ASN B 1 33 ? 14.328 -46.873 35.699 1.00 41.30 33 ASN B C 1
ATOM 2115 O O . ASN B 1 33 ? 13.916 -45.767 36.050 1.00 38.36 33 ASN B O 1
ATOM 2120 N N . GLN B 1 34 ? 13.551 -47.770 35.101 1.00 42.00 34 GLN B N 1
ATOM 2121 C CA . GLN B 1 34 ? 12.153 -47.477 34.807 1.00 44.67 34 GLN B CA 1
ATOM 2122 C C . GLN B 1 34 ? 11.220 -47.516 36.012 1.00 38.11 34 GLN B C 1
ATOM 2123 O O . GLN B 1 34 ? 10.058 -47.126 35.911 1.00 42.39 34 GLN B O 1
ATOM 2129 N N . ASP B 1 35 ? 11.716 -47.985 37.150 1.00 38.93 35 ASP B N 1
ATOM 2130 C CA . ASP B 1 35 ? 10.885 -48.051 38.348 1.00 40.35 35 ASP B CA 1
ATOM 2131 C C . ASP B 1 35 ? 11.026 -46.798 39.206 1.00 34.71 35 ASP B C 1
ATOM 2132 O O . ASP B 1 35 ? 10.389 -46.680 40.251 1.00 34.71 35 ASP B O 1
ATOM 2137 N N . THR B 1 36 ? 11.858 -45.863 38.757 1.00 30.60 36 THR B N 1
ATOM 2138 C CA . THR B 1 36 ? 12.092 -44.634 39.502 1.00 29.44 36 THR B CA 1
ATOM 2139 C C . THR B 1 36 ? 11.394 -43.419 38.909 1.00 24.36 36 THR B C 1
ATOM 2140 O O . THR B 1 36 ? 11.531 -43.128 37.719 1.00 25.14 36 THR B O 1
ATOM 2144 N N . GLU B 1 37 ? 10.638 -42.720 39.747 1.00 22.47 37 GLU B N 1
ATOM 2145 C CA . GLU B 1 37 ? 9.962 -41.507 39.328 1.00 22.87 37 GLU B CA 1
ATOM 2146 C C . GLU B 1 37 ? 11.033 -40.422 39.455 1.00 26.15 37 GLU B C 1
ATOM 2147 O O . GLU B 1 37 ? 11.584 -40.215 40.539 1.00 28.39 37 GLU B O 1
ATOM 2153 N N . VAL B 1 38 ? 11.341 -39.747 38.350 1.00 22.48 38 VAL B N 1
ATOM 2154 C CA . VAL B 1 38 ? 12.369 -38.713 38.357 1.00 23.22 38 VAL B CA 1
ATOM 2155 C C . VAL B 1 38 ? 11.818 -37.311 38.140 1.00 27.51 38 VAL B C 1
ATOM 2156 O O . VAL B 1 38 ? 11.005 -37.084 37.241 1.00 29.10 38 VAL B O 1
ATOM 2160 N N . VAL B 1 39 ? 12.261 -36.372 38.974 1.00 24.09 39 VAL B N 1
ATOM 2161 C CA . VAL B 1 39 ? 11.829 -34.984 38.865 1.00 25.49 39 VAL B CA 1
ATOM 2162 C C . VAL B 1 39 ? 13.055 -34.083 38.946 1.00 29.32 39 VAL B C 1
ATOM 2163 O O . VAL B 1 39 ? 14.001 -34.376 39.675 1.00 30.11 39 VAL B O 1
ATOM 2167 N N . VAL B 1 40 ? 13.044 -32.995 38.186 1.00 30.30 40 VAL B N 1
ATOM 2168 C CA . VAL B 1 40 ? 14.167 -32.064 38.181 1.00 29.18 40 VAL B CA 1
ATOM 2169 C C . VAL B 1 40 ? 13.715 -30.625 38.452 1.00 27.87 40 VAL B C 1
ATOM 2170 O O . VAL B 1 40 ? 12.959 -30.052 37.668 1.00 26.20 40 VAL B O 1
ATOM 2174 N N . GLY B 1 41 ? 14.184 -30.053 39.566 1.00 29.46 41 GLY B N 1
ATOM 2175 C CA . GLY B 1 41 ? 13.820 -28.689 39.946 1.00 30.12 41 GLY B CA 1
ATOM 2176 C C . GLY B 1 41 ? 14.787 -27.664 39.371 1.00 28.24 41 GLY B C 1
ATOM 2177 O O . GLY B 1 41 ? 15.964 -27.636 39.733 1.00 18.09 41 GLY B O 1
ATOM 2178 N N . VAL B 1 42 ? 14.281 -26.797 38.499 1.00 24.51 42 VAL B N 1
ATOM 2179 C CA . VAL B 1 42 ? 15.121 -25.818 37.827 1.00 27.39 42 VAL B CA 1
ATOM 2180 C C . VAL B 1 42 ? 14.724 -24.367 38.085 1.00 24.28 42 VAL B C 1
ATOM 2181 O O . VAL B 1 42 ? 13.609 -24.095 38.519 1.00 28.02 42 VAL B O 1
ATOM 2185 N N . PRO B 1 43 ? 15.650 -23.419 37.836 1.00 21.19 43 PRO B N 1
ATOM 2186 C CA . PRO B 1 43 ? 15.380 -21.991 38.036 1.00 20.81 43 PRO B CA 1
ATOM 2187 C C . PRO B 1 43 ? 14.203 -21.611 37.135 1.00 24.42 43 PRO B C 1
ATOM 2188 O O . PRO B 1 43 ? 14.118 -22.072 35.992 1.00 20.89 43 PRO B O 1
ATOM 2192 N N . ALA B 1 44 ? 13.305 -20.772 37.641 1.00 21.71 44 ALA B N 1
ATOM 2193 C CA . ALA B 1 44 ? 12.124 -20.386 36.877 1.00 22.18 44 ALA B CA 1
ATOM 2194 C C . ALA B 1 44 ? 12.419 -19.914 35.455 1.00 27.57 44 ALA B C 1
ATOM 2195 O O . ALA B 1 44 ? 11.630 -20.170 34.542 1.00 26.94 44 ALA B O 1
ATOM 2197 N N . ILE B 1 45 ? 13.550 -19.239 35.267 1.00 25.60 45 ILE B N 1
ATOM 2198 C CA . ILE B 1 45 ? 13.938 -18.734 33.953 1.00 29.30 45 ILE B CA 1
ATOM 2199 C C . ILE B 1 45 ? 14.036 -19.809 32.876 1.00 26.35 45 ILE B C 1
ATOM 2200 O O . ILE B 1 45 ? 13.819 -19.534 31.696 1.00 25.21 45 ILE B O 1
ATOM 2205 N N . TYR B 1 46 ? 14.362 -21.032 33.276 1.00 29.04 46 TYR B N 1
ATOM 2206 C CA . TYR B 1 46 ? 14.498 -22.112 32.311 1.00 25.04 46 TYR B CA 1
ATOM 2207 C C . TYR B 1 46 ? 13.426 -23.176 32.459 1.00 24.49 46 TYR B C 1
ATOM 2208 O O . TYR B 1 46 ? 13.565 -24.275 31.927 1.00 29.56 46 TYR B O 1
ATOM 2217 N N . LEU B 1 47 ? 12.356 -22.857 33.178 1.00 27.27 47 LEU B N 1
ATOM 2218 C CA . LEU B 1 47 ? 11.289 -23.824 33.381 1.00 27.02 47 LEU B CA 1
ATOM 2219 C C . LEU B 1 47 ? 10.761 -24.393 32.075 1.00 25.30 47 LEU B C 1
ATOM 2220 O O . LEU B 1 47 ? 10.716 -25.606 31.891 1.00 21.62 47 LEU B O 1
ATOM 2225 N N . GLU B 1 48 ? 10.342 -23.512 31.174 1.00 29.01 48 GLU B N 1
ATOM 2226 C CA . GLU B 1 48 ? 9.815 -23.948 29.893 1.00 27.96 48 GLU B CA 1
ATOM 2227 C C . GLU B 1 48 ? 10.889 -24.644 29.069 1.00 29.48 48 GLU B C 1
ATOM 2228 O O . GLU B 1 48 ? 10.633 -25.664 28.434 1.00 34.75 48 GLU B O 1
ATOM 2234 N N . LEU B 1 49 ? 12.096 -24.095 29.088 1.00 29.90 49 LEU B N 1
ATOM 2235 C CA . LEU B 1 49 ? 13.204 -24.672 28.338 1.00 33.79 49 LEU B CA 1
ATOM 2236 C C . LEU B 1 49 ? 13.459 -26.138 28.709 1.00 35.28 49 LEU B C 1
ATOM 2237 O O . LEU B 1 49 ? 13.547 -27.003 27.835 1.00 34.89 49 LEU B O 1
ATOM 2242 N N . VAL B 1 50 ? 13.569 -26.418 30.004 1.00 32.92 50 VAL B N 1
ATOM 2243 C CA . VAL B 1 50 ? 13.814 -27.776 30.462 1.00 27.41 50 VAL B CA 1
ATOM 2244 C C . VAL B 1 50 ? 12.654 -28.711 30.118 1.00 32.66 50 VAL B C 1
ATOM 2245 O O . VAL B 1 50 ? 12.867 -29.825 29.643 1.00 32.69 50 VAL B O 1
ATOM 2249 N N . ARG B 1 51 ? 11.426 -28.256 30.342 1.00 34.35 51 ARG B N 1
ATOM 2250 C CA . ARG B 1 51 ? 10.255 -29.076 30.050 1.00 25.63 51 ARG B CA 1
ATOM 2251 C C . ARG B 1 51 ? 10.207 -29.510 28.585 1.00 30.72 51 ARG B C 1
ATOM 2252 O O . ARG B 1 51 ? 9.807 -30.630 28.287 1.00 41.00 51 ARG B O 1
ATOM 2260 N N . THR B 1 52 ? 10.616 -28.633 27.672 1.00 33.74 52 THR B N 1
ATOM 2261 C CA . THR B 1 52 ? 10.596 -28.968 26.250 1.00 38.63 52 THR B CA 1
ATOM 2262 C C . THR B 1 52 ? 11.726 -29.920 25.854 1.00 41.48 52 THR B C 1
ATOM 2263 O O . THR B 1 52 ? 11.600 -30.663 24.885 1.00 44.30 52 THR B O 1
ATOM 2267 N N . CYS B 1 53 ? 12.828 -29.896 26.597 1.00 36.08 53 CYS B N 1
ATOM 2268 C CA . CYS B 1 53 ? 13.973 -30.761 26.300 1.00 41.10 53 CYS B CA 1
ATOM 2269 C C . CYS B 1 53 ? 13.987 -32.085 27.068 1.00 41.30 53 CYS B C 1
ATOM 2270 O O . CYS B 1 53 ? 14.599 -33.059 26.629 1.00 41.51 53 CYS B O 1
ATOM 2273 N N . VAL B 1 54 ? 13.315 -32.115 28.214 1.00 43.79 54 VAL B N 1
ATOM 2274 C CA . VAL B 1 54 ? 13.266 -33.310 29.051 1.00 41.16 54 VAL B CA 1
ATOM 2275 C C . VAL B 1 54 ? 12.137 -34.246 28.643 1.00 42.34 54 VAL B C 1
ATOM 2276 O O . VAL B 1 54 ? 11.041 -33.796 28.306 1.00 40.83 54 VAL B O 1
ATOM 2280 N N . PRO B 1 55 ? 12.395 -35.566 28.657 1.00 43.79 55 PRO B N 1
ATOM 2281 C CA . PRO B 1 55 ? 11.387 -36.568 28.291 1.00 42.32 55 PRO B CA 1
ATOM 2282 C C . PRO B 1 55 ? 10.132 -36.434 29.158 1.00 43.18 55 PRO B C 1
ATOM 2283 O O . PRO B 1 55 ? 10.222 -36.139 30.350 1.00 40.52 55 PRO B O 1
ATOM 2287 N N . ALA B 1 56 ? 8.968 -36.660 28.559 1.00 40.65 56 ALA B N 1
ATOM 2288 C CA . ALA B 1 56 ? 7.700 -36.555 29.278 1.00 44.04 56 ALA B CA 1
ATOM 2289 C C . ALA B 1 56 ? 7.672 -37.423 30.531 1.00 41.04 56 ALA B C 1
ATOM 2290 O O . ALA B 1 56 ? 6.908 -37.164 31.463 1.00 43.49 56 ALA B O 1
ATOM 2292 N N . SER B 1 57 ? 8.509 -38.451 30.552 1.00 42.33 57 SER B N 1
ATOM 2293 C CA . SER B 1 57 ? 8.575 -39.358 31.689 1.00 40.07 57 SER B CA 1
ATOM 2294 C C . SER B 1 57 ? 9.144 -38.663 32.922 1.00 38.20 57 SER B C 1
ATOM 2295 O O . SER B 1 57 ? 8.757 -38.967 34.051 1.00 34.24 57 SER B O 1
ATOM 2298 N N . ILE B 1 58 ? 10.067 -37.731 32.702 1.00 35.73 58 ILE B N 1
ATOM 2299 C CA . ILE B 1 58 ? 10.681 -36.990 33.798 1.00 29.48 58 ILE B CA 1
ATOM 2300 C C . ILE B 1 58 ? 9.885 -35.723 34.110 1.00 23.27 58 ILE B C 1
ATOM 2301 O O . ILE B 1 58 ? 9.535 -34.959 33.206 1.00 28.66 58 ILE B O 1
ATOM 2306 N N . GLY B 1 59 ? 9.602 -35.512 35.393 1.00 19.90 59 GLY B N 1
ATOM 2307 C CA . GLY B 1 59 ? 8.864 -34.338 35.809 1.00 23.14 59 GLY B CA 1
ATOM 2308 C C . GLY B 1 59 ? 9.754 -33.110 35.920 1.00 28.36 59 GLY B C 1
ATOM 2309 O O . GLY B 1 59 ? 10.932 -33.205 36.291 1.00 25.73 59 GLY B O 1
ATOM 2310 N N . VAL B 1 60 ? 9.193 -31.951 35.586 1.00 21.88 60 VAL B N 1
ATOM 2311 C CA . VAL B 1 60 ? 9.931 -30.700 35.661 1.00 20.92 60 VAL B CA 1
ATOM 2312 C C . VAL B 1 60 ? 9.286 -29.860 36.752 1.00 23.80 60 VAL B C 1
ATOM 2313 O O . VAL B 1 60 ? 8.111 -29.498 36.657 1.00 23.65 60 VAL B O 1
ATOM 2317 N N . ALA B 1 61 ? 10.058 -29.560 37.790 1.00 25.92 61 ALA B N 1
ATOM 2318 C CA . ALA B 1 61 ? 9.551 -28.797 38.925 1.00 26.91 61 ALA B CA 1
ATOM 2319 C C . ALA B 1 61 ? 10.081 -27.384 39.016 1.00 28.27 61 ALA B C 1
ATOM 2320 O O . ALA B 1 61 ? 11.207 -27.099 38.605 1.00 29.10 61 ALA B O 1
ATOM 2322 N N . ALA B 1 62 ? 9.248 -26.500 39.553 1.00 24.86 62 ALA B N 1
ATOM 2323 C CA . ALA B 1 62 ? 9.655 -25.130 39.778 1.00 20.57 62 ALA B CA 1
ATOM 2324 C C . ALA B 1 62 ? 10.242 -25.233 41.184 1.00 20.48 62 ALA B C 1
ATOM 2325 O O . ALA B 1 62 ? 9.901 -26.154 41.940 1.00 14.65 62 ALA B O 1
ATOM 2327 N N . GLN B 1 63 ? 11.125 -24.311 41.537 1.00 16.63 63 GLN B N 1
ATOM 2328 C CA . GLN B 1 63 ? 11.755 -24.357 42.846 1.00 20.95 63 GLN B CA 1
ATOM 2329 C C . GLN B 1 63 ? 10.987 -23.628 43.933 1.00 22.27 63 GLN B C 1
ATOM 2330 O O . GLN B 1 63 ? 11.385 -23.638 45.096 1.00 19.38 63 GLN B O 1
ATOM 2336 N N . ASN B 1 64 ? 9.868 -23.018 43.545 1.00 29.94 64 ASN B N 1
ATOM 2337 C CA . ASN B 1 64 ? 9.007 -22.290 44.470 1.00 25.87 64 ASN B CA 1
ATOM 2338 C C . ASN B 1 64 ? 7.893 -21.602 43.697 1.00 24.33 64 ASN B C 1
ATOM 2339 O O . ASN B 1 64 ? 7.982 -21.440 42.481 1.00 28.14 64 ASN B O 1
ATOM 2344 N N . CYS B 1 65 ? 6.832 -21.228 44.402 1.00 22.69 65 CYS B N 1
ATOM 2345 C CA . CYS B 1 65 ? 5.714 -20.510 43.792 1.00 25.10 65 CYS B CA 1
ATOM 2346 C C . CYS B 1 65 ? 4.922 -19.809 44.887 1.00 26.45 65 CYS B C 1
ATOM 2347 O O . CYS B 1 65 ? 5.163 -20.033 46.070 1.00 20.36 65 CYS B O 1
ATOM 2350 N N . TYR B 1 66 ? 3.993 -18.939 44.500 1.00 25.99 66 TYR B N 1
ATOM 2351 C CA . TYR B 1 66 ? 3.202 -18.233 45.493 1.00 23.38 66 TYR B CA 1
ATOM 2352 C C . TYR B 1 66 ? 1.865 -18.934 45.730 1.00 24.80 66 TYR B C 1
ATOM 2353 O O . TYR B 1 66 ? 1.600 -19.983 45.138 1.00 27.96 66 TYR B O 1
ATOM 2362 N N . LYS B 1 67 ? 1.024 -18.354 46.585 1.00 29.12 67 LYS B N 1
ATOM 2363 C CA . LYS B 1 67 ? -0.256 -18.963 46.937 1.00 27.55 67 LYS B CA 1
ATOM 2364 C C . LYS B 1 67 ? -1.536 -18.511 46.223 1.00 27.17 67 LYS B C 1
ATOM 2365 O O . LYS B 1 67 ? -2.627 -18.893 46.640 1.00 27.50 67 LYS B O 1
ATOM 2371 N N . VAL B 1 68 ? -1.419 -17.694 45.175 1.00 29.11 68 VAL B N 1
ATOM 2372 C CA . VAL B 1 68 ? -2.590 -17.263 44.404 1.00 29.66 68 VAL B CA 1
ATOM 2373 C C . VAL B 1 68 ? -2.251 -17.326 42.922 1.00 28.56 68 VAL B C 1
ATOM 2374 O O . VAL B 1 68 ? -1.078 -17.402 42.550 1.00 27.77 68 VAL B O 1
ATOM 2378 N N . PRO B 1 69 ? -3.275 -17.315 42.053 1.00 26.60 69 PRO B N 1
ATOM 2379 C CA . PRO B 1 69 ? -3.027 -17.383 40.609 1.00 24.38 69 PRO B CA 1
ATOM 2380 C C . PRO B 1 69 ? -2.323 -16.166 40.035 1.00 22.90 69 PRO B C 1
ATOM 2381 O O . PRO B 1 69 ? -1.518 -16.286 39.115 1.00 21.70 69 PRO B O 1
ATOM 2385 N N . LYS B 1 70 ? -2.631 -14.994 40.584 1.00 25.89 70 LYS B N 1
ATOM 2386 C CA . LYS B 1 70 ? -2.033 -13.745 40.120 1.00 24.35 70 LYS B CA 1
ATOM 2387 C C . LYS B 1 70 ? -2.192 -12.672 41.183 1.00 22.37 70 LYS B C 1
ATOM 2388 O O . LYS B 1 70 ? -2.980 -12.829 42.113 1.00 25.39 70 LYS B O 1
ATOM 2394 N N . GLY B 1 71 ? -1.448 -11.579 41.041 1.00 22.05 71 GLY B N 1
ATOM 2395 C CA . GLY B 1 71 ? -1.557 -10.507 42.009 1.00 18.39 71 GLY B CA 1
ATOM 2396 C C . GLY B 1 71 ? -0.388 -9.545 42.076 1.00 22.50 71 GLY B C 1
ATOM 2397 O O . GLY B 1 71 ? 0.533 -9.587 41.260 1.00 20.97 71 GLY B O 1
ATOM 2398 N N . ALA B 1 72 ? -0.431 -8.674 43.076 1.00 15.98 72 ALA B N 1
ATOM 2399 C CA . ALA B 1 72 ? 0.603 -7.668 43.269 1.00 18.09 72 ALA B CA 1
ATOM 2400 C C . ALA B 1 72 ? 1.731 -8.258 44.102 1.00 21.82 72 ALA B C 1
ATOM 2401 O O . ALA B 1 72 ? 1.950 -7.875 45.251 1.00 28.69 72 ALA B O 1
ATOM 2403 N N . PHE B 1 73 ? 2.433 -9.210 43.504 1.00 17.64 73 PHE B N 1
ATOM 2404 C CA . PHE B 1 73 ? 3.533 -9.903 44.152 1.00 17.86 73 PHE B CA 1
ATOM 2405 C C . PHE B 1 73 ? 4.699 -9.946 43.184 1.00 15.75 73 PHE B C 1
ATOM 2406 O O . PHE B 1 73 ? 4.942 -10.948 42.518 1.00 23.92 73 PHE B O 1
ATOM 2414 N N . THR B 1 74 ? 5.400 -8.819 43.104 1.00 21.72 74 THR B N 1
ATOM 2415 C CA . THR B 1 74 ? 6.547 -8.662 42.230 1.00 17.32 74 THR B CA 1
ATOM 2416 C C . THR B 1 74 ? 7.613 -9.686 42.576 1.00 21.34 74 THR B C 1
ATOM 2417 O O . THR B 1 74 ? 8.004 -9.835 43.739 1.00 25.27 74 THR B O 1
ATOM 2421 N N . GLY B 1 75 ? 8.067 -10.407 41.556 1.00 22.64 75 GLY B N 1
ATOM 2422 C CA . GLY B 1 75 ? 9.091 -11.408 41.762 1.00 15.47 75 GLY B CA 1
ATOM 2423 C C . GLY B 1 75 ? 8.574 -12.807 42.034 1.00 16.08 75 GLY B C 1
ATOM 2424 O O . GLY B 1 75 ? 9.363 -13.737 42.138 1.00 19.47 75 GLY B O 1
ATOM 2425 N N . GLU B 1 76 ? 7.261 -12.970 42.164 1.00 22.18 76 GLU B N 1
ATOM 2426 C CA . GLU B 1 76 ? 6.694 -14.293 42.432 1.00 19.31 76 GLU B CA 1
ATOM 2427 C C . GLU B 1 76 ? 6.047 -14.901 41.193 1.00 22.66 76 GLU B C 1
ATOM 2428 O O . GLU B 1 76 ? 5.628 -14.177 40.281 1.00 19.10 76 GLU B O 1
ATOM 2434 N N . ILE B 1 77 ? 5.981 -16.230 41.165 1.00 20.88 77 ILE B N 1
ATOM 2435 C CA . ILE B 1 77 ? 5.340 -16.940 40.067 1.00 27.80 77 ILE B CA 1
ATOM 2436 C C . ILE B 1 77 ? 4.247 -17.813 40.673 1.00 24.99 77 ILE B C 1
ATOM 2437 O O . ILE B 1 77 ? 4.307 -18.171 41.850 1.00 27.44 77 ILE B O 1
ATOM 2442 N N . SER B 1 78 ? 3.240 -18.144 39.880 1.00 26.68 78 SER B N 1
ATOM 2443 C CA . SER B 1 78 ? 2.140 -18.956 40.386 1.00 26.38 78 SER B CA 1
ATOM 2444 C C . SER B 1 78 ? 2.044 -20.320 39.724 1.00 20.45 78 SER B C 1
ATOM 2445 O O . SER B 1 78 ? 2.618 -20.551 38.664 1.00 24.88 78 SER B O 1
ATOM 2448 N N . PRO B 1 79 ? 1.321 -21.252 40.359 1.00 25.28 79 PRO B N 1
ATOM 2449 C CA . PRO B 1 79 ? 1.168 -22.585 39.779 1.00 25.52 79 PRO B CA 1
ATOM 2450 C C . PRO B 1 79 ? 0.556 -22.454 38.386 1.00 27.60 79 PRO B C 1
ATOM 2451 O O . PRO B 1 79 ? 0.866 -23.231 37.479 1.00 27.46 79 PRO B O 1
ATOM 2455 N N . ALA B 1 80 ? -0.309 -21.455 38.220 1.00 24.56 80 ALA B N 1
ATOM 2456 C CA . ALA B 1 80 ? -0.957 -21.223 36.934 1.00 22.20 80 ALA B CA 1
ATOM 2457 C C . ALA B 1 80 ? 0.081 -20.964 35.840 1.00 22.27 80 ALA B C 1
ATOM 2458 O O . ALA B 1 80 ? -0.096 -21.380 34.699 1.00 22.34 80 ALA B O 1
ATOM 2460 N N . MET B 1 81 ? 1.161 -20.269 36.191 1.00 26.71 81 MET B N 1
ATOM 2461 C CA . MET B 1 81 ? 2.220 -19.973 35.229 1.00 19.22 81 MET B CA 1
ATOM 2462 C C . MET B 1 81 ? 3.073 -21.214 35.001 1.00 23.90 81 MET B C 1
ATOM 2463 O O . MET B 1 81 ? 3.478 -21.511 33.876 1.00 25.40 81 MET B O 1
ATOM 2468 N N . ILE B 1 82 ? 3.355 -21.923 36.089 1.00 19.75 82 ILE B N 1
ATOM 2469 C CA . ILE B 1 82 ? 4.153 -23.138 36.040 1.00 19.16 82 ILE B CA 1
ATOM 2470 C C . ILE B 1 82 ? 3.519 -24.123 35.059 1.00 22.57 82 ILE B C 1
ATOM 2471 O O . ILE B 1 82 ? 4.216 -24.732 34.246 1.00 21.25 82 ILE B O 1
ATOM 2476 N N . LYS B 1 83 ? 2.199 -24.274 35.141 1.00 21.99 83 LYS B N 1
ATOM 2477 C CA . LYS B 1 83 ? 1.472 -25.179 34.257 1.00 28.48 83 LYS B CA 1
ATOM 2478 C C . LYS B 1 83 ? 1.391 -24.632 32.836 1.00 30.90 83 LYS B C 1
ATOM 2479 O O . LYS B 1 83 ? 1.392 -25.389 31.873 1.00 27.54 83 LYS B O 1
ATOM 2485 N N . ASP B 1 84 ? 1.322 -23.311 32.712 1.00 33.63 84 ASP B N 1
ATOM 2486 C CA . ASP B 1 84 ? 1.228 -22.677 31.404 1.00 32.42 84 ASP B CA 1
ATOM 2487 C C . ASP B 1 84 ? 2.426 -22.995 30.518 1.00 33.49 84 ASP B C 1
ATOM 2488 O O . ASP B 1 84 ? 2.329 -22.926 29.294 1.00 42.28 84 ASP B O 1
ATOM 2493 N N . VAL B 1 85 ? 3.558 -23.331 31.129 1.00 30.60 85 VAL B N 1
ATOM 2494 C CA . VAL B 1 85 ? 4.737 -23.688 30.353 1.00 28.89 85 VAL B CA 1
ATOM 2495 C C . VAL B 1 85 ? 4.919 -25.202 30.342 1.00 28.64 85 VAL B C 1
ATOM 2496 O O . VAL B 1 85 ? 5.959 -25.706 29.923 1.00 30.34 85 VAL B O 1
ATOM 2500 N N . GLY B 1 86 ? 3.909 -25.918 30.826 1.00 20.35 86 GLY B N 1
ATOM 2501 C CA . GLY B 1 86 ? 3.954 -27.373 30.822 1.00 24.64 86 GLY B CA 1
ATOM 2502 C C . GLY B 1 86 ? 4.580 -28.116 31.993 1.00 27.38 86 GLY B C 1
ATOM 2503 O O . GLY B 1 86 ? 4.563 -29.344 32.007 1.00 21.72 86 GLY B O 1
ATOM 2504 N N . ALA B 1 87 ? 5.143 -27.401 32.964 1.00 31.51 87 ALA B N 1
ATOM 2505 C CA . ALA B 1 87 ? 5.750 -28.069 34.109 1.00 27.87 87 ALA B CA 1
ATOM 2506 C C . ALA B 1 87 ? 4.644 -28.673 34.971 1.00 18.20 87 ALA B C 1
ATOM 2507 O O . ALA B 1 87 ? 3.531 -28.155 35.018 1.00 21.73 87 ALA B O 1
ATOM 2509 N N . ASP B 1 88 ? 4.960 -29.768 35.653 1.00 24.54 88 ASP B N 1
ATOM 2510 C CA . ASP B 1 88 ? 3.988 -30.473 36.482 1.00 25.13 88 ASP B CA 1
ATOM 2511 C C . ASP B 1 88 ? 4.348 -30.584 37.974 1.00 29.40 88 ASP B C 1
ATOM 2512 O O . ASP B 1 88 ? 3.600 -31.170 38.759 1.00 22.12 88 ASP B O 1
ATOM 2517 N N . TRP B 1 89 ? 5.485 -30.024 38.368 1.00 26.60 89 TRP B N 1
ATOM 2518 C CA . TRP B 1 89 ? 5.899 -30.099 39.767 1.00 27.97 89 TRP B CA 1
ATOM 2519 C C . TRP B 1 89 ? 6.357 -28.764 40.343 1.00 23.79 89 TRP B C 1
ATOM 2520 O O . TRP B 1 89 ? 6.570 -27.789 39.622 1.00 20.98 89 TRP B O 1
ATOM 2531 N N . VAL B 1 90 ? 6.498 -28.740 41.662 1.00 14.62 90 VAL B N 1
ATOM 2532 C CA . VAL B 1 90 ? 6.995 -27.564 42.351 1.00 21.16 90 VAL B CA 1
ATOM 2533 C C . VAL B 1 90 ? 7.535 -27.981 43.708 1.00 17.44 90 VAL B C 1
ATOM 2534 O O . VAL B 1 90 ? 6.905 -28.747 44.434 1.00 15.66 90 VAL B O 1
ATOM 2538 N N . ILE B 1 91 ? 8.733 -27.501 44.018 1.00 23.81 91 ILE B N 1
ATOM 2539 C CA . ILE B 1 91 ? 9.373 -27.790 45.292 1.00 25.34 91 ILE B CA 1
ATOM 2540 C C . ILE B 1 91 ? 8.974 -26.650 46.212 1.00 22.00 91 ILE B C 1
ATOM 2541 O O . ILE B 1 91 ? 9.132 -25.481 45.864 1.00 25.25 91 ILE B O 1
ATOM 2546 N N . LEU B 1 92 ? 8.448 -26.986 47.380 1.00 18.04 92 LEU B N 1
ATOM 2547 C CA . LEU B 1 92 ? 8.006 -25.960 48.318 1.00 23.25 92 LEU B CA 1
ATOM 2548 C C . LEU B 1 92 ? 8.512 -26.201 49.731 1.00 20.01 92 LEU B C 1
ATOM 2549 O O . LEU B 1 92 ? 8.678 -27.335 50.146 1.00 14.57 92 LEU B O 1
ATOM 2554 N N . GLY B 1 93 ? 8.758 -25.126 50.472 1.00 24.82 93 GLY B N 1
ATOM 2555 C CA . GLY B 1 93 ? 9.230 -25.281 51.835 1.00 21.82 93 GLY B CA 1
ATOM 2556 C C . GLY B 1 93 ? 10.680 -25.715 51.977 1.00 22.49 93 GLY B C 1
ATOM 2557 O O . GLY B 1 93 ? 11.100 -26.131 53.061 1.00 17.75 93 GLY B O 1
ATOM 2558 N N . HIS B 1 94 ? 11.457 -25.626 50.901 1.00 22.38 94 HIS B N 1
ATOM 2559 C CA . HIS B 1 94 ? 12.865 -26.008 50.982 1.00 23.04 94 HIS B CA 1
ATOM 2560 C C . HIS B 1 94 ? 13.494 -25.254 52.149 1.00 19.61 94 HIS B C 1
ATOM 2561 O O . HIS B 1 94 ? 13.104 -24.120 52.430 1.00 19.63 94 HIS B O 1
ATOM 2568 N N . SER B 1 95 ? 14.451 -25.885 52.828 1.00 17.07 95 SER B N 1
ATOM 2569 C CA . SER B 1 95 ? 15.121 -25.272 53.977 1.00 21.22 95 SER B CA 1
ATOM 2570 C C . SER B 1 95 ? 15.737 -23.900 53.690 1.00 23.69 95 SER B C 1
ATOM 2571 O O . SER B 1 95 ? 15.769 -23.035 54.566 1.00 31.19 95 SER B O 1
ATOM 2574 N N . GLU B 1 96 ? 16.238 -23.703 52.476 1.00 24.56 96 GLU B N 1
ATOM 2575 C CA . GLU B 1 96 ? 16.851 -22.429 52.122 1.00 27.09 96 GLU B CA 1
ATOM 2576 C C . GLU B 1 96 ? 15.804 -21.327 52.066 1.00 26.42 96 GLU B C 1
ATOM 2577 O O . GLU B 1 96 ? 16.085 -20.170 52.370 1.00 26.70 96 GLU B O 1
ATOM 2583 N N . ARG B 1 97 ? 14.586 -21.690 51.692 1.00 24.91 97 ARG B N 1
ATOM 2584 C CA . ARG B 1 97 ? 13.528 -20.703 51.635 1.00 23.09 97 ARG B CA 1
ATOM 2585 C C . ARG B 1 97 ? 12.975 -20.440 53.034 1.00 19.53 97 ARG B C 1
ATOM 2586 O O . ARG B 1 97 ? 12.513 -19.344 53.325 1.00 26.17 97 ARG B O 1
ATOM 2594 N N . ARG B 1 98 ? 13.042 -21.441 53.904 1.00 23.50 98 ARG B N 1
ATOM 2595 C CA . ARG B 1 98 ? 12.564 -21.275 55.272 1.00 23.54 98 ARG B CA 1
ATOM 2596 C C . ARG B 1 98 ? 13.567 -20.473 56.100 1.00 24.72 98 ARG B C 1
ATOM 2597 O O . ARG B 1 98 ? 13.188 -19.565 56.834 1.00 30.26 98 ARG B O 1
ATOM 2605 N N . GLN B 1 99 ? 14.847 -20.813 55.969 1.00 23.42 99 GLN B N 1
ATOM 2606 C CA . GLN B 1 99 ? 15.904 -20.159 56.730 1.00 26.29 99 GLN B CA 1
ATOM 2607 C C . GLN B 1 99 ? 16.493 -18.880 56.138 1.00 29.33 99 GLN B C 1
ATOM 2608 O O . GLN B 1 99 ? 16.688 -17.901 56.854 1.00 29.20 99 GLN B O 1
ATOM 2614 N N . ILE B 1 100 ? 16.791 -18.880 54.843 1.00 27.63 100 ILE B N 1
ATOM 2615 C CA . ILE B 1 100 ? 17.363 -17.689 54.226 1.00 24.95 100 ILE B CA 1
ATOM 2616 C C . ILE B 1 100 ? 16.306 -16.630 53.895 1.00 27.31 100 ILE B C 1
ATOM 2617 O O . ILE B 1 100 ? 16.513 -15.440 54.138 1.00 20.83 100 ILE B O 1
ATOM 2622 N N . PHE B 1 101 ? 15.168 -17.062 53.362 1.00 24.53 101 PHE B N 1
ATOM 2623 C CA . PHE B 1 101 ? 14.123 -16.119 52.984 1.00 30.05 101 PHE B CA 1
ATOM 2624 C C . PHE B 1 101 ? 12.961 -16.047 53.950 1.00 25.34 101 PHE B C 1
ATOM 2625 O O . PHE B 1 101 ? 11.963 -15.383 53.685 1.00 28.18 101 PHE B O 1
ATOM 2633 N N . GLY B 1 102 ? 13.114 -16.726 55.080 1.00 22.98 102 GLY B N 1
ATOM 2634 C CA . GLY B 1 102 ? 12.103 -16.708 56.121 1.00 25.67 102 GLY B CA 1
ATOM 2635 C C . GLY B 1 102 ? 10.665 -17.078 55.811 1.00 20.46 102 GLY B C 1
ATOM 2636 O O . GLY B 1 102 ? 9.743 -16.422 56.306 1.00 18.09 102 GLY B O 1
ATOM 2637 N N . GLU B 1 103 ? 10.449 -18.119 55.011 1.00 18.64 103 GLU B N 1
ATOM 2638 C CA . GLU B 1 103 ? 9.079 -18.541 54.712 1.00 23.08 103 GLU B CA 1
ATOM 2639 C C . GLU B 1 103 ? 8.551 -19.312 55.931 1.00 20.51 103 GLU B C 1
ATOM 2640 O O . GLU B 1 103 ? 9.235 -20.188 56.465 1.00 18.74 103 GLU B O 1
ATOM 2646 N N . SER B 1 104 ? 7.338 -18.985 56.372 1.00 21.84 104 SER B N 1
ATOM 2647 C CA . SER B 1 104 ? 6.748 -19.642 57.541 1.00 22.97 104 SER B CA 1
ATOM 2648 C C . SER B 1 104 ? 6.055 -20.965 57.224 1.00 25.97 104 SER B C 1
ATOM 2649 O O . SER B 1 104 ? 5.719 -21.239 56.072 1.00 25.08 104 SER B O 1
ATOM 2652 N N . ASP B 1 105 ? 5.846 -21.779 58.259 1.00 27.42 105 ASP B N 1
ATOM 2653 C CA . ASP B 1 105 ? 5.179 -23.070 58.114 1.00 26.13 105 ASP B CA 1
ATOM 2654 C C . ASP B 1 105 ? 3.811 -22.890 57.475 1.00 24.17 105 ASP B C 1
ATOM 2655 O O . ASP B 1 105 ? 3.391 -23.709 56.658 1.00 25.48 105 ASP B O 1
ATOM 2660 N N . GLU B 1 106 ? 3.104 -21.826 57.854 1.00 21.76 106 GLU B N 1
ATOM 2661 C CA . GLU B 1 106 ? 1.777 -21.579 57.294 1.00 26.14 106 GLU B CA 1
ATOM 2662 C C . GLU B 1 106 ? 1.815 -21.105 55.836 1.00 23.33 106 GLU B C 1
ATOM 2663 O O . GLU B 1 106 ? 0.995 -21.531 55.027 1.00 23.21 106 GLU B O 1
ATOM 2669 N N . LEU B 1 107 ? 2.753 -20.230 55.485 1.00 24.19 107 LEU B N 1
ATOM 2670 C CA . LEU B 1 107 ? 2.838 -19.785 54.094 1.00 21.36 107 LEU B CA 1
ATOM 2671 C C . LEU B 1 107 ? 3.106 -21.007 53.213 1.00 25.50 107 LEU B C 1
ATOM 2672 O O . LEU B 1 107 ? 2.518 -21.159 52.139 1.00 26.85 107 LEU B O 1
ATOM 2677 N N . ILE B 1 108 ? 4.002 -21.875 53.682 1.00 22.57 108 ILE B N 1
ATOM 2678 C CA . ILE B 1 108 ? 4.357 -23.086 52.957 1.00 21.33 108 ILE B CA 1
ATOM 2679 C C . ILE B 1 108 ? 3.114 -23.946 52.749 1.00 22.27 108 ILE B C 1
ATOM 2680 O O . ILE B 1 108 ? 2.866 -24.448 51.649 1.00 19.05 108 ILE B O 1
ATOM 2685 N N . ALA B 1 109 ? 2.332 -24.103 53.811 1.00 16.01 109 ALA B N 1
ATOM 2686 C CA . ALA B 1 109 ? 1.109 -24.891 53.761 1.00 19.90 109 ALA B CA 1
ATOM 2687 C C . ALA B 1 109 ? 0.135 -24.324 52.730 1.00 17.23 109 ALA B C 1
ATOM 2688 O O . ALA B 1 109 ? -0.460 -25.072 51.953 1.00 27.71 109 ALA B O 1
ATOM 2690 N N . GLU B 1 110 ? -0.044 -23.007 52.737 1.00 17.54 110 GLU B N 1
ATOM 2691 C CA . GLU B 1 110 ? -0.953 -22.372 51.787 1.00 22.52 110 GLU B CA 1
ATOM 2692 C C . GLU B 1 110 ? -0.481 -22.552 50.348 1.00 18.52 110 GLU B C 1
ATOM 2693 O O . GLU B 1 110 ? -1.289 -22.722 49.441 1.00 23.37 110 GLU B O 1
ATOM 2699 N N . LYS B 1 111 ? 0.828 -22.495 50.141 1.00 24.58 111 LYS B N 1
ATOM 2700 C CA . LYS B 1 111 ? 1.377 -22.662 48.806 1.00 24.12 111 LYS B CA 1
ATOM 2701 C C . LYS B 1 111 ? 1.164 -24.103 48.354 1.00 24.85 111 LYS B C 1
ATOM 2702 O O . LYS B 1 111 ? 0.826 -24.357 47.202 1.00 25.29 111 LYS B O 1
ATOM 2708 N N . VAL B 1 112 ? 1.382 -25.043 49.267 1.00 22.11 112 VAL B N 1
ATOM 2709 C CA . VAL B 1 112 ? 1.199 -26.457 48.962 1.00 24.95 112 VAL B CA 1
ATOM 2710 C C . VAL B 1 112 ? -0.267 -26.691 48.600 1.00 26.04 112 VAL B C 1
ATOM 2711 O O . VAL B 1 112 ? -0.575 -27.363 47.621 1.00 24.71 112 VAL B O 1
ATOM 2715 N N . CYS B 1 113 ? -1.168 -26.128 49.393 1.00 20.07 113 CYS B N 1
ATOM 2716 C CA . CYS B 1 113 ? -2.597 -26.282 49.130 1.00 23.47 113 CYS B CA 1
ATOM 2717 C C . CYS B 1 113 ? -2.948 -25.725 47.749 1.00 22.53 113 CYS B C 1
ATOM 2718 O O . CYS B 1 113 ? -3.582 -26.405 46.943 1.00 23.70 113 CYS B O 1
ATOM 2721 N N . HIS B 1 114 ? -2.516 -24.497 47.478 1.00 20.74 114 HIS B N 1
ATOM 2722 C CA . HIS B 1 114 ? -2.794 -23.852 46.197 1.00 22.56 114 HIS B CA 1
ATOM 2723 C C . HIS B 1 114 ? -2.151 -24.582 45.023 1.00 24.90 114 HIS B C 1
ATOM 2724 O O . HIS B 1 114 ? -2.770 -24.726 43.970 1.00 24.96 114 HIS B O 1
ATOM 2731 N N . ALA B 1 115 ? -0.909 -25.032 45.194 1.00 24.61 115 ALA B N 1
ATOM 2732 C CA . ALA B 1 115 ? -0.220 -25.745 44.124 1.00 22.23 115 ALA B CA 1
ATOM 2733 C C . ALA B 1 115 ? -0.982 -27.025 43.799 1.00 23.31 115 ALA B C 1
ATOM 2734 O O . ALA B 1 115 ? -1.270 -27.315 42.631 1.00 25.24 115 ALA B O 1
ATOM 2736 N N . LEU B 1 116 ? -1.305 -27.796 44.831 1.00 17.77 116 LEU B N 1
ATOM 2737 C CA . LEU B 1 116 ? -2.039 -29.040 44.620 1.00 22.22 116 LEU B CA 1
ATOM 2738 C C . LEU B 1 116 ? -3.370 -28.772 43.931 1.00 25.06 116 LEU B C 1
ATOM 2739 O O . LEU B 1 116 ? -3.725 -29.455 42.977 1.00 27.91 116 LEU B O 1
ATOM 2744 N N . GLU B 1 117 ? -4.101 -27.771 44.407 1.00 25.10 117 GLU B N 1
ATOM 2745 C CA . GLU B 1 117 ? -5.390 -27.448 43.807 1.00 30.50 117 GLU B CA 1
ATOM 2746 C C . GLU B 1 117 ? -5.252 -26.994 42.360 1.00 30.04 117 GLU B C 1
ATOM 2747 O O . GLU B 1 117 ? -6.181 -27.147 41.569 1.00 28.97 117 GLU B O 1
ATOM 2753 N N . SER B 1 118 ? -4.088 -26.446 42.022 1.00 29.25 118 SER B N 1
ATOM 2754 C CA . SER B 1 118 ? -3.826 -25.951 40.672 1.00 26.51 118 SER B CA 1
ATOM 2755 C C . SER B 1 118 ? -3.404 -27.042 39.695 1.00 25.53 118 SER B C 1
ATOM 2756 O O . SER B 1 118 ? -3.149 -26.764 38.521 1.00 32.29 118 SER B O 1
ATOM 2759 N N . GLY B 1 119 ? -3.319 -28.277 40.182 1.00 26.62 119 GLY B N 1
ATOM 2760 C CA . GLY B 1 119 ? -2.952 -29.384 39.321 1.00 26.00 119 GLY B CA 1
ATOM 2761 C C . GLY B 1 119 ? -1.479 -29.727 39.264 1.00 32.76 119 GLY B C 1
ATOM 2762 O O . GLY B 1 119 ? -1.034 -30.360 38.311 1.00 32.05 119 GLY B O 1
ATOM 2763 N N . LEU B 1 120 ? -0.721 -29.314 40.276 1.00 28.60 120 LEU B N 1
ATOM 2764 C CA . LEU B 1 120 ? 0.707 -29.606 40.319 1.00 26.66 120 LEU B CA 1
ATOM 2765 C C . LEU B 1 120 ? 1.018 -30.682 41.356 1.00 20.63 120 LEU B C 1
ATOM 2766 O O . LEU B 1 120 ? 0.256 -30.884 42.298 1.00 25.20 120 LEU B O 1
ATOM 2771 N N . LYS B 1 121 ? 2.126 -31.386 41.166 1.00 20.88 121 LYS B N 1
ATOM 2772 C CA . LYS B 1 121 ? 2.552 -32.396 42.129 1.00 30.78 121 LYS B CA 1
ATOM 2773 C C . LYS B 1 121 ? 3.543 -31.624 42.998 1.00 21.12 121 LYS B C 1
ATOM 2774 O O . LYS B 1 121 ? 4.231 -30.741 42.500 1.00 24.61 121 LYS B O 1
ATOM 2780 N N . VAL B 1 122 ? 3.620 -31.940 44.287 1.00 28.53 122 VAL B N 1
ATOM 2781 C CA . VAL B 1 122 ? 4.503 -31.175 45.164 1.00 22.34 122 VAL B CA 1
ATOM 2782 C C . VAL B 1 122 ? 5.529 -31.921 46.015 1.00 23.01 122 VAL B C 1
ATOM 2783 O O . VAL B 1 122 ? 5.239 -32.964 46.583 1.00 22.20 122 VAL B O 1
ATOM 2787 N N . ILE B 1 123 ? 6.742 -31.375 46.083 1.00 14.62 123 ILE B N 1
ATOM 2788 C CA . ILE B 1 123 ? 7.773 -31.940 46.938 1.00 19.01 123 ILE B CA 1
ATOM 2789 C C . ILE B 1 123 ? 7.818 -30.949 48.096 1.00 18.09 123 ILE B C 1
ATOM 2790 O O . ILE B 1 123 ? 8.425 -29.885 47.993 1.00 17.44 123 ILE B O 1
ATOM 2795 N N . ALA B 1 124 ? 7.139 -31.291 49.187 1.00 24.90 124 ALA B N 1
ATOM 2796 C CA . ALA B 1 124 ? 7.096 -30.425 50.356 1.00 22.89 124 ALA B CA 1
ATOM 2797 C C . ALA B 1 124 ? 8.282 -30.747 51.245 1.00 18.50 124 ALA B C 1
ATOM 2798 O O . ALA B 1 124 ? 8.474 -31.897 51.630 1.00 22.79 124 ALA B O 1
ATOM 2800 N N . CYS B 1 125 ? 9.085 -29.733 51.563 1.00 23.61 125 CYS B N 1
ATOM 2801 C CA . CYS B 1 125 ? 10.268 -29.947 52.393 1.00 21.40 125 CYS B CA 1
ATOM 2802 C C . CYS B 1 125 ? 10.086 -29.546 53.853 1.00 19.53 125 CYS B C 1
ATOM 2803 O O . CYS B 1 125 ? 9.344 -28.618 54.184 1.00 22.55 125 CYS B O 1
ATOM 2806 N N . ILE B 1 126 ? 10.774 -30.272 54.726 1.00 23.05 126 ILE B N 1
ATOM 2807 C CA . ILE B 1 126 ? 10.715 -30.034 56.160 1.00 18.94 126 ILE B CA 1
ATOM 2808 C C . ILE B 1 126 ? 12.083 -30.401 56.710 1.00 28.39 126 ILE B C 1
ATOM 2809 O O . ILE B 1 126 ? 12.901 -30.988 55.999 1.00 27.38 126 ILE B O 1
ATOM 2814 N N . GLY B 1 127 ? 12.338 -30.066 57.971 1.00 29.10 127 GLY B N 1
ATOM 2815 C CA . GLY B 1 127 ? 13.627 -30.401 58.550 1.00 24.35 127 GLY B CA 1
ATOM 2816 C C . GLY B 1 127 ? 14.030 -29.462 59.661 1.00 23.31 127 GLY B C 1
ATOM 2817 O O . GLY B 1 127 ? 13.700 -28.281 59.620 1.00 19.52 127 GLY B O 1
ATOM 2818 N N . GLU B 1 128 ? 14.756 -29.984 60.647 1.00 20.40 128 GLU B N 1
ATOM 2819 C CA . GLU B 1 128 ? 15.189 -29.185 61.789 1.00 18.32 128 GLU B CA 1
ATOM 2820 C C . GLU B 1 128 ? 16.651 -28.744 61.677 1.00 17.64 128 GLU B C 1
ATOM 2821 O O . GLU B 1 128 ? 17.478 -29.432 61.079 1.00 14.58 128 GLU B O 1
ATOM 2827 N N . THR B 1 129 ? 16.966 -27.594 62.269 1.00 21.84 129 THR B N 1
ATOM 2828 C CA . THR B 1 129 ? 18.330 -27.076 62.256 1.00 21.53 129 THR B CA 1
ATOM 2829 C C . THR B 1 129 ? 19.134 -27.771 63.349 1.00 23.83 129 THR B C 1
ATOM 2830 O O . THR B 1 129 ? 18.602 -28.608 64.081 1.00 23.41 129 THR B O 1
ATOM 2834 N N . LEU B 1 130 ? 20.415 -27.430 63.453 1.00 19.88 130 LEU B N 1
ATOM 2835 C CA . LEU B 1 130 ? 21.263 -28.029 64.477 1.00 28.38 130 LEU B CA 1
ATOM 2836 C C . LEU B 1 130 ? 20.825 -27.556 65.863 1.00 29.83 130 LEU B C 1
ATOM 2837 O O . LEU B 1 130 ? 20.822 -28.329 66.818 1.00 29.44 130 LEU B O 1
ATOM 2842 N N . GLU B 1 131 ? 20.454 -26.282 65.967 1.00 33.81 131 GLU B N 1
ATOM 2843 C CA . GLU B 1 131 ? 20.024 -25.719 67.243 1.00 36.65 131 GLU B CA 1
ATOM 2844 C C . GLU B 1 131 ? 18.838 -26.509 67.765 1.00 31.02 131 GLU B C 1
ATOM 2845 O O . GLU B 1 131 ? 18.799 -26.904 68.929 1.00 30.49 131 GLU B O 1
ATOM 2851 N N . GLU B 1 132 ? 17.865 -26.728 66.893 1.00 30.27 132 GLU B N 1
ATOM 2852 C CA . GLU B 1 132 ? 16.661 -27.458 67.260 1.00 31.42 132 GLU B CA 1
ATOM 2853 C C . GLU B 1 132 ? 16.938 -28.923 67.580 1.00 30.33 132 GLU B C 1
ATOM 2854 O O . GLU B 1 132 ? 16.397 -29.467 68.540 1.00 23.21 132 GLU B O 1
ATOM 2860 N N . ARG B 1 133 ? 17.783 -29.559 66.776 1.00 28.35 133 ARG B N 1
ATOM 2861 C CA . ARG B 1 133 ? 18.110 -30.956 67.001 1.00 27.11 133 ARG B CA 1
ATOM 2862 C C . ARG B 1 133 ? 18.838 -31.116 68.329 1.00 26.63 133 ARG B C 1
ATOM 2863 O O . ARG B 1 133 ? 18.477 -31.956 69.143 1.00 29.45 133 ARG B O 1
ATOM 2871 N N . GLU B 1 134 ? 19.860 -30.300 68.551 1.00 27.84 134 GLU B N 1
ATOM 2872 C CA . GLU B 1 134 ? 20.616 -30.382 69.790 1.00 28.81 134 GLU B CA 1
ATOM 2873 C C . GLU B 1 134 ? 19.720 -30.113 70.990 1.00 28.25 134 GLU B C 1
ATOM 2874 O O . GLU B 1 134 ? 19.923 -30.674 72.062 1.00 28.42 134 GLU B O 1
ATOM 2880 N N . ALA B 1 135 ? 18.722 -29.258 70.807 1.00 23.89 135 ALA B N 1
ATOM 2881 C CA . ALA B 1 135 ? 17.807 -28.944 71.895 1.00 27.72 135 ALA B CA 1
ATOM 2882 C C . ALA B 1 135 ? 16.739 -30.027 72.039 1.00 26.66 135 ALA B C 1
ATOM 2883 O O . ALA B 1 135 ? 15.784 -29.868 72.799 1.00 32.98 135 ALA B O 1
ATOM 2885 N N . GLY B 1 136 ? 16.911 -31.124 71.301 1.00 32.24 136 GLY B N 1
ATOM 2886 C CA . GLY B 1 136 ? 15.976 -32.238 71.359 1.00 26.37 136 GLY B CA 1
ATOM 2887 C C . 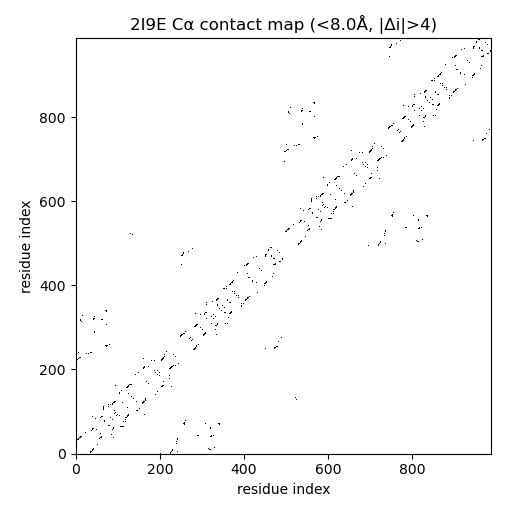GLY B 1 136 ? 14.599 -32.005 70.765 1.00 28.83 136 GLY B C 1
ATOM 2888 O O . GLY B 1 136 ? 13.619 -32.591 71.230 1.00 24.55 136 GLY B O 1
ATOM 2889 N N . LYS B 1 137 ? 14.518 -31.176 69.727 1.00 26.09 137 LYS B N 1
ATOM 2890 C CA . LYS B 1 137 ? 13.241 -30.865 69.089 1.00 30.51 137 LYS B CA 1
ATOM 2891 C C . LYS B 1 137 ? 13.085 -31.405 67.669 1.00 28.87 137 LYS B C 1
ATOM 2892 O O . LYS B 1 137 ? 12.268 -30.903 66.906 1.00 31.33 137 LYS B O 1
ATOM 2898 N N . THR B 1 138 ? 13.859 -32.418 67.305 1.00 27.15 138 THR B N 1
ATOM 2899 C CA . THR B 1 138 ? 13.756 -32.983 65.963 1.00 27.48 138 THR B CA 1
ATOM 2900 C C . THR B 1 138 ? 12.309 -33.350 65.617 1.00 29.99 138 THR B C 1
ATOM 2901 O O . THR B 1 138 ? 11.767 -32.891 64.611 1.00 30.92 138 THR B O 1
ATOM 2905 N N . GLU B 1 139 ? 11.679 -34.167 66.452 1.00 28.34 139 GLU B N 1
ATOM 2906 C CA . GLU B 1 139 ? 10.304 -34.580 66.183 1.00 26.30 139 GLU B CA 1
ATOM 2907 C C . GLU B 1 139 ? 9.353 -33.404 66.294 1.00 28.44 139 GLU B C 1
ATOM 2908 O O . GLU B 1 139 ? 8.431 -33.263 65.494 1.00 31.54 139 GLU B O 1
ATOM 2914 N N . GLU B 1 140 ? 9.584 -32.555 67.288 1.00 26.75 140 GLU B N 1
ATOM 2915 C CA . GLU B 1 140 ? 8.751 -31.377 67.497 1.00 28.13 140 GLU B CA 1
ATOM 2916 C C . GLU B 1 140 ? 8.669 -30.506 66.245 1.00 24.42 140 GLU B C 1
ATOM 2917 O O . GLU B 1 140 ? 7.587 -30.081 65.838 1.00 24.97 140 GLU B O 1
ATOM 2923 N N . VAL B 1 141 ? 9.821 -30.245 65.642 1.00 21.36 141 VAL B N 1
ATOM 2924 C CA . VAL B 1 141 ? 9.890 -29.405 64.454 1.00 22.99 141 VAL B CA 1
ATOM 2925 C C . VAL B 1 141 ? 9.289 -30.047 63.208 1.00 18.71 141 VAL B C 1
ATOM 2926 O O . VAL B 1 141 ? 8.399 -29.468 62.591 1.00 26.53 141 VAL B O 1
ATOM 2930 N N . VAL B 1 142 ? 9.764 -31.234 62.839 1.00 21.20 142 VAL B N 1
ATOM 2931 C CA . VAL B 1 142 ? 9.237 -31.908 61.651 1.00 24.10 142 VAL B CA 1
ATOM 2932 C C . VAL B 1 142 ? 7.733 -32.180 61.738 1.00 23.67 142 VAL B C 1
ATOM 2933 O O . VAL B 1 142 ? 7.037 -32.093 60.726 1.00 21.49 142 VAL B O 1
ATOM 2937 N N . PHE B 1 143 ? 7.232 -32.506 62.932 1.00 21.72 143 PHE B N 1
ATOM 2938 C CA . PHE B 1 143 ? 5.795 -32.752 63.101 1.00 25.73 143 PHE B CA 1
ATOM 2939 C C . PHE B 1 143 ? 5.032 -31.437 62.980 1.00 22.56 143 PHE B C 1
ATOM 2940 O O . PHE B 1 143 ? 3.972 -31.381 62.362 1.00 20.90 143 PHE B O 1
ATOM 2948 N N . ARG B 1 144 ? 5.577 -30.379 63.570 1.00 25.20 144 ARG B N 1
ATOM 2949 C CA . ARG B 1 144 ? 4.932 -29.074 63.498 1.00 27.91 144 ARG B CA 1
ATOM 2950 C C . ARG B 1 144 ? 4.839 -28.621 62.044 1.00 24.94 144 ARG B C 1
ATOM 2951 O O . ARG B 1 144 ? 3.774 -28.214 61.572 1.00 21.91 144 ARG B O 1
ATOM 2959 N N . GLN B 1 145 ? 5.959 -28.695 61.337 1.00 16.45 145 GLN B N 1
ATOM 2960 C CA . GLN B 1 145 ? 5.990 -28.279 59.940 1.00 23.52 145 GLN B CA 1
ATOM 2961 C C . GLN B 1 145 ? 5.006 -29.110 59.124 1.00 18.13 145 GLN B C 1
ATOM 2962 O O . GLN B 1 145 ? 4.257 -28.576 58.304 1.00 19.17 145 GLN B O 1
ATOM 2968 N N . THR B 1 146 ? 4.992 -30.417 59.379 1.00 25.37 146 THR B N 1
ATOM 2969 C CA . THR B 1 146 ? 4.105 -31.325 58.666 1.00 23.06 146 THR B CA 1
ATOM 2970 C C . THR B 1 146 ? 2.648 -31.050 59.015 1.00 25.52 146 THR B C 1
ATOM 2971 O O . THR B 1 146 ? 1.783 -31.045 58.138 1.00 20.44 146 THR B O 1
ATOM 2975 N N . LYS B 1 147 ? 2.380 -30.818 60.298 1.00 21.01 147 LYS B N 1
ATOM 2976 C CA . LYS B 1 147 ? 1.018 -30.542 60.758 1.00 26.43 147 LYS B CA 1
ATOM 2977 C C . LYS B 1 147 ? 0.441 -29.307 60.078 1.00 22.49 147 LYS B C 1
ATOM 2978 O O . LYS B 1 147 ? -0.728 -29.289 59.696 1.00 20.91 147 LYS B O 1
ATOM 2984 N N . ALA B 1 148 ? 1.270 -28.280 59.924 1.00 16.25 148 ALA B N 1
ATOM 2985 C CA . ALA B 1 148 ? 0.841 -27.035 59.289 1.00 22.59 148 ALA B CA 1
ATOM 2986 C C . ALA B 1 148 ? 0.380 -27.300 57.861 1.00 25.02 148 ALA B C 1
ATOM 2987 O O . ALA B 1 148 ? -0.629 -26.751 57.407 1.00 24.61 148 ALA B O 1
ATOM 2989 N N . ILE B 1 149 ? 1.118 -28.146 57.153 1.00 23.02 149 ILE B N 1
ATOM 2990 C CA . ILE B 1 149 ? 0.758 -28.472 55.785 1.00 22.62 149 ILE B CA 1
ATOM 2991 C C . ILE B 1 149 ? -0.502 -29.333 55.765 1.00 23.77 149 ILE B C 1
ATOM 2992 O O . ILE B 1 149 ? -1.375 -29.146 54.919 1.00 21.57 149 ILE B O 1
ATOM 2997 N N . ALA B 1 150 ? -0.604 -30.257 56.715 1.00 14.31 150 ALA B N 1
ATOM 2998 C CA . ALA B 1 150 ? -1.756 -31.152 56.794 1.00 20.81 150 ALA B CA 1
ATOM 2999 C C . ALA B 1 150 ? -3.049 -30.369 56.984 1.00 20.56 150 ALA B C 1
ATOM 3000 O O . ALA B 1 150 ? -4.101 -30.751 56.471 1.00 27.80 150 ALA B O 1
ATOM 3002 N N . ALA B 1 151 ? -2.970 -29.267 57.718 1.00 23.64 151 ALA B N 1
ATOM 3003 C CA . ALA B 1 151 ? -4.148 -28.451 57.955 1.00 24.73 151 ALA B CA 1
ATOM 3004 C C . ALA B 1 151 ? -4.732 -27.873 56.667 1.00 23.92 151 ALA B C 1
ATOM 3005 O O . ALA B 1 151 ? -5.899 -27.483 56.639 1.00 27.63 151 ALA B O 1
ATOM 3007 N N . LYS B 1 152 ? -3.938 -27.826 55.604 1.00 23.75 152 LYS B N 1
ATOM 3008 C CA . LYS B 1 152 ? -4.401 -27.259 54.337 1.00 27.33 152 LYS B CA 1
ATOM 3009 C C . LYS B 1 152 ? -4.451 -28.260 53.194 1.00 28.70 152 LYS B C 1
ATOM 3010 O O . LYS B 1 152 ? -4.726 -27.896 52.052 1.00 29.91 152 LYS B O 1
ATOM 3016 N N . VAL B 1 153 ? -4.182 -29.523 53.489 1.00 32.54 153 VAL B N 1
ATOM 3017 C CA . VAL B 1 153 ? -4.203 -30.537 52.449 1.00 34.15 153 VAL B CA 1
ATOM 3018 C C . VAL B 1 153 ? -5.170 -31.657 52.804 1.00 39.26 153 VAL B C 1
ATOM 3019 O O . VAL B 1 153 ? -5.143 -32.186 53.916 1.00 41.94 153 VAL B O 1
ATOM 3023 N N . ASN B 1 154 ? -6.036 -32.002 51.857 1.00 38.75 154 ASN B N 1
ATOM 3024 C CA . ASN B 1 154 ? -7.006 -33.068 52.071 1.00 45.31 154 ASN B CA 1
ATOM 3025 C C . ASN B 1 154 ? -6.674 -34.276 51.199 1.00 42.81 154 ASN B C 1
ATOM 3026 O O . ASN B 1 154 ? -7.120 -35.389 51.474 1.00 50.65 154 ASN B O 1
ATOM 3031 N N . ASP B 1 155 ? -5.886 -34.050 50.152 1.00 35.76 155 ASP B N 1
ATOM 3032 C CA . ASP B 1 155 ? -5.476 -35.119 49.249 1.00 32.98 155 ASP B CA 1
ATOM 3033 C C . ASP B 1 155 ? -3.949 -35.149 49.152 1.00 31.42 155 ASP B C 1
ATOM 3034 O O . ASP B 1 155 ? -3.327 -34.209 48.651 1.00 29.34 155 ASP B O 1
ATOM 3039 N N . TRP B 1 156 ? -3.353 -36.238 49.622 1.00 27.84 156 TRP B N 1
ATOM 3040 C CA . TRP B 1 156 ? -1.899 -36.383 49.606 1.00 31.91 156 TRP B CA 1
ATOM 3041 C C . TRP B 1 156 ? -1.358 -37.162 48.423 1.00 31.46 156 TRP B C 1
ATOM 3042 O O . TRP B 1 156 ? -0.149 -37.388 48.328 1.00 33.52 156 TRP B O 1
ATOM 3053 N N . SER B 1 157 ? -2.241 -37.575 47.523 1.00 31.43 157 SER B N 1
ATOM 3054 C CA . SER B 1 157 ? -1.817 -38.355 46.369 1.00 33.87 157 SER B CA 1
ATOM 3055 C C . SER B 1 157 ? -0.679 -37.711 45.575 1.00 31.80 157 SER B C 1
ATOM 3056 O O . SER B 1 157 ? 0.262 -38.396 45.183 1.00 26.56 157 SER B O 1
ATOM 3059 N N . ASN B 1 158 ? -0.744 -36.401 45.348 1.00 23.54 158 ASN B N 1
ATOM 3060 C CA . ASN B 1 158 ? 0.301 -35.729 44.573 1.00 19.81 158 ASN B CA 1
ATOM 3061 C C . ASN B 1 158 ? 1.365 -35.030 45.405 1.00 24.96 158 ASN B C 1
ATOM 3062 O O . ASN B 1 158 ? 2.055 -34.135 44.922 1.00 21.83 158 ASN B O 1
ATOM 3067 N N . VAL B 1 159 ? 1.508 -35.449 46.656 1.00 19.94 159 VAL B N 1
ATOM 3068 C CA . VAL B 1 159 ? 2.492 -34.852 47.533 1.00 17.74 159 VAL B CA 1
ATOM 3069 C C . VAL B 1 159 ? 3.619 -35.811 47.881 1.00 21.94 159 VAL B C 1
ATOM 3070 O O . VAL B 1 159 ? 3.386 -36.984 48.174 1.00 28.14 159 VAL B O 1
ATOM 3074 N N . VAL B 1 160 ? 4.844 -35.302 47.831 1.00 22.87 160 VAL B N 1
ATOM 3075 C CA . VAL B 1 160 ? 6.021 -36.072 48.198 1.00 20.40 160 VAL B CA 1
ATOM 3076 C C . VAL B 1 160 ? 6.711 -35.229 49.257 1.00 17.85 160 VAL B C 1
ATOM 3077 O O . VAL B 1 160 ? 6.969 -34.047 49.037 1.00 19.13 160 VAL B O 1
ATOM 3081 N N . ILE B 1 161 ? 6.972 -35.820 50.417 1.00 17.77 161 ILE B N 1
ATOM 3082 C CA . ILE B 1 161 ? 7.645 -35.101 51.492 1.00 15.52 161 ILE B CA 1
ATOM 3083 C C . ILE B 1 161 ? 9.142 -35.397 51.437 1.00 14.29 161 ILE B C 1
ATOM 3084 O O . ILE B 1 161 ? 9.553 -36.531 51.226 1.00 21.06 161 ILE B O 1
ATOM 3089 N N . ALA B 1 162 ? 9.956 -34.372 51.613 1.00 17.41 162 ALA B N 1
ATOM 3090 C CA . ALA B 1 162 ? 11.399 -34.552 51.608 1.00 12.42 162 ALA B CA 1
ATOM 3091 C C . ALA B 1 162 ? 11.899 -34.022 52.942 1.00 17.56 162 ALA B C 1
ATOM 3092 O O . ALA B 1 162 ? 11.602 -32.882 53.301 1.00 20.76 162 ALA B O 1
ATOM 3094 N N . TYR B 1 163 ? 12.630 -34.853 53.682 1.00 20.34 163 TYR B N 1
ATOM 3095 C CA . TYR B 1 163 ? 13.184 -34.436 54.963 1.00 21.98 163 TYR B CA 1
ATOM 3096 C C . TYR B 1 163 ? 14.616 -33.979 54.756 1.00 17.78 163 TYR B C 1
ATOM 3097 O O . TYR B 1 163 ? 15.446 -34.711 54.221 1.00 26.37 163 TYR B O 1
ATOM 3106 N N . GLU B 1 164 ? 14.896 -32.761 55.191 1.00 22.13 164 GLU B N 1
ATOM 3107 C CA . GLU B 1 164 ? 16.226 -32.192 55.069 1.00 23.18 164 GLU B CA 1
ATOM 3108 C C . GLU B 1 164 ? 16.881 -32.141 56.430 1.00 20.94 164 GLU B C 1
ATOM 3109 O O . GLU B 1 164 ? 16.401 -31.449 57.327 1.00 15.86 164 GLU B O 1
ATOM 3115 N N . PRO B 1 165 ? 17.984 -32.885 56.607 1.00 19.57 165 PRO B N 1
ATOM 3116 C CA . PRO B 1 165 ? 18.673 -32.877 57.895 1.00 13.44 165 PRO B CA 1
ATOM 3117 C C . PRO B 1 165 ? 19.555 -31.632 57.938 1.00 19.94 165 PRO B C 1
ATOM 3118 O O . PRO B 1 165 ? 20.776 -31.728 57.994 1.00 25.67 165 PRO B O 1
ATOM 3122 N N . VAL B 1 166 ? 18.914 -30.465 57.898 1.00 19.99 166 VAL B N 1
ATOM 3123 C CA . VAL B 1 166 ? 19.610 -29.183 57.910 1.00 23.40 166 VAL B CA 1
ATOM 3124 C C . VAL B 1 166 ? 20.697 -29.128 58.981 1.00 23.75 166 VAL B C 1
ATOM 3125 O O . VAL B 1 166 ? 21.724 -28.465 58.804 1.00 25.15 166 VAL B O 1
ATOM 3129 N N . TRP B 1 167 ? 20.462 -29.833 60.083 1.00 25.72 167 TRP B N 1
ATOM 3130 C CA . TRP B 1 167 ? 21.405 -29.875 61.190 1.00 27.42 167 TRP B CA 1
ATOM 3131 C C . TRP B 1 167 ? 22.782 -30.404 60.804 1.00 31.38 167 TRP B C 1
ATOM 3132 O O . TRP B 1 167 ? 23.762 -30.133 61.495 1.00 29.05 167 TRP B O 1
ATOM 3143 N N . ALA B 1 168 ? 22.854 -31.144 59.702 1.00 26.09 168 ALA B N 1
ATOM 3144 C CA . ALA B 1 168 ? 24.112 -31.743 59.269 1.00 35.66 168 ALA B CA 1
ATOM 3145 C C . ALA B 1 168 ? 25.072 -30.832 58.520 1.00 39.35 168 ALA B C 1
ATOM 3146 O O . ALA B 1 168 ? 26.211 -31.222 58.262 1.00 47.22 168 ALA B O 1
ATOM 3148 N N . ILE B 1 169 ? 24.641 -29.625 58.171 1.00 38.47 169 ILE B N 1
ATOM 3149 C CA . ILE B 1 169 ? 25.538 -28.723 57.452 1.00 40.95 169 ILE B CA 1
ATOM 3150 C C . ILE B 1 169 ? 26.553 -28.056 58.379 1.00 47.48 169 ILE B C 1
ATOM 3151 O O . ILE B 1 169 ? 26.241 -27.705 59.519 1.00 47.73 169 ILE B O 1
ATOM 3156 N N . GLY B 1 170 ? 27.775 -27.890 57.884 1.00 46.17 170 GLY B N 1
ATOM 3157 C CA . GLY B 1 170 ? 28.815 -27.267 58.680 1.00 45.46 170 GLY B CA 1
ATOM 3158 C C . GLY B 1 170 ? 29.180 -28.053 59.929 1.00 49.18 170 GLY B C 1
ATOM 3159 O O . GLY B 1 170 ? 29.872 -27.540 60.808 1.00 52.28 170 GLY B O 1
ATOM 3160 N N . THR B 1 171 ? 28.732 -29.301 60.010 1.00 48.70 171 THR B N 1
ATOM 3161 C CA . THR B 1 171 ? 29.024 -30.132 61.172 1.00 44.68 171 THR B CA 1
ATOM 3162 C C . THR B 1 171 ? 30.223 -31.034 60.917 1.00 41.49 171 THR B C 1
ATOM 3163 O O . THR B 1 171 ? 30.800 -31.588 61.852 1.00 41.00 171 THR B O 1
ATOM 3167 N N . GLY B 1 172 ? 30.585 -31.192 59.649 1.00 40.22 172 GLY B N 1
ATOM 3168 C CA . GLY B 1 172 ? 31.715 -32.038 59.310 1.00 47.34 172 GLY B CA 1
ATOM 3169 C C . GLY B 1 172 ? 31.300 -33.389 58.752 1.00 47.15 172 GLY B C 1
ATOM 3170 O O . GLY B 1 172 ? 31.900 -33.880 57.791 1.00 47.50 172 GLY B O 1
ATOM 3171 N N . LYS B 1 173 ? 30.283 -33.996 59.361 1.00 49.83 173 LYS B N 1
ATOM 3172 C CA . LYS B 1 173 ? 29.770 -35.294 58.918 1.00 46.25 173 LYS B CA 1
ATOM 3173 C C . LYS B 1 173 ? 28.279 -35.163 58.648 1.00 41.60 173 LYS B C 1
ATOM 3174 O O . LYS B 1 173 ? 27.604 -34.313 59.227 1.00 28.02 173 LYS B O 1
ATOM 3180 N N . THR B 1 174 ? 27.759 -36.002 57.765 1.00 36.72 174 THR B N 1
ATOM 3181 C CA . THR B 1 174 ? 26.341 -35.941 57.446 1.00 39.08 174 THR B CA 1
ATOM 3182 C C . THR B 1 174 ? 25.543 -36.821 58.400 1.00 33.39 174 THR B C 1
ATOM 3183 O O . THR B 1 174 ? 26.070 -37.360 59.374 1.00 28.07 174 THR B O 1
ATOM 3187 N N . ALA B 1 175 ? 24.256 -36.939 58.115 1.00 31.21 175 ALA B N 1
ATOM 3188 C CA . ALA B 1 175 ? 23.391 -37.774 58.909 1.00 32.44 175 ALA B CA 1
ATOM 3189 C C . ALA B 1 175 ? 23.737 -39.188 58.474 1.00 30.82 175 ALA B C 1
ATOM 3190 O O . ALA B 1 175 ? 24.030 -39.423 57.298 1.00 30.20 175 ALA B O 1
ATOM 3192 N N . THR B 1 176 ? 23.743 -40.130 59.408 1.00 25.16 176 THR B N 1
ATOM 3193 C CA . THR B 1 176 ? 24.021 -41.511 59.033 1.00 27.28 176 THR B CA 1
ATOM 3194 C C . THR B 1 176 ? 22.708 -42.051 58.488 1.00 25.61 176 THR B C 1
ATOM 3195 O O . THR B 1 176 ? 21.647 -41.459 58.718 1.00 28.62 176 THR B O 1
ATOM 3199 N N . PRO B 1 177 ? 22.755 -43.166 57.743 1.00 21.03 177 PRO B N 1
ATOM 3200 C CA . PRO B 1 177 ? 21.540 -43.761 57.180 1.00 22.37 177 PRO B CA 1
ATOM 3201 C C . PRO B 1 177 ? 20.525 -44.098 58.271 1.00 22.33 177 PRO B C 1
ATOM 3202 O O . PRO B 1 177 ? 19.317 -43.917 58.100 1.00 21.41 177 PRO B O 1
ATOM 3206 N N . GLN B 1 178 ? 21.025 -44.581 59.404 1.00 25.29 178 GLN B N 1
ATOM 3207 C CA . GLN B 1 178 ? 20.149 -44.917 60.519 1.00 22.82 178 GLN B CA 1
ATOM 3208 C C . GLN B 1 178 ? 19.467 -43.663 61.045 1.00 19.68 178 GLN B C 1
ATOM 3209 O O . GLN B 1 178 ? 18.259 -43.655 61.286 1.00 23.62 178 GLN B O 1
ATOM 3215 N N . GLN B 1 179 ? 20.251 -42.605 61.236 1.00 24.84 179 GLN B N 1
ATOM 3216 C CA . GLN B 1 179 ? 19.713 -41.344 61.732 1.00 25.21 179 GLN B CA 1
ATOM 3217 C C . GLN B 1 179 ? 18.641 -40.834 60.784 1.00 20.34 179 GLN B C 1
ATOM 3218 O O . GLN B 1 179 ? 17.612 -40.338 61.217 1.00 18.62 179 GLN B O 1
ATOM 3224 N N . ALA B 1 180 ? 18.890 -40.952 59.486 1.00 19.70 180 ALA B N 1
ATOM 3225 C CA . ALA B 1 180 ? 17.917 -40.525 58.493 1.00 18.54 180 ALA B CA 1
ATOM 3226 C C . ALA B 1 180 ? 16.669 -41.405 58.630 1.00 22.57 180 ALA B C 1
ATOM 3227 O O . ALA B 1 180 ? 15.550 -40.904 58.661 1.00 27.30 180 ALA B O 1
ATOM 3229 N N . GLN B 1 181 ? 16.878 -42.717 58.725 1.00 25.17 181 GLN B N 1
ATOM 3230 C CA . GLN B 1 181 ? 15.784 -43.681 58.852 1.00 23.44 181 GLN B CA 1
ATOM 3231 C C . GLN B 1 181 ? 14.973 -43.443 60.121 1.00 21.88 181 GLN B C 1
ATOM 3232 O O . GLN B 1 181 ? 13.745 -43.571 60.106 1.00 19.85 181 GLN B O 1
ATOM 3238 N N . ASP B 1 182 ? 15.648 -43.085 61.213 1.00 28.33 182 ASP B N 1
ATOM 3239 C CA . ASP B 1 182 ? 14.952 -42.822 62.472 1.00 26.74 182 ASP B CA 1
ATOM 3240 C C . ASP B 1 182 ? 13.928 -41.702 62.300 1.00 29.25 182 ASP B C 1
ATOM 3241 O O . ASP B 1 182 ? 12.811 -41.791 62.807 1.00 23.59 182 ASP B O 1
ATOM 3246 N N . VAL B 1 183 ? 14.299 -40.647 61.581 1.00 23.28 183 VAL B N 1
ATOM 3247 C CA . VAL B 1 183 ? 13.367 -39.547 61.363 1.00 24.17 183 VAL B CA 1
ATOM 3248 C C . VAL B 1 183 ? 12.226 -39.969 60.441 1.00 23.95 183 VAL B C 1
ATOM 3249 O O . VAL B 1 183 ? 11.049 -39.751 60.754 1.00 21.77 183 VAL B O 1
ATOM 3253 N N . HIS B 1 184 ? 12.585 -40.563 59.302 1.00 21.06 184 HIS B N 1
ATOM 3254 C CA . HIS B 1 184 ? 11.592 -41.001 58.320 1.00 23.26 184 HIS B CA 1
ATOM 3255 C C . HIS B 1 184 ? 10.523 -41.894 58.937 1.00 24.56 184 HIS B C 1
ATOM 3256 O O . HIS B 1 184 ? 9.328 -41.709 58.697 1.00 23.87 184 HIS B O 1
ATOM 3263 N N . LYS B 1 185 ? 10.956 -42.862 59.737 1.00 21.30 185 LYS B N 1
ATOM 3264 C CA . LYS B 1 185 ? 10.022 -43.762 60.384 1.00 16.59 185 LYS B CA 1
ATOM 3265 C C . LYS B 1 185 ? 9.117 -43.000 61.334 1.00 23.25 185 LYS B C 1
ATOM 3266 O O . LYS B 1 185 ? 7.903 -43.168 61.302 1.00 21.14 185 LYS B O 1
ATOM 3272 N N . ALA B 1 186 ? 9.713 -42.159 62.175 1.00 23.12 186 ALA B N 1
ATOM 3273 C CA . ALA B 1 186 ? 8.954 -41.378 63.140 1.00 24.99 186 ALA B CA 1
ATOM 3274 C C . ALA B 1 186 ? 7.927 -40.483 62.455 1.00 25.37 186 ALA B C 1
ATOM 3275 O O . ALA B 1 186 ? 6.816 -40.306 62.956 1.00 20.81 186 ALA B O 1
ATOM 3277 N N . LEU B 1 187 ? 8.297 -39.911 61.312 1.00 24.11 187 LEU B N 1
ATOM 3278 C CA . LEU B 1 187 ? 7.368 -39.052 60.594 1.00 23.20 187 LEU B CA 1
ATOM 3279 C C . LEU B 1 187 ? 6.243 -39.901 60.017 1.00 24.18 187 LEU B C 1
ATOM 3280 O O . LEU B 1 187 ? 5.063 -39.546 60.134 1.00 30.09 187 LEU B O 1
ATOM 3285 N N . ARG B 1 188 ? 6.602 -41.025 59.399 1.00 24.59 188 ARG B N 1
ATOM 3286 C CA . ARG B 1 188 ? 5.593 -41.896 58.804 1.00 24.74 188 ARG B CA 1
ATOM 3287 C C . ARG B 1 188 ? 4.574 -42.296 59.866 1.00 26.70 188 ARG B C 1
ATOM 3288 O O . ARG B 1 188 ? 3.365 -42.234 59.639 1.00 23.00 188 ARG B O 1
ATOM 3296 N N . GLN B 1 189 ? 5.077 -42.690 61.032 1.00 23.12 189 GLN B N 1
ATOM 3297 C CA . GLN B 1 189 ? 4.226 -43.091 62.145 1.00 32.16 189 GLN B CA 1
ATOM 3298 C C . GLN B 1 189 ? 3.297 -41.945 62.551 1.00 23.12 189 GLN B C 1
ATOM 3299 O O . GLN B 1 189 ? 2.103 -42.153 62.799 1.00 25.67 189 GLN B O 1
ATOM 3305 N N . TRP B 1 190 ? 3.850 -40.736 62.622 1.00 28.38 190 TRP B N 1
ATOM 3306 C CA . TRP B 1 190 ? 3.069 -39.560 62.987 1.00 26.52 190 TRP B CA 1
ATOM 3307 C C . TRP B 1 190 ? 1.938 -39.362 61.972 1.00 28.44 190 TRP B C 1
ATOM 3308 O O . TRP B 1 190 ? 0.786 -39.106 62.345 1.00 26.83 190 TRP B O 1
ATOM 3319 N N . ILE B 1 191 ? 2.273 -39.490 60.689 1.00 21.23 191 ILE B N 1
ATOM 3320 C CA . ILE B 1 191 ? 1.294 -39.324 59.622 1.00 22.45 191 ILE B CA 1
ATOM 3321 C C . ILE B 1 191 ? 0.166 -40.355 59.713 1.00 30.35 191 ILE B C 1
ATOM 3322 O O . ILE B 1 191 ? -1.007 -40.013 59.545 1.00 28.63 191 ILE B O 1
ATOM 3327 N N . CYS B 1 192 ? 0.520 -41.612 59.982 1.00 30.99 192 CYS B N 1
ATOM 3328 C CA . CYS B 1 192 ? -0.477 -42.679 60.099 1.00 29.09 192 CYS B CA 1
ATOM 3329 C C . CYS B 1 192 ? -1.403 -42.422 61.276 1.00 27.85 192 CYS B C 1
ATOM 3330 O O . CYS B 1 192 ? -2.572 -42.776 61.244 1.00 24.98 192 CYS B O 1
ATOM 3333 N N . GLU B 1 193 ? -0.866 -41.812 62.325 1.00 32.35 193 GLU B N 1
ATOM 3334 C CA . GLU B 1 193 ? -1.648 -41.526 63.520 1.00 32.77 193 GLU B CA 1
ATOM 3335 C C . GLU B 1 193 ? -2.463 -40.244 63.435 1.00 34.68 193 GLU B C 1
ATOM 3336 O O . GLU B 1 193 ? -3.622 -40.225 63.829 1.00 30.32 193 GLU B O 1
ATOM 3342 N N . ASN B 1 194 ? -1.864 -39.183 62.903 1.00 33.69 194 ASN B N 1
ATOM 3343 C CA . ASN B 1 194 ? -2.541 -37.898 62.817 1.00 31.19 194 ASN B CA 1
ATOM 3344 C C . ASN B 1 194 ? -3.255 -37.570 61.509 1.00 39.60 194 ASN B C 1
ATOM 3345 O O . ASN B 1 194 ? -4.141 -36.715 61.493 1.00 42.11 194 ASN B O 1
ATOM 3350 N N . ILE B 1 195 ? -2.885 -38.223 60.412 1.00 33.23 195 ILE B N 1
ATOM 3351 C CA . ILE B 1 195 ? -3.570 -37.953 59.146 1.00 32.44 195 ILE B CA 1
ATOM 3352 C C . ILE B 1 195 ? -4.433 -39.147 58.744 1.00 33.33 195 ILE B C 1
ATOM 3353 O O . ILE B 1 195 ? -5.661 -39.059 58.723 1.00 34.00 195 ILE B O 1
ATOM 3358 N N . ASP B 1 196 ? -3.781 -40.263 58.440 1.00 32.14 196 ASP B N 1
ATOM 3359 C CA . ASP B 1 196 ? -4.463 -41.485 58.031 1.00 33.24 196 ASP B CA 1
ATOM 3360 C C . ASP B 1 196 ? -3.469 -42.629 57.844 1.00 28.76 196 ASP B C 1
ATOM 3361 O O . ASP B 1 196 ? -2.328 -42.412 57.443 1.00 27.89 196 ASP B O 1
ATOM 3366 N N . ALA B 1 197 ? -3.915 -43.844 58.146 1.00 34.40 197 ALA B N 1
ATOM 3367 C CA . ALA B 1 197 ? -3.095 -45.044 58.014 1.00 32.23 197 ALA B CA 1
ATOM 3368 C C . ALA B 1 197 ? -2.656 -45.255 56.568 1.00 31.97 197 ALA B C 1
ATOM 3369 O O . ALA B 1 197 ? -1.473 -45.435 56.297 1.00 33.15 197 ALA B O 1
ATOM 3371 N N . LYS B 1 198 ? -3.612 -45.237 55.642 1.00 29.29 198 LYS B N 1
ATOM 3372 C CA . LYS B 1 198 ? -3.295 -45.425 54.230 1.00 34.34 198 LYS B CA 1
ATOM 3373 C C . LYS B 1 198 ? -2.353 -44.343 53.723 1.00 31.86 198 LYS B C 1
ATOM 3374 O O . LYS B 1 198 ? -1.403 -44.630 52.996 1.00 31.47 198 LYS B O 1
ATOM 3380 N N . VAL B 1 199 ? -2.613 -43.096 54.104 1.00 30.50 199 VAL B N 1
ATOM 3381 C CA . VAL B 1 199 ? -1.748 -42.009 53.673 1.00 28.38 199 VAL B CA 1
ATOM 3382 C C . VAL B 1 199 ? -0.320 -42.278 54.154 1.00 28.63 199 VAL B C 1
ATOM 3383 O O . VAL B 1 199 ? 0.622 -42.264 53.367 1.00 28.44 199 VAL B O 1
ATOM 3387 N N . GLY B 1 200 ? -0.171 -42.538 55.449 1.00 30.75 200 GLY B N 1
ATOM 3388 C CA . GLY B 1 200 ? 1.143 -42.809 55.997 1.00 25.49 200 GLY B CA 1
ATOM 3389 C C . GLY B 1 200 ? 1.837 -43.937 55.256 1.00 31.93 200 GLY B C 1
ATOM 3390 O O . GLY B 1 200 ? 3.018 -43.834 54.917 1.00 28.33 200 GLY B O 1
ATOM 3391 N N . ASN B 1 201 ? 1.106 -45.014 54.984 1.00 19.01 201 ASN B N 1
ATOM 3392 C CA . ASN B 1 201 ? 1.692 -46.153 54.292 1.00 24.54 201 ASN B CA 1
ATOM 3393 C C . ASN B 1 201 ? 2.012 -45.942 52.815 1.00 23.50 201 ASN B C 1
ATOM 3394 O O . ASN B 1 201 ? 2.862 -46.634 52.264 1.00 24.12 201 ASN B O 1
ATOM 3399 N N . SER B 1 202 ? 1.363 -44.984 52.168 1.00 20.22 202 SER B N 1
ATOM 3400 C CA . SER B 1 202 ? 1.613 -44.790 50.742 1.00 25.71 202 SER B CA 1
ATOM 3401 C C . SER B 1 202 ? 2.361 -43.529 50.343 1.00 24.08 202 SER B C 1
ATOM 3402 O O . SER B 1 202 ? 2.791 -43.400 49.198 1.00 25.53 202 SER B O 1
ATOM 3405 N N . ILE B 1 203 ? 2.517 -42.600 51.276 1.00 27.75 203 ILE B N 1
ATOM 3406 C CA . ILE B 1 203 ? 3.188 -41.332 50.986 1.00 23.35 203 ILE B CA 1
ATOM 3407 C C . ILE B 1 203 ? 4.711 -41.468 50.885 1.00 20.63 203 ILE B C 1
ATOM 3408 O O . ILE B 1 203 ? 5.348 -41.986 51.798 1.00 20.65 203 ILE B O 1
ATOM 3413 N N . ARG B 1 204 ? 5.284 -41.012 49.770 1.00 24.67 204 ARG B N 1
ATOM 3414 C CA . ARG B 1 204 ? 6.735 -41.068 49.574 1.00 25.63 204 ARG B CA 1
ATOM 3415 C C . ARG B 1 204 ? 7.465 -39.994 50.395 1.00 27.89 204 ARG B C 1
ATOM 3416 O O . ARG B 1 204 ? 7.167 -38.803 50.300 1.00 29.39 204 ARG B O 1
ATOM 3424 N N . ILE B 1 205 ? 8.422 -40.427 51.205 1.00 26.09 205 ILE B N 1
ATOM 3425 C CA . ILE B 1 205 ? 9.207 -39.510 52.021 1.00 21.72 205 ILE B CA 1
ATOM 3426 C C . ILE B 1 205 ? 10.646 -39.619 51.533 1.00 17.21 205 ILE B C 1
ATOM 3427 O O . ILE B 1 205 ? 11.302 -40.639 51.742 1.00 19.99 205 ILE B O 1
ATOM 3432 N N . GLN B 1 206 ? 11.126 -38.575 50.868 1.00 22.26 206 GLN B N 1
ATOM 3433 C CA . GLN B 1 206 ? 12.486 -38.552 50.341 1.00 20.98 206 GLN B CA 1
ATOM 3434 C C . GLN B 1 206 ? 13.460 -38.051 51.390 1.00 22.95 206 GLN B C 1
ATOM 3435 O O . GLN B 1 206 ? 13.084 -37.326 52.305 1.00 23.91 206 GLN B O 1
ATOM 3441 N N . TYR B 1 207 ? 14.719 -38.436 51.246 1.00 24.99 207 TYR B N 1
ATOM 3442 C CA . TYR B 1 207 ? 15.754 -37.964 52.147 1.00 25.02 207 TYR B CA 1
ATOM 3443 C C . TYR B 1 207 ? 16.392 -36.815 51.377 1.00 24.29 207 TYR B C 1
ATOM 3444 O O . TYR B 1 207 ? 16.837 -37.001 50.241 1.00 26.46 207 TYR B O 1
ATOM 3453 N N . GLY B 1 208 ? 16.417 -35.632 51.985 1.00 20.25 208 GLY B N 1
ATOM 3454 C CA . GLY B 1 208 ? 16.969 -34.467 51.324 1.00 16.96 208 GLY B CA 1
ATOM 3455 C C . GLY B 1 208 ? 18.306 -34.018 51.868 1.00 22.64 208 GLY B C 1
ATOM 3456 O O . GLY B 1 208 ? 18.645 -32.832 51.816 1.00 21.33 208 GLY B O 1
ATOM 3457 N N . GLY B 1 209 ? 19.067 -34.968 52.397 1.00 21.47 209 GLY B N 1
ATOM 3458 C CA . GLY B 1 209 ? 20.377 -34.649 52.931 1.00 21.49 209 GLY B CA 1
ATOM 3459 C C . GLY B 1 209 ? 21.416 -34.864 51.851 1.00 24.08 209 GLY B C 1
ATOM 3460 O O . GLY B 1 209 ? 21.082 -34.917 50.667 1.00 22.96 209 GLY B O 1
ATOM 3461 N N . SER B 1 210 ? 22.677 -34.988 52.249 1.00 21.89 210 SER B N 1
ATOM 3462 C CA . SER B 1 210 ? 23.746 -35.196 51.287 1.00 25.47 210 SER B CA 1
ATOM 3463 C C . SER B 1 210 ? 23.595 -36.574 50.657 1.00 24.22 210 SER B C 1
ATOM 3464 O O . SER B 1 210 ? 23.692 -37.593 51.335 1.00 18.18 210 SER B O 1
ATOM 3467 N N . VAL B 1 211 ? 23.352 -36.591 49.353 1.00 20.37 211 VAL B N 1
ATOM 3468 C CA . VAL B 1 211 ? 23.168 -37.833 48.623 1.00 17.63 211 VAL B CA 1
ATOM 3469 C C . VAL B 1 211 ? 24.179 -37.866 47.500 1.00 23.92 211 VAL B C 1
ATOM 3470 O O . VAL B 1 211 ? 24.142 -37.024 46.598 1.00 20.97 211 VAL B O 1
ATOM 3474 N N . THR B 1 212 ? 25.083 -38.835 47.560 1.00 25.00 212 THR B N 1
ATOM 3475 C CA . THR B 1 212 ? 26.113 -38.991 46.543 1.00 25.81 212 THR B CA 1
ATOM 3476 C C . THR B 1 212 ? 26.038 -40.418 46.006 1.00 26.59 212 THR B C 1
ATOM 3477 O O . THR B 1 212 ? 25.229 -41.224 46.461 1.00 21.87 212 THR B O 1
ATOM 3481 N N . ALA B 1 213 ? 26.891 -40.734 45.044 1.00 28.42 213 ALA B N 1
ATOM 3482 C CA . ALA B 1 213 ? 26.896 -42.066 44.471 1.00 24.95 213 ALA B CA 1
ATOM 3483 C C . ALA B 1 213 ? 27.484 -43.053 45.470 1.00 22.12 213 ALA B C 1
ATOM 3484 O O . ALA B 1 213 ? 27.221 -44.249 45.402 1.00 22.59 213 ALA B O 1
ATOM 3486 N N . ALA B 1 214 ? 28.261 -42.540 46.414 1.00 24.21 214 ALA B N 1
ATOM 3487 C CA . ALA B 1 214 ? 28.902 -43.386 47.412 1.00 25.47 214 ALA B CA 1
ATOM 3488 C C . ALA B 1 214 ? 27.990 -43.789 48.564 1.00 26.03 214 ALA B C 1
ATOM 3489 O O . ALA B 1 214 ? 28.219 -44.810 49.214 1.00 35.71 214 ALA B O 1
ATOM 3491 N N . ASN B 1 215 ? 26.954 -43.004 48.817 1.00 23.86 215 ASN B N 1
ATOM 3492 C CA . ASN B 1 215 ? 26.055 -43.314 49.919 1.00 23.53 215 ASN B CA 1
ATOM 3493 C C . ASN B 1 215 ? 24.598 -43.530 49.527 1.00 21.85 215 ASN B C 1
ATOM 3494 O O . ASN B 1 215 ? 23.764 -43.772 50.404 1.00 21.20 215 ASN B O 1
ATOM 3499 N N . CYS B 1 216 ? 24.272 -43.464 48.237 1.00 18.63 216 CYS B N 1
ATOM 3500 C CA . CYS B 1 216 ? 22.875 -43.620 47.867 1.00 21.11 216 CYS B CA 1
ATOM 3501 C C . CYS B 1 216 ? 22.313 -45.013 48.109 1.00 22.00 216 CYS B C 1
ATOM 3502 O O . CYS B 1 216 ? 21.203 -45.154 48.631 1.00 20.11 216 CYS B O 1
ATOM 3505 N N . LYS B 1 217 ? 23.073 -46.047 47.774 1.00 22.46 217 LYS B N 1
ATOM 3506 C CA . LYS B 1 217 ? 22.584 -47.400 47.975 1.00 25.24 217 LYS B CA 1
ATOM 3507 C C . LYS B 1 217 ? 22.230 -47.708 49.426 1.00 27.75 217 LYS B C 1
ATOM 3508 O O . LYS B 1 217 ? 21.131 -48.181 49.699 1.00 23.39 217 LYS B O 1
ATOM 3514 N N . GLU B 1 218 ? 23.129 -47.433 50.367 1.00 30.84 218 GLU B N 1
ATOM 3515 C CA . GLU B 1 218 ? 22.803 -47.713 51.764 1.00 30.12 218 GLU B CA 1
ATOM 3516 C C . GLU B 1 218 ? 21.604 -46.881 52.235 1.00 30.37 218 GLU B C 1
ATOM 3517 O O . GLU B 1 218 ? 20.760 -47.374 52.992 1.00 24.80 218 GLU B O 1
ATOM 3523 N N . LEU B 1 219 ? 21.521 -45.630 51.790 1.00 23.68 219 LEU B N 1
ATOM 3524 C CA . LEU B 1 219 ? 20.396 -44.779 52.178 1.00 28.15 219 LEU B CA 1
ATOM 3525 C C . LEU B 1 219 ? 19.074 -45.321 51.627 1.00 22.32 219 LEU B C 1
ATOM 3526 O O . LEU B 1 219 ? 18.103 -45.480 52.370 1.00 17.06 219 LEU B O 1
ATOM 3531 N N . ALA B 1 220 ? 19.047 -45.612 50.328 1.00 23.72 220 ALA B N 1
ATOM 3532 C CA . ALA B 1 220 ? 17.846 -46.132 49.679 1.00 17.27 220 ALA B CA 1
ATOM 3533 C C . ALA B 1 220 ? 17.447 -47.506 50.224 1.00 21.04 220 ALA B C 1
ATOM 3534 O O . ALA B 1 220 ? 16.349 -47.993 49.966 1.00 29.12 220 ALA B O 1
ATOM 3536 N N . SER B 1 221 ? 18.338 -48.122 50.990 1.00 20.25 221 SER B N 1
ATOM 3537 C CA . SER B 1 221 ? 18.061 -49.423 51.580 1.00 26.56 221 SER B CA 1
ATOM 3538 C C . SER B 1 221 ? 17.238 -49.270 52.862 1.00 28.34 221 SER B C 1
ATOM 3539 O O . SER B 1 221 ? 16.608 -50.222 53.321 1.00 24.00 221 SER B O 1
ATOM 3542 N N . GLN B 1 222 ? 17.263 -48.072 53.442 1.00 25.24 222 GLN B N 1
ATOM 3543 C CA . GLN B 1 222 ? 16.513 -47.798 54.664 1.00 26.22 222 GLN B CA 1
ATOM 3544 C C . GLN B 1 222 ? 15.028 -48.021 54.419 1.00 26.58 222 GLN B C 1
ATOM 3545 O O . GLN B 1 222 ? 14.485 -47.581 53.413 1.00 29.87 222 GLN B O 1
ATOM 3551 N N . PRO B 1 223 ? 14.354 -48.722 55.340 1.00 26.57 223 PRO B N 1
ATOM 3552 C CA . PRO B 1 223 ? 12.925 -49.043 55.262 1.00 28.95 223 PRO B CA 1
ATOM 3553 C C . PRO B 1 223 ? 11.945 -47.908 54.977 1.00 27.41 223 PRO B C 1
ATOM 3554 O O . PRO B 1 223 ? 10.959 -48.102 54.260 1.00 31.86 223 PRO B O 1
ATOM 3558 N N . ASP B 1 224 ? 12.203 -46.722 55.514 1.00 23.95 224 ASP B N 1
ATOM 3559 C CA . ASP B 1 224 ? 11.264 -45.638 55.302 1.00 22.95 224 ASP B CA 1
ATOM 3560 C C . ASP B 1 224 ? 11.709 -44.491 54.397 1.00 28.09 224 ASP B C 1
ATOM 3561 O O . ASP B 1 224 ? 11.041 -43.457 54.316 1.00 26.03 224 ASP B O 1
ATOM 3566 N N . ILE B 1 225 ? 12.823 -44.685 53.697 1.00 21.11 225 ILE B N 1
ATOM 3567 C CA . ILE B 1 225 ? 13.319 -43.678 52.759 1.00 25.60 225 ILE B CA 1
ATOM 3568 C C . ILE B 1 225 ? 12.835 -44.106 51.366 1.00 23.32 225 ILE B C 1
ATOM 3569 O O . ILE B 1 225 ? 13.203 -45.169 50.877 1.00 18.05 225 ILE B O 1
ATOM 3574 N N . ASP B 1 226 ? 11.995 -43.279 50.745 1.00 22.54 226 ASP B N 1
ATOM 3575 C CA . ASP B 1 226 ? 11.411 -43.594 49.439 1.00 23.84 226 ASP B CA 1
ATOM 3576 C C . ASP B 1 226 ? 12.053 -42.922 48.248 1.00 21.16 226 ASP B C 1
ATOM 3577 O O . ASP B 1 226 ? 11.508 -42.963 47.146 1.00 29.35 226 ASP B O 1
ATOM 3582 N N . GLY B 1 227 ? 13.200 -42.294 48.468 1.00 24.75 227 GLY B N 1
ATOM 3583 C CA . GLY B 1 227 ? 13.886 -41.617 47.389 1.00 23.29 227 GLY B CA 1
ATOM 3584 C C . GLY B 1 227 ? 14.763 -40.506 47.919 1.00 24.94 227 GLY B C 1
ATOM 3585 O O . GLY B 1 227 ? 15.141 -40.497 49.096 1.00 24.01 227 GLY B O 1
ATOM 3586 N N . PHE B 1 228 ? 15.088 -39.554 47.055 1.00 18.40 228 PHE B N 1
ATOM 3587 C CA . PHE B 1 228 ? 15.937 -38.450 47.467 1.00 21.76 228 PHE B CA 1
ATOM 3588 C C . PHE B 1 228 ? 15.578 -37.139 46.781 1.00 22.50 228 PHE B C 1
ATOM 3589 O O . PHE B 1 228 ? 15.053 -37.119 45.665 1.00 21.23 228 PHE B O 1
ATOM 3597 N N . LEU B 1 229 ? 15.860 -36.041 47.468 1.00 25.69 229 LEU B N 1
ATOM 3598 C CA . LEU B 1 229 ? 15.709 -34.724 46.879 1.00 22.75 229 LEU B CA 1
ATOM 3599 C C . LEU B 1 229 ? 17.203 -34.432 46.842 1.00 25.06 229 LEU B C 1
ATOM 3600 O O . LEU B 1 229 ? 17.824 -34.180 47.875 1.00 22.11 229 LEU B O 1
ATOM 3605 N N . VAL B 1 230 ? 17.790 -34.520 45.657 1.00 25.07 230 VAL B N 1
ATOM 3606 C CA . VAL B 1 230 ? 19.223 -34.330 45.520 1.00 24.35 230 VAL B CA 1
ATOM 3607 C C . VAL B 1 230 ? 19.661 -32.900 45.254 1.00 30.31 230 VAL B C 1
ATOM 3608 O O . VAL B 1 230 ? 19.016 -32.166 44.508 1.00 33.31 230 VAL B O 1
ATOM 3612 N N . GLY B 1 231 ? 20.775 -32.519 45.868 1.00 25.57 231 GLY B N 1
ATOM 3613 C CA . GLY B 1 231 ? 21.300 -31.183 45.690 1.00 25.39 231 GLY B CA 1
ATOM 3614 C C . GLY B 1 231 ? 22.395 -31.141 44.651 1.00 22.62 231 GLY B C 1
ATOM 3615 O O . GLY B 1 231 ? 22.151 -31.382 43.471 1.00 28.96 231 GLY B O 1
ATOM 3616 N N . GLY B 1 232 ? 23.611 -30.847 45.103 1.00 27.20 232 GLY B N 1
ATOM 3617 C CA . GLY B 1 232 ? 24.760 -30.753 44.220 1.00 20.43 232 GLY B CA 1
ATOM 3618 C C . GLY B 1 232 ? 24.947 -31.812 43.155 1.00 25.88 232 GLY B C 1
ATOM 3619 O O . GLY B 1 232 ? 25.253 -31.500 42.003 1.00 20.79 232 GLY B O 1
ATOM 3620 N N . ALA B 1 233 ? 24.770 -33.070 43.534 1.00 29.68 233 ALA B N 1
ATOM 3621 C CA . ALA B 1 233 ? 24.945 -34.171 42.603 1.00 25.17 233 ALA B CA 1
ATOM 3622 C C . ALA B 1 233 ? 23.994 -34.136 41.415 1.00 25.66 233 ALA B C 1
ATOM 3623 O O . ALA B 1 233 ? 24.258 -34.770 40.396 1.00 25.22 233 ALA B O 1
ATOM 3625 N N . SER B 1 234 ? 22.901 -33.387 41.526 1.00 24.64 234 SER B N 1
ATOM 3626 C CA . SER B 1 234 ? 21.928 -33.329 40.435 1.00 26.89 234 SER B CA 1
ATOM 3627 C C . SER B 1 234 ? 22.417 -32.545 39.211 1.00 28.94 234 SER B C 1
ATOM 3628 O O . SER B 1 234 ? 21.746 -32.510 38.176 1.00 30.10 234 SER B O 1
ATOM 3631 N N . LEU B 1 235 ? 23.589 -31.928 39.321 1.00 31.98 235 LEU B N 1
ATOM 3632 C CA . LEU B 1 235 ? 24.147 -31.164 38.209 1.00 27.86 235 LEU B CA 1
ATOM 3633 C C . LEU B 1 235 ? 25.232 -31.978 37.499 1.00 33.12 235 LEU B C 1
ATOM 3634 O O . LEU B 1 235 ? 25.845 -31.506 36.541 1.00 27.32 235 LEU B O 1
ATOM 3639 N N . LYS B 1 236 ? 25.459 -33.202 37.967 1.00 29.35 236 LYS B N 1
ATOM 3640 C CA . LYS B 1 236 ? 26.488 -34.067 37.391 1.00 36.18 236 LYS B CA 1
ATOM 3641 C C . LYS B 1 236 ? 25.991 -35.455 36.974 1.00 31.53 236 LYS B C 1
ATOM 3642 O O . LYS B 1 236 ? 24.903 -35.880 37.361 1.00 28.73 236 LYS B O 1
ATOM 3648 N N . PRO B 1 237 ? 26.791 -36.181 36.169 1.00 32.83 237 PRO B N 1
ATOM 3649 C CA . PRO B 1 237 ? 26.408 -37.525 35.715 1.00 28.23 237 PRO B CA 1
ATOM 3650 C C . PRO B 1 237 ? 26.037 -38.394 36.906 1.00 25.73 237 PRO B C 1
ATOM 3651 O O . PRO B 1 237 ? 25.216 -39.305 36.794 1.00 19.25 237 PRO B O 1
ATOM 3655 N N . GLU B 1 238 ? 26.666 -38.110 38.041 1.00 20.85 238 GLU B N 1
ATOM 3656 C CA . GLU B 1 238 ? 26.417 -38.846 39.272 1.00 22.93 238 GLU B CA 1
ATOM 3657 C C . GLU B 1 238 ? 24.921 -38.969 39.580 1.00 19.83 238 GLU B C 1
ATOM 3658 O O . GLU B 1 238 ? 24.499 -39.903 40.246 1.00 26.24 238 GLU B O 1
ATOM 3664 N N . PHE B 1 239 ? 24.121 -38.030 39.090 1.00 25.32 239 PHE B N 1
ATOM 3665 C CA . PHE B 1 239 ? 22.687 -38.064 39.342 1.00 25.94 239 PHE B CA 1
ATOM 3666 C C . PHE B 1 239 ? 22.083 -39.386 38.878 1.00 27.97 239 PHE B C 1
ATOM 3667 O O . PHE B 1 239 ? 21.207 -39.938 39.540 1.00 26.53 239 PHE B O 1
ATOM 3675 N N . VAL B 1 240 ? 22.559 -39.902 37.748 1.00 31.86 240 VAL B N 1
ATOM 3676 C CA . VAL B 1 240 ? 22.046 -41.163 37.223 1.00 33.31 240 VAL B CA 1
ATOM 3677 C C . VAL B 1 240 ? 22.275 -42.301 38.215 1.00 32.04 240 VAL B C 1
ATOM 3678 O O . VAL B 1 240 ? 21.362 -43.077 38.493 1.00 32.19 240 VAL B O 1
ATOM 3682 N N . ASP B 1 241 ? 23.487 -42.408 38.752 1.00 28.49 241 ASP B N 1
ATOM 3683 C CA . ASP B 1 241 ? 23.763 -43.461 39.722 1.00 27.20 241 ASP B CA 1
ATOM 3684 C C . ASP B 1 241 ? 22.809 -43.351 40.898 1.00 24.42 241 ASP B C 1
ATOM 3685 O O . ASP B 1 241 ? 22.363 -44.357 41.440 1.00 23.88 241 ASP B O 1
ATOM 3690 N N . ILE B 1 242 ? 22.509 -42.121 41.300 1.00 24.87 242 ILE B N 1
ATOM 3691 C CA . ILE B 1 242 ? 21.606 -41.896 42.421 1.00 26.60 242 ILE B CA 1
ATOM 3692 C C . ILE B 1 242 ? 20.216 -42.409 42.070 1.00 28.99 242 ILE B C 1
ATOM 3693 O O . ILE B 1 242 ? 19.552 -43.052 42.888 1.00 28.05 242 ILE B O 1
ATOM 3698 N N . ILE B 1 243 ? 19.788 -42.109 40.846 1.00 26.09 243 ILE B N 1
ATOM 3699 C CA . ILE B 1 243 ? 18.485 -42.519 40.347 1.00 27.61 243 ILE B CA 1
ATOM 3700 C C . ILE B 1 243 ? 18.394 -44.043 40.320 1.00 23.51 243 ILE B C 1
ATOM 3701 O O . ILE B 1 243 ? 17.329 -44.613 40.535 1.00 24.72 243 ILE B O 1
ATOM 3706 N N . ASN B 1 244 ? 19.524 -44.696 40.066 1.00 28.37 244 ASN B N 1
ATOM 3707 C CA . ASN B 1 244 ? 19.565 -46.151 40.016 1.00 19.80 244 ASN B CA 1
ATOM 3708 C C . ASN B 1 244 ? 20.036 -46.770 41.325 1.00 22.38 244 ASN B C 1
ATOM 3709 O O . ASN B 1 244 ? 20.544 -47.898 41.347 1.00 23.96 244 ASN B O 1
ATOM 3714 N N . ALA B 1 245 ? 19.843 -46.042 42.422 1.00 15.28 245 ALA B N 1
ATOM 3715 C CA . ALA B 1 245 ? 20.252 -46.525 43.738 1.00 21.53 245 ALA B CA 1
ATOM 3716 C C . ALA B 1 245 ? 19.664 -47.872 44.110 1.00 23.48 245 ALA B C 1
ATOM 3717 O O . ALA B 1 245 ? 20.300 -48.634 44.833 1.00 25.79 245 ALA B O 1
ATOM 3719 N N . ARG B 1 246 ? 18.454 -48.160 43.633 1.00 32.30 246 ARG B N 1
ATOM 3720 C CA . ARG B 1 246 ? 17.779 -49.419 43.960 1.00 37.25 246 ARG B CA 1
ATOM 3721 C C . ARG B 1 246 ? 17.955 -50.589 42.991 1.00 41.70 246 ARG B C 1
ATOM 3722 O O . ARG B 1 246 ? 17.378 -51.652 43.208 1.00 43.18 246 ARG B O 1
ATOM 3730 N N . GLN B 1 247 ? 18.739 -50.403 41.932 1.00 43.22 247 GLN B N 1
ATOM 3731 C CA . GLN B 1 247 ? 18.967 -51.472 40.958 1.00 43.14 247 GLN B CA 1
ATOM 3732 C C . GLN B 1 247 ? 20.068 -52.428 41.405 1.00 39.25 247 GLN B C 1
ATOM 3733 O O . GLN B 1 247 ? 21.144 -52.002 41.821 1.00 40.07 247 GLN B O 1
ATOM 3739 N N . LEU B 1 248 ? 19.797 -53.726 41.303 1.00 38.98 248 LEU B N 1
ATOM 3740 C CA . LEU B 1 248 ? 20.755 -54.742 41.725 1.00 41.08 248 LEU B CA 1
ATOM 3741 C C . LEU B 1 248 ? 22.069 -54.725 40.951 1.00 43.43 248 LEU B C 1
ATOM 3742 O O . LEU B 1 248 ? 23.130 -54.952 41.530 1.00 44.47 248 LEU B O 1
ATOM 3747 N N . VAL B 1 249 ? 22.007 -54.462 39.648 1.00 51.24 249 VAL B N 1
ATOM 3748 C CA . VAL B 1 249 ? 23.222 -54.422 38.832 1.00 55.87 249 VAL B CA 1
ATOM 3749 C C . VAL B 1 249 ? 23.260 -53.187 37.932 1.00 60.68 249 VAL B C 1
ATOM 3750 O O . VAL B 1 249 ? 22.188 -52.579 37.715 1.00 63.96 249 VAL B O 1
ATOM 3754 N N . ALA C 1 2 ? -14.866 -6.814 75.006 1.00 43.11 2 ALA C N 1
ATOM 3755 C CA . ALA C 1 2 ? -13.608 -6.587 75.773 1.00 44.97 2 ALA C CA 1
ATOM 3756 C C . ALA C 1 2 ? -13.466 -5.121 76.170 1.00 41.87 2 ALA C C 1
ATOM 3757 O O . ALA C 1 2 ? -14.096 -4.244 75.580 1.00 46.91 2 ALA C O 1
ATOM 3759 N N . ARG C 1 3 ? -12.637 -4.863 77.176 1.00 37.42 3 ARG C N 1
ATOM 3760 C CA . ARG C 1 3 ? -12.418 -3.504 77.653 1.00 31.59 3 ARG C CA 1
ATOM 3761 C C . ARG C 1 3 ? -11.393 -2.778 76.784 1.00 25.92 3 ARG C C 1
ATOM 3762 O O . ARG C 1 3 ? -10.264 -3.248 76.612 1.00 25.13 3 ARG C O 1
ATOM 3770 N N . LYS C 1 4 ? -11.777 -1.633 76.230 1.00 28.35 4 LYS C N 1
ATOM 3771 C CA . LYS C 1 4 ? -10.849 -0.886 75.390 1.00 25.15 4 LYS C CA 1
ATOM 3772 C C . LYS C 1 4 ? -9.716 -0.292 76.212 1.00 20.74 4 LYS C C 1
ATOM 3773 O O . LYS C 1 4 ? -9.949 0.372 77.221 1.00 25.54 4 LYS C O 1
ATOM 3779 N N . PHE C 1 5 ? -8.487 -0.554 75.771 1.00 25.51 5 PHE C N 1
ATOM 3780 C CA . PHE C 1 5 ? -7.280 -0.064 76.431 1.00 20.82 5 PHE C CA 1
ATOM 3781 C C . PHE C 1 5 ? -7.305 1.455 76.443 1.00 20.64 5 PHE C C 1
ATOM 3782 O O . PHE C 1 5 ? -7.486 2.077 75.398 1.00 25.93 5 PHE C O 1
ATOM 3790 N N . VAL C 1 6 ? -7.125 2.054 77.619 1.00 27.14 6 VAL C N 1
ATOM 3791 C CA . VAL C 1 6 ? -7.145 3.512 77.739 1.00 23.69 6 VAL C CA 1
ATOM 3792 C C . VAL C 1 6 ? -5.868 4.051 78.351 1.00 26.08 6 VAL C C 1
ATOM 3793 O O . VAL C 1 6 ? -5.497 3.671 79.462 1.00 23.82 6 VAL C O 1
ATOM 3797 N N . VAL C 1 7 ? -5.218 4.965 77.640 1.00 22.06 7 VAL C N 1
ATOM 3798 C CA . VAL C 1 7 ? -3.980 5.559 78.123 1.00 24.88 7 VAL C CA 1
ATOM 3799 C C . VAL C 1 7 ? -4.118 7.062 78.260 1.00 25.83 7 VAL C C 1
ATOM 3800 O O . VAL C 1 7 ? -4.309 7.786 77.276 1.00 23.03 7 VAL C O 1
ATOM 3804 N N . GLY C 1 8 ? -4.039 7.522 79.502 1.00 22.26 8 GLY C N 1
ATOM 3805 C CA . GLY C 1 8 ? -4.139 8.938 79.772 1.00 22.09 8 GLY C CA 1
ATOM 3806 C C . GLY C 1 8 ? -2.761 9.500 80.055 1.00 24.12 8 GLY C C 1
ATOM 3807 O O . GLY C 1 8 ? -1.905 8.818 80.627 1.00 22.38 8 GLY C O 1
ATOM 3808 N N . GLY C 1 9 ? -2.543 10.739 79.632 1.00 20.34 9 GLY C N 1
ATOM 3809 C CA . GLY C 1 9 ? -1.274 11.393 79.862 1.00 22.56 9 GLY C CA 1
ATOM 3810 C C . GLY C 1 9 ? -1.528 12.583 80.768 1.00 25.10 9 GLY C C 1
ATOM 3811 O O . GLY C 1 9 ? -2.110 13.584 80.353 1.00 23.71 9 GLY C O 1
ATOM 3812 N N . ASN C 1 10 ? -1.118 12.465 82.023 1.00 23.35 10 ASN C N 1
ATOM 3813 C CA . ASN C 1 10 ? -1.300 13.548 82.973 1.00 16.10 10 ASN C CA 1
ATOM 3814 C C . ASN C 1 10 ? -0.022 14.389 82.982 1.00 20.14 10 ASN C C 1
ATOM 3815 O O . ASN C 1 10 ? 0.991 13.974 83.555 1.00 18.75 10 ASN C O 1
ATOM 3820 N N . TRP C 1 11 ? -0.070 15.546 82.317 1.00 19.43 11 TRP C N 1
ATOM 3821 C CA . TRP C 1 11 ? 1.074 16.458 82.231 1.00 18.02 11 TRP C CA 1
ATOM 3822 C C . TRP C 1 11 ? 1.379 17.137 83.561 1.00 18.19 11 TRP C C 1
ATOM 3823 O O . TRP C 1 11 ? 2.478 17.659 83.759 1.00 16.43 11 TRP C O 1
ATOM 3834 N N . LYS C 1 12 ? 0.405 17.139 84.463 1.00 24.63 12 LYS C N 1
ATOM 3835 C CA . LYS C 1 12 ? 0.561 17.795 85.757 1.00 20.81 12 LYS C CA 1
ATOM 3836 C C . LYS C 1 12 ? 0.840 19.284 85.511 1.00 25.48 12 LYS C C 1
ATOM 3837 O O . LYS C 1 12 ? 0.393 19.830 84.498 1.00 25.68 12 LYS C O 1
ATOM 3843 N N . MET C 1 13 ? 1.552 19.953 86.415 1.00 21.68 13 MET C N 1
ATOM 3844 C CA . MET C 1 13 ? 1.836 21.371 86.207 1.00 22.33 13 MET C CA 1
ATOM 3845 C C . MET C 1 13 ? 3.093 21.543 85.364 1.00 23.68 13 MET C C 1
ATOM 3846 O O . MET C 1 13 ? 4.159 21.882 85.872 1.00 26.37 13 MET C O 1
ATOM 3851 N N . ASN C 1 14 ? 2.946 21.305 84.065 1.00 18.85 14 ASN C N 1
ATOM 3852 C CA . ASN C 1 14 ? 4.048 21.409 83.124 1.00 19.75 14 ASN C CA 1
ATOM 3853 C C . ASN C 1 14 ? 3.513 21.875 81.785 1.00 23.84 14 ASN C C 1
ATOM 3854 O O . ASN C 1 14 ? 2.361 21.599 81.437 1.00 27.80 14 ASN C O 1
ATOM 3859 N N . GLY C 1 15 ? 4.354 22.582 81.036 1.00 32.20 15 GLY C N 1
ATOM 3860 C CA . GLY C 1 15 ? 3.950 23.040 79.723 1.00 30.97 15 GLY C CA 1
ATOM 3861 C C . GLY C 1 15 ? 3.895 24.528 79.442 1.00 29.06 15 GLY C C 1
ATOM 3862 O O . GLY C 1 15 ? 3.793 25.365 80.340 1.00 27.63 15 GLY C O 1
ATOM 3863 N N . ASP C 1 16 ? 3.978 24.833 78.152 1.00 28.64 16 ASP C N 1
ATOM 3864 C CA . ASP C 1 16 ? 3.911 26.182 77.612 1.00 29.21 16 ASP C CA 1
ATOM 3865 C C . ASP C 1 16 ? 3.665 25.971 76.126 1.00 28.88 16 ASP C C 1
ATOM 3866 O O . ASP C 1 16 ? 3.778 24.848 75.637 1.00 23.58 16 ASP C O 1
ATOM 3871 N N . LYS C 1 17 ? 3.311 27.034 75.416 1.00 31.14 17 LYS C N 1
ATOM 3872 C CA . LYS C 1 17 ? 3.030 26.938 73.987 1.00 35.07 17 LYS C CA 1
ATOM 3873 C C . LYS C 1 17 ? 4.046 26.092 73.224 1.00 31.78 17 LYS C C 1
ATOM 3874 O O . LYS C 1 17 ? 3.675 25.171 72.490 1.00 31.39 17 LYS C O 1
ATOM 3880 N N . LYS C 1 18 ? 5.325 26.410 73.400 1.00 32.57 18 LYS C N 1
ATOM 3881 C CA . LYS C 1 18 ? 6.405 25.691 72.724 1.00 33.74 18 LYS C CA 1
ATOM 3882 C C . LYS C 1 18 ? 6.392 24.211 73.053 1.00 34.33 18 LYS C C 1
ATOM 3883 O O . LYS C 1 18 ? 6.299 23.362 72.161 1.00 37.62 18 LYS C O 1
ATOM 3889 N N . GLN C 1 19 ? 6.489 23.907 74.342 1.00 31.65 19 GLN C N 1
ATOM 3890 C CA . GLN C 1 19 ? 6.491 22.530 74.813 1.00 31.93 19 GLN C CA 1
ATOM 3891 C C . GLN C 1 19 ? 5.252 21.767 74.356 1.00 33.45 19 GLN C C 1
ATOM 3892 O O . GLN C 1 19 ? 5.337 20.580 74.048 1.00 32.94 19 GLN C O 1
ATOM 3898 N N . ILE C 1 20 ? 4.108 22.447 74.309 1.00 28.51 20 ILE C N 1
ATOM 3899 C CA . ILE C 1 20 ? 2.863 21.812 73.878 1.00 32.47 20 ILE C CA 1
ATOM 3900 C C . ILE C 1 20 ? 2.913 21.443 72.403 1.00 33.15 20 ILE C C 1
ATOM 3901 O O . ILE C 1 20 ? 2.357 20.425 71.999 1.00 34.72 20 ILE C O 1
ATOM 3906 N N . ASN C 1 21 ? 3.575 22.270 71.599 1.00 39.92 21 ASN C N 1
ATOM 3907 C CA . ASN C 1 21 ? 3.697 21.993 70.175 1.00 39.28 21 ASN C CA 1
ATOM 3908 C C . ASN C 1 21 ? 4.581 20.776 69.976 1.00 37.28 21 ASN C C 1
ATOM 3909 O O . ASN C 1 21 ? 4.408 20.027 69.019 1.00 40.80 21 ASN C O 1
ATOM 3914 N N . GLU C 1 22 ? 5.532 20.590 70.886 1.00 34.38 22 GLU C N 1
ATOM 3915 C CA . GLU C 1 22 ? 6.444 19.457 70.823 1.00 34.99 22 GLU C CA 1
ATOM 3916 C C . GLU C 1 22 ? 5.678 18.185 71.142 1.00 36.22 22 GLU C C 1
ATOM 3917 O O . GLU C 1 22 ? 5.728 17.207 70.396 1.00 35.58 22 GLU C O 1
ATOM 3923 N N . ILE C 1 23 ? 4.969 18.223 72.265 1.00 34.78 23 ILE C N 1
ATOM 3924 C CA . ILE C 1 23 ? 4.190 17.094 72.746 1.00 32.93 23 ILE C CA 1
ATOM 3925 C C . ILE C 1 23 ? 3.084 16.667 71.786 1.00 30.33 23 ILE C C 1
ATOM 3926 O O . ILE C 1 23 ? 2.853 15.473 71.599 1.00 31.66 23 ILE C O 1
ATOM 3931 N N . ILE C 1 24 ? 2.407 17.631 71.171 1.00 32.93 24 ILE C N 1
ATOM 3932 C CA . ILE C 1 24 ? 1.341 17.297 70.234 1.00 36.67 24 ILE C CA 1
ATOM 3933 C C . ILE C 1 24 ? 1.974 16.801 68.945 1.00 37.92 24 ILE C C 1
ATOM 3934 O O . ILE C 1 24 ? 1.326 16.148 68.128 1.00 44.01 24 ILE C O 1
ATOM 3939 N N . GLY C 1 25 ? 3.250 17.125 68.772 1.00 35.56 25 GLY C N 1
ATOM 3940 C CA . GLY C 1 25 ? 3.968 16.685 67.596 1.00 38.24 25 GLY C CA 1
ATOM 3941 C C . GLY C 1 25 ? 4.164 15.189 67.703 1.00 36.84 25 GLY C C 1
ATOM 3942 O O . GLY C 1 25 ? 4.131 14.475 66.705 1.00 38.16 25 GLY C O 1
ATOM 3943 N N . PHE C 1 26 ? 4.363 14.718 68.929 1.00 38.54 26 PHE C N 1
ATOM 3944 C CA . PHE C 1 26 ? 4.557 13.298 69.196 1.00 38.76 26 PHE C CA 1
ATOM 3945 C C . PHE C 1 26 ? 3.318 12.517 68.793 1.00 33.38 26 PHE C C 1
ATOM 3946 O O . PHE C 1 26 ? 3.404 11.570 68.019 1.00 34.42 26 PHE C O 1
ATOM 3954 N N . LEU C 1 27 ? 2.166 12.917 69.327 1.00 34.54 27 LEU C N 1
ATOM 3955 C CA . LEU C 1 27 ? 0.902 12.243 69.030 1.00 40.87 27 LEU C CA 1
ATOM 3956 C C . LEU C 1 27 ? 0.593 12.188 67.541 1.00 41.66 27 LEU C C 1
ATOM 3957 O O . LEU C 1 27 ? 0.353 11.114 66.990 1.00 44.17 27 LEU C O 1
ATOM 3962 N N . LYS C 1 28 ? 0.588 13.349 66.895 1.00 44.72 28 LYS C N 1
ATOM 3963 C CA . LYS C 1 28 ? 0.312 13.419 65.467 1.00 47.17 28 LYS C CA 1
ATOM 3964 C C . LYS C 1 28 ? 1.308 12.579 64.678 1.00 46.56 28 LYS C C 1
ATOM 3965 O O . LYS C 1 28 ? 0.929 11.846 63.762 1.00 49.76 28 LYS C O 1
ATOM 3971 N N . SER C 1 29 ? 2.580 12.689 65.049 1.00 42.33 29 SER C N 1
ATOM 3972 C CA . SER C 1 29 ? 3.656 11.962 64.388 1.00 46.92 29 SER C CA 1
ATOM 3973 C C . SER C 1 29 ? 3.682 10.465 64.673 1.00 53.07 29 SER C C 1
ATOM 3974 O O . SER C 1 29 ? 3.207 9.663 63.867 1.00 52.72 29 SER C O 1
ATOM 3977 N N . GLY C 1 30 ? 4.258 10.101 65.817 1.00 58.86 30 GLY C N 1
ATOM 3978 C CA . GLY C 1 30 ? 4.364 8.704 66.206 1.00 57.92 30 GLY C CA 1
ATOM 3979 C C . GLY C 1 30 ? 3.171 7.850 65.824 1.00 56.03 30 GLY C C 1
ATOM 3980 O O . GLY C 1 30 ? 2.043 8.346 65.781 1.00 59.48 30 GLY C O 1
ATOM 3981 N N . PRO C 1 31 ? 3.389 6.556 65.535 1.00 49.49 31 PRO C N 1
ATOM 3982 C CA . PRO C 1 31 ? 2.302 5.652 65.157 1.00 48.71 31 PRO C CA 1
ATOM 3983 C C . PRO C 1 31 ? 1.453 5.312 66.374 1.00 47.44 31 PRO C C 1
ATOM 3984 O O . PRO C 1 31 ? 1.971 4.837 67.386 1.00 47.62 31 PRO C O 1
ATOM 3988 N N . LEU C 1 32 ? 0.153 5.561 66.281 1.00 48.15 32 LEU C N 1
ATOM 3989 C CA . LEU C 1 32 ? -0.733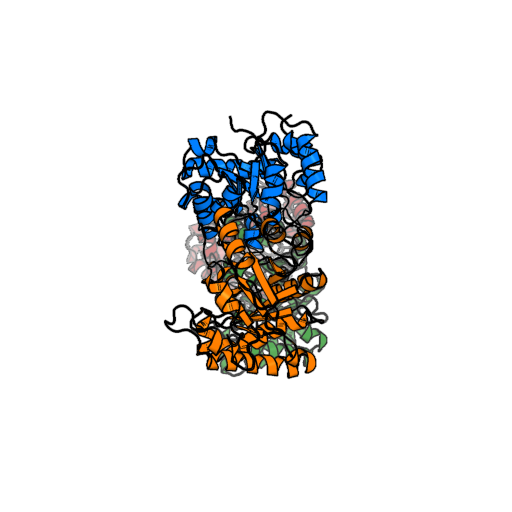 5.268 67.397 1.00 45.34 32 LEU C CA 1
ATOM 3990 C C . LEU C 1 32 ? -1.563 4.008 67.187 1.00 42.21 32 LEU C C 1
ATOM 3991 O O . LEU C 1 32 ? -2.149 3.797 66.126 1.00 41.65 32 LEU C O 1
ATOM 3996 N N . ASN C 1 33 ? -1.590 3.172 68.217 1.00 43.41 33 ASN C N 1
ATOM 3997 C CA . ASN C 1 33 ? -2.341 1.926 68.206 1.00 45.18 33 ASN C CA 1
ATOM 3998 C C . ASN C 1 33 ? -3.814 2.245 67.941 1.00 42.24 33 ASN C C 1
ATOM 3999 O O . ASN C 1 33 ? -4.388 3.128 68.579 1.00 38.20 33 ASN C O 1
ATOM 4004 N N . GLN C 1 34 ? -4.418 1.532 66.996 1.00 40.16 34 GLN C N 1
ATOM 4005 C CA . GLN C 1 34 ? -5.819 1.743 66.648 1.00 42.62 34 GLN C CA 1
ATOM 4006 C C . GLN C 1 34 ? -6.793 1.345 67.753 1.00 38.23 34 GLN C C 1
ATOM 4007 O O . GLN C 1 34 ? -7.911 1.855 67.812 1.00 32.30 34 GLN C O 1
ATOM 4013 N N . ASP C 1 35 ? -6.366 0.438 68.624 1.00 36.07 35 ASP C N 1
ATOM 4014 C CA . ASP C 1 35 ? -7.212 -0.054 69.706 1.00 34.88 35 ASP C CA 1
ATOM 4015 C C . ASP C 1 35 ? -6.928 0.569 71.063 1.00 33.74 35 ASP C C 1
ATOM 4016 O O . ASP C 1 35 ? -7.170 -0.049 72.103 1.00 36.96 35 ASP C O 1
ATOM 4021 N N . THR C 1 36 ? -6.412 1.787 71.055 1.00 32.17 36 THR C N 1
ATOM 4022 C CA . THR C 1 36 ? -6.108 2.473 72.299 1.00 32.14 36 THR C CA 1
ATOM 4023 C C . THR C 1 36 ? -6.809 3.826 72.363 1.00 28.20 36 THR C C 1
ATOM 4024 O O . THR C 1 36 ? -6.674 4.650 71.463 1.00 27.77 36 THR C O 1
ATOM 4028 N N . GLU C 1 37 ? -7.577 4.038 73.425 1.00 30.02 37 GLU C N 1
ATOM 4029 C CA . GLU C 1 37 ? -8.259 5.307 73.615 1.00 27.64 37 GLU C CA 1
ATOM 4030 C C . GLU C 1 37 ? -7.252 6.172 74.356 1.00 29.22 37 GLU C C 1
ATOM 4031 O O . GLU C 1 37 ? -6.811 5.823 75.454 1.00 33.10 37 GLU C O 1
ATOM 4037 N N . VAL C 1 38 ? -6.872 7.286 73.739 1.00 24.21 38 VAL C N 1
ATOM 4038 C CA . VAL C 1 38 ? -5.892 8.190 74.324 1.00 27.60 38 VAL C CA 1
ATOM 4039 C C . VAL C 1 38 ? -6.507 9.489 74.844 1.00 25.40 38 VAL C C 1
ATOM 4040 O O . VAL C 1 38 ? -7.347 10.116 74.186 1.00 28.36 38 VAL C O 1
ATOM 4044 N N . VAL C 1 39 ? -6.074 9.877 76.041 1.00 25.64 39 VAL C N 1
ATOM 4045 C CA . VAL C 1 39 ? -6.539 11.089 76.702 1.00 22.60 39 VAL C CA 1
ATOM 4046 C C . VAL C 1 39 ? -5.327 11.856 77.211 1.00 23.49 39 VAL C C 1
ATOM 4047 O O . VAL C 1 39 ? -4.387 11.267 77.743 1.00 28.89 39 VAL C O 1
ATOM 4051 N N . VAL C 1 40 ? -5.343 13.172 77.045 1.00 27.24 40 VAL C N 1
ATOM 4052 C CA . VAL C 1 40 ? -4.240 13.993 77.511 1.00 24.95 40 VAL C CA 1
ATOM 4053 C C . VAL C 1 40 ? -4.755 15.007 78.535 1.00 26.53 40 VAL C C 1
ATOM 4054 O O . VAL C 1 40 ? -5.680 15.758 78.246 1.00 28.58 40 VAL C O 1
ATOM 4058 N N . GLY C 1 41 ? -4.165 14.998 79.735 1.00 31.76 41 GLY C N 1
ATOM 4059 C CA . GLY C 1 41 ? -4.557 15.910 80.809 1.00 25.15 41 GLY C CA 1
ATOM 4060 C C . GLY C 1 41 ? -3.649 17.127 80.837 1.00 25.46 41 GLY C C 1
ATOM 4061 O O . GLY C 1 41 ? -2.476 17.027 81.179 1.00 26.40 41 GLY C O 1
ATOM 4062 N N . VAL C 1 42 ? -4.199 18.290 80.508 1.00 23.13 42 VAL C N 1
ATOM 4063 C CA . VAL C 1 42 ? -3.403 19.504 80.421 1.00 21.72 42 VAL C CA 1
ATOM 4064 C C . VAL C 1 42 ? -3.818 20.616 81.393 1.00 17.00 42 VAL C C 1
ATOM 4065 O O . VAL C 1 42 ? -4.941 20.630 81.883 1.00 22.25 42 VAL C O 1
ATOM 4069 N N . PRO C 1 43 ? -2.903 21.561 81.692 1.00 24.30 43 PRO C N 1
ATOM 4070 C CA . PRO C 1 43 ? -3.242 22.657 82.609 1.00 24.12 43 PRO C CA 1
ATOM 4071 C C . PRO C 1 43 ? -4.370 23.507 82.014 1.00 27.43 43 PRO C C 1
ATOM 4072 O O . PRO C 1 43 ? -4.394 23.759 80.806 1.00 32.96 43 PRO C O 1
ATOM 4076 N N . ALA C 1 44 ? -5.296 23.942 82.865 1.00 23.29 44 ALA C N 1
ATOM 4077 C CA . ALA C 1 44 ? -6.451 24.728 82.436 1.00 27.21 44 ALA C CA 1
ATOM 4078 C C . ALA C 1 44 ? -6.156 25.837 81.434 1.00 31.60 44 ALA C C 1
ATOM 4079 O O . ALA C 1 44 ? -6.897 26.001 80.468 1.00 31.45 44 ALA C O 1
ATOM 4081 N N . ILE C 1 45 ? -5.080 26.591 81.659 1.00 30.01 45 ILE C N 1
ATOM 4082 C CA . ILE C 1 45 ? -4.708 27.691 80.773 1.00 26.99 45 ILE C CA 1
ATOM 4083 C C . ILE C 1 45 ? -4.502 27.270 79.316 1.00 27.04 45 ILE C C 1
ATOM 4084 O O . ILE C 1 45 ? -4.624 28.092 78.403 1.00 26.52 45 ILE C O 1
ATOM 4089 N N . TYR C 1 46 ? -4.210 25.992 79.098 1.00 21.50 46 TYR C N 1
ATOM 4090 C CA . TYR C 1 46 ? -3.964 25.480 77.751 1.00 24.96 46 TYR C CA 1
ATOM 4091 C C . TYR C 1 46 ? -5.034 24.533 77.203 1.00 25.97 46 TYR C C 1
ATOM 4092 O O . TYR C 1 46 ? -4.893 24.010 76.092 1.00 25.88 46 TYR C O 1
ATOM 4101 N N . LEU C 1 47 ? -6.102 24.321 77.969 1.00 30.04 47 LEU C N 1
ATOM 4102 C CA . LEU C 1 47 ? -7.176 23.419 77.546 1.00 33.10 47 LEU C CA 1
ATOM 4103 C C . LEU C 1 47 ? -7.707 23.667 76.137 1.00 30.50 47 LEU C C 1
ATOM 4104 O O . LEU C 1 47 ? -7.698 22.762 75.306 1.00 35.20 47 LEU C O 1
ATOM 4109 N N . GLU C 1 48 ? -8.167 24.883 75.863 1.00 29.56 48 GLU C N 1
ATOM 4110 C CA . GLU C 1 48 ? -8.701 25.190 74.540 1.00 35.10 48 GLU C CA 1
ATOM 4111 C C . GLU C 1 48 ? -7.642 25.034 73.451 1.00 34.81 48 GLU C C 1
ATOM 4112 O O . GLU C 1 48 ? -7.901 24.422 72.412 1.00 30.55 48 GLU C O 1
ATOM 4118 N N . LEU C 1 49 ? -6.454 25.585 73.695 1.00 33.46 49 LEU C N 1
ATOM 4119 C CA . LEU C 1 49 ? -5.352 25.495 72.738 1.00 29.80 49 LEU C CA 1
ATOM 4120 C C . LEU C 1 49 ? -5.072 24.046 72.387 1.00 30.16 49 LEU C C 1
ATOM 4121 O O . LEU C 1 49 ? -5.038 23.687 71.213 1.00 22.06 49 LEU C O 1
ATOM 4126 N N . VAL C 1 50 ? -4.874 23.215 73.408 1.00 29.21 50 VAL C N 1
ATOM 4127 C CA . VAL C 1 50 ? -4.590 21.796 73.194 1.00 30.96 50 VAL C CA 1
ATOM 4128 C C . VAL C 1 50 ? -5.733 21.091 72.473 1.00 34.18 50 VAL C C 1
ATOM 4129 O O . VAL C 1 50 ? -5.499 20.291 71.563 1.00 30.12 50 VAL C O 1
ATOM 4133 N N . ARG C 1 51 ? -6.964 21.394 72.878 1.00 32.07 51 ARG C N 1
ATOM 4134 C CA . ARG C 1 51 ? -8.145 20.783 72.278 1.00 37.02 51 ARG C CA 1
ATOM 4135 C C . ARG C 1 51 ? -8.269 21.097 70.789 1.00 40.12 51 ARG C C 1
ATOM 4136 O O . ARG C 1 51 ? -8.872 20.329 70.036 1.00 41.19 51 ARG C O 1
ATOM 4144 N N . THR C 1 52 ? -7.703 22.224 70.366 1.00 38.25 52 THR C N 1
ATOM 4145 C CA . THR C 1 52 ? -7.774 22.613 68.962 1.00 42.01 52 THR C CA 1
ATOM 4146 C C . THR C 1 52 ? -6.660 21.969 68.153 1.00 44.06 52 THR C C 1
ATOM 4147 O O . THR C 1 52 ? -6.856 21.621 66.988 1.00 49.66 52 THR C O 1
ATOM 4151 N N . CYS C 1 53 ? -5.496 21.805 68.774 1.00 45.31 53 CYS C N 1
ATOM 4152 C CA . CYS C 1 53 ? -4.345 21.217 68.094 1.00 45.78 53 CYS C CA 1
ATOM 4153 C C . CYS C 1 53 ? -4.300 19.693 68.096 1.00 44.18 53 CYS C C 1
ATOM 4154 O O . CYS C 1 53 ? -3.509 19.097 67.363 1.00 49.14 53 CYS C O 1
ATOM 4157 N N . VAL C 1 54 ? -5.143 19.065 68.910 1.00 40.95 54 VAL C N 1
ATOM 4158 C CA . VAL C 1 54 ? -5.168 17.608 69.007 1.00 40.29 54 VAL C CA 1
ATOM 4159 C C . VAL C 1 54 ? -6.354 16.989 68.264 1.00 40.42 54 VAL C C 1
ATOM 4160 O O . VAL C 1 54 ? -7.479 17.485 68.349 1.00 39.87 54 VAL C O 1
ATOM 4164 N N . PRO C 1 55 ? -6.112 15.891 67.526 1.00 46.70 55 PRO C N 1
ATOM 4165 C CA . PRO C 1 55 ? -7.150 15.187 66.760 1.00 48.22 55 PRO C CA 1
ATOM 4166 C C . PRO C 1 55 ? -8.403 14.901 67.581 1.00 50.67 55 PRO C C 1
ATOM 4167 O O . PRO C 1 55 ? -8.321 14.616 68.774 1.00 54.37 55 PRO C O 1
ATOM 4171 N N . ALA C 1 56 ? -9.560 14.970 66.933 1.00 49.83 56 ALA C N 1
ATOM 4172 C CA . ALA C 1 56 ? -10.827 14.724 67.610 1.00 50.46 56 ALA C CA 1
ATOM 4173 C C . ALA C 1 56 ? -10.873 13.330 68.228 1.00 51.90 56 ALA C C 1
ATOM 4174 O O . ALA C 1 56 ? -11.644 13.080 69.156 1.00 52.90 56 ALA C O 1
ATOM 4176 N N . SER C 1 57 ? -10.047 12.424 67.715 1.00 50.25 57 SER C N 1
ATOM 4177 C CA . SER C 1 57 ? -10.014 11.059 68.227 1.00 48.68 57 SER C CA 1
ATOM 4178 C C . SER C 1 57 ? -9.368 10.993 69.610 1.00 41.64 57 SER C C 1
ATOM 4179 O O . SER C 1 57 ? -9.682 10.110 70.409 1.00 35.48 57 SER C O 1
ATOM 4182 N N . ILE C 1 58 ? -8.477 11.938 69.892 1.00 35.21 58 ILE C N 1
ATOM 4183 C CA . ILE C 1 58 ? -7.796 11.973 71.176 1.00 28.47 58 ILE C CA 1
ATOM 4184 C C . ILE C 1 58 ? -8.527 12.852 72.186 1.00 27.40 58 ILE C C 1
ATOM 4185 O O . ILE C 1 58 ? -8.842 14.007 71.906 1.00 26.84 58 ILE C O 1
ATOM 4190 N N . GLY C 1 59 ? -8.792 12.297 73.364 1.00 22.48 59 GLY C N 1
ATOM 4191 C CA . GLY C 1 59 ? -9.474 13.060 74.392 1.00 20.32 59 GLY C CA 1
ATOM 4192 C C . GLY C 1 59 ? -8.581 14.122 75.008 1.00 16.65 59 GLY C C 1
ATOM 4193 O O . GLY C 1 59 ? -7.357 13.988 75.022 1.00 18.25 59 GLY C O 1
ATOM 4194 N N . VAL C 1 60 ? -9.193 15.194 75.499 1.00 21.63 60 VAL C N 1
ATOM 4195 C CA . VAL C 1 60 ? -8.464 16.284 76.147 1.00 20.97 60 VAL C CA 1
ATOM 4196 C C . VAL C 1 60 ? -9.101 16.452 77.520 1.00 21.98 60 VAL C C 1
ATOM 4197 O O . VAL C 1 60 ? -10.310 16.679 77.628 1.00 22.80 60 VAL C O 1
ATOM 4201 N N . ALA C 1 61 ? -8.291 16.331 78.568 1.00 18.83 61 ALA C N 1
ATOM 4202 C CA . ALA C 1 61 ? -8.811 16.424 79.921 1.00 19.56 61 ALA C CA 1
ATOM 4203 C C . ALA C 1 61 ? -8.302 17.567 80.761 1.00 19.47 61 ALA C C 1
ATOM 4204 O O . ALA C 1 61 ? -7.153 17.994 80.632 1.00 22.84 61 ALA C O 1
ATOM 4206 N N . ALA C 1 62 ? -9.182 18.076 81.617 1.00 22.39 62 ALA C N 1
ATOM 4207 C CA . ALA C 1 62 ? -8.805 19.122 82.550 1.00 15.58 62 ALA C CA 1
ATOM 4208 C C . ALA C 1 62 ? -8.174 18.279 83.656 1.00 25.16 62 ALA C C 1
ATOM 4209 O O . ALA C 1 62 ? -8.438 17.073 83.757 1.00 24.55 62 ALA C O 1
ATOM 4211 N N . GLN C 1 63 ? -7.328 18.891 84.467 1.00 24.36 63 GLN C N 1
ATOM 4212 C CA . GLN C 1 63 ? -6.674 18.159 85.534 1.00 21.74 63 GLN C CA 1
ATOM 4213 C C . GLN C 1 63 ? -7.448 18.266 86.841 1.00 18.71 63 GLN C C 1
ATOM 4214 O O . GLN C 1 63 ? -7.043 17.714 87.864 1.00 27.50 63 GLN C O 1
ATOM 4220 N N . ASN C 1 64 ? -8.579 18.960 86.786 1.00 22.56 64 ASN C N 1
ATOM 4221 C CA . ASN C 1 64 ? -9.412 19.154 87.962 1.00 18.60 64 ASN C CA 1
ATOM 4222 C C . ASN C 1 64 ? -10.580 20.075 87.623 1.00 24.45 64 ASN C C 1
ATOM 4223 O O . ASN C 1 64 ? -10.566 20.774 86.607 1.00 21.81 64 ASN C O 1
ATOM 4228 N N . CYS C 1 65 ? -11.600 20.061 88.471 1.00 22.43 65 CYS C N 1
ATOM 4229 C CA . CYS C 1 65 ? -12.753 20.920 88.278 1.00 19.64 65 CYS C CA 1
ATOM 4230 C C . CYS C 1 65 ? -13.522 20.956 89.591 1.00 19.80 65 CYS C C 1
ATOM 4231 O O . CYS C 1 65 ? -13.204 20.215 90.515 1.00 18.66 65 CYS C O 1
ATOM 4234 N N . TYR C 1 66 ? -14.521 21.825 89.684 1.00 19.87 66 TYR C N 1
ATOM 4235 C CA . TYR C 1 66 ? -15.286 21.915 90.915 1.00 22.14 66 TYR C CA 1
ATOM 4236 C C . TYR C 1 66 ? -16.621 21.190 90.771 1.00 26.21 66 TYR C C 1
ATOM 4237 O O . TYR C 1 66 ? -16.891 20.592 89.728 1.00 29.21 66 TYR C O 1
ATOM 4246 N N . LYS C 1 67 ? -17.457 21.251 91.806 1.00 25.29 67 LYS C N 1
ATOM 4247 C CA . LYS C 1 67 ? -18.731 20.539 91.805 1.00 24.03 67 LYS C CA 1
ATOM 4248 C C . LYS C 1 67 ? -20.012 21.266 91.389 1.00 26.53 67 LYS C C 1
ATOM 4249 O O . LYS C 1 67 ? -21.083 20.672 91.427 1.00 26.48 67 LYS C O 1
ATOM 4255 N N . VAL C 1 68 ? -19.916 22.541 91.013 1.00 31.44 68 VAL C N 1
ATOM 4256 C CA . VAL C 1 68 ? -21.087 23.293 90.550 1.00 29.41 68 VAL C CA 1
ATOM 4257 C C . VAL C 1 68 ? -20.707 24.011 89.248 1.00 26.63 68 VAL C C 1
ATOM 4258 O O . VAL C 1 68 ? -19.527 24.169 88.946 1.00 26.82 68 VAL C O 1
ATOM 4262 N N . PRO C 1 69 ? -21.700 24.440 88.453 1.00 29.56 69 PRO C N 1
ATOM 4263 C CA . PRO C 1 69 ? -21.434 25.129 87.181 1.00 23.87 69 PRO C CA 1
ATOM 4264 C C . PRO C 1 69 ? -20.719 26.465 87.313 1.00 27.49 69 PRO C C 1
ATOM 4265 O O . PRO C 1 69 ? -19.847 26.798 86.509 1.00 27.44 69 PRO C O 1
ATOM 4269 N N . LYS C 1 70 ? -21.103 27.231 88.327 1.00 27.54 70 LYS C N 1
ATOM 4270 C CA . LYS C 1 70 ? -20.527 28.545 88.559 1.00 30.16 70 LYS C CA 1
ATOM 4271 C C . LYS C 1 70 ? -20.755 28.916 90.020 1.00 29.94 70 LYS C C 1
ATOM 4272 O O . LYS C 1 70 ? -21.610 28.332 90.689 1.00 28.14 70 LYS C O 1
ATOM 4278 N N . GLY C 1 71 ? -20.001 29.895 90.505 1.00 27.41 71 GLY C N 1
ATOM 4279 C CA . GLY C 1 71 ? -20.161 30.311 91.883 1.00 25.29 71 GLY C CA 1
ATOM 4280 C C . GLY C 1 71 ? -18.978 31.082 92.429 1.00 24.30 71 GLY C C 1
ATOM 4281 O O . GLY C 1 71 ? -17.989 31.311 91.731 1.00 21.49 71 GLY C O 1
ATOM 4282 N N . ALA C 1 72 ? -19.094 31.472 93.694 1.00 26.58 72 ALA C N 1
ATOM 4283 C CA . ALA C 1 72 ? -18.057 32.222 94.383 1.00 22.95 72 ALA C CA 1
ATOM 4284 C C . ALA C 1 72 ? -16.963 31.266 94.805 1.00 24.21 72 ALA C C 1
ATOM 4285 O O . ALA C 1 72 ? -16.804 30.954 95.989 1.00 24.42 72 ALA C O 1
ATOM 4287 N N . PHE C 1 73 ? -16.211 30.795 93.819 1.00 21.67 73 PHE C N 1
ATOM 4288 C CA . PHE C 1 73 ? -15.124 29.865 94.073 1.00 21.98 73 PHE C CA 1
ATOM 4289 C C . PHE C 1 73 ? -13.910 30.307 93.278 1.00 27.22 73 PHE C C 1
ATOM 4290 O O . PHE C 1 73 ? -13.565 29.719 92.256 1.00 30.51 73 PHE C O 1
ATOM 4298 N N . THR C 1 74 ? -13.279 31.368 93.764 1.00 21.41 74 THR C N 1
ATOM 4299 C CA . THR C 1 74 ? -12.106 31.934 93.128 1.00 23.97 74 THR C CA 1
ATOM 4300 C C . THR C 1 74 ? -11.053 30.867 92.901 1.00 24.03 74 THR C C 1
ATOM 4301 O O . THR C 1 74 ? -10.724 30.100 93.807 1.00 31.21 74 THR C O 1
ATOM 4305 N N . GLY C 1 75 ? -10.554 30.804 91.671 1.00 24.78 75 GLY C N 1
ATOM 4306 C CA . GLY C 1 75 ? -9.523 29.843 91.331 1.00 26.67 75 GLY C CA 1
ATOM 4307 C C . GLY C 1 75 ? -9.980 28.479 90.856 1.00 26.12 75 GLY C C 1
ATOM 4308 O O . GLY C 1 75 ? -9.139 27.625 90.575 1.00 23.31 75 GLY C O 1
ATOM 4309 N N . GLU C 1 76 ? -11.289 28.261 90.773 1.00 26.23 76 GLU C N 1
ATOM 4310 C CA . GLU C 1 76 ? -11.821 26.975 90.324 1.00 28.23 76 GLU C CA 1
ATOM 4311 C C . GLU C 1 76 ? -12.462 27.098 88.946 1.00 28.40 76 GLU C C 1
ATOM 4312 O O . GLU C 1 76 ? -12.787 28.195 88.492 1.00 34.48 76 GLU C O 1
ATOM 4318 N N . ILE C 1 77 ? -12.629 25.961 88.280 1.00 26.81 77 ILE C N 1
ATOM 4319 C CA . ILE C 1 77 ? -13.278 25.931 86.981 1.00 28.02 77 ILE C CA 1
ATOM 4320 C C . ILE C 1 77 ? -14.317 24.820 87.053 1.00 27.04 77 ILE C C 1
ATOM 4321 O O . ILE C 1 77 ? -14.229 23.928 87.892 1.00 24.14 77 ILE C O 1
ATOM 4326 N N . SER C 1 78 ? -15.309 24.874 86.181 1.00 30.37 78 SER C N 1
ATOM 4327 C CA . SER C 1 78 ? -16.358 23.876 86.213 1.00 23.09 78 SER C CA 1
ATOM 4328 C C . SER C 1 78 ? -16.448 23.088 84.920 1.00 24.94 78 SER C C 1
ATOM 4329 O O . SER C 1 78 ? -15.855 23.464 83.911 1.00 21.46 78 SER C O 1
ATOM 4332 N N . PRO C 1 79 ? -17.197 21.975 84.942 1.00 19.55 79 PRO C N 1
ATOM 4333 C CA . PRO C 1 79 ? -17.393 21.115 83.778 1.00 23.18 79 PRO C CA 1
ATOM 4334 C C . PRO C 1 79 ? -17.944 21.913 82.596 1.00 24.12 79 PRO C C 1
ATOM 4335 O O . PRO C 1 79 ? -17.554 21.681 81.448 1.00 20.44 79 PRO C O 1
ATOM 4339 N N . ALA C 1 80 ? -18.842 22.854 82.894 1.00 27.25 80 ALA C N 1
ATOM 4340 C CA . ALA C 1 80 ? -19.452 23.699 81.873 1.00 26.45 80 ALA C CA 1
ATOM 4341 C C . ALA C 1 80 ? -18.381 24.489 81.132 1.00 27.63 80 ALA C C 1
ATOM 4342 O O . ALA C 1 80 ? -18.449 24.646 79.913 1.00 31.83 80 ALA C O 1
ATOM 4344 N N . MET C 1 81 ? -17.396 24.995 81.867 1.00 26.31 81 MET C N 1
ATOM 4345 C CA . MET C 1 81 ? -16.303 25.746 81.247 1.00 30.21 81 MET C CA 1
ATOM 4346 C C . MET C 1 81 ? -15.448 24.806 80.396 1.00 26.13 81 MET C C 1
ATOM 4347 O O . MET C 1 81 ? -15.065 25.134 79.271 1.00 26.06 81 MET C O 1
ATOM 4352 N N . ILE C 1 82 ? -15.152 23.636 80.950 1.00 27.73 82 ILE C N 1
ATOM 4353 C CA . ILE C 1 82 ? -14.351 22.634 80.256 1.00 28.05 82 ILE C CA 1
ATOM 4354 C C . ILE C 1 82 ? -15.021 22.248 78.930 1.00 31.53 82 ILE C C 1
ATOM 4355 O O . ILE C 1 82 ? -14.356 22.124 77.895 1.00 32.43 82 ILE C O 1
ATOM 4360 N N . LYS C 1 83 ? -16.340 22.074 78.965 1.00 28.24 83 LYS C N 1
ATOM 4361 C CA . LYS C 1 83 ? -17.093 21.717 77.767 1.00 22.78 83 LYS C CA 1
ATOM 4362 C C . LYS C 1 83 ? -17.174 22.911 76.828 1.00 34.24 83 LYS C C 1
ATOM 4363 O O . LYS C 1 83 ? -17.218 22.752 75.600 1.00 26.18 83 LYS C O 1
ATOM 4369 N N . ASP C 1 84 ? -17.181 24.104 77.420 1.00 30.83 84 ASP C N 1
ATOM 4370 C CA . ASP C 1 84 ? -17.267 25.342 76.668 1.00 28.70 84 ASP C CA 1
ATOM 4371 C C . ASP C 1 84 ? -16.106 25.518 75.698 1.00 29.20 84 ASP C C 1
ATOM 4372 O O . ASP C 1 84 ? -16.265 26.123 74.642 1.00 35.53 84 ASP C O 1
ATOM 4377 N N . VAL C 1 85 ? -14.937 24.997 76.051 1.00 22.16 85 VAL C N 1
ATOM 4378 C CA . VAL C 1 85 ? -13.779 25.107 75.174 1.00 22.77 85 VAL C CA 1
ATOM 4379 C C . VAL C 1 85 ? -13.585 23.854 74.328 1.00 25.94 85 VAL C C 1
ATOM 4380 O O . VAL C 1 85 ? -12.634 23.765 73.554 1.00 31.81 85 VAL C O 1
ATOM 4384 N N . GLY C 1 86 ? -14.490 22.890 74.475 1.00 26.44 86 GLY C N 1
ATOM 4385 C CA . GLY C 1 86 ? -14.388 21.667 73.702 1.00 27.02 86 GLY C CA 1
ATOM 4386 C C . GLY C 1 86 ? -13.810 20.455 74.417 1.00 34.25 86 GLY C C 1
ATOM 4387 O O . GLY C 1 86 ? -13.970 19.331 73.938 1.00 36.04 86 GLY C O 1
ATOM 4388 N N . ALA C 1 87 ? -13.135 20.659 75.546 1.00 30.19 87 ALA C N 1
ATOM 4389 C CA . ALA C 1 87 ? -12.565 19.532 76.286 1.00 30.68 87 ALA C CA 1
ATOM 4390 C C . ALA C 1 87 ? -13.685 18.557 76.657 1.00 27.01 87 ALA C C 1
ATOM 4391 O O . ALA C 1 87 ? -14.810 18.964 76.954 1.00 26.29 87 ALA C O 1
ATOM 4393 N N . ASP C 1 88 ? -13.369 17.268 76.645 1.00 29.03 88 ASP C N 1
ATOM 4394 C CA . ASP C 1 88 ? -14.358 16.238 76.934 1.00 30.43 88 ASP C CA 1
ATOM 4395 C C . ASP C 1 88 ? -14.015 15.322 78.109 1.00 28.08 88 ASP C C 1
ATOM 4396 O O . ASP C 1 88 ? -14.786 14.426 78.437 1.00 23.15 88 ASP C O 1
ATOM 4401 N N . TRP C 1 89 ? -12.863 15.540 78.736 1.00 28.91 89 TRP C N 1
ATOM 4402 C CA . TRP C 1 89 ? -12.447 14.715 79.873 1.00 30.33 89 TRP C CA 1
ATOM 4403 C C . TRP C 1 89 ? -11.996 15.553 81.064 1.00 26.95 89 TRP C C 1
ATOM 4404 O O . TRP C 1 89 ? -11.707 16.739 80.928 1.00 27.34 89 TRP C O 1
ATOM 4415 N N . VAL C 1 90 ? -11.932 14.924 82.232 1.00 25.08 90 VAL C N 1
ATOM 4416 C CA . VAL C 1 90 ? -11.458 15.602 83.430 1.00 25.57 90 VAL C CA 1
ATOM 4417 C C . VAL C 1 90 ? -10.869 14.566 84.378 1.00 22.49 90 VAL C C 1
ATOM 4418 O O . VAL C 1 90 ? -11.448 13.505 84.579 1.00 26.01 90 VAL C O 1
ATOM 4422 N N . ILE C 1 91 ? -9.696 14.863 84.924 1.00 18.21 91 ILE C N 1
ATOM 4423 C CA . ILE C 1 91 ? -9.048 13.974 85.877 1.00 18.35 91 ILE C CA 1
ATOM 4424 C C . ILE C 1 91 ? -9.466 14.427 87.274 1.00 15.79 91 ILE C C 1
ATOM 4425 O O . ILE C 1 91 ? -9.321 15.594 87.615 1.00 20.48 91 ILE C O 1
ATOM 4430 N N . LEU C 1 92 ? -9.960 13.502 88.087 1.00 20.71 92 LEU C N 1
ATOM 4431 C CA . LEU C 1 92 ? -10.399 13.861 89.425 1.00 23.47 92 LEU C CA 1
ATOM 4432 C C . LEU C 1 92 ? -9.897 12.922 90.509 1.00 22.31 92 LEU C C 1
ATOM 4433 O O . LEU C 1 92 ? -9.766 11.717 90.297 1.00 20.24 92 LEU C O 1
ATOM 4438 N N . GLY C 1 93 ? -9.635 13.489 91.681 1.00 25.13 93 GLY C N 1
ATOM 4439 C CA . GLY C 1 93 ? -9.169 12.692 92.797 1.00 22.60 93 GLY C CA 1
ATOM 4440 C C . GLY C 1 93 ? -7.699 12.337 92.753 1.00 24.08 93 GLY C C 1
ATOM 4441 O O . GLY C 1 93 ? -7.240 11.532 93.555 1.00 17.67 93 GLY C O 1
ATOM 4442 N N . HIS C 1 94 ? -6.947 12.926 91.831 1.00 25.08 94 HIS C N 1
ATOM 4443 C CA . HIS C 1 94 ? -5.533 12.607 91.757 1.00 25.40 94 HIS C CA 1
ATOM 4444 C C . HIS C 1 94 ? -4.896 12.713 93.148 1.00 27.79 94 HIS C C 1
ATOM 4445 O O . HIS C 1 94 ? -5.271 13.576 93.944 1.00 25.24 94 HIS C O 1
ATOM 4452 N N . SER C 1 95 ? -3.935 11.834 93.434 1.00 29.12 95 SER C N 1
ATOM 4453 C CA . SER C 1 95 ? -3.276 11.797 94.740 1.00 24.06 95 SER C CA 1
ATOM 4454 C C . SER C 1 95 ? -2.616 13.101 95.165 1.00 23.72 95 SER C C 1
ATOM 4455 O O . SER C 1 95 ? -2.506 13.376 96.359 1.00 18.79 95 SER C O 1
ATOM 4458 N N . GLU C 1 96 ? -2.159 13.898 94.204 1.00 19.16 96 GLU C N 1
ATOM 4459 C CA . GLU C 1 96 ? -1.532 15.171 94.541 1.00 27.00 96 GLU C CA 1
ATOM 4460 C C . GLU C 1 96 ? -2.593 16.126 95.078 1.00 26.47 96 GLU C C 1
ATOM 4461 O O . GLU C 1 96 ? -2.323 16.940 95.957 1.00 24.24 96 GLU C O 1
ATOM 4467 N N . ARG C 1 97 ? -3.808 16.009 94.553 1.00 26.45 97 ARG C N 1
ATOM 4468 C CA . ARG C 1 97 ? -4.908 16.854 94.990 1.00 26.39 97 ARG C CA 1
ATOM 4469 C C . ARG C 1 97 ? -5.482 16.350 96.309 1.00 24.46 97 ARG C C 1
ATOM 4470 O O . ARG C 1 97 ? -5.901 17.136 97.147 1.00 20.88 97 ARG C O 1
ATOM 4478 N N . ARG C 1 98 ? -5.486 15.036 96.500 1.00 19.25 98 ARG C N 1
ATOM 4479 C CA . ARG C 1 98 ? -5.994 14.474 97.740 1.00 23.82 98 ARG C CA 1
ATOM 4480 C C . ARG C 1 98 ? -5.060 14.769 98.912 1.00 28.98 98 ARG C C 1
ATOM 4481 O O . ARG C 1 98 ? -5.512 15.094 100.009 1.00 25.64 98 ARG C O 1
ATOM 4489 N N . GLN C 1 99 ? -3.757 14.660 98.666 1.00 29.04 99 GLN C N 1
ATOM 4490 C CA . GLN C 1 99 ? -2.749 14.845 99.709 1.00 29.91 99 GLN C CA 1
ATOM 4491 C C . GLN C 1 99 ? -2.133 16.234 99.872 1.00 27.22 99 GLN C C 1
ATOM 4492 O O . GLN C 1 99 ? -2.020 16.738 100.993 1.00 30.30 99 GLN C O 1
ATOM 4498 N N . ILE C 1 100 ? -1.717 16.848 98.773 1.00 19.39 100 ILE C N 1
ATOM 4499 C CA . ILE C 1 100 ? -1.119 18.165 98.871 1.00 22.61 100 ILE C CA 1
ATOM 4500 C C . ILE C 1 100 ? -2.192 19.218 99.094 1.00 27.70 100 ILE C C 1
ATOM 4501 O O . ILE C 1 100 ? -2.025 20.107 99.918 1.00 28.35 100 ILE C O 1
ATOM 4506 N N . PHE C 1 101 ? -3.306 19.095 98.384 1.00 22.50 101 PHE C N 1
ATOM 4507 C CA . PHE C 1 101 ? -4.384 20.067 98.494 1.00 26.80 101 PHE C CA 1
ATOM 4508 C C . PHE C 1 101 ? -5.576 19.618 99.333 1.00 23.74 101 PHE C C 1
ATOM 4509 O O . PHE C 1 101 ? -6.616 20.275 99.361 1.00 28.78 101 PHE C O 1
ATOM 4517 N N . GLY C 1 102 ? -5.399 18.498 100.029 1.00 24.93 102 GLY C N 1
ATOM 4518 C CA . GLY C 1 102 ? -6.422 17.963 100.913 1.00 25.43 102 GLY C CA 1
ATOM 4519 C C . GLY C 1 102 ? -7.863 17.760 100.483 1.00 28.92 102 GLY C C 1
ATOM 4520 O O . GLY C 1 102 ? -8.771 17.966 101.289 1.00 26.00 102 GLY C O 1
ATOM 4521 N N . GLU C 1 103 ? -8.098 17.360 99.238 1.00 28.90 103 GLU C N 1
ATOM 4522 C CA . GLU C 1 103 ? -9.464 17.111 98.792 1.00 24.78 103 GLU C CA 1
ATOM 4523 C C . GLU C 1 103 ? -9.908 15.770 99.371 1.00 23.01 103 GLU C C 1
ATOM 4524 O O . GLU C 1 103 ? -9.189 14.778 99.268 1.00 26.34 103 GLU C O 1
ATOM 4530 N N . SER C 1 104 ? -11.088 15.746 99.987 1.00 22.74 104 SER C N 1
ATOM 4531 C CA . SER C 1 104 ? -11.625 14.535 100.603 1.00 24.22 104 SER C CA 1
ATOM 4532 C C . SER C 1 104 ? -12.344 13.603 99.632 1.00 27.14 104 SER C C 1
ATOM 4533 O O . SER C 1 104 ? -12.672 13.995 98.507 1.00 24.69 104 SER C O 1
ATOM 4536 N N . ASP C 1 105 ? -12.597 12.373 100.095 1.00 23.15 105 ASP C N 1
ATOM 4537 C CA . ASP C 1 105 ? -13.293 11.359 99.304 1.00 23.67 105 ASP C CA 1
ATOM 4538 C C . ASP C 1 105 ? -14.626 11.919 98.855 1.00 22.82 105 ASP C C 1
ATOM 4539 O O . ASP C 1 105 ? -15.005 11.809 97.690 1.00 30.91 105 ASP C O 1
ATOM 4544 N N . GLU C 1 106 ? -15.333 12.518 99.802 1.00 26.88 106 GLU C N 1
ATOM 4545 C CA . GLU C 1 106 ? -16.643 13.103 99.560 1.00 27.39 106 GLU C CA 1
ATOM 4546 C C . GLU C 1 106 ? -16.611 14.178 98.467 1.00 28.73 106 GLU C C 1
ATOM 4547 O O . GLU C 1 106 ? -17.401 14.128 97.519 1.00 26.57 106 GLU C O 1
ATOM 4553 N N . LEU C 1 107 ? -15.705 15.148 98.597 1.00 28.19 107 LEU C N 1
ATOM 4554 C CA . LEU C 1 107 ? -15.589 16.213 97.599 1.00 23.27 107 LEU C CA 1
ATOM 4555 C C . LEU C 1 107 ? -15.321 15.636 96.214 1.00 26.18 107 LEU C C 1
ATOM 4556 O O . LEU C 1 107 ? -15.947 16.049 95.232 1.00 22.30 107 LEU C O 1
ATOM 4561 N N . ILE C 1 108 ? -14.383 14.692 96.147 1.00 27.05 108 ILE C N 1
ATOM 4562 C CA . ILE C 1 108 ? -14.010 14.032 94.895 1.00 24.14 108 ILE C CA 1
ATOM 4563 C C . ILE C 1 108 ? -15.246 13.368 94.285 1.00 24.38 108 ILE C C 1
ATOM 4564 O O . ILE C 1 108 ? -15.475 13.429 93.076 1.00 23.52 108 ILE C O 1
ATOM 4569 N N . ALA C 1 109 ? -16.032 12.732 95.143 1.00 24.57 109 ALA C N 1
ATOM 4570 C CA . ALA C 1 109 ? -17.248 12.050 94.730 1.00 25.67 109 ALA C CA 1
ATOM 4571 C C . ALA C 1 109 ? -18.229 13.043 94.105 1.00 32.35 109 ALA C C 1
ATOM 4572 O O . ALA C 1 109 ? -18.790 12.804 93.025 1.00 29.13 109 ALA C O 1
ATOM 4574 N N . GLU C 1 110 ? -18.433 14.161 94.793 1.00 29.27 110 GLU C N 1
ATOM 4575 C CA . GLU C 1 110 ? -19.347 15.188 94.318 1.00 28.17 110 GLU C CA 1
ATOM 4576 C C . GLU C 1 110 ? -18.879 15.746 92.980 1.00 25.92 110 GLU C C 1
ATOM 4577 O O . GLU C 1 110 ? -19.694 16.026 92.098 1.00 21.17 110 GLU C O 1
ATOM 4583 N N . LYS C 1 111 ? -17.563 15.890 92.837 1.00 23.00 111 LYS C N 1
ATOM 4584 C CA . LYS C 1 111 ? -16.965 16.410 91.615 1.00 19.41 111 LYS C CA 1
ATOM 4585 C C . LYS C 1 111 ? -17.165 15.440 90.452 1.00 19.21 111 LYS C C 1
ATOM 4586 O O . LYS C 1 111 ? -17.492 15.850 89.337 1.00 20.16 111 LYS C O 1
ATOM 4592 N N . VAL C 1 112 ? -16.952 14.154 90.718 1.00 26.59 112 VAL C N 1
ATOM 4593 C CA . VAL C 1 112 ? -17.116 13.126 89.701 1.00 24.53 112 VAL C CA 1
ATOM 4594 C C . VAL C 1 112 ? -18.569 13.150 89.246 1.00 24.60 112 VAL C C 1
ATOM 4595 O O . VAL C 1 112 ? -18.853 13.212 88.048 1.00 22.17 112 VAL C O 1
ATOM 4599 N N . CYS C 1 113 ? -19.482 13.120 90.211 1.00 23.44 113 CYS C N 1
ATOM 4600 C CA . CYS C 1 113 ? -20.915 13.146 89.914 1.00 25.44 113 CYS C CA 1
ATOM 4601 C C . CYS C 1 113 ? -21.294 14.312 89.009 1.00 26.83 113 CYS C C 1
ATOM 4602 O O . CYS C 1 113 ? -21.960 14.125 87.985 1.00 27.42 113 CYS C O 1
ATOM 4605 N N . HIS C 1 114 ? -20.864 15.514 89.382 1.00 23.17 114 HIS C N 1
ATOM 4606 C CA . HIS C 1 114 ? -21.189 16.696 88.600 1.00 24.60 114 HIS C CA 1
ATOM 4607 C C . HIS C 1 114 ? -20.572 16.663 87.205 1.00 28.76 114 HIS C C 1
ATOM 4608 O O . HIS C 1 114 ? -21.217 17.050 86.233 1.00 20.70 114 HIS C O 1
ATOM 4615 N N . ALA C 1 115 ? -19.325 16.205 87.108 1.00 24.54 115 ALA C N 1
ATOM 4616 C CA . ALA C 1 115 ? -18.643 16.141 85.823 1.00 19.30 115 ALA C CA 1
ATOM 4617 C C . ALA C 1 115 ? -19.400 15.219 84.869 1.00 21.51 115 ALA C C 1
ATOM 4618 O O . ALA C 1 115 ? -19.644 15.571 83.712 1.00 24.20 115 ALA C O 1
ATOM 4620 N N . LEU C 1 116 ? -19.768 14.038 85.353 1.00 25.56 116 LEU C N 1
ATOM 4621 C CA . LEU C 1 116 ? -20.513 13.083 84.535 1.00 26.11 116 LEU C CA 1
ATOM 4622 C C . LEU C 1 116 ? -21.874 13.653 84.121 1.00 30.12 116 LEU C C 1
ATOM 4623 O O . LEU C 1 116 ? -22.236 13.630 82.945 1.00 27.11 116 LEU C O 1
ATOM 4628 N N . GLU C 1 117 ? -22.627 14.181 85.077 1.00 23.45 117 GLU C N 1
ATOM 4629 C CA . GLU C 1 117 ? -23.928 14.742 84.752 1.00 35.46 117 GLU C CA 1
ATOM 4630 C C . GLU C 1 117 ? -23.816 15.923 83.796 1.00 33.40 117 GLU C C 1
ATOM 4631 O O . GLU C 1 117 ? -24.766 16.226 83.074 1.00 38.07 117 GLU C O 1
ATOM 4637 N N . SER C 1 118 ? -22.658 16.578 83.788 1.00 27.43 118 SER C N 1
ATOM 4638 C CA . SER C 1 118 ? -22.434 17.730 82.920 1.00 31.88 118 SER C CA 1
ATOM 4639 C C . SER C 1 118 ? -21.963 17.342 81.516 1.00 32.00 118 SER C C 1
ATOM 4640 O O . SER C 1 118 ? -21.768 18.204 80.661 1.00 35.93 118 SER C O 1
ATOM 4643 N N . GLY C 1 119 ? -21.767 16.048 81.288 1.00 33.21 119 GLY C N 1
ATOM 4644 C CA . GLY C 1 119 ? -21.339 15.590 79.978 1.00 30.23 119 GLY C CA 1
ATOM 4645 C C . GLY C 1 119 ? -19.865 15.275 79.827 1.00 27.74 119 GLY C C 1
ATOM 4646 O O . GLY C 1 119 ? -19.386 15.088 78.706 1.00 31.09 119 GLY C O 1
ATOM 4647 N N . LEU C 1 120 ? -19.141 15.201 80.937 1.00 17.76 120 LEU C N 1
ATOM 4648 C CA . LEU C 1 120 ? -17.711 14.897 80.882 1.00 26.89 120 LEU C CA 1
ATOM 4649 C C . LEU C 1 120 ? -17.380 13.440 81.161 1.00 26.70 120 LEU C C 1
ATOM 4650 O O . LEU C 1 120 ? -18.074 12.771 81.930 1.00 31.02 120 LEU C O 1
ATOM 4655 N N . LYS C 1 121 ? -16.317 12.950 80.524 1.00 31.76 121 LYS C N 1
ATOM 4656 C CA . LYS C 1 121 ? -15.837 11.592 80.755 1.00 32.86 121 LYS C CA 1
ATOM 4657 C C . LYS C 1 121 ? -14.845 11.797 81.894 1.00 27.87 121 LYS C C 1
ATOM 4658 O O . LYS C 1 121 ? -14.101 12.769 81.889 1.00 28.46 121 LYS C O 1
ATOM 4664 N N . VAL C 1 122 ? -14.831 10.897 82.866 1.00 24.87 122 VAL C N 1
ATOM 4665 C CA . VAL C 1 122 ? -13.964 11.077 84.019 1.00 22.57 122 VAL C CA 1
ATOM 4666 C C . VAL C 1 122 ? -12.948 9.988 84.295 1.00 23.97 122 VAL C C 1
ATOM 4667 O O . VAL C 1 122 ? -13.189 8.810 84.055 1.00 21.58 122 VAL C O 1
ATOM 4671 N N . ILE C 1 123 ? -11.799 10.418 84.795 1.00 24.69 123 ILE C N 1
ATOM 4672 C CA . ILE C 1 123 ? -10.741 9.517 85.205 1.00 25.71 123 ILE C CA 1
ATOM 4673 C C . ILE C 1 123 ? -10.620 9.836 86.690 1.00 25.51 123 ILE C C 1
ATOM 4674 O O . ILE C 1 123 ? -10.046 10.862 87.071 1.00 21.20 123 ILE C O 1
ATOM 4679 N N . ALA C 1 124 ? -11.213 8.984 87.519 1.00 19.76 124 ALA C N 1
ATOM 4680 C CA . ALA C 1 124 ? -11.181 9.181 88.964 1.00 21.49 124 ALA C CA 1
ATOM 4681 C C . ALA C 1 124 ? -10.027 8.358 89.529 1.00 25.05 124 ALA C C 1
ATOM 4682 O O . ALA C 1 124 ? -9.895 7.169 89.245 1.00 21.39 124 ALA C O 1
ATOM 4684 N N . CYS C 1 125 ? -9.193 9.007 90.329 1.00 25.47 125 CYS C N 1
ATOM 4685 C CA . CYS C 1 125 ? -8.027 8.362 90.912 1.00 23.00 125 CYS C CA 1
ATOM 4686 C C . CYS C 1 125 ? -8.231 7.965 92.359 1.00 20.23 125 CYS C C 1
ATOM 4687 O O . CYS C 1 125 ? -8.952 8.632 93.110 1.00 19.11 125 CYS C O 1
ATOM 4690 N N . ILE C 1 126 ? -7.570 6.874 92.731 1.00 24.65 126 ILE C N 1
ATOM 4691 C CA . ILE C 1 126 ? -7.609 6.328 94.080 1.00 21.53 126 ILE C CA 1
ATOM 4692 C C . ILE C 1 126 ? -6.224 5.753 94.327 1.00 19.94 126 ILE C C 1
ATOM 4693 O O . ILE C 1 126 ? -5.443 5.608 93.392 1.00 24.67 126 ILE C O 1
ATOM 4698 N N . GLY C 1 127 ? -5.917 5.431 95.578 1.00 23.04 127 GLY C N 1
ATOM 4699 C CA . GLY C 1 127 ? -4.617 4.874 95.894 1.00 19.88 127 GLY C CA 1
ATOM 4700 C C . GLY C 1 127 ? -4.291 5.044 97.362 1.00 20.39 127 GLY C C 1
ATOM 4701 O O . GLY C 1 127 ? -4.708 6.027 97.983 1.00 24.10 127 GLY C O 1
ATOM 4702 N N . GLU C 1 128 ? -3.551 4.083 97.911 1.00 25.03 128 GLU C N 1
ATOM 4703 C CA . GLU C 1 128 ? -3.164 4.110 99.314 1.00 25.84 128 GLU C CA 1
ATOM 4704 C C . GLU C 1 128 ? -1.695 4.524 99.457 1.00 32.27 128 GLU C C 1
ATOM 4705 O O . GLU C 1 128 ? -0.887 4.317 98.541 1.00 24.59 128 GLU C O 1
ATOM 4711 N N . THR C 1 129 ? -1.364 5.118 100.603 1.00 24.64 129 THR C N 1
ATOM 4712 C CA . THR C 1 129 ? 0.000 5.556 100.888 1.00 18.06 129 THR C CA 1
ATOM 4713 C C . THR C 1 129 ? 0.788 4.373 101.438 1.00 24.57 129 THR C C 1
ATOM 4714 O O . THR C 1 129 ? 0.228 3.295 101.668 1.00 25.79 129 THR C O 1
ATOM 4718 N N . LEU C 1 130 ? 2.081 4.591 101.666 1.00 26.36 130 LEU C N 1
ATOM 4719 C CA . LEU C 1 130 ? 2.957 3.558 102.201 1.00 30.45 130 LEU C CA 1
ATOM 4720 C C . LEU C 1 130 ? 2.532 3.141 103.608 1.00 33.40 130 LEU C C 1
ATOM 4721 O O . LEU C 1 130 ? 2.476 1.950 103.918 1.00 37.14 130 LEU C O 1
ATOM 4726 N N . GLU C 1 131 ? 2.230 4.115 104.460 1.00 32.91 131 GLU C N 1
ATOM 4727 C CA . GLU C 1 131 ? 1.815 3.796 105.820 1.00 35.14 131 GLU C CA 1
ATOM 4728 C C . GLU C 1 131 ? 0.522 2.995 105.813 1.00 34.16 131 GLU C C 1
ATOM 4729 O O . GLU C 1 131 ? 0.326 2.106 106.640 1.00 39.92 131 GLU C O 1
ATOM 4735 N N . GLU C 1 132 ? -0.363 3.311 104.876 1.00 33.05 132 GLU C N 1
ATOM 4736 C CA . GLU C 1 132 ? -1.632 2.605 104.778 1.00 35.00 132 GLU C CA 1
ATOM 4737 C C . GLU C 1 132 ? -1.417 1.172 104.291 1.00 37.50 132 GLU C C 1
ATOM 4738 O O . GLU C 1 132 ? -2.047 0.233 104.786 1.00 38.05 132 GLU C O 1
ATOM 4744 N N . ARG C 1 133 ? -0.513 1.003 103.332 1.00 34.24 133 ARG C N 1
ATOM 4745 C CA . ARG C 1 133 ? -0.232 -0.320 102.788 1.00 34.69 133 ARG C CA 1
ATOM 4746 C C . ARG C 1 133 ? 0.460 -1.208 103.818 1.00 33.50 133 ARG C C 1
ATOM 4747 O O . ARG C 1 133 ? 0.075 -2.364 104.009 1.00 28.67 133 ARG C O 1
ATOM 4755 N N . GLU C 1 134 ? 1.482 -0.659 104.471 1.00 34.73 134 GLU C N 1
ATOM 4756 C CA . GLU C 1 134 ? 2.245 -1.392 105.480 1.00 39.46 134 GLU C CA 1
ATOM 4757 C C . GLU C 1 134 ? 1.366 -1.745 106.666 1.00 40.22 134 GLU C C 1
ATOM 4758 O O . GLU C 1 134 ? 1.622 -2.716 107.377 1.00 42.86 134 GLU C O 1
ATOM 4764 N N . ALA C 1 135 ? 0.331 -0.945 106.883 1.00 36.59 135 ALA C N 1
ATOM 4765 C CA . ALA C 1 135 ? -0.602 -1.199 107.969 1.00 36.37 135 ALA C CA 1
ATOM 4766 C C . ALA C 1 135 ? -1.616 -2.199 107.428 1.00 35.29 135 ALA C C 1
ATOM 4767 O O . ALA C 1 135 ? -2.619 -2.508 108.076 1.00 35.81 135 ALA C O 1
ATOM 4769 N N . GLY C 1 136 ? -1.338 -2.695 106.224 1.00 34.10 136 GLY C N 1
ATOM 4770 C CA . GLY C 1 136 ? -2.221 -3.649 105.578 1.00 30.27 136 GLY C CA 1
ATOM 4771 C C . GLY C 1 136 ? -3.592 -3.073 105.280 1.00 27.74 136 GLY C C 1
ATOM 4772 O O . GLY C 1 136 ? -4.595 -3.788 105.334 1.00 34.39 136 GLY C O 1
ATOM 4773 N N . LYS C 1 137 ? -3.647 -1.785 104.956 1.00 28.62 137 LYS C N 1
ATOM 4774 C CA . LYS C 1 137 ? -4.924 -1.140 104.671 1.00 32.27 137 LYS C CA 1
ATOM 4775 C C . LYS C 1 137 ? -5.165 -0.789 103.210 1.00 30.41 137 LYS C C 1
ATOM 4776 O O . LYS C 1 137 ? -6.018 0.045 102.912 1.00 29.17 137 LYS C O 1
ATOM 4782 N N . THR C 1 138 ? -4.433 -1.421 102.299 1.00 29.38 138 THR C N 1
ATOM 4783 C CA . THR C 1 138 ? -4.616 -1.133 100.881 1.00 30.61 138 THR C CA 1
ATOM 4784 C C . THR C 1 138 ? -6.071 -1.253 100.438 1.00 29.41 138 THR C C 1
ATOM 4785 O O . THR C 1 138 ? -6.638 -0.311 99.898 1.00 30.48 138 THR C O 1
ATOM 4789 N N . GLU C 1 139 ? -6.670 -2.417 100.663 1.00 26.99 139 GLU C N 1
ATOM 4790 C CA . GLU C 1 139 ? -8.049 -2.635 100.258 1.00 31.45 139 GLU C CA 1
ATOM 4791 C C . GLU C 1 139 ? -8.989 -1.692 100.992 1.00 32.89 139 GLU C C 1
ATOM 4792 O O . GLU C 1 139 ? -9.872 -1.094 100.379 1.00 28.63 139 GLU C O 1
ATOM 4798 N N . GLU C 1 140 ? -8.790 -1.542 102.297 1.00 29.37 140 GLU C N 1
ATOM 4799 C CA . GLU C 1 140 ? -9.628 -0.651 103.084 1.00 27.50 140 GLU C CA 1
ATOM 4800 C C . GLU C 1 140 ? -9.657 0.744 102.460 1.00 31.67 140 GLU C C 1
ATOM 4801 O O . GLU C 1 140 ? -10.722 1.346 102.283 1.00 27.83 140 GLU C O 1
ATOM 4807 N N . VAL C 1 141 ? -8.477 1.252 102.123 1.00 31.66 141 VAL C N 1
ATOM 4808 C CA . VAL C 1 141 ? -8.364 2.575 101.535 1.00 26.80 141 VAL C CA 1
ATOM 4809 C C . VAL C 1 141 ? -8.962 2.717 100.144 1.00 31.49 141 VAL C C 1
ATOM 4810 O O . VAL C 1 141 ? -9.766 3.618 99.923 1.00 32.28 141 VAL C O 1
ATOM 4814 N N . VAL C 1 142 ? -8.589 1.852 99.200 1.00 24.45 142 VAL C N 1
ATOM 4815 C CA . VAL C 1 142 ? -9.147 1.997 97.857 1.00 27.86 142 VAL C CA 1
ATOM 4816 C C . VAL C 1 142 ? -10.648 1.712 97.813 1.00 27.88 142 VAL C C 1
ATOM 4817 O O . VAL C 1 142 ? -11.368 2.314 97.017 1.00 27.54 142 VAL C O 1
ATOM 4821 N N . PHE C 1 143 ? -11.122 0.814 98.673 1.00 26.38 143 PHE C N 1
ATOM 4822 C CA . PHE C 1 143 ? -12.548 0.500 98.710 1.00 31.26 143 PHE C CA 1
ATOM 4823 C C . PHE C 1 143 ? -13.317 1.690 99.281 1.00 29.50 14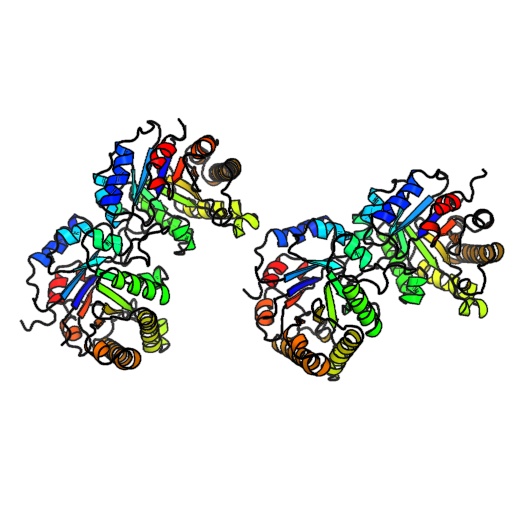3 PHE C C 1
ATOM 4824 O O . PHE C 1 143 ? -14.438 1.966 98.871 1.00 31.92 143 PHE C O 1
ATOM 4832 N N . ARG C 1 144 ? -12.705 2.399 100.224 1.00 33.93 144 ARG C N 1
ATOM 4833 C CA . ARG C 1 144 ? -13.345 3.561 100.829 1.00 32.82 144 ARG C CA 1
ATOM 4834 C C . ARG C 1 144 ? -13.459 4.701 99.819 1.00 27.06 144 ARG C C 1
ATOM 4835 O O . ARG C 1 144 ? -14.495 5.360 99.710 1.00 28.51 144 ARG C O 1
ATOM 4843 N N . GLN C 1 145 ? -12.383 4.935 99.082 1.00 23.26 145 GLN C N 1
ATOM 4844 C CA . GLN C 1 145 ? -12.380 5.999 98.092 1.00 25.79 145 GLN C CA 1
ATOM 4845 C C . GLN C 1 145 ? -13.366 5.667 96.979 1.00 21.68 145 GLN C C 1
ATOM 4846 O O . GLN C 1 145 ? -14.131 6.523 96.539 1.00 25.23 145 GLN C O 1
ATOM 4852 N N . THR C 1 146 ? -13.361 4.418 96.534 1.00 25.92 146 THR C N 1
ATOM 4853 C CA . THR C 1 146 ? -14.271 4.003 95.477 1.00 28.44 146 THR C CA 1
ATOM 4854 C C . THR C 1 146 ? -15.721 4.058 95.957 1.00 27.66 146 THR C C 1
ATOM 4855 O O . THR C 1 146 ? -16.614 4.494 95.227 1.00 24.34 146 THR C O 1
ATOM 4859 N N . LYS C 1 147 ? -15.947 3.623 97.191 1.00 25.22 147 LYS C N 1
ATOM 4860 C CA . LYS C 1 147 ? -17.287 3.623 97.767 1.00 25.32 147 LYS C CA 1
ATOM 4861 C C . LYS C 1 147 ? -17.883 5.023 97.827 1.00 26.11 147 LYS C C 1
ATOM 4862 O O . LYS C 1 147 ? -19.078 5.209 97.582 1.00 26.68 147 LYS C O 1
ATOM 4868 N N . ALA C 1 148 ? -17.048 6.004 98.160 1.00 19.25 148 ALA C N 1
ATOM 4869 C CA . ALA C 1 148 ? -17.496 7.385 98.246 1.00 19.21 148 ALA C CA 1
ATOM 4870 C C . ALA C 1 148 ? -17.979 7.851 96.876 1.00 19.84 148 ALA C C 1
ATOM 4871 O O . ALA C 1 148 ? -19.043 8.450 96.757 1.00 22.63 148 ALA C O 1
ATOM 4873 N N . ILE C 1 149 ? -17.197 7.572 95.840 1.00 22.62 149 ILE C N 1
ATOM 4874 C CA . ILE C 1 149 ? -17.575 7.972 94.489 1.00 21.34 149 ILE C CA 1
ATOM 4875 C C . ILE C 1 149 ? -18.840 7.241 94.065 1.00 22.75 149 ILE C C 1
ATOM 4876 O O . ILE C 1 149 ? -19.781 7.849 93.561 1.00 23.62 149 ILE C O 1
ATOM 4881 N N . ALA C 1 150 ? -18.861 5.932 94.291 1.00 22.82 150 ALA C N 1
ATOM 4882 C CA . ALA C 1 150 ? -20.011 5.124 93.913 1.00 29.15 150 ALA C CA 1
ATOM 4883 C C . ALA C 1 150 ? -21.297 5.628 94.560 1.00 29.44 150 ALA C C 1
ATOM 4884 O O . ALA C 1 150 ? -22.379 5.483 94.000 1.00 27.15 150 ALA C O 1
ATOM 4886 N N . ALA C 1 151 ? -21.174 6.227 95.738 1.00 27.53 151 ALA C N 1
ATOM 4887 C CA . ALA C 1 151 ? -22.333 6.734 96.453 1.00 32.60 151 ALA C CA 1
ATOM 4888 C C . ALA C 1 151 ? -23.037 7.847 95.685 1.00 31.37 151 ALA C C 1
ATOM 4889 O O . ALA C 1 151 ? -24.227 8.076 95.879 1.00 29.27 151 ALA C O 1
ATOM 4891 N N . LYS C 1 152 ? -22.304 8.530 94.808 1.00 29.82 152 LYS C N 1
ATOM 4892 C CA . LYS C 1 152 ? -22.883 9.621 94.029 1.00 32.91 152 LYS C CA 1
ATOM 4893 C C . LYS C 1 152 ? -22.931 9.339 92.526 1.00 35.66 152 LYS C C 1
ATOM 4894 O O . LYS C 1 152 ? -23.349 10.192 91.743 1.00 39.55 152 LYS C O 1
ATOM 4900 N N . VAL C 1 153 ? -22.502 8.149 92.122 1.00 32.09 153 VAL C N 1
ATOM 4901 C CA . VAL C 1 153 ? -22.507 7.795 90.707 1.00 30.38 153 VAL C CA 1
ATOM 4902 C C . VAL C 1 153 ? -23.476 6.661 90.434 1.00 38.34 153 VAL C C 1
ATOM 4903 O O . VAL C 1 153 ? -23.438 5.626 91.096 1.00 40.61 153 VAL C O 1
ATOM 4907 N N . ASN C 1 154 ? -24.339 6.860 89.447 1.00 37.78 154 ASN C N 1
ATOM 4908 C CA . ASN C 1 154 ? -25.322 5.854 89.083 1.00 43.54 154 ASN C CA 1
ATOM 4909 C C . ASN C 1 154 ? -24.923 5.176 87.776 1.00 39.54 154 ASN C C 1
ATOM 4910 O O . ASN C 1 154 ? -25.208 3.998 87.565 1.00 46.54 154 ASN C O 1
ATOM 4915 N N . ASP C 1 155 ? -24.251 5.925 86.909 1.00 36.62 155 ASP C N 1
ATOM 4916 C CA . ASP C 1 155 ? -23.816 5.403 85.619 1.00 35.34 155 ASP C CA 1
ATOM 4917 C C . ASP C 1 155 ? -22.294 5.512 85.506 1.00 35.37 155 ASP C C 1
ATOM 4918 O O . ASP C 1 155 ? -21.728 6.609 85.622 1.00 29.89 155 ASP C O 1
ATOM 4923 N N . TRP C 1 156 ? -21.641 4.370 85.277 1.00 32.82 156 TRP C N 1
ATOM 4924 C CA . TRP C 1 156 ? -20.183 4.308 85.170 1.00 31.99 156 TRP C CA 1
ATOM 4925 C C . TRP C 1 156 ? -19.660 4.179 83.744 1.00 33.95 156 TRP C C 1
ATOM 4926 O O . TRP C 1 156 ? -18.453 4.090 83.534 1.00 37.27 156 TRP C O 1
ATOM 4937 N N . SER C 1 157 ? -20.562 4.175 82.770 1.00 30.26 157 SER C N 1
ATOM 4938 C CA . SER C 1 157 ? -20.177 4.036 81.367 1.00 32.01 157 SER C CA 1
ATOM 4939 C C . SER C 1 157 ? -19.088 5.007 80.918 1.00 29.41 157 SER C C 1
ATOM 4940 O O . SER C 1 157 ? -18.237 4.657 80.103 1.00 25.85 157 SER C O 1
ATOM 4943 N N . ASN C 1 158 ? -19.119 6.228 81.446 1.00 32.01 158 ASN C N 1
ATOM 4944 C CA . ASN C 1 158 ? -18.143 7.244 81.075 1.00 29.74 158 ASN C CA 1
ATOM 4945 C C . ASN C 1 158 ? -17.087 7.484 82.141 1.00 25.06 158 ASN C C 1
ATOM 4946 O O . ASN C 1 158 ? -16.458 8.542 82.174 1.00 21.15 158 ASN C O 1
ATOM 4951 N N . VAL C 1 159 ? -16.901 6.501 83.011 1.00 21.33 159 VAL C N 1
ATOM 4952 C CA . VAL C 1 159 ? -15.913 6.595 84.076 1.00 25.28 159 VAL C CA 1
ATOM 4953 C C . VAL C 1 159 ? -14.769 5.615 83.831 1.00 27.36 159 VAL C C 1
ATOM 4954 O O . VAL C 1 159 ? -14.985 4.502 83.352 1.00 27.15 159 VAL C O 1
ATOM 4958 N N . VAL C 1 160 ? -13.555 6.044 84.152 1.00 30.89 160 VAL C N 1
ATOM 4959 C CA . VAL C 1 160 ? -12.363 5.212 84.029 1.00 24.93 160 VAL C CA 1
ATOM 4960 C C . VAL C 1 160 ? -11.671 5.373 85.376 1.00 23.62 160 VAL C C 1
ATOM 4961 O O . VAL C 1 160 ? -11.449 6.493 85.821 1.00 30.18 160 VAL C O 1
ATOM 4965 N N . ILE C 1 161 ? -11.353 4.274 86.046 1.00 26.76 161 ILE C N 1
ATOM 4966 C CA . ILE C 1 161 ? -10.680 4.381 87.337 1.00 20.41 161 ILE C CA 1
ATOM 4967 C C . ILE C 1 161 ? -9.169 4.227 87.184 1.00 25.13 161 ILE C C 1
ATOM 4968 O O . ILE C 1 161 ? -8.697 3.352 86.460 1.00 22.82 161 ILE C O 1
ATOM 4973 N N . ALA C 1 162 ? -8.413 5.088 87.862 1.00 23.48 162 ALA C N 1
ATOM 4974 C CA . ALA C 1 162 ? -6.959 5.018 87.804 1.00 16.98 162 ALA C CA 1
ATOM 4975 C C . ALA C 1 162 ? -6.398 4.720 89.188 1.00 20.46 162 ALA C C 1
ATOM 4976 O O . ALA C 1 162 ? -6.649 5.472 90.138 1.00 19.55 162 ALA C O 1
ATOM 4978 N N . TYR C 1 163 ? -5.654 3.615 89.305 1.00 24.10 163 TYR C N 1
ATOM 4979 C CA . TYR C 1 163 ? -5.050 3.236 90.577 1.00 15.44 163 TYR C CA 1
ATOM 4980 C C . TYR C 1 163 ? -3.626 3.749 90.721 1.00 23.68 163 TYR C C 1
ATOM 4981 O O . TYR C 1 163 ? -2.720 3.342 89.983 1.00 21.01 163 TYR C O 1
ATOM 4990 N N . GLU C 1 164 ? -3.430 4.624 91.698 1.00 27.72 164 GLU C N 1
ATOM 4991 C CA . GLU C 1 164 ? -2.121 5.200 91.957 1.00 24.18 164 GLU C CA 1
ATOM 4992 C C . GLU C 1 164 ? -1.413 4.541 93.147 1.00 25.39 164 GLU C C 1
ATOM 4993 O O . GLU C 1 164 ? -1.813 4.724 94.302 1.00 27.09 164 GLU C O 1
ATOM 4999 N N . PRO C 1 165 ? -0.354 3.762 92.881 1.00 26.73 165 PRO C N 1
ATOM 5000 C CA . PRO C 1 165 ? 0.388 3.103 93.961 1.00 23.43 165 PRO C CA 1
ATOM 5001 C C . PRO C 1 165 ? 1.264 4.151 94.667 1.00 27.58 165 PRO C C 1
ATOM 5002 O O . PRO C 1 165 ? 2.496 4.091 94.618 1.00 27.10 165 PRO C O 1
ATOM 5006 N N . VAL C 1 166 ? 0.607 5.118 95.306 1.00 22.35 166 VAL C N 1
ATOM 5007 C CA . VAL C 1 166 ? 1.279 6.202 96.015 1.00 23.83 166 VAL C CA 1
ATOM 5008 C C . VAL C 1 166 ? 2.371 5.705 96.969 1.00 32.15 166 VAL C C 1
ATOM 5009 O O . VAL C 1 166 ? 3.385 6.381 97.169 1.00 34.29 166 VAL C O 1
ATOM 5013 N N . TRP C 1 167 ? 2.161 4.524 97.544 1.00 24.97 167 TRP C N 1
ATOM 5014 C CA . TRP C 1 167 ? 3.112 3.915 98.474 1.00 26.80 167 TRP C CA 1
ATOM 5015 C C . TRP C 1 167 ? 4.500 3.673 97.883 1.00 34.09 167 TRP C C 1
ATOM 5016 O O . TRP C 1 167 ? 5.485 3.613 98.611 1.00 36.08 167 TRP C O 1
ATOM 5027 N N . ALA C 1 168 ? 4.573 3.519 96.567 1.00 31.25 168 ALA C N 1
ATOM 5028 C CA . ALA C 1 168 ? 5.838 3.254 95.898 1.00 34.88 168 ALA C CA 1
ATOM 5029 C C . ALA C 1 168 ? 6.774 4.454 95.847 1.00 39.80 168 ALA C C 1
ATOM 5030 O O . ALA C 1 168 ? 7.995 4.292 95.813 1.00 46.62 168 ALA C O 1
ATOM 5032 N N . ILE C 1 169 ? 6.205 5.655 95.837 1.00 42.38 169 ILE C N 1
ATOM 5033 C CA . ILE C 1 169 ? 7.000 6.875 95.778 1.00 45.74 169 ILE C CA 1
ATOM 5034 C C . ILE C 1 169 ? 8.011 6.966 96.924 1.00 49.55 169 ILE C C 1
ATOM 5035 O O . ILE C 1 169 ? 7.663 6.765 98.090 1.00 50.15 169 ILE C O 1
ATOM 5040 N N . GLY C 1 170 ? 9.263 7.265 96.579 1.00 43.38 170 GLY C N 1
ATOM 5041 C CA . GLY C 1 170 ? 10.307 7.389 97.580 1.00 43.40 170 GLY C CA 1
ATOM 5042 C C . GLY C 1 170 ? 10.802 6.061 98.120 1.00 43.51 170 GLY C C 1
ATOM 5043 O O . GLY C 1 170 ? 11.719 6.018 98.939 1.00 43.00 170 GLY C O 1
ATOM 5044 N N . THR C 1 171 ? 10.204 4.976 97.640 1.00 44.18 171 THR C N 1
ATOM 5045 C CA . THR C 1 171 ? 10.538 3.623 98.071 1.00 42.31 171 THR C CA 1
ATOM 5046 C C . THR C 1 171 ? 11.809 3.039 97.452 1.00 44.53 171 THR C C 1
ATOM 5047 O O . THR C 1 171 ? 12.410 2.104 97.997 1.00 39.43 171 THR C O 1
ATOM 5051 N N . GLY C 1 172 ? 12.221 3.588 96.318 1.00 39.46 172 GLY C N 1
ATOM 5052 C CA . GLY C 1 172 ? 13.411 3.083 95.664 1.00 40.69 172 GLY C CA 1
ATOM 5053 C C . GLY C 1 172 ? 13.042 2.070 94.598 1.00 47.66 172 GLY C C 1
ATOM 5054 O O . GLY C 1 172 ? 13.830 1.785 93.695 1.00 46.92 172 GLY C O 1
ATOM 5055 N N . LYS C 1 173 ? 11.840 1.514 94.711 1.00 49.30 173 LYS C N 1
ATOM 5056 C CA . LYS C 1 173 ? 11.348 0.540 93.738 1.00 48.94 173 LYS C CA 1
ATOM 5057 C C . LYS C 1 173 ? 9.854 0.722 93.537 1.00 46.93 173 LYS C C 1
ATOM 5058 O O . LYS C 1 173 ? 9.112 0.988 94.484 1.00 44.62 173 LYS C O 1
ATOM 5064 N N . THR C 1 174 ? 9.417 0.591 92.292 1.00 46.87 174 THR C N 1
ATOM 5065 C CA . THR C 1 174 ? 8.007 0.751 91.978 1.00 44.61 174 THR C CA 1
ATOM 5066 C C . THR C 1 174 ? 7.284 -0.539 92.323 1.00 39.95 174 THR C C 1
ATOM 5067 O O . THR C 1 174 ? 7.896 -1.512 92.763 1.00 33.84 174 THR C O 1
ATOM 5071 N N . ALA C 1 175 ? 5.972 -0.536 92.137 1.00 38.75 175 ALA C N 1
ATOM 5072 C CA . ALA C 1 175 ? 5.190 -1.725 92.396 1.00 40.09 175 ALA C CA 1
ATOM 5073 C C . ALA C 1 175 ? 5.552 -2.690 91.274 1.00 38.23 175 ALA C C 1
ATOM 5074 O O . ALA C 1 175 ? 5.892 -2.264 90.167 1.00 35.38 175 ALA C O 1
ATOM 5076 N N . THR C 1 176 ? 5.509 -3.985 91.557 1.00 37.38 176 THR C N 1
ATOM 5077 C CA . THR C 1 176 ? 5.811 -4.964 90.530 1.00 31.22 176 THR C CA 1
ATOM 5078 C C . THR C 1 176 ? 4.531 -5.133 89.723 1.00 29.79 176 THR C C 1
ATOM 5079 O O . THR C 1 176 ? 3.438 -4.844 90.215 1.00 30.36 176 THR C O 1
ATOM 5083 N N . PRO C 1 177 ? 4.646 -5.589 88.469 1.00 26.41 177 PRO C N 1
ATOM 5084 C CA . PRO C 1 177 ? 3.441 -5.772 87.664 1.00 24.80 177 PRO C CA 1
ATOM 5085 C C . PRO C 1 177 ? 2.405 -6.624 88.406 1.00 21.01 177 PRO C C 1
ATOM 5086 O O . PRO C 1 177 ? 1.204 -6.365 88.332 1.00 22.90 177 PRO C O 1
ATOM 5090 N N . GLN C 1 178 ? 2.880 -7.630 89.134 1.00 25.39 178 GLN C N 1
ATOM 5091 C CA . GLN C 1 178 ? 1.991 -8.505 89.886 1.00 27.79 178 GLN C CA 1
ATOM 5092 C C . GLN C 1 178 ? 1.302 -7.774 91.037 1.00 27.57 178 GLN C C 1
ATOM 5093 O O . GLN C 1 178 ? 0.131 -8.022 91.321 1.00 33.23 178 GLN C O 1
ATOM 5099 N N . GLN C 1 179 ? 2.030 -6.883 91.705 1.00 23.02 179 GLN C N 1
ATOM 5100 C CA . GLN C 1 179 ? 1.460 -6.125 92.814 1.00 27.14 179 GLN C CA 1
ATOM 5101 C C . GLN C 1 179 ? 0.364 -5.222 92.273 1.00 23.33 179 GLN C C 1
ATOM 5102 O O . GLN C 1 179 ? -0.689 -5.089 92.880 1.00 20.15 179 GLN C O 1
ATOM 5108 N N . ALA C 1 180 ? 0.622 -4.611 91.122 1.00 25.71 180 ALA C N 1
ATOM 5109 C CA . ALA C 1 180 ? -0.350 -3.737 90.488 1.00 26.52 180 ALA C CA 1
ATOM 5110 C C . ALA C 1 180 ? -1.580 -4.569 90.179 1.00 18.59 180 ALA C C 1
ATOM 5111 O O . ALA C 1 180 ? -2.692 -4.218 90.575 1.00 28.29 180 ALA C O 1
ATOM 5113 N N . GLN C 1 181 ? -1.363 -5.673 89.469 1.00 20.35 181 GLN C N 1
ATOM 5114 C CA . GLN C 1 181 ? -2.430 -6.604 89.087 1.00 19.44 181 GLN C CA 1
ATOM 5115 C C . GLN C 1 181 ? -3.285 -7.012 90.283 1.00 18.53 181 GLN C C 1
ATOM 5116 O O . GLN C 1 181 ? -4.510 -7.014 90.198 1.00 18.77 181 GLN C O 1
ATOM 5122 N N . ASP C 1 182 ? -2.641 -7.338 91.402 1.00 26.13 182 ASP C N 1
ATOM 5123 C CA . ASP C 1 182 ? -3.368 -7.749 92.602 1.00 27.31 182 ASP C CA 1
ATOM 5124 C C . ASP C 1 182 ? -4.361 -6.705 93.078 1.00 24.66 182 ASP C C 1
ATOM 5125 O O . ASP C 1 182 ? -5.464 -7.039 93.512 1.00 25.92 182 ASP C O 1
ATOM 5130 N N . VAL C 1 183 ? -3.971 -5.438 92.998 1.00 23.07 183 VAL C N 1
ATOM 5131 C CA . VAL C 1 183 ? -4.853 -4.361 93.419 1.00 24.09 183 VAL C CA 1
ATOM 5132 C C . VAL C 1 183 ? -6.014 -4.213 92.436 1.00 20.00 183 VAL C C 1
ATOM 5133 O O . VAL C 1 183 ? -7.155 -4.087 92.853 1.00 21.21 183 VAL C O 1
ATOM 5137 N N . HIS C 1 184 ? -5.719 -4.234 91.136 1.00 21.18 184 HIS C N 1
ATOM 5138 C CA . HIS C 1 184 ? -6.752 -4.092 90.105 1.00 16.26 184 HIS C CA 1
ATOM 5139 C C . HIS C 1 184 ? -7.835 -5.168 90.204 1.00 20.58 184 HIS C C 1
ATOM 5140 O O . HIS C 1 184 ? -9.031 -4.872 90.120 1.00 27.96 184 HIS C O 1
ATOM 5147 N N . LYS C 1 185 ? -7.418 -6.415 90.386 1.00 18.51 185 LYS C N 1
ATOM 5148 C CA . LYS C 1 185 ? -8.369 -7.508 90.495 1.00 21.65 185 LYS C CA 1
ATOM 5149 C C . LYS C 1 185 ? -9.206 -7.416 91.776 1.00 24.62 185 LYS C C 1
ATOM 5150 O O . LYS C 1 185 ? -10.389 -7.739 91.764 1.00 19.18 185 LYS C O 1
ATOM 5156 N N . ALA C 1 186 ? -8.606 -6.974 92.877 1.00 22.79 186 ALA C N 1
ATOM 5157 C CA . ALA C 1 186 ? -9.352 -6.866 94.131 1.00 30.50 186 ALA C CA 1
ATOM 5158 C C . ALA C 1 186 ? -10.383 -5.751 94.006 1.00 32.72 186 ALA C C 1
ATOM 5159 O O . ALA C 1 186 ? -11.496 -5.845 94.530 1.00 31.07 186 ALA C O 1
ATOM 5161 N N . LEU C 1 187 ? -10.005 -4.692 93.299 1.00 28.15 187 LEU C N 1
ATOM 5162 C CA . LEU C 1 187 ? -10.903 -3.567 93.092 1.00 27.28 187 LEU C CA 1
ATOM 5163 C C . LEU C 1 187 ? -12.042 -3.952 92.152 1.00 26.42 187 LEU C C 1
ATOM 5164 O O . LEU C 1 187 ? -13.197 -3.593 92.389 1.00 31.02 187 LEU C O 1
ATOM 5169 N N . ARG C 1 188 ? -11.723 -4.675 91.080 1.00 24.27 188 ARG C N 1
ATOM 5170 C CA . ARG C 1 188 ? -12.757 -5.071 90.133 1.00 21.72 188 ARG C CA 1
ATOM 5171 C C . ARG C 1 188 ? -13.734 -5.993 90.855 1.00 20.50 188 ARG C C 1
ATOM 5172 O O . ARG C 1 188 ? -14.945 -5.934 90.645 1.00 20.20 188 ARG C O 1
ATOM 5180 N N . GLN C 1 189 ? -13.200 -6.826 91.737 1.00 17.10 189 GLN C N 1
ATOM 5181 C CA . GLN C 1 189 ? -14.020 -7.747 92.503 1.00 28.53 189 GLN C CA 1
ATOM 5182 C C . GLN C 1 189 ? -14.966 -6.953 93.405 1.00 30.86 189 GLN C C 1
ATOM 5183 O O . GLN C 1 189 ? -16.160 -7.250 93.488 1.00 26.36 189 GLN C O 1
ATOM 5189 N N . TRP C 1 190 ? -14.432 -5.935 94.070 1.00 25.63 190 TRP C N 1
ATOM 5190 C CA . TRP C 1 190 ? -15.244 -5.109 94.954 1.00 26.61 190 TRP C CA 1
ATOM 5191 C C . TRP C 1 190 ? -16.364 -4.440 94.164 1.00 29.62 190 TRP C C 1
ATOM 5192 O O . TRP C 1 190 ? -17.504 -4.340 94.634 1.00 23.32 190 TRP C O 1
ATOM 5203 N N . ILE C 1 191 ? -16.034 -3.974 92.963 1.00 28.49 191 ILE C N 1
ATOM 5204 C CA . ILE C 1 191 ? -17.016 -3.315 92.110 1.00 25.85 191 ILE C CA 1
ATOM 5205 C C . ILE C 1 191 ? -18.116 -4.282 91.681 1.00 29.16 191 ILE C C 1
ATOM 5206 O O . ILE C 1 191 ? -19.285 -3.906 91.626 1.00 32.55 191 ILE C O 1
ATOM 5211 N N . CYS C 1 192 ? -17.747 -5.524 91.382 1.00 33.33 192 CYS C N 1
ATOM 5212 C CA . CYS C 1 192 ? -18.737 -6.519 90.967 1.00 36.23 192 CYS C CA 1
ATOM 5213 C C . CYS C 1 192 ? -19.717 -6.840 92.086 1.00 33.54 192 CYS C C 1
ATOM 5214 O O . CYS C 1 192 ? -20.921 -6.912 91.857 1.00 34.61 192 CYS C O 1
ATOM 5217 N N . GLU C 1 193 ? -19.193 -7.026 93.295 1.00 36.18 193 GLU C N 1
ATOM 5218 C CA . GLU C 1 193 ? -20.013 -7.353 94.458 1.00 36.87 193 GLU C CA 1
ATOM 5219 C C . GLU C 1 193 ? -20.749 -6.162 95.059 1.00 35.35 193 GLU C C 1
ATOM 5220 O O . GLU C 1 193 ? -21.845 -6.313 95.598 1.00 36.32 193 GLU C O 1
ATOM 5226 N N . ASN C 1 194 ? -20.156 -4.978 94.963 1.00 35.11 194 ASN C N 1
ATOM 5227 C CA . ASN C 1 194 ? -20.764 -3.792 95.550 1.00 36.02 194 ASN C CA 1
ATOM 5228 C C . ASN C 1 194 ? -21.515 -2.854 94.617 1.00 37.01 194 ASN C C 1
ATOM 5229 O O . ASN C 1 194 ? -22.369 -2.092 95.065 1.00 32.56 194 ASN C O 1
ATOM 5234 N N . ILE C 1 195 ? -21.208 -2.897 93.327 1.00 34.19 195 ILE C N 1
ATOM 5235 C CA . ILE C 1 195 ? -21.907 -2.038 92.384 1.00 35.03 195 ILE C CA 1
ATOM 5236 C C . ILE C 1 195 ? -22.734 -2.881 91.424 1.00 40.65 195 ILE C C 1
ATOM 5237 O O . ILE C 1 195 ? -23.964 -2.856 91.465 1.00 43.61 195 ILE C O 1
ATOM 5242 N N . ASP C 1 196 ? -22.056 -3.642 90.573 1.00 38.90 196 ASP C N 1
ATOM 5243 C CA . ASP C 1 196 ? -22.731 -4.489 89.601 1.00 38.26 196 ASP C CA 1
ATOM 5244 C C . ASP C 1 196 ? -21.703 -5.287 88.814 1.00 36.50 196 ASP C C 1
ATOM 5245 O O . ASP C 1 196 ? -20.673 -4.752 88.410 1.00 34.01 196 ASP C O 1
ATOM 5250 N N . ALA C 1 197 ? -21.984 -6.570 88.604 1.00 34.31 197 ALA C N 1
ATOM 5251 C CA . ALA C 1 197 ? -21.070 -7.436 87.874 1.00 29.87 197 ALA C CA 1
ATOM 5252 C C . ALA C 1 197 ? -20.782 -6.916 86.467 1.00 30.32 197 ALA C C 1
ATOM 5253 O O . ALA C 1 197 ? -19.660 -7.032 85.984 1.00 32.42 197 ALA C O 1
ATOM 5255 N N . LYS C 1 198 ? -21.790 -6.347 85.808 1.00 29.74 198 LYS C N 1
ATOM 5256 C CA . LYS C 1 198 ? -21.583 -5.832 84.459 1.00 27.40 198 LYS C CA 1
ATOM 5257 C C . LYS C 1 198 ? -20.667 -4.618 84.486 1.00 30.51 198 LYS C C 1
ATOM 5258 O O . LYS C 1 198 ? -19.800 -4.468 83.622 1.00 30.92 198 LYS C O 1
ATOM 5264 N N . VAL C 1 199 ? -20.854 -3.751 85.476 1.00 25.44 199 VAL C N 1
ATOM 5265 C CA . VAL C 1 199 ? -20.010 -2.565 85.602 1.00 29.96 199 VAL C CA 1
ATOM 5266 C C . VAL C 1 199 ? -18.565 -3.001 85.822 1.00 31.41 199 VAL C C 1
ATOM 5267 O O . VAL C 1 199 ? -17.649 -2.512 85.167 1.00 35.51 199 VAL C O 1
ATOM 5271 N N . GLY C 1 200 ? -18.375 -3.932 86.752 1.00 26.79 200 GLY C N 1
ATOM 5272 C CA . GLY C 1 200 ? -17.044 -4.417 87.050 1.00 33.13 200 GLY C CA 1
ATOM 5273 C C . GLY C 1 200 ? -16.329 -5.000 85.846 1.00 33.98 200 GLY C C 1
ATOM 5274 O O . GLY C 1 200 ? -15.126 -4.801 85.676 1.00 29.19 200 GLY C O 1
ATOM 5275 N N . ASN C 1 201 ? -17.061 -5.715 84.999 1.00 31.32 201 ASN C N 1
ATOM 5276 C CA . ASN C 1 201 ? -16.447 -6.322 83.820 1.00 30.28 201 ASN C CA 1
ATOM 5277 C C . ASN C 1 201 ? -16.195 -5.329 82.685 1.00 23.59 201 ASN C C 1
ATOM 5278 O O . ASN C 1 201 ? -15.408 -5.598 81.783 1.00 26.00 201 ASN C O 1
ATOM 5283 N N . SER C 1 202 ? -16.842 -4.171 82.733 1.00 24.25 202 SER C N 1
ATOM 5284 C CA . SER C 1 202 ? -16.662 -3.193 81.667 1.00 27.53 202 SER C CA 1
ATOM 5285 C C . SER C 1 202 ? -15.862 -1.955 82.057 1.00 26.44 202 SER C C 1
ATOM 5286 O O . SER C 1 202 ? -15.382 -1.228 81.188 1.00 25.82 202 SER C O 1
ATOM 5289 N N . ILE C 1 203 ? -15.703 -1.711 83.353 1.00 23.38 203 ILE C N 1
ATOM 5290 C CA . ILE C 1 203 ? -14.972 -0.528 83.776 1.00 24.80 203 ILE C CA 1
ATOM 5291 C C . ILE C 1 203 ? -13.460 -0.672 83.590 1.00 24.39 203 ILE C C 1
ATOM 5292 O O . ILE C 1 203 ? -12.865 -1.677 83.990 1.00 24.12 203 ILE C O 1
ATOM 5297 N N . ARG C 1 204 ? -12.852 0.323 82.944 1.00 25.26 204 ARG C N 1
ATOM 5298 C CA . ARG C 1 204 ? -11.410 0.309 82.717 1.00 27.59 204 ARG C CA 1
ATOM 5299 C C . ARG C 1 204 ? -10.713 0.801 83.972 1.00 23.26 204 ARG C C 1
ATOM 5300 O O . ARG C 1 204 ? -11.097 1.823 84.536 1.00 19.82 204 ARG C O 1
ATOM 5308 N N . ILE C 1 205 ? -9.696 0.069 84.409 1.00 21.68 205 ILE C N 1
ATOM 5309 C CA . ILE C 1 205 ? -8.933 0.459 85.586 1.00 21.71 205 ILE C CA 1
ATOM 5310 C C . ILE C 1 205 ? -7.493 0.673 85.132 1.00 20.52 205 ILE C C 1
ATOM 5311 O O . ILE C 1 205 ? -6.782 -0.288 84.828 1.00 23.59 205 ILE C O 1
ATOM 5316 N N . GLN C 1 206 ? -7.067 1.930 85.072 1.00 18.55 206 GLN C N 1
ATOM 5317 C CA . GLN C 1 206 ? -5.712 2.235 84.648 1.00 17.38 206 GLN C CA 1
ATOM 5318 C C . GLN C 1 206 ? -4.732 2.123 85.791 1.00 23.03 206 GLN C C 1
ATOM 5319 O O . GLN C 1 206 ? -5.060 2.406 86.950 1.00 17.49 206 GLN C O 1
ATOM 5325 N N . TYR C 1 207 ? -3.520 1.706 85.449 1.00 23.48 207 TYR C N 1
ATOM 5326 C CA . TYR C 1 207 ? -2.462 1.606 86.425 1.00 24.43 207 TYR C CA 1
ATOM 5327 C C . TYR C 1 207 ? -1.886 3.013 86.422 1.00 23.92 207 TYR C C 1
ATOM 5328 O O . TYR C 1 207 ? -1.517 3.533 85.359 1.00 18.22 207 TYR C O 1
ATOM 5337 N N . GLY C 1 208 ? -1.822 3.630 87.600 1.00 21.30 208 GLY C N 1
ATOM 5338 C CA . GLY C 1 208 ? -1.327 4.991 87.686 1.00 23.80 208 GLY C CA 1
ATOM 5339 C C . GLY C 1 208 ? 0.033 5.169 88.314 1.00 30.40 208 GLY C C 1
ATOM 5340 O O . GLY C 1 208 ? 0.349 6.250 88.808 1.00 33.69 208 GLY C O 1
ATOM 5341 N N . GLY C 1 209 ? 0.840 4.114 88.305 1.00 25.98 209 GLY C N 1
ATOM 5342 C CA . GLY C 1 209 ? 2.167 4.205 88.880 1.00 25.12 209 GLY C CA 1
ATOM 5343 C C . GLY C 1 209 ? 3.177 4.614 87.831 1.00 23.76 209 GLY C C 1
ATOM 5344 O O . GLY C 1 209 ? 2.811 5.119 86.769 1.00 22.93 209 GLY C O 1
ATOM 5345 N N . SER C 1 210 ? 4.454 4.409 88.129 1.00 23.53 210 SER C N 1
ATOM 5346 C CA . SER C 1 210 ? 5.512 4.750 87.192 1.00 30.56 210 SER C CA 1
ATOM 5347 C C . SER C 1 210 ? 5.433 3.859 85.958 1.00 31.35 210 SER C C 1
ATOM 5348 O O . SER C 1 210 ? 5.712 2.664 86.032 1.00 28.04 210 SER C O 1
ATOM 5351 N N . VAL C 1 211 ? 5.041 4.446 84.831 1.00 28.52 211 VAL C N 1
ATOM 5352 C CA . VAL C 1 211 ? 4.937 3.706 83.580 1.00 27.33 211 VAL C CA 1
ATOM 5353 C C . VAL C 1 211 ? 5.990 4.236 82.619 1.00 24.63 211 VAL C C 1
ATOM 5354 O O . VAL C 1 211 ? 6.090 5.442 82.397 1.00 28.76 211 VAL C O 1
ATOM 5358 N N . THR C 1 212 ? 6.784 3.332 82.059 1.00 29.49 212 THR C N 1
ATOM 5359 C CA . THR C 1 212 ? 7.835 3.721 81.126 1.00 27.96 212 THR C CA 1
ATOM 5360 C C . THR C 1 212 ? 7.859 2.769 79.942 1.00 32.61 212 THR C C 1
ATOM 5361 O O . THR C 1 212 ? 7.108 1.793 79.899 1.00 33.62 212 THR C O 1
ATOM 5365 N N . ALA C 1 213 ? 8.728 3.046 78.978 1.00 31.32 213 ALA C N 1
ATOM 5366 C CA . ALA C 1 213 ? 8.825 2.193 77.805 1.00 31.48 213 ALA C CA 1
ATOM 5367 C C . ALA C 1 213 ? 9.230 0.783 78.216 1.00 33.59 213 ALA C C 1
ATOM 5368 O O . ALA C 1 213 ? 8.744 -0.203 77.659 1.00 36.47 213 ALA C O 1
ATOM 5370 N N . ALA C 1 214 ? 10.103 0.697 79.216 1.00 36.23 214 ALA C N 1
ATOM 5371 C CA . ALA C 1 214 ? 10.616 -0.584 79.692 1.00 33.50 214 ALA C CA 1
ATOM 5372 C C . ALA C 1 214 ? 9.621 -1.498 80.394 1.00 32.19 214 ALA C C 1
ATOM 5373 O O . ALA C 1 214 ? 9.703 -2.717 80.255 1.00 30.67 214 ALA C O 1
ATOM 5375 N N . ASN C 1 215 ? 8.678 -0.931 81.140 1.00 31.70 215 ASN C N 1
ATOM 5376 C CA . ASN C 1 215 ? 7.730 -1.776 81.858 1.00 25.87 215 ASN C CA 1
ATOM 5377 C C . ASN C 1 215 ? 6.307 -1.784 81.323 1.00 22.25 215 ASN C C 1
ATOM 5378 O O . ASN C 1 215 ? 5.517 -2.653 81.693 1.00 18.53 215 ASN C O 1
ATOM 5383 N N . CYS C 1 216 ? 5.978 -0.838 80.450 1.00 24.76 216 CYS C N 1
ATOM 5384 C CA . CYS C 1 216 ? 4.620 -0.741 79.931 1.00 24.96 216 CYS C CA 1
ATOM 5385 C C . CYS C 1 216 ? 4.035 -2.018 79.335 1.00 24.91 216 CYS C C 1
ATOM 5386 O O . CYS C 1 216 ? 2.848 -2.298 79.520 1.00 19.94 216 CYS C O 1
ATOM 5389 N N . LYS C 1 217 ? 4.846 -2.803 78.631 1.00 21.91 217 LYS C N 1
ATOM 5390 C CA . LYS C 1 217 ? 4.328 -4.029 78.025 1.00 21.91 217 LYS C CA 1
ATOM 5391 C C . LYS C 1 217 ? 3.948 -5.105 79.033 1.00 21.09 217 LYS C C 1
ATOM 5392 O O . LYS C 1 217 ? 2.875 -5.699 78.938 1.00 17.79 217 LYS C O 1
ATOM 5398 N N . GLU C 1 218 ? 4.809 -5.353 80.012 1.00 21.61 218 GLU C N 1
ATOM 5399 C CA . GLU C 1 218 ? 4.487 -6.365 81.012 1.00 25.63 218 GLU C CA 1
ATOM 5400 C C . GLU C 1 218 ? 3.265 -5.889 81.805 1.00 18.10 218 GLU C C 1
ATOM 5401 O O . GLU C 1 218 ? 2.349 -6.661 82.083 1.00 29.36 218 GLU C O 1
ATOM 5407 N N . LEU C 1 219 ? 3.266 -4.607 82.150 1.00 22.14 219 LEU C N 1
ATOM 5408 C CA . LEU C 1 219 ? 2.174 -3.984 82.895 1.00 21.67 219 LEU C CA 1
ATOM 5409 C C . LEU C 1 219 ? 0.867 -4.132 82.113 1.00 19.98 219 LEU C C 1
ATOM 5410 O O . LEU C 1 219 ? -0.157 -4.521 82.663 1.00 22.02 219 LEU C O 1
ATOM 5415 N N . ALA C 1 220 ? 0.926 -3.831 80.818 1.00 25.91 220 ALA C N 1
ATOM 5416 C CA . ALA C 1 220 ? -0.237 -3.898 79.940 1.00 28.53 220 ALA C CA 1
ATOM 5417 C C . ALA C 1 220 ? -0.784 -5.309 79.744 1.00 29.05 220 ALA C C 1
ATOM 5418 O O . ALA C 1 220 ? -1.956 -5.480 79.402 1.00 29.55 220 ALA C O 1
ATOM 5420 N N . SER C 1 221 ? 0.054 -6.317 79.959 1.00 32.11 221 SER C N 1
ATOM 5421 C CA . SER C 1 221 ? -0.379 -7.702 79.789 1.00 28.00 221 SER C CA 1
ATOM 5422 C C . SER C 1 221 ? -1.042 -8.277 81.037 1.00 30.75 221 SER C C 1
ATOM 5423 O O . SER C 1 221 ? -1.393 -9.454 81.057 1.00 31.98 221 SER C O 1
ATOM 5426 N N . GLN C 1 222 ? -1.198 -7.468 82.082 1.00 19.94 222 GLN C N 1
ATOM 5427 C CA . GLN C 1 222 ? -1.829 -7.967 83.299 1.00 22.62 222 GLN C CA 1
ATOM 5428 C C . GLN C 1 222 ? -3.332 -8.028 83.060 1.00 19.60 222 GLN C C 1
ATOM 5429 O O . GLN C 1 222 ? -3.931 -7.076 82.559 1.00 28.97 222 GLN C O 1
ATOM 5435 N N . PRO C 1 223 ? -3.963 -9.158 83.415 1.00 24.52 223 PRO C N 1
ATOM 5436 C CA . PRO C 1 223 ? -5.401 -9.370 83.233 1.00 23.69 223 PRO C CA 1
ATOM 5437 C C . PRO C 1 223 ? -6.354 -8.239 83.631 1.00 22.90 223 PRO C C 1
ATOM 5438 O O . PRO C 1 223 ? -7.329 -7.971 82.927 1.00 31.53 223 PRO C O 1
ATOM 5442 N N . ASP C 1 224 ? -6.080 -7.569 84.743 1.00 24.63 224 ASP C N 1
ATOM 5443 C CA . ASP C 1 224 ? -6.976 -6.522 85.192 1.00 23.83 224 ASP C CA 1
ATOM 5444 C C . ASP C 1 224 ? -6.491 -5.085 85.032 1.00 25.01 224 ASP C C 1
ATOM 5445 O O . ASP C 1 224 ? -7.017 -4.171 85.656 1.00 25.45 224 ASP C O 1
ATOM 5450 N N . ILE C 1 225 ? -5.488 -4.894 84.185 1.00 25.63 225 ILE C N 1
ATOM 5451 C CA . ILE C 1 225 ? -4.966 -3.569 83.913 1.00 23.47 225 ILE C CA 1
ATOM 5452 C C . ILE C 1 225 ? -5.442 -3.199 82.505 1.00 28.39 225 ILE C C 1
ATOM 5453 O O . ILE C 1 225 ? -5.111 -3.871 81.519 1.00 25.55 225 ILE C O 1
ATOM 5458 N N . ASP C 1 226 ? -6.239 -2.134 82.431 1.00 29.99 226 ASP C N 1
ATOM 5459 C CA . ASP C 1 226 ? -6.823 -1.664 81.174 1.00 27.70 226 ASP C CA 1
ATOM 5460 C C . ASP C 1 226 ? -6.175 -0.418 80.597 1.00 26.23 226 ASP C C 1
ATOM 5461 O O . ASP C 1 226 ? -6.746 0.231 79.715 1.00 21.24 226 ASP C O 1
ATOM 5466 N N . GLY C 1 227 ? -4.988 -0.078 81.084 1.00 17.98 227 GLY C N 1
ATOM 5467 C CA . GLY C 1 227 ? -4.334 1.109 80.579 1.00 22.72 227 GLY C CA 1
ATOM 5468 C C . GLY C 1 227 ? -3.501 1.792 81.638 1.00 21.96 227 GLY C C 1
ATOM 5469 O O . GLY C 1 227 ? -3.191 1.195 82.673 1.00 21.36 227 GLY C O 1
ATOM 5470 N N . PHE C 1 228 ? -3.156 3.050 81.390 1.00 21.45 228 PHE C N 1
ATOM 5471 C CA . PHE C 1 228 ? -2.326 3.806 82.317 1.00 26.13 228 PHE C CA 1
ATOM 5472 C C . PHE C 1 228 ? -2.698 5.281 82.412 1.00 29.60 228 PHE C C 1
ATOM 5473 O O . PHE C 1 228 ? -3.321 5.849 81.508 1.00 31.60 228 PHE C O 1
ATOM 5481 N N . LEU C 1 229 ? -2.305 5.885 83.528 1.00 27.50 229 LEU C N 1
ATOM 5482 C CA . LEU C 1 229 ? -2.457 7.315 83.738 1.00 26.04 229 LEU C CA 1
ATOM 5483 C C . LEU C 1 229 ? -0.981 7.654 83.901 1.00 27.10 229 LEU C C 1
ATOM 5484 O O . LEU C 1 229 ? -0.413 7.529 84.983 1.00 26.17 229 LEU C O 1
ATOM 5489 N N . VAL C 1 230 ? -0.357 8.033 82.792 1.00 27.52 230 VAL C N 1
ATOM 5490 C CA . VAL C 1 230 ? 1.066 8.332 82.761 1.00 23.91 230 VAL C CA 1
ATOM 5491 C C . VAL C 1 230 ? 1.462 9.690 83.318 1.00 27.66 230 VAL C C 1
ATOM 5492 O O . VAL C 1 230 ? 0.815 10.704 83.046 1.00 33.94 230 VAL C O 1
ATOM 5496 N N . GLY C 1 231 ? 2.542 9.698 84.093 1.00 26.30 231 GLY C N 1
ATOM 5497 C CA . GLY C 1 231 ? 3.030 10.934 84.671 1.00 24.45 231 GLY C CA 1
ATOM 5498 C C . GLY C 1 231 ? 4.080 11.561 83.777 1.00 28.36 231 GLY C C 1
ATOM 5499 O O . GLY C 1 231 ? 3.800 11.910 82.628 1.00 30.34 231 GLY C O 1
ATOM 5500 N N . GLY C 1 232 ? 5.299 11.679 84.301 1.00 33.19 232 GLY C N 1
ATOM 5501 C CA . GLY C 1 232 ? 6.392 12.279 83.558 1.00 20.80 232 GLY C CA 1
ATOM 5502 C C . GLY C 1 232 ? 6.572 11.854 82.111 1.00 25.53 232 GLY C C 1
ATOM 5503 O O . GLY C 1 232 ? 6.868 12.684 81.252 1.00 27.88 232 GLY C O 1
ATOM 5504 N N . ALA C 1 233 ? 6.393 10.570 81.828 1.00 28.62 233 ALA C N 1
ATOM 5505 C CA . ALA C 1 233 ? 6.578 10.070 80.469 1.00 29.57 233 ALA C CA 1
ATOM 5506 C C . ALA C 1 233 ? 5.643 10.720 79.450 1.00 30.29 233 ALA C C 1
ATOM 5507 O O . ALA C 1 233 ? 5.973 10.810 78.264 1.00 27.75 233 ALA C O 1
ATOM 5509 N N . SER C 1 234 ? 4.484 11.185 79.908 1.00 30.33 234 SER C N 1
ATOM 5510 C CA . SER C 1 234 ? 3.521 11.802 79.005 1.00 26.42 234 SER C CA 1
ATOM 5511 C C . SER C 1 234 ? 4.070 13.049 78.319 1.00 30.45 234 SER C C 1
ATOM 5512 O O . SER C 1 234 ? 3.530 13.490 77.305 1.00 31.49 234 SER C O 1
ATOM 5515 N N . LEU C 1 235 ? 5.146 13.610 78.863 1.00 34.92 235 LEU C N 1
ATOM 5516 C CA . LEU C 1 235 ? 5.756 14.808 78.290 1.00 32.03 235 LEU C CA 1
ATOM 5517 C C . LEU C 1 235 ? 6.779 14.455 77.220 1.00 33.10 235 LEU C C 1
ATOM 5518 O O . LEU C 1 235 ? 7.230 15.323 76.465 1.00 30.80 235 LEU C O 1
ATOM 5523 N N . LYS C 1 236 ? 7.136 13.177 77.150 1.00 30.14 236 LYS C N 1
ATOM 5524 C CA . LYS C 1 236 ? 8.134 12.721 76.193 1.00 33.72 236 LYS C CA 1
ATOM 5525 C C . LYS C 1 236 ? 7.560 11.848 75.078 1.00 33.98 236 LYS C C 1
ATOM 5526 O O . LYS C 1 236 ? 6.409 11.424 75.140 1.00 31.90 236 LYS C O 1
ATOM 5532 N N . PRO C 1 237 ? 8.363 11.582 74.031 1.00 38.90 237 PRO C N 1
ATOM 5533 C CA . PRO C 1 237 ? 7.956 10.756 72.886 1.00 37.47 237 PRO C CA 1
ATOM 5534 C C . PRO C 1 237 ? 7.637 9.335 73.340 1.00 34.44 237 PRO C C 1
ATOM 5535 O O . PRO C 1 237 ? 6.880 8.604 72.696 1.00 28.35 237 PRO C O 1
ATOM 5539 N N . GLU C 1 238 ? 8.243 8.956 74.458 1.00 27.60 238 GLU C N 1
ATOM 5540 C CA . GLU C 1 238 ? 8.061 7.643 75.050 1.00 31.13 238 GLU C CA 1
ATOM 5541 C C . GLU C 1 238 ? 6.578 7.366 75.309 1.00 27.33 238 GLU C C 1
ATOM 5542 O O . GLU C 1 238 ? 6.156 6.213 75.409 1.00 33.29 238 GLU C O 1
ATOM 5548 N N . PHE C 1 239 ? 5.791 8.429 75.408 1.00 26.23 239 PHE C N 1
ATOM 5549 C CA . PHE C 1 239 ? 4.356 8.300 75.637 1.00 26.63 239 PHE C CA 1
ATOM 5550 C C . PHE C 1 239 ? 3.744 7.471 74.510 1.00 25.16 239 PHE C C 1
ATOM 5551 O O . PHE C 1 239 ? 2.798 6.714 74.731 1.00 27.50 239 PHE C O 1
ATOM 5559 N N . VAL C 1 240 ? 4.283 7.616 73.301 1.00 27.52 240 VAL C N 1
ATOM 5560 C CA . VAL C 1 240 ? 3.778 6.860 72.159 1.00 23.16 240 VAL C CA 1
ATOM 5561 C C . VAL C 1 240 ? 4.016 5.383 72.400 1.00 28.53 240 VAL C C 1
ATOM 5562 O O . VAL C 1 240 ? 3.146 4.559 72.126 1.00 32.93 240 VAL C O 1
ATOM 5566 N N . ASP C 1 241 ? 5.193 5.046 72.924 1.00 27.41 241 ASP C N 1
ATOM 5567 C CA . ASP C 1 241 ? 5.510 3.649 73.199 1.00 26.31 241 ASP C CA 1
ATOM 5568 C C . ASP C 1 241 ? 4.536 3.069 74.211 1.00 30.64 241 ASP C C 1
ATOM 5569 O O . ASP C 1 241 ? 4.135 1.909 74.105 1.00 23.86 241 ASP C O 1
ATOM 5574 N N . ILE C 1 242 ? 4.161 3.879 75.194 1.00 28.77 242 ILE C N 1
ATOM 5575 C CA . ILE C 1 242 ? 3.228 3.441 76.218 1.00 29.93 242 ILE C CA 1
ATOM 5576 C C . ILE C 1 242 ? 1.836 3.252 75.619 1.00 25.65 242 ILE C C 1
ATOM 5577 O O . ILE C 1 242 ? 1.122 2.310 75.971 1.00 29.67 242 ILE C O 1
ATOM 5582 N N . ILE C 1 243 ? 1.455 4.138 74.705 1.00 24.59 243 ILE C N 1
ATOM 5583 C CA . ILE C 1 243 ? 0.145 4.030 74.067 1.00 23.07 243 ILE C CA 1
ATOM 5584 C C . ILE C 1 243 ? 0.056 2.687 73.340 1.00 24.17 243 ILE C C 1
ATOM 5585 O O . ILE C 1 243 ? -1.019 2.099 73.230 1.00 25.09 243 ILE C O 1
ATOM 5590 N N . ASN C 1 244 ? 1.198 2.202 72.862 1.00 22.94 244 ASN C N 1
ATOM 5591 C CA . ASN C 1 244 ? 1.251 0.933 72.145 1.00 29.60 244 ASN C CA 1
ATOM 5592 C C . ASN C 1 244 ? 1.775 -0.222 72.988 1.00 30.40 244 ASN C C 1
ATOM 5593 O O . ASN C 1 244 ? 2.349 -1.168 72.453 1.00 34.61 244 ASN C O 1
ATOM 5598 N N . ALA C 1 245 ? 1.574 -0.153 74.300 1.00 28.87 245 ALA C N 1
ATOM 5599 C CA . ALA C 1 245 ? 2.043 -1.209 75.198 1.00 27.22 245 ALA C CA 1
ATOM 5600 C C . ALA C 1 245 ? 1.444 -2.575 74.866 1.00 29.26 245 ALA C C 1
ATOM 5601 O O . ALA C 1 245 ? 2.060 -3.608 75.127 1.00 29.94 245 ALA C O 1
ATOM 5603 N N . ARG C 1 246 ? 0.245 -2.582 74.292 1.00 29.85 246 ARG C N 1
ATOM 5604 C CA . ARG C 1 246 ? -0.417 -3.833 73.938 1.00 38.60 246 ARG C CA 1
ATOM 5605 C C . ARG C 1 246 ? 0.171 -4.458 72.677 1.00 40.09 246 ARG C C 1
ATOM 5606 O O . ARG C 1 246 ? 0.101 -5.672 72.495 1.00 41.36 246 ARG C O 1
ATOM 5614 N N . GLN C 1 247 ? 0.750 -3.630 71.810 1.00 43.10 247 GLN C N 1
ATOM 5615 C CA . GLN C 1 247 ? 1.353 -4.115 70.569 1.00 49.65 247 GLN C CA 1
ATOM 5616 C C . GLN C 1 247 ? 2.523 -5.049 70.860 1.00 50.96 247 GLN C C 1
ATOM 5617 O O . GLN C 1 247 ? 2.741 -5.980 70.057 1.00 55.56 247 GLN C O 1
ATOM 5623 N N . ALA D 1 2 ? 0.377 60.645 94.413 1.00 54.67 2 ALA D N 1
ATOM 5624 C CA . ALA D 1 2 ? -0.496 59.813 95.290 1.00 53.98 2 ALA D CA 1
ATOM 5625 C C . ALA D 1 2 ? -0.570 58.359 94.812 1.00 52.38 2 ALA D C 1
ATOM 5626 O O . ALA D 1 2 ? 0.228 57.920 93.984 1.00 51.60 2 ALA D O 1
ATOM 5628 N N . ARG D 1 3 ? -1.536 57.620 95.350 1.00 44.92 3 ARG D N 1
ATOM 5629 C CA . ARG D 1 3 ? -1.737 56.222 94.994 1.00 39.07 3 ARG D CA 1
ATOM 5630 C C . ARG D 1 3 ? -2.775 56.132 93.885 1.00 34.15 3 ARG D C 1
ATOM 5631 O O . ARG D 1 3 ? -3.899 56.603 94.044 1.00 32.70 3 ARG D O 1
ATOM 5639 N N . LYS D 1 4 ? -2.397 55.532 92.760 1.00 29.39 4 LYS D N 1
ATOM 5640 C CA . LYS D 1 4 ? -3.316 55.409 91.639 1.00 29.10 4 LYS D CA 1
ATOM 5641 C C . LYS D 1 4 ? -4.476 54.480 91.964 1.00 26.46 4 LYS D C 1
ATOM 5642 O O . LYS D 1 4 ? -4.271 53.354 92.420 1.00 24.23 4 LYS D O 1
ATOM 5648 N N . PHE D 1 5 ? -5.689 54.969 91.720 1.00 24.58 5 PHE D N 1
ATOM 5649 C CA . PHE D 1 5 ? -6.920 54.219 91.971 1.00 28.87 5 PHE D CA 1
ATOM 5650 C C . PHE D 1 5 ? -6.890 52.921 91.178 1.00 24.89 5 PHE D C 1
ATOM 5651 O O . PHE D 1 5 ? -6.752 52.941 89.952 1.00 20.16 5 PHE D O 1
ATOM 5659 N N . VAL D 1 6 ? -7.017 51.791 91.871 1.00 27.40 6 VAL D N 1
ATOM 5660 C CA . VAL D 1 6 ? -6.982 50.490 91.202 1.00 27.32 6 VAL D CA 1
ATOM 5661 C C . VAL D 1 6 ? -8.255 49.717 91.434 1.00 21.01 6 VAL D C 1
ATOM 5662 O O . VAL D 1 6 ? -8.666 49.518 92.575 1.00 22.18 6 VAL D O 1
ATOM 5666 N N . VAL D 1 7 ? -8.875 49.272 90.351 1.00 29.38 7 VAL D N 1
ATOM 5667 C CA . VAL D 1 7 ? -10.115 48.509 90.456 1.00 27.18 7 VAL D CA 1
ATOM 5668 C C . VAL D 1 7 ? -9.983 47.175 89.750 1.00 26.68 7 VAL D C 1
ATOM 5669 O O . VAL D 1 7 ? -9.692 47.115 88.553 1.00 29.27 7 VAL D O 1
ATOM 5673 N N . GLY D 1 8 ? -10.196 46.110 90.512 1.00 23.14 8 GLY D N 1
ATOM 5674 C CA . GLY D 1 8 ? -10.100 44.772 89.971 1.00 24.94 8 GLY D CA 1
ATOM 5675 C C . GLY D 1 8 ? -11.457 44.111 89.916 1.00 22.65 8 GLY D C 1
ATOM 5676 O O . GLY D 1 8 ? -12.298 44.311 90.792 1.00 26.94 8 GLY D O 1
ATOM 5677 N N . GLY D 1 9 ? -11.677 43.328 88.869 1.00 25.42 9 GLY D N 1
ATOM 5678 C CA . GLY D 1 9 ? -12.937 42.626 88.724 1.00 18.80 9 GLY D CA 1
ATOM 5679 C C . GLY D 1 9 ? -12.710 41.131 88.818 1.00 25.10 9 GLY D C 1
ATOM 5680 O O . GLY D 1 9 ? -12.234 40.504 87.867 1.00 26.43 9 GLY D O 1
ATOM 5681 N N . ASN D 1 10 ? -13.038 40.558 89.973 1.00 17.25 10 ASN D N 1
ATOM 5682 C CA . ASN D 1 10 ? -12.883 39.128 90.184 1.00 26.64 10 ASN D CA 1
ATOM 5683 C C . ASN D 1 10 ? -14.145 38.381 89.733 1.00 28.92 10 ASN D C 1
ATOM 5684 O O . ASN D 1 10 ? -15.170 38.410 90.417 1.00 32.54 10 ASN D O 1
ATOM 5689 N N . TRP D 1 11 ? -14.061 37.722 88.579 1.00 24.79 11 TRP D N 1
ATOM 5690 C CA . TRP D 1 11 ? -15.182 36.966 88.032 1.00 22.08 11 TRP D CA 1
ATOM 5691 C C . TRP D 1 11 ? -15.469 35.715 88.850 1.00 25.36 11 TRP D C 1
ATOM 5692 O O . TRP D 1 11 ? -16.573 35.171 88.794 1.00 29.38 11 TRP D O 1
ATOM 5703 N N . LYS D 1 12 ? -14.475 35.259 89.604 1.00 27.12 12 LYS D N 1
ATOM 5704 C CA . LYS D 1 12 ? -14.617 34.035 90.388 1.00 23.67 12 LYS D CA 1
ATOM 5705 C C . LYS D 1 12 ? -14.939 32.907 89.404 1.00 27.00 12 LYS D C 1
ATOM 5706 O O . LYS D 1 12 ? -14.512 32.960 88.251 1.00 29.91 12 LYS D O 1
ATOM 5712 N N . MET D 1 13 ? -15.682 31.891 89.827 1.00 25.44 13 MET D N 1
ATOM 5713 C CA . MET D 1 13 ? -15.985 30.805 88.908 1.00 27.12 13 MET D CA 1
ATOM 5714 C C . MET D 1 13 ? -17.223 31.110 88.082 1.00 23.47 13 MET D C 1
ATOM 5715 O O . MET D 1 13 ? -18.297 30.553 88.309 1.00 25.80 13 MET D O 1
ATOM 5720 N N . ASN D 1 14 ? -17.045 31.993 87.104 1.00 26.26 14 ASN D N 1
ATOM 5721 C CA . ASN D 1 14 ? -18.128 32.411 86.222 1.00 26.93 14 ASN D CA 1
ATOM 5722 C C . ASN D 1 14 ? -17.597 32.715 84.835 1.00 27.83 14 ASN D C 1
ATOM 5723 O O . ASN D 1 14 ? -16.473 33.196 84.687 1.00 27.03 14 ASN D O 1
ATOM 5728 N N . GLY D 1 15 ? -18.413 32.439 83.823 1.00 26.22 15 GLY D N 1
ATOM 5729 C CA . GLY D 1 15 ? -18.014 32.751 82.467 1.00 30.44 15 GLY D CA 1
ATOM 5730 C C . GLY D 1 15 ? -17.946 31.638 81.451 1.00 26.13 15 GLY D C 1
ATOM 5731 O O . GLY D 1 15 ? -17.814 30.467 81.785 1.00 31.83 15 GLY D O 1
ATOM 5732 N N . ASP D 1 16 ? -18.061 32.041 80.192 1.00 30.42 16 ASP D N 1
ATOM 5733 C CA . ASP D 1 16 ? -17.972 31.161 79.034 1.00 30.92 16 ASP D CA 1
ATOM 5734 C C . ASP D 1 16 ? -17.776 32.109 77.858 1.00 31.49 16 ASP D C 1
ATOM 5735 O O . ASP D 1 16 ? -17.866 33.323 78.030 1.00 37.78 16 ASP D O 1
ATOM 5740 N N . LYS D 1 17 ? -17.501 31.574 76.675 1.00 32.94 17 LYS D N 1
ATOM 5741 C CA . LYS D 1 17 ? -17.261 32.414 75.508 1.00 32.42 17 LYS D CA 1
ATOM 5742 C C . LYS D 1 17 ? -18.332 33.471 75.253 1.00 29.33 17 LYS D C 1
ATOM 5743 O O . LYS D 1 17 ? -18.015 34.625 74.959 1.00 30.18 17 LYS D O 1
ATOM 5749 N N . LYS D 1 18 ? -19.598 33.095 75.372 1.00 29.02 18 LYS D N 1
ATOM 5750 C CA . LYS D 1 18 ? -20.665 34.058 75.160 1.00 30.08 18 LYS D CA 1
ATOM 5751 C C . LYS D 1 18 ? -20.598 35.173 76.211 1.00 33.90 18 LYS D C 1
ATOM 5752 O O . LYS D 1 18 ? -20.512 36.355 75.872 1.00 31.69 18 LYS D O 1
ATOM 5758 N N . GLN D 1 19 ? -20.625 34.785 77.484 1.00 30.58 19 GLN D N 1
ATOM 5759 C CA . GLN D 1 19 ? -20.590 35.736 78.592 1.00 30.49 19 GLN D CA 1
ATOM 5760 C C . GLN D 1 19 ? -19.341 36.614 78.621 1.00 33.12 19 GLN D C 1
ATOM 5761 O O . GLN D 1 19 ? -19.411 37.793 78.970 1.00 35.65 19 GLN D O 1
ATOM 5767 N N . ILE D 1 20 ? -18.197 36.050 78.254 1.00 34.39 20 ILE D N 1
ATOM 5768 C CA . ILE D 1 20 ? -16.958 36.819 78.249 1.00 31.67 20 ILE D CA 1
ATOM 5769 C C . ILE D 1 20 ? -16.962 37.888 77.164 1.00 31.87 20 ILE D C 1
ATOM 5770 O O . ILE D 1 20 ? -16.385 38.958 77.342 1.00 35.55 20 ILE D O 1
ATOM 5775 N N . ASN D 1 21 ? -17.614 37.603 76.041 1.00 33.52 21 ASN D N 1
ATOM 5776 C CA . ASN D 1 21 ? -17.681 38.573 74.955 1.00 36.34 21 ASN D CA 1
ATOM 5777 C C . ASN D 1 21 ? -18.593 39.736 75.354 1.00 37.88 21 ASN D C 1
ATOM 5778 O O . ASN D 1 21 ? -18.371 40.883 74.960 1.00 39.14 21 ASN D O 1
ATOM 5783 N N . GLU D 1 22 ? -19.613 39.433 76.148 1.00 35.23 22 GLU D N 1
ATOM 5784 C CA . GLU D 1 22 ? -20.538 40.455 76.607 1.00 35.07 22 GLU D CA 1
ATOM 5785 C C . GLU D 1 22 ? -19.835 41.343 77.629 1.00 34.34 22 GLU D C 1
ATOM 5786 O O . GLU D 1 22 ? -19.983 42.563 77.595 1.00 37.18 22 GLU D O 1
ATOM 5792 N N . ILE D 1 23 ? -19.061 40.736 78.527 1.00 29.01 23 ILE D N 1
ATOM 5793 C CA . ILE D 1 23 ? -18.351 41.511 79.541 1.00 31.11 23 ILE D CA 1
ATOM 5794 C C . ILE D 1 23 ? -17.220 42.327 78.919 1.00 33.62 23 ILE D C 1
ATOM 5795 O O . ILE D 1 23 ? -17.008 43.481 79.298 1.00 34.61 23 ILE D O 1
ATOM 5800 N N . ILE D 1 24 ? -16.499 41.746 77.964 1.00 35.15 24 ILE D N 1
ATOM 5801 C CA . ILE D 1 24 ? -15.423 42.484 77.301 1.00 41.35 24 ILE D CA 1
ATOM 5802 C C . ILE D 1 24 ? -16.059 43.665 76.557 1.00 40.55 24 ILE D C 1
ATOM 5803 O O . ILE D 1 24 ? -15.416 44.688 76.326 1.00 40.79 24 ILE D O 1
ATOM 5808 N N . GLY D 1 25 ? -17.329 43.506 76.189 1.00 41.06 25 GLY D N 1
ATOM 5809 C CA . GLY D 1 25 ? -18.052 44.560 75.500 1.00 35.47 25 GLY D CA 1
ATOM 5810 C C . GLY D 1 25 ? -18.258 45.737 76.432 1.00 33.98 25 GLY D C 1
ATOM 5811 O O . GLY D 1 25 ? -18.045 46.881 76.042 1.00 40.79 25 GLY D O 1
ATOM 5812 N N . PHE D 1 26 ? -18.675 45.452 77.664 1.00 34.89 26 PHE D N 1
ATOM 5813 C CA . PHE D 1 26 ? -18.890 46.484 78.679 1.00 34.93 26 PHE D CA 1
ATOM 5814 C C . PHE D 1 26 ? -17.623 47.314 78.798 1.00 31.00 26 PHE D C 1
ATOM 5815 O O . PHE D 1 26 ? -17.660 48.538 78.774 1.00 33.61 26 PHE D O 1
ATOM 5823 N N . LEU D 1 27 ? -16.499 46.625 78.938 1.00 32.79 27 LEU D N 1
ATOM 5824 C CA . LEU D 1 27 ? -15.208 47.284 79.081 1.00 37.89 27 LEU D CA 1
ATOM 5825 C C . LEU D 1 27 ? -14.769 48.045 77.844 1.00 34.77 27 LEU D C 1
ATOM 5826 O O . LEU D 1 27 ? -14.211 49.130 77.960 1.00 38.05 27 LEU D O 1
ATOM 5831 N N . LYS D 1 28 ? -15.017 47.488 76.663 1.00 43.26 28 LYS D N 1
ATOM 5832 C CA . LYS D 1 28 ? -14.615 48.152 75.426 1.00 46.51 28 LYS D CA 1
ATOM 5833 C C . LYS D 1 28 ? -15.392 49.423 75.092 1.00 47.73 28 LYS D C 1
ATOM 5834 O O . LYS D 1 28 ? -14.795 50.429 74.708 1.00 47.86 28 LYS D O 1
ATOM 5840 N N . SER D 1 29 ? -16.713 49.390 75.233 1.00 49.38 29 SER D N 1
ATOM 5841 C CA . SER D 1 29 ? -17.521 50.566 74.922 1.00 50.81 29 SER D CA 1
ATOM 5842 C C . SER D 1 29 ? -17.558 51.522 76.103 1.00 53.16 29 SER D C 1
ATOM 5843 O O . SER D 1 29 ? -17.286 52.711 75.957 1.00 55.23 29 SER D O 1
ATOM 5846 N N . GLY D 1 30 ? -17.898 50.989 77.271 1.00 56.24 30 GLY D N 1
ATOM 5847 C CA . GLY D 1 30 ? -17.983 51.799 78.471 1.00 56.61 30 GLY D CA 1
ATOM 5848 C C . GLY D 1 30 ? -16.873 52.823 78.617 1.00 58.02 30 GLY D C 1
ATOM 5849 O O . GLY D 1 30 ? -15.694 52.486 78.483 1.00 56.76 30 GLY D O 1
ATOM 5850 N N . PRO D 1 31 ? -17.221 54.095 78.876 1.00 53.10 31 PRO D N 1
ATOM 5851 C CA . PRO D 1 31 ? -16.210 55.143 79.038 1.00 48.80 31 PRO D CA 1
ATOM 5852 C C . PRO D 1 31 ? -15.452 54.907 80.341 1.00 48.50 31 PRO D C 1
ATOM 5853 O O . PRO D 1 31 ? -15.980 55.149 81.430 1.00 50.06 31 PRO D O 1
ATOM 5857 N N . LEU D 1 32 ? -14.219 54.424 80.228 1.00 42.23 32 LEU D N 1
ATOM 5858 C CA . LEU D 1 32 ? -13.415 54.143 81.407 1.00 39.42 32 LEU D CA 1
ATOM 5859 C C . LEU D 1 32 ? -12.433 55.252 81.773 1.00 38.96 32 LEU D C 1
ATOM 5860 O O . LEU D 1 32 ? -11.580 55.642 80.976 1.00 43.13 32 LEU D O 1
ATOM 5865 N N . ASN D 1 33 ? -12.575 55.750 82.997 1.00 41.27 33 ASN D N 1
ATOM 5866 C CA . ASN D 1 33 ? -11.717 56.795 83.529 1.00 38.40 33 ASN D CA 1
ATOM 5867 C C . ASN D 1 33 ? -10.259 56.413 83.292 1.00 41.26 33 ASN D C 1
ATOM 5868 O O . ASN D 1 33 ? -9.842 55.305 83.622 1.00 40.90 33 ASN D O 1
ATOM 5873 N N . GLN D 1 34 ? -9.488 57.328 82.714 1.00 38.78 34 GLN D N 1
ATOM 5874 C CA . GLN D 1 34 ? -8.085 57.060 82.423 1.00 41.64 34 GLN D CA 1
ATOM 5875 C C . GLN D 1 34 ? -7.161 57.095 83.629 1.00 39.56 34 GLN D C 1
ATOM 5876 O O . GLN D 1 34 ? -5.995 56.725 83.528 1.00 42.49 34 GLN D O 1
ATOM 5882 N N . ASP D 1 35 ? -7.668 57.538 84.772 1.00 35.79 35 ASP D N 1
ATOM 5883 C CA . ASP D 1 35 ? -6.839 57.595 85.972 1.00 42.15 35 ASP D CA 1
ATOM 5884 C C . ASP D 1 35 ? -6.960 56.324 86.802 1.00 38.18 35 ASP D C 1
ATOM 5885 O O . ASP D 1 35 ? -6.313 56.191 87.836 1.00 37.10 35 ASP D O 1
ATOM 5890 N N . THR D 1 36 ? -7.782 55.389 86.338 1.00 37.83 36 THR D N 1
ATOM 5891 C CA . THR D 1 36 ? -8.000 54.141 87.057 1.00 33.03 36 THR D CA 1
ATOM 5892 C C . THR D 1 36 ? -7.281 52.945 86.454 1.00 31.11 36 THR D C 1
ATOM 5893 O O . THR D 1 36 ? -7.391 52.668 85.254 1.00 25.44 36 THR D O 1
ATOM 5897 N N . GLU D 1 37 ? -6.532 52.241 87.293 1.00 29.11 37 GLU D N 1
ATOM 5898 C CA . GLU D 1 37 ? -5.832 51.043 86.853 1.00 22.53 37 GLU D CA 1
ATOM 5899 C C . GLU D 1 37 ? -6.882 49.945 86.959 1.00 25.65 37 GLU D C 1
ATOM 5900 O O . GLU D 1 37 ? -7.423 49.706 88.040 1.00 27.17 37 GLU D O 1
ATOM 5906 N N . VAL D 1 38 ? -7.190 49.301 85.837 1.00 21.97 38 VAL D N 1
ATOM 5907 C CA . VAL D 1 38 ? -8.199 48.244 85.824 1.00 28.57 38 VAL D CA 1
ATOM 5908 C C . VAL D 1 38 ? -7.618 46.853 85.581 1.00 30.87 38 VAL D C 1
ATOM 5909 O O . VAL D 1 38 ? -6.793 46.661 84.684 1.00 24.18 38 VAL D O 1
ATOM 5913 N N . VAL D 1 39 ? -8.059 45.887 86.383 1.00 24.82 39 VAL D N 1
ATOM 5914 C CA . VAL D 1 39 ? -7.604 44.508 86.254 1.00 23.62 39 VAL D CA 1
ATOM 5915 C C . VAL D 1 39 ? -8.822 43.593 86.319 1.00 24.78 39 VAL D C 1
ATOM 5916 O O . VAL D 1 39 ? -9.779 43.868 87.043 1.00 26.30 39 VAL D O 1
ATOM 5920 N N . VAL D 1 40 ? -8.790 42.515 85.548 1.00 27.47 40 VAL D N 1
ATOM 5921 C CA . VAL D 1 40 ? -9.898 41.564 85.518 1.00 29.86 40 VAL D CA 1
ATOM 5922 C C . VAL D 1 40 ? -9.420 40.124 85.769 1.00 34.87 40 VAL D C 1
ATOM 5923 O O . VAL D 1 40 ? -8.652 39.571 84.979 1.00 35.21 40 VAL D O 1
ATOM 5927 N N . GLY D 1 41 ? -9.878 39.530 86.875 1.00 36.26 41 GLY D N 1
ATOM 5928 C CA . GLY D 1 41 ? -9.499 38.164 87.227 1.00 30.48 41 GLY D CA 1
ATOM 5929 C C . GLY D 1 41 ? -10.452 37.146 86.625 1.00 30.43 41 GLY D C 1
ATOM 5930 O O . GLY D 1 41 ? -11.634 37.105 86.972 1.00 31.71 41 GLY D O 1
ATOM 5931 N N . VAL D 1 42 ? -9.932 36.304 85.737 1.00 27.52 42 VAL D N 1
ATOM 5932 C CA . VAL D 1 42 ? -10.759 35.318 85.047 1.00 26.54 42 VAL D CA 1
ATOM 5933 C C . VAL D 1 42 ? -10.348 33.867 85.284 1.00 25.83 42 VAL D C 1
ATOM 5934 O O . VAL D 1 42 ? -9.233 33.592 85.724 1.00 26.77 42 VAL D O 1
ATOM 5938 N N . PRO D 1 43 ? -11.262 32.918 85.015 1.00 26.32 43 PRO D N 1
ATOM 5939 C CA . PRO D 1 43 ? -10.971 31.489 85.194 1.00 26.59 43 PRO D CA 1
ATOM 5940 C C . PRO D 1 43 ? -9.789 31.128 84.290 1.00 25.31 43 PRO D C 1
ATOM 5941 O O . PRO D 1 43 ? -9.716 31.585 83.147 1.00 28.81 43 PRO D O 1
ATOM 5945 N N . ALA D 1 44 ? -8.873 30.304 84.789 1.00 26.54 44 ALA D N 1
ATOM 5946 C CA . ALA D 1 44 ? -7.687 29.947 84.022 1.00 23.99 44 ALA D CA 1
ATOM 5947 C C . ALA D 1 44 ? -7.977 29.491 82.593 1.00 29.16 44 ALA D C 1
ATOM 5948 O O . ALA D 1 44 ? -7.195 29.773 81.682 1.00 28.02 44 ALA D O 1
ATOM 5950 N N . ILE D 1 45 ? -9.101 28.801 82.394 1.00 28.28 45 ILE D N 1
ATOM 5951 C CA . ILE D 1 45 ? -9.469 28.315 81.066 1.00 30.68 45 ILE D CA 1
ATOM 5952 C C . ILE D 1 45 ? -9.566 29.411 80.005 1.00 31.60 45 ILE D C 1
ATOM 5953 O O . ILE D 1 45 ? -9.319 29.161 78.826 1.00 28.72 45 ILE D O 1
ATOM 5958 N N . TYR D 1 46 ? -9.930 30.621 80.417 1.00 31.98 46 TYR D N 1
ATOM 5959 C CA . TYR D 1 46 ? -10.066 31.722 79.469 1.00 29.04 46 TYR D CA 1
ATOM 5960 C C . TYR D 1 46 ? -9.009 32.800 79.648 1.00 26.09 46 TYR D C 1
ATOM 5961 O O . TYR D 1 46 ? -9.159 33.910 79.139 1.00 23.56 46 TYR D O 1
ATOM 5970 N N . LEU D 1 47 ? -7.943 32.479 80.371 1.00 28.25 47 LEU D N 1
ATOM 5971 C CA . LEU D 1 47 ? -6.889 33.453 80.601 1.00 24.72 47 LEU D CA 1
ATOM 5972 C C . LEU D 1 47 ? -6.370 34.050 79.307 1.00 19.42 47 LEU D C 1
ATOM 5973 O O . LEU D 1 47 ? -6.352 35.259 79.151 1.00 21.36 47 LEU D O 1
ATOM 5978 N N . GLU D 1 48 ? -5.935 33.197 78.385 1.00 25.35 48 GLU D N 1
ATOM 5979 C CA . GLU D 1 48 ? -5.403 33.665 77.114 1.00 27.92 48 GLU D CA 1
ATOM 5980 C C . GLU D 1 48 ? -6.476 34.358 76.292 1.00 26.72 48 GLU D C 1
ATOM 5981 O O . GLU D 1 48 ? -6.223 35.390 75.672 1.00 29.96 48 GLU D O 1
ATOM 5987 N N . LEU D 1 49 ? -7.676 33.793 76.297 1.00 30.48 49 LEU D N 1
ATOM 5988 C CA . LEU D 1 49 ? -8.788 34.365 75.549 1.00 31.21 49 LEU D CA 1
ATOM 5989 C C . LEU D 1 49 ? -9.060 35.818 75.948 1.00 33.76 49 LEU D C 1
ATOM 5990 O O . LEU D 1 49 ? -9.156 36.700 75.091 1.00 32.36 49 LEU D O 1
ATOM 5995 N N . VAL D 1 50 ? -9.177 36.068 77.248 1.00 32.61 50 VAL D N 1
ATOM 5996 C CA . VAL D 1 50 ? -9.444 37.415 77.736 1.00 28.80 50 VAL D CA 1
ATOM 5997 C C . VAL D 1 50 ? -8.302 38.379 77.410 1.00 33.08 50 VAL D C 1
ATOM 5998 O O . VAL D 1 50 ? -8.540 39.501 76.954 1.00 26.36 50 VAL D O 1
ATOM 6002 N N . ARG D 1 51 ? -7.067 37.940 77.629 1.00 27.47 51 ARG D N 1
ATOM 6003 C CA . ARG D 1 51 ? -5.911 38.780 77.356 1.00 25.39 51 ARG D CA 1
ATOM 6004 C C . ARG D 1 51 ? -5.867 39.242 75.901 1.00 28.51 51 ARG D C 1
ATOM 6005 O O . ARG D 1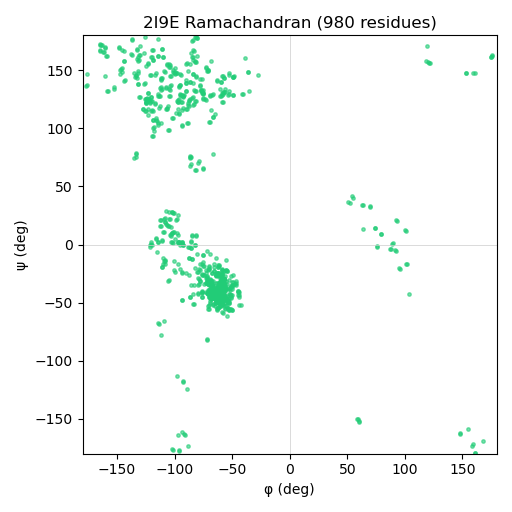 51 ? -5.491 40.377 75.625 1.00 33.04 51 ARG D O 1
ATOM 6013 N N . THR D 1 52 ? -6.250 38.369 74.971 1.00 31.23 52 THR D N 1
ATOM 6014 C CA . THR D 1 52 ? -6.229 38.729 73.552 1.00 36.21 52 THR D CA 1
ATOM 6015 C C . THR D 1 52 ? -7.367 39.672 73.162 1.00 38.36 52 THR D C 1
ATOM 6016 O O . THR D 1 52 ? -7.244 40.429 72.202 1.00 41.64 52 THR D O 1
ATOM 6020 N N . CYS D 1 53 ? -8.471 39.623 73.901 1.00 34.80 53 CYS D N 1
ATOM 6021 C CA . CYS D 1 53 ? -9.627 40.473 73.615 1.00 37.46 53 CYS D CA 1
ATOM 6022 C C . CYS D 1 53 ? -9.656 41.783 74.403 1.00 35.64 53 CYS D C 1
ATOM 6023 O O . CYS D 1 53 ? -10.271 42.754 73.976 1.00 37.19 53 CYS D O 1
ATOM 6026 N N . VAL D 1 54 ? -8.997 41.802 75.554 1.00 40.47 54 VAL D N 1
ATOM 6027 C CA . VAL D 1 54 ? -8.971 42.983 76.412 1.00 44.75 54 VAL D CA 1
ATOM 6028 C C . VAL D 1 54 ? -7.850 43.948 76.028 1.00 47.96 54 VAL D C 1
ATOM 6029 O O . VAL D 1 54 ? -6.743 43.528 75.696 1.00 47.46 54 VAL D O 1
ATOM 6033 N N . PRO D 1 55 ? -8.130 45.263 76.064 1.00 47.05 55 PRO D N 1
ATOM 6034 C CA . PRO D 1 55 ? -7.133 46.281 75.722 1.00 46.73 55 PRO D CA 1
ATOM 6035 C C . PRO D 1 55 ? -5.885 46.148 76.595 1.00 44.91 55 PRO D C 1
ATOM 6036 O O . PRO D 1 55 ? -5.985 45.830 77.779 1.00 47.87 55 PRO D O 1
ATOM 6040 N N . ALA D 1 56 ? -4.718 46.396 76.008 1.00 41.67 56 ALA D N 1
ATOM 6041 C CA . ALA D 1 56 ? -3.450 46.296 76.729 1.00 43.10 56 ALA D CA 1
ATOM 6042 C C . ALA D 1 56 ? -3.440 47.151 77.994 1.00 43.98 56 ALA D C 1
ATOM 6043 O O . ALA D 1 56 ? -2.667 46.902 78.922 1.00 40.78 56 ALA D O 1
ATOM 6045 N N . SER D 1 57 ? -4.298 48.162 78.026 1.00 41.64 57 SER D N 1
ATOM 6046 C CA . SER D 1 57 ? -4.377 49.047 79.177 1.00 42.42 57 SER D CA 1
ATOM 6047 C C . SER D 1 57 ? -4.935 48.317 80.394 1.00 37.05 57 SER D C 1
ATOM 6048 O O . SER D 1 57 ? -4.545 48.596 81.528 1.00 39.59 57 SER D O 1
ATOM 6051 N N . ILE D 1 58 ? -5.846 47.380 80.153 1.00 36.42 58 ILE D N 1
ATOM 6052 C CA . ILE D 1 58 ? -6.454 46.610 81.232 1.00 30.86 58 ILE D CA 1
ATOM 6053 C C . ILE D 1 58 ? -5.646 45.349 81.524 1.00 31.59 58 ILE D C 1
ATOM 6054 O O . ILE D 1 58 ? -5.288 44.605 80.611 1.00 30.82 58 ILE D O 1
ATOM 6059 N N . GLY D 1 59 ? -5.367 45.118 82.805 1.00 25.69 59 GLY D N 1
ATOM 6060 C CA . GLY D 1 59 ? -4.608 43.952 83.209 1.00 24.41 59 GLY D CA 1
ATOM 6061 C C . GLY D 1 59 ? -5.474 42.712 83.303 1.00 25.55 59 GLY D C 1
ATOM 6062 O O . GLY D 1 59 ? -6.643 42.781 83.686 1.00 29.72 59 GLY D O 1
ATOM 6063 N N . VAL D 1 60 ? -4.902 41.572 82.941 1.00 21.60 60 VAL D N 1
ATOM 6064 C CA . VAL D 1 60 ? -5.640 40.312 82.998 1.00 21.94 60 VAL D CA 1
ATOM 6065 C C . VAL D 1 60 ? -4.991 39.466 84.078 1.00 23.43 60 VAL D C 1
ATOM 6066 O O . VAL D 1 60 ? -3.806 39.128 83.987 1.00 27.54 60 VAL D O 1
ATOM 6070 N N . ALA D 1 61 ? -5.771 39.126 85.098 1.00 22.81 61 ALA D N 1
ATOM 6071 C CA . ALA D 1 61 ? -5.256 38.352 86.221 1.00 27.62 61 ALA D CA 1
ATOM 6072 C C . ALA D 1 61 ? -5.762 36.926 86.292 1.00 25.41 61 ALA D C 1
ATOM 6073 O O . ALA D 1 61 ? -6.882 36.628 85.877 1.00 29.40 61 ALA D O 1
ATOM 6075 N N . ALA D 1 62 ? -4.923 36.048 86.826 1.00 22.70 62 ALA D N 1
ATOM 6076 C CA . ALA D 1 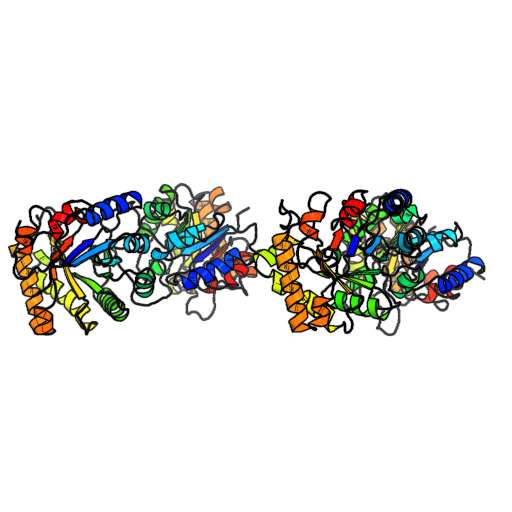62 ? -5.303 34.662 87.026 1.00 22.73 62 ALA D CA 1
ATOM 6077 C C . ALA D 1 62 ? -5.886 34.728 88.433 1.00 24.15 62 ALA D C 1
ATOM 6078 O O . ALA D 1 62 ? -5.540 35.623 89.210 1.00 23.73 62 ALA D O 1
ATOM 6080 N N . GLN D 1 63 ? -6.767 33.799 88.762 1.00 20.09 63 GLN D N 1
ATOM 6081 C CA . GLN D 1 63 ? -7.403 33.813 90.065 1.00 26.82 63 GLN D CA 1
ATOM 6082 C C . GLN D 1 63 ? -6.630 33.079 91.148 1.00 24.66 63 GLN D C 1
ATOM 6083 O O . GLN D 1 63 ? -7.035 33.068 92.316 1.00 25.77 63 GLN D O 1
ATOM 6089 N N . ASN D 1 64 ? -5.512 32.484 90.754 1.00 28.82 64 ASN D N 1
ATOM 6090 C CA . ASN D 1 64 ? -4.646 31.754 91.672 1.00 25.56 64 ASN D CA 1
ATOM 6091 C C . ASN D 1 64 ? -3.520 31.097 90.889 1.00 22.29 64 ASN D C 1
ATOM 6092 O O . ASN D 1 64 ? -3.603 30.970 89.668 1.00 29.02 64 ASN D O 1
ATOM 6097 N N . CYS D 1 65 ? -2.457 30.720 91.591 1.00 20.77 65 CYS D N 1
ATOM 6098 C CA . CYS D 1 65 ? -1.323 30.031 90.978 1.00 20.41 65 CYS D CA 1
ATOM 6099 C C . CYS D 1 65 ? -0.523 29.325 92.064 1.00 26.19 65 CYS D C 1
ATOM 6100 O O . CYS D 1 65 ? -0.762 29.535 93.253 1.00 22.22 65 CYS D O 1
ATOM 6103 N N . TYR D 1 66 ? 0.415 28.474 91.668 1.00 25.56 66 TYR D N 1
ATOM 6104 C CA . TYR D 1 66 ? 1.208 27.767 92.655 1.00 25.57 66 TYR D CA 1
ATOM 6105 C C . TYR D 1 66 ? 2.536 28.486 92.907 1.00 24.39 66 TYR D C 1
ATOM 6106 O O . TYR D 1 66 ? 2.784 29.542 92.332 1.00 25.84 66 TYR D O 1
ATOM 6115 N N . LYS D 1 67 ? 3.387 27.903 93.753 1.00 29.83 67 LYS D N 1
ATOM 6116 C CA . LYS D 1 67 ? 4.664 28.513 94.121 1.00 28.60 67 LYS D CA 1
ATOM 6117 C C . LYS D 1 67 ? 5.950 28.080 93.413 1.00 29.26 67 LYS D C 1
ATOM 6118 O O . LYS D 1 67 ? 7.036 28.446 93.856 1.00 27.41 67 LYS D O 1
ATOM 6124 N N . VAL D 1 68 ? 5.847 27.296 92.341 1.00 27.37 68 VAL D N 1
ATOM 6125 C CA . VAL D 1 68 ? 7.033 26.904 91.575 1.00 28.11 68 VAL D CA 1
ATOM 6126 C C . VAL D 1 68 ? 6.707 26.994 90.091 1.00 25.64 68 VAL D C 1
ATOM 6127 O O . VAL D 1 68 ? 5.540 27.078 89.711 1.00 26.63 68 VAL D O 1
ATOM 6131 N N . PRO D 1 69 ? 7.732 26.998 89.229 1.00 24.82 69 PRO D N 1
ATOM 6132 C CA . PRO D 1 69 ? 7.483 27.093 87.787 1.00 24.05 69 PRO D CA 1
ATOM 6133 C C . PRO D 1 69 ? 6.791 25.880 87.190 1.00 26.34 69 PRO D C 1
ATOM 6134 O O . PRO D 1 69 ? 5.980 26.017 86.270 1.00 28.98 69 PRO D O 1
ATOM 6138 N N . LYS D 1 70 ? 7.108 24.701 87.718 1.00 24.66 70 LYS D N 1
ATOM 6139 C CA . LYS D 1 70 ? 6.535 23.447 87.228 1.00 26.62 70 LYS D CA 1
ATOM 6140 C C . LYS D 1 70 ? 6.714 22.352 88.268 1.00 26.27 70 LYS D C 1
ATOM 6141 O O . LYS D 1 70 ? 7.495 22.497 89.207 1.00 29.34 70 LYS D O 1
ATOM 6147 N N . GLY D 1 71 ? 5.993 21.251 88.095 1.00 27.79 71 GLY D N 1
ATOM 6148 C CA . GLY D 1 71 ? 6.116 20.156 89.035 1.00 26.72 71 GLY D CA 1
ATOM 6149 C C . GLY D 1 71 ? 4.948 19.189 89.080 1.00 25.31 71 GLY D C 1
ATOM 6150 O O . GLY D 1 71 ? 4.022 19.258 88.271 1.00 25.98 71 GLY D O 1
ATOM 6151 N N . ALA D 1 72 ? 5.006 18.279 90.043 1.00 19.10 72 ALA D N 1
ATOM 6152 C CA . ALA D 1 72 ? 3.972 17.273 90.225 1.00 21.36 72 ALA D CA 1
ATOM 6153 C C . ALA D 1 72 ? 2.849 17.847 91.077 1.00 19.34 72 ALA D C 1
ATOM 6154 O O . ALA D 1 72 ? 2.655 17.465 92.232 1.00 23.05 72 ALA D O 1
ATOM 6156 N N . PHE D 1 73 ? 2.123 18.790 90.489 1.00 19.31 73 PHE D N 1
ATOM 6157 C CA . PHE D 1 73 ? 1.015 19.456 91.156 1.00 19.00 73 PHE D CA 1
ATOM 6158 C C . PHE D 1 73 ? -0.161 19.494 90.191 1.00 19.86 73 PHE D C 1
ATOM 6159 O O . PHE D 1 73 ? -0.440 20.509 89.556 1.00 25.58 73 PHE D O 1
ATOM 6167 N N . THR D 1 74 ? -0.828 18.352 90.080 1.00 19.64 74 THR D N 1
ATOM 6168 C CA . THR D 1 74 ? -1.965 18.199 89.195 1.00 19.39 74 THR D CA 1
ATOM 6169 C C . THR D 1 74 ? -3.041 19.208 89.558 1.00 20.74 74 THR D C 1
ATOM 6170 O O . THR D 1 74 ? -3.420 19.342 90.726 1.00 21.79 74 THR D O 1
ATOM 6174 N N . GLY D 1 75 ? -3.515 19.928 88.547 1.00 19.50 75 GLY D N 1
ATOM 6175 C CA . GLY D 1 75 ? -4.553 20.916 88.768 1.00 14.50 75 GLY D CA 1
ATOM 6176 C C . GLY D 1 75 ? -4.071 22.321 89.060 1.00 17.61 75 GLY D C 1
ATOM 6177 O O . GLY D 1 75 ? -4.886 23.232 89.158 1.00 20.97 75 GLY D O 1
ATOM 6178 N N . GLU D 1 76 ? -2.762 22.514 89.193 1.00 16.31 76 GLU D N 1
ATOM 6179 C CA . GLU D 1 76 ? -2.217 23.839 89.491 1.00 18.48 76 GLU D CA 1
ATOM 6180 C C . GLU D 1 76 ? -1.571 24.485 88.269 1.00 23.40 76 GLU D C 1
ATOM 6181 O O . GLU D 1 76 ? -1.134 23.794 87.342 1.00 17.77 76 GLU D O 1
ATOM 6187 N N . ILE D 1 77 ? -1.518 25.815 88.271 1.00 17.22 77 ILE D N 1
ATOM 6188 C CA . ILE D 1 77 ? -0.878 26.544 87.185 1.00 28.23 77 ILE D CA 1
ATOM 6189 C C . ILE D 1 77 ? 0.199 27.415 87.814 1.00 28.64 77 ILE D C 1
ATOM 6190 O O . ILE D 1 77 ? 0.127 27.743 89.000 1.00 24.16 77 ILE D O 1
ATOM 6195 N N . SER D 1 78 ? 1.207 27.775 87.029 1.00 24.22 78 SER D N 1
ATOM 6196 C CA . SER D 1 78 ? 2.293 28.592 87.552 1.00 24.24 78 SER D CA 1
ATOM 6197 C C . SER D 1 78 ? 2.372 29.972 86.918 1.00 25.96 78 SER D C 1
ATOM 6198 O O . SER D 1 78 ? 1.799 30.225 85.859 1.00 24.80 78 SER D O 1
ATOM 6201 N N . PRO D 1 79 ? 3.082 30.897 87.576 1.00 26.25 79 PRO D N 1
ATOM 6202 C CA . PRO D 1 79 ? 3.212 32.239 87.020 1.00 19.86 79 PRO D CA 1
ATOM 6203 C C . PRO D 1 79 ? 3.835 32.139 85.623 1.00 26.05 79 PRO D C 1
ATOM 6204 O O . PRO D 1 79 ? 3.522 32.926 84.731 1.00 21.07 79 PRO D O 1
ATOM 6208 N N . ALA D 1 80 ? 4.716 31.159 85.442 1.00 22.39 80 ALA D N 1
ATOM 6209 C CA . ALA D 1 80 ? 5.374 30.958 84.156 1.00 18.90 80 ALA D CA 1
ATOM 6210 C C . ALA D 1 80 ? 4.333 30.705 83.054 1.00 21.15 80 ALA D C 1
ATOM 6211 O O . ALA D 1 80 ? 4.487 31.160 81.919 1.00 17.28 80 ALA D O 1
ATOM 6213 N N . MET D 1 81 ? 3.272 29.979 83.391 1.00 19.48 81 MET D N 1
ATOM 6214 C CA . MET D 1 81 ? 2.223 29.691 82.418 1.00 24.09 81 MET D CA 1
ATOM 6215 C C . MET D 1 81 ? 1.360 30.924 82.214 1.00 23.31 81 MET D C 1
ATOM 6216 O O . MET D 1 81 ? 0.955 31.243 81.088 1.00 22.02 81 MET D O 1
ATOM 6221 N N . ILE D 1 82 ? 1.078 31.614 83.315 1.00 21.24 82 ILE D N 1
ATOM 6222 C CA . ILE D 1 82 ? 0.261 32.816 83.284 1.00 18.06 82 ILE D CA 1
ATOM 6223 C C . ILE D 1 82 ? 0.870 33.829 82.324 1.00 22.01 82 ILE D C 1
ATOM 6224 O O . ILE D 1 82 ? 0.162 34.441 81.525 1.00 25.53 82 ILE D O 1
ATOM 6229 N N . LYS D 1 83 ? 2.187 33.997 82.408 1.00 23.06 83 LYS D N 1
ATOM 6230 C CA . LYS D 1 83 ? 2.900 34.932 81.545 1.00 28.51 83 LYS D CA 1
ATOM 6231 C C . LYS D 1 83 ? 2.994 34.416 80.113 1.00 31.09 83 LYS D C 1
ATOM 6232 O O . LYS D 1 83 ? 2.969 35.202 79.165 1.00 25.78 83 LYS D O 1
ATOM 6238 N N . ASP D 1 84 ? 3.100 33.097 79.964 1.00 30.35 84 ASP D N 1
ATOM 6239 C CA . ASP D 1 84 ? 3.208 32.489 78.645 1.00 31.25 84 ASP D CA 1
ATOM 6240 C C . ASP D 1 84 ? 2.008 32.814 77.758 1.00 31.05 84 ASP D C 1
ATOM 6241 O O . ASP D 1 84 ? 2.117 32.788 76.535 1.00 33.16 84 ASP D O 1
ATOM 6246 N N . VAL D 1 85 ? 0.862 33.110 78.368 1.00 26.97 85 VAL D N 1
ATOM 6247 C CA . VAL D 1 85 ? -0.321 33.468 77.593 1.00 26.27 85 VAL D CA 1
ATOM 6248 C C . VAL D 1 85 ? -0.522 34.980 77.612 1.00 27.85 85 VAL D C 1
ATOM 6249 O O . VAL D 1 85 ? -1.569 35.481 77.202 1.00 29.23 85 VAL D O 1
ATOM 6253 N N . GLY D 1 86 ? 0.484 35.700 78.108 1.00 22.97 86 GLY D N 1
ATOM 6254 C CA . GLY D 1 86 ? 0.421 37.153 78.133 1.00 23.79 86 GLY D CA 1
ATOM 6255 C C . GLY D 1 86 ? -0.222 37.861 79.314 1.00 23.64 86 GLY D C 1
ATOM 6256 O O . GLY D 1 86 ? -0.226 39.090 79.355 1.00 21.86 86 GLY D O 1
ATOM 6257 N N . ALA D 1 87 ? -0.776 37.119 80.268 1.00 28.57 87 ALA D N 1
ATOM 6258 C CA . ALA D 1 87 ? -1.399 37.753 81.430 1.00 28.52 87 ALA D CA 1
ATOM 6259 C C . ALA D 1 87 ? -0.306 38.358 82.309 1.00 24.15 87 ALA D C 1
ATOM 6260 O O . ALA D 1 87 ? 0.816 37.856 82.356 1.00 28.88 87 ALA D O 1
ATOM 6262 N N . ASP D 1 88 ? -0.642 39.434 83.008 1.00 27.25 88 ASP D N 1
ATOM 6263 C CA . ASP D 1 88 ? 0.312 40.144 83.852 1.00 24.86 88 ASP D CA 1
ATOM 6264 C C . ASP D 1 88 ? -0.052 40.221 85.342 1.00 27.83 88 ASP D C 1
ATOM 6265 O O . ASP D 1 88 ? 0.693 40.798 86.144 1.00 19.06 88 ASP D O 1
ATOM 6270 N N . TRP D 1 89 ? -1.191 39.647 85.718 1.00 26.48 89 TRP D N 1
ATOM 6271 C CA . TRP D 1 89 ? -1.617 39.689 87.114 1.00 27.24 89 TRP D CA 1
ATOM 6272 C C . TRP D 1 89 ? -2.068 38.334 87.651 1.00 23.69 89 TRP D C 1
ATOM 6273 O O . TRP D 1 89 ? -2.279 37.380 86.894 1.00 22.57 89 TRP D O 1
ATOM 6284 N N . VAL D 1 90 ? -2.205 38.271 88.973 1.00 18.34 90 VAL D N 1
ATOM 6285 C CA . VAL D 1 90 ? -2.686 37.077 89.642 1.00 19.32 90 VAL D CA 1
ATOM 6286 C C . VAL D 1 90 ? -3.235 37.465 91.005 1.00 25.04 90 VAL D C 1
ATOM 6287 O O . VAL D 1 90 ? -2.606 38.215 91.749 1.00 25.81 90 VAL D O 1
ATOM 6291 N N . ILE D 1 91 ? -4.428 36.968 91.306 1.00 23.30 91 ILE D N 1
ATOM 6292 C CA . ILE D 1 91 ? -5.080 37.235 92.578 1.00 26.55 91 ILE D CA 1
ATOM 6293 C C . ILE D 1 91 ? -4.676 36.085 93.481 1.00 26.12 91 ILE D C 1
ATOM 6294 O O . ILE D 1 91 ? -4.838 34.919 93.120 1.00 26.53 91 ILE D O 1
ATOM 6299 N N . LEU D 1 92 ? -4.148 36.406 94.653 1.00 16.86 92 LEU D N 1
ATOM 6300 C CA . LEU D 1 92 ? -3.707 35.368 95.575 1.00 16.58 92 LEU D CA 1
ATOM 6301 C C . LEU D 1 92 ? -4.227 35.596 96.984 1.00 23.48 92 LEU D C 1
ATOM 6302 O O . LEU D 1 92 ? -4.430 36.736 97.398 1.00 23.49 92 LEU D O 1
ATOM 6307 N N . GLY D 1 93 ? -4.447 34.510 97.715 1.00 26.76 93 GLY D N 1
ATOM 6308 C CA . GLY D 1 93 ? -4.931 34.635 99.074 1.00 23.33 93 GLY D CA 1
ATOM 6309 C C . GLY D 1 93 ? -6.387 35.032 99.210 1.00 25.97 93 GLY D C 1
ATOM 6310 O O . GLY D 1 93 ? -6.816 35.414 100.301 1.00 18.51 93 GLY D O 1
ATOM 6311 N N . HIS D 1 94 ? -7.157 34.950 98.126 1.00 20.17 94 HIS D N 1
ATOM 6312 C CA . HIS D 1 94 ? -8.578 35.311 98.212 1.00 22.27 94 HIS D CA 1
ATOM 6313 C C . HIS D 1 94 ? -9.207 34.529 99.367 1.00 17.97 94 HIS D C 1
ATOM 6314 O O . HIS D 1 94 ? -8.796 33.404 99.649 1.00 19.90 94 HIS D O 1
ATOM 6321 N N . SER D 1 95 ? -10.196 35.123 100.032 1.00 22.40 95 SER D N 1
ATOM 6322 C CA . SER D 1 95 ? -10.857 34.485 101.175 1.00 23.27 95 SER D CA 1
ATOM 6323 C C . SER D 1 95 ? -11.453 33.110 100.875 1.00 28.92 95 SER D C 1
ATOM 6324 O O . SER D 1 95 ? -11.472 32.221 101.738 1.00 25.96 95 SER D O 1
ATOM 6327 N N . GLU D 1 96 ? -11.952 32.932 99.657 1.00 26.50 96 GLU D N 1
ATOM 6328 C CA . GLU D 1 96 ? -12.537 31.655 99.275 1.00 24.96 96 GLU D CA 1
ATOM 6329 C C . GLU D 1 96 ? -11.470 30.575 99.212 1.00 25.02 96 GLU D C 1
ATOM 6330 O O . GLU D 1 96 ? -11.731 29.413 99.508 1.00 29.23 96 GLU D O 1
ATOM 6336 N N . ARG D 1 97 ? -10.256 30.959 98.843 1.00 24.30 97 ARG D N 1
ATOM 6337 C CA . ARG D 1 97 ? -9.182 29.987 98.783 1.00 22.22 97 ARG D CA 1
ATOM 6338 C C . ARG D 1 97 ? -8.641 29.700 100.179 1.00 20.43 97 ARG D C 1
ATOM 6339 O O . ARG D 1 97 ? -8.180 28.597 100.454 1.00 21.09 97 ARG D O 1
ATOM 6347 N N . ARG D 1 98 ? -8.722 30.686 101.069 1.00 21.78 98 ARG D N 1
ATOM 6348 C CA . ARG D 1 98 ? -8.251 30.507 102.437 1.00 18.25 98 ARG D CA 1
ATOM 6349 C C . ARG D 1 98 ? -9.240 29.674 103.245 1.00 23.40 98 ARG D C 1
ATOM 6350 O O . ARG D 1 98 ? -8.856 28.747 103.962 1.00 25.58 98 ARG D O 1
ATOM 6358 N N . GLN D 1 99 ? -10.521 29.999 103.114 1.00 29.52 99 GLN D N 1
ATOM 6359 C CA . GLN D 1 99 ? -11.567 29.309 103.858 1.00 26.55 99 GLN D CA 1
ATOM 6360 C C . GLN D 1 99 ? -12.125 28.034 103.229 1.00 31.26 99 GLN D C 1
ATOM 6361 O O . GLN D 1 99 ? -12.290 27.024 103.917 1.00 29.59 99 GLN D O 1
ATOM 6367 N N . ILE D 1 100 ? -12.421 28.063 101.934 1.00 28.35 100 ILE D N 1
ATOM 6368 C CA . ILE D 1 100 ? -12.972 26.875 101.286 1.00 19.72 100 ILE D CA 1
ATOM 6369 C C . ILE D 1 100 ? -11.910 25.840 100.936 1.00 25.70 100 ILE D C 1
ATOM 6370 O O . ILE D 1 100 ? -12.116 24.645 101.131 1.00 24.10 100 ILE D O 1
ATOM 6375 N N . PHE D 1 101 ? -10.769 26.293 100.429 1.00 23.43 101 PHE D N 1
ATOM 6376 C CA . PHE D 1 101 ? -9.719 25.362 100.042 1.00 24.25 101 PHE D CA 1
ATOM 6377 C C . PHE D 1 101 ? -8.558 25.296 101.020 1.00 24.38 101 PHE D C 1
ATOM 6378 O O . PHE D 1 101 ? -7.545 24.663 100.750 1.00 24.63 101 PHE D O 1
ATOM 6386 N N . GLY D 1 102 ? -8.726 25.953 102.161 1.00 22.77 102 GLY D N 1
ATOM 6387 C CA . GLY D 1 102 ? -7.718 25.939 103.205 1.00 28.26 102 GLY D CA 1
ATOM 6388 C C . GLY D 1 102 ? -6.283 26.346 102.915 1.00 23.68 102 GLY D C 1
ATOM 6389 O O . GLY D 1 102 ? -5.358 25.720 103.435 1.00 18.07 102 GLY D O 1
ATOM 6390 N N . GLU D 1 103 ? -6.080 27.386 102.110 1.00 19.85 103 GLU D N 1
ATOM 6391 C CA . GLU D 1 103 ? -4.718 27.839 101.830 1.00 22.97 103 GLU D CA 1
ATOM 6392 C C . GLU D 1 103 ? -4.214 28.593 103.066 1.00 21.47 103 GLU D C 1
ATOM 6393 O O . GLU D 1 103 ? -4.924 29.433 103.612 1.00 20.96 103 GLU D O 1
ATOM 6399 N N . SER D 1 104 ? -2.999 28.281 103.510 1.00 23.82 104 SER D N 1
ATOM 6400 C CA . SER D 1 104 ? -2.423 28.914 104.699 1.00 27.51 104 SER D CA 1
ATOM 6401 C C . SER D 1 104 ? -1.743 30.249 104.407 1.00 23.53 104 SER D C 1
ATOM 6402 O O . SER D 1 104 ? -1.397 30.542 103.257 1.00 24.51 104 SER D O 1
ATOM 6405 N N . ASP D 1 105 ? -1.547 31.045 105.458 1.00 23.52 105 ASP D N 1
ATOM 6406 C CA . ASP D 1 105 ? -0.906 32.356 105.337 1.00 25.25 105 ASP D CA 1
ATOM 6407 C C . ASP D 1 105 ? 0.463 32.205 104.698 1.00 25.85 105 ASP D C 1
ATOM 6408 O O . ASP D 1 105 ? 0.884 33.045 103.903 1.00 24.62 105 ASP D O 1
ATOM 6413 N N . GLU D 1 106 ? 1.147 31.127 105.063 1.00 21.08 106 GLU D N 1
ATOM 6414 C CA . GLU D 1 106 ? 2.483 30.843 104.569 1.00 22.77 106 GLU D CA 1
ATOM 6415 C C . GLU D 1 106 ? 2.450 30.418 103.103 1.00 21.40 106 GLU D C 1
ATOM 6416 O O . GLU D 1 106 ? 3.285 30.842 102.307 1.00 17.55 106 GLU D O 1
ATOM 6422 N N . LEU D 1 107 ? 1.483 29.587 102.737 1.00 22.12 107 LEU D N 1
ATOM 6423 C CA . LEU D 1 107 ? 1.393 29.167 101.345 1.00 22.76 107 LEU D CA 1
ATOM 6424 C C . LEU D 1 107 ? 1.132 30.408 100.485 1.00 24.21 107 LEU D C 1
ATOM 6425 O O . LEU D 1 107 ? 1.750 30.594 99.433 1.00 22.74 107 LEU D O 1
ATOM 6430 N N . ILE D 1 108 ? 0.216 31.254 100.945 1.00 26.07 108 ILE D N 1
ATOM 6431 C CA . ILE D 1 108 ? -0.128 32.483 100.241 1.00 22.73 108 ILE D CA 1
ATOM 6432 C C . ILE D 1 108 ? 1.112 33.352 100.069 1.00 25.17 108 ILE D C 1
ATOM 6433 O O . ILE D 1 108 ? 1.375 33.873 98.984 1.00 26.33 108 ILE D O 1
ATOM 6438 N N . ALA D 1 109 ? 1.882 33.488 101.142 1.00 24.21 109 ALA D N 1
ATOM 6439 C CA . ALA D 1 109 ? 3.099 34.288 101.123 1.00 26.56 109 ALA D CA 1
ATOM 6440 C C . ALA D 1 109 ? 4.097 33.739 100.111 1.00 26.64 109 ALA D C 1
ATOM 6441 O O . ALA D 1 109 ? 4.712 34.501 99.363 1.00 25.87 109 ALA D O 1
ATOM 6443 N N . GLU D 1 110 ? 4.266 32.419 100.097 1.00 23.55 110 GLU D N 1
ATOM 6444 C CA . GLU D 1 110 ? 5.201 31.799 99.166 1.00 27.54 110 GLU D CA 1
ATOM 6445 C C . GLU D 1 110 ? 4.767 31.992 97.720 1.00 27.78 110 GLU D C 1
ATOM 6446 O O . GLU D 1 110 ? 5.600 32.172 96.841 1.00 23.43 110 GLU D O 1
ATOM 6452 N N . LYS D 1 111 ? 3.463 31.939 97.478 1.00 26.64 111 LYS D N 1
ATOM 6453 C CA . LYS D 1 111 ? 2.933 32.127 96.136 1.00 22.84 111 LYS D CA 1
ATOM 6454 C C . LYS D 1 111 ? 3.147 33.578 95.714 1.00 22.10 111 LYS D C 1
ATOM 6455 O O . LYS D 1 111 ? 3.504 33.857 94.572 1.00 23.56 111 LYS D O 1
ATOM 6461 N N . VAL D 1 112 ? 2.913 34.500 96.644 1.00 19.37 112 VAL D N 1
ATOM 6462 C CA . VAL D 1 112 ? 3.095 35.922 96.369 1.00 20.28 112 VAL D CA 1
ATOM 6463 C C . VAL D 1 112 ? 4.561 36.172 96.031 1.00 25.10 112 VAL D C 1
ATOM 6464 O O . VAL D 1 112 ? 4.882 36.867 95.063 1.00 21.44 112 VAL D O 1
ATOM 6468 N N . CYS D 1 113 ? 5.451 35.597 96.830 1.00 24.26 113 CYS D N 1
ATOM 6469 C CA . CYS D 1 113 ? 6.882 35.757 96.593 1.00 29.08 113 CYS D CA 1
ATOM 6470 C C . CYS D 1 113 ? 7.270 35.213 95.214 1.00 23.85 113 CYS D C 1
ATOM 6471 O O . CYS D 1 113 ? 7.944 35.887 94.438 1.00 24.34 113 CYS D O 1
ATOM 6474 N N . HIS D 1 114 ? 6.830 33.997 94.910 1.00 24.79 114 HIS D N 1
ATOM 6475 C CA . HIS D 1 114 ? 7.146 33.373 93.631 1.00 23.78 114 HIS D CA 1
ATOM 6476 C C . HIS D 1 114 ? 6.522 34.118 92.454 1.00 24.68 114 HIS D C 1
ATOM 6477 O O . HIS D 1 114 ? 7.159 34.281 91.411 1.00 23.15 114 HIS D O 1
ATOM 6484 N N . ALA D 1 115 ? 5.274 34.554 92.611 1.00 23.16 115 ALA D N 1
ATOM 6485 C CA . ALA D 1 115 ? 4.600 35.279 91.542 1.00 21.97 115 ALA D CA 1
ATOM 6486 C C . ALA D 1 115 ? 5.354 36.569 91.244 1.00 26.18 115 ALA D C 1
ATOM 6487 O O . ALA D 1 115 ? 5.649 36.888 90.079 1.00 20.75 115 ALA D O 1
ATOM 6489 N N . LEU D 1 116 ? 5.668 37.319 92.297 1.00 19.01 116 LEU D N 1
ATOM 6490 C CA . LEU D 1 116 ? 6.397 38.568 92.115 1.00 27.41 116 LEU D CA 1
ATOM 6491 C C . LEU D 1 116 ? 7.737 38.313 91.440 1.00 24.84 116 LEU D C 1
ATOM 6492 O O . LEU D 1 116 ? 8.097 39.006 90.495 1.00 22.05 116 LEU D O 1
ATOM 6497 N N . GLU D 1 117 ? 8.469 37.311 91.918 1.00 27.46 117 GLU D N 1
ATOM 6498 C CA . GLU D 1 117 ? 9.767 37.004 91.333 1.00 29.61 117 GLU D CA 1
ATOM 6499 C C . GLU D 1 117 ? 9.653 36.575 89.873 1.00 31.18 117 GLU D C 1
ATOM 6500 O O . GLU D 1 117 ? 10.590 36.753 89.095 1.00 23.18 117 GLU D O 1
ATOM 6506 N N . SER D 1 118 ? 8.500 36.022 89.508 1.00 26.11 118 SER D N 1
ATOM 6507 C CA . SER D 1 118 ? 8.272 35.545 88.148 1.00 21.14 118 SER D CA 1
ATOM 6508 C C . SER D 1 118 ? 7.865 36.649 87.182 1.00 26.48 118 SER D C 1
ATOM 6509 O O . SER D 1 118 ? 7.635 36.390 85.999 1.00 29.84 118 SER D O 1
ATOM 6512 N N . GLY D 1 119 ? 7.758 37.875 87.689 1.00 25.44 119 GLY D N 1
ATOM 6513 C CA . GLY D 1 119 ? 7.403 38.993 86.837 1.00 24.47 119 GLY D CA 1
ATOM 6514 C C . GLY D 1 119 ? 5.929 39.340 86.759 1.00 32.37 119 GLY D C 1
ATOM 6515 O O . GLY D 1 119 ? 5.498 39.997 85.813 1.00 31.32 119 GLY D O 1
ATOM 6516 N N . LEU D 1 120 ? 5.154 38.907 87.747 1.00 29.34 120 LEU D N 1
ATOM 6517 C CA . LEU D 1 120 ? 3.725 39.194 87.773 1.00 26.27 120 LEU D CA 1
ATOM 6518 C C . LEU D 1 120 ? 3.397 40.244 88.824 1.00 27.04 120 LEU D C 1
ATOM 6519 O O . LEU D 1 120 ? 4.140 40.421 89.787 1.00 24.61 120 LEU D O 1
ATOM 6524 N N . LYS D 1 121 ? 2.295 40.958 88.619 1.00 24.71 121 LYS D N 1
ATOM 6525 C CA . LYS D 1 121 ? 1.842 41.954 89.584 1.00 27.47 121 LYS D CA 1
ATOM 6526 C C . LYS D 1 121 ? 0.838 41.169 90.427 1.00 22.75 121 LYS D C 1
ATOM 6527 O O . LYS D 1 121 ? 0.148 40.294 89.906 1.00 26.20 121 LYS D O 1
ATOM 6533 N N . VAL D 1 122 ? 0.744 41.463 91.719 1.00 29.11 122 VAL D N 1
ATOM 6534 C CA . VAL D 1 122 ? -0.157 40.682 92.567 1.00 22.60 122 VAL D CA 1
ATOM 6535 C C . VAL D 1 122 ? -1.207 41.418 93.403 1.00 23.48 122 VAL D C 1
ATOM 6536 O O . VAL D 1 122 ? -0.945 42.472 93.980 1.00 20.12 122 VAL D O 1
ATOM 6540 N N . ILE D 1 123 ? -2.411 40.857 93.449 1.00 17.62 123 ILE D N 1
ATOM 6541 C CA . ILE D 1 123 ? -3.460 41.410 94.286 1.00 25.56 123 ILE D CA 1
ATOM 6542 C C . ILE D 1 123 ? -3.524 40.407 95.432 1.00 23.27 123 ILE D C 1
ATOM 6543 O O . ILE D 1 123 ? -4.121 39.344 95.303 1.00 23.96 123 ILE D O 1
ATOM 6548 N N . ALA D 1 124 ? -2.871 40.737 96.539 1.00 23.53 124 ALA D N 1
ATOM 6549 C CA . ALA D 1 124 ? -2.845 39.858 97.698 1.00 23.58 124 ALA D CA 1
ATOM 6550 C C . ALA D 1 124 ? -4.047 40.163 98.570 1.00 18.14 124 ALA D C 1
ATOM 6551 O O . ALA D 1 124 ? -4.239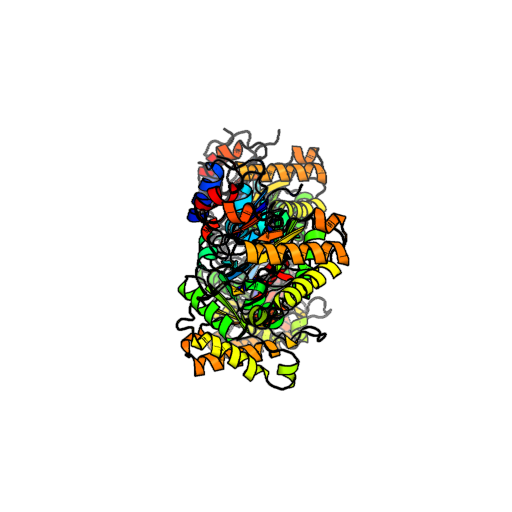 41.301 98.981 1.00 26.55 124 ALA D O 1
ATOM 6553 N N . CYS D 1 125 ? -4.863 39.149 98.846 1.00 21.75 125 CYS D N 1
ATOM 6554 C CA . CYS D 1 125 ? -6.057 39.349 99.661 1.00 19.93 125 CYS D CA 1
ATOM 6555 C C . CYS D 1 125 ? -5.887 38.924 101.115 1.00 21.07 125 CYS D C 1
ATOM 6556 O O . CYS D 1 125 ? -5.144 37.994 101.433 1.00 18.10 125 CYS D O 1
ATOM 6559 N N . ILE D 1 126 ? -6.591 39.627 101.993 1.00 23.60 126 ILE D N 1
ATOM 6560 C CA . ILE D 1 126 ? -6.560 39.371 103.423 1.00 21.15 126 ILE D CA 1
ATOM 6561 C C . ILE D 1 126 ? -7.940 39.734 103.954 1.00 21.88 126 ILE D C 1
ATOM 6562 O O . ILE D 1 126 ? -8.740 40.340 103.240 1.00 19.40 126 ILE D O 1
ATOM 6567 N N . GLY D 1 127 ? -8.219 39.382 105.202 1.00 25.88 127 GLY D N 1
ATOM 6568 C CA . GLY D 1 127 ? -9.516 39.707 105.765 1.00 22.71 127 GLY D CA 1
ATOM 6569 C C . GLY D 1 127 ? -9.944 38.749 106.857 1.00 25.63 127 GLY D C 1
ATOM 6570 O O . GLY D 1 127 ? -9.626 37.563 106.809 1.00 20.80 127 GLY D O 1
ATOM 6571 N N . GLU D 1 128 ? -10.682 39.263 107.836 1.00 25.22 128 GLU D N 1
ATOM 6572 C CA . GLU D 1 128 ? -11.143 38.449 108.954 1.00 27.26 128 GLU D CA 1
ATOM 6573 C C . GLU D 1 128 ? -12.599 37.999 108.798 1.00 22.28 128 GLU D C 1
ATOM 6574 O O . GLU D 1 128 ? -13.406 38.679 108.159 1.00 22.60 128 GLU D O 1
ATOM 6580 N N . THR D 1 129 ? -12.926 36.850 109.385 1.00 23.63 129 THR D N 1
ATOM 6581 C CA . THR D 1 129 ? -14.288 36.323 109.339 1.00 25.50 129 THR D CA 1
ATOM 6582 C C . THR D 1 129 ? -15.118 36.992 110.422 1.00 28.45 129 THR D C 1
ATOM 6583 O O . THR D 1 129 ? -14.609 37.813 111.183 1.00 33.23 129 THR D O 1
ATOM 6587 N N . LEU D 1 130 ? -16.395 36.643 110.496 1.00 33.29 130 LEU D N 1
ATOM 6588 C CA . LEU D 1 130 ? -17.267 37.222 111.508 1.00 32.35 130 LEU D CA 1
ATOM 6589 C C . LEU D 1 130 ? -16.860 36.736 112.896 1.00 33.70 130 LEU D C 1
ATOM 6590 O O . LEU D 1 130 ? -16.878 37.504 113.857 1.00 34.80 130 LEU D O 1
ATOM 6595 N N . GLU D 1 131 ? -16.491 35.462 112.995 1.00 35.66 131 GLU D N 1
ATOM 6596 C CA . GLU D 1 131 ? -16.086 34.887 114.274 1.00 41.94 131 GLU D CA 1
ATOM 6597 C C . GLU D 1 131 ? -14.915 35.682 114.830 1.00 40.69 131 GLU D C 1
ATOM 6598 O O . GLU D 1 131 ? -14.914 36.081 115.998 1.00 39.81 131 GLU D O 1
ATOM 6604 N N . GLU D 1 132 ? -13.920 35.911 113.979 1.00 38.93 132 GLU D N 1
ATOM 6605 C CA . GLU D 1 132 ? -12.723 36.642 114.375 1.00 39.80 132 GLU D CA 1
ATOM 6606 C C . GLU D 1 132 ? -13.011 38.103 114.704 1.00 40.56 132 GLU D C 1
ATOM 6607 O O . GLU D 1 132 ? -12.488 38.647 115.680 1.00 34.98 132 GLU D O 1
ATOM 6613 N N . ARG D 1 133 ? -13.847 38.740 113.891 1.00 38.33 133 ARG D N 1
ATOM 6614 C CA . ARG D 1 133 ? -14.178 40.133 114.125 1.00 35.56 133 ARG D CA 1
ATOM 6615 C C . ARG D 1 133 ? -14.926 40.283 115.446 1.00 38.61 133 ARG D C 1
ATOM 6616 O O . ARG D 1 133 ? -14.569 41.113 116.277 1.00 36.15 133 ARG D O 1
ATOM 6624 N N . GLU D 1 134 ? -15.963 39.475 115.635 1.00 38.02 134 GLU D N 1
ATOM 6625 C CA . GLU D 1 134 ? -16.740 39.531 116.866 1.00 39.94 134 GLU D CA 1
ATOM 6626 C C . GLU D 1 134 ? -15.869 39.239 118.082 1.00 37.74 134 GLU D C 1
ATOM 6627 O O . GLU D 1 134 ? -16.110 39.772 119.164 1.00 37.90 134 GLU D O 1
ATOM 6633 N N . ALA D 1 135 ? -14.856 38.397 117.903 1.00 40.09 135 ALA D N 1
ATOM 6634 C CA . ALA D 1 135 ? -13.960 38.058 119.000 1.00 40.06 135 ALA D CA 1
ATOM 6635 C C . ALA D 1 135 ? -12.900 39.151 119.177 1.00 38.49 135 ALA D C 1
ATOM 6636 O O . ALA D 1 135 ? -11.963 39.002 119.960 1.00 41.99 135 ALA D O 1
ATOM 6638 N N . GLY D 1 136 ? -13.060 40.247 118.436 1.00 38.55 136 GLY D N 1
ATOM 6639 C CA . GLY D 1 136 ? -12.133 41.365 118.523 1.00 35.73 136 GLY D CA 1
ATOM 6640 C C . GLY D 1 136 ? -10.740 41.138 117.959 1.00 37.03 136 GLY D C 1
ATOM 6641 O O . GLY D 1 136 ? -9.771 41.709 118.453 1.00 38.18 136 GLY D O 1
ATOM 6642 N N . LYS D 1 137 ? -10.635 40.329 116.911 1.00 35.05 137 LYS D N 1
ATOM 6643 C CA . LYS D 1 137 ? -9.339 40.028 116.313 1.00 34.83 137 LYS D CA 1
ATOM 6644 C C . LYS D 1 137 ? -9.155 40.584 114.905 1.00 35.04 137 LYS D C 1
ATOM 6645 O O . LYS D 1 137 ? -8.312 40.098 114.154 1.00 37.10 137 LYS D O 1
ATOM 6651 N N . THR D 1 138 ? -9.938 41.588 114.535 1.00 30.02 138 THR D N 1
ATOM 6652 C CA . THR D 1 138 ? -9.808 42.174 113.204 1.00 30.97 138 THR D CA 1
ATOM 6653 C C . THR D 1 138 ? -8.357 42.549 112.888 1.00 31.10 138 THR D C 1
ATOM 6654 O O . THR D 1 138 ? -7.796 42.108 111.884 1.00 31.52 138 THR D O 1
ATOM 6658 N N . GLU D 1 139 ? -7.744 43.364 113.742 1.00 35.23 139 GLU D N 1
ATOM 6659 C CA . GLU D 1 139 ? -6.371 43.782 113.500 1.00 33.38 139 GLU D CA 1
ATOM 6660 C C . GLU D 1 139 ? -5.416 42.606 113.612 1.00 32.12 139 GLU D C 1
ATOM 6661 O O . GLU D 1 139 ? -4.472 42.491 112.831 1.00 34.87 139 GLU D O 1
ATOM 6667 N N . GLU D 1 140 ? -5.666 41.738 114.585 1.00 27.42 140 GLU D N 1
ATOM 6668 C CA . GLU D 1 140 ? -4.829 40.567 114.803 1.00 30.20 140 GLU D CA 1
ATOM 6669 C C . GLU D 1 140 ? -4.722 39.707 113.545 1.00 27.24 140 GLU D C 1
ATOM 6670 O O . GLU D 1 140 ? -3.637 39.272 113.164 1.00 33.13 140 GLU D O 1
ATOM 6676 N N . VAL D 1 141 ? -5.858 39.465 112.907 1.00 23.62 141 VAL D N 1
ATOM 6677 C CA . VAL D 1 141 ? -5.900 38.631 111.713 1.00 20.83 141 VAL D CA 1
ATOM 6678 C C . VAL D 1 141 ? -5.275 39.294 110.489 1.00 21.29 141 VAL D C 1
ATOM 6679 O O . VAL D 1 141 ? -4.364 38.732 109.887 1.00 26.19 141 VAL D O 1
ATOM 6683 N N . VAL D 1 142 ? -5.744 40.485 110.127 1.00 20.23 142 VAL D N 1
ATOM 6684 C CA . VAL D 1 142 ? -5.195 41.169 108.963 1.00 21.67 142 VAL D CA 1
ATOM 6685 C C . VAL D 1 142 ? -3.696 41.436 109.086 1.00 26.58 142 VAL D C 1
ATOM 6686 O O . VAL D 1 142 ? -2.973 41.351 108.086 1.00 23.41 142 VAL D O 1
ATOM 6690 N N . PHE D 1 143 ? -3.223 41.754 110.294 1.00 22.86 143 PHE D N 1
ATOM 6691 C CA . PHE D 1 143 ? -1.793 42.004 110.491 1.00 31.04 143 PHE D CA 1
ATOM 6692 C C . PHE D 1 143 ? -1.019 40.695 110.369 1.00 25.54 143 PHE D C 1
ATOM 6693 O O . PHE D 1 143 ? 0.063 40.661 109.786 1.00 26.01 143 PHE D O 1
ATOM 6701 N N . ARG D 1 144 ? -1.573 39.623 110.928 1.00 26.63 144 ARG D N 1
ATOM 6702 C CA . ARG D 1 144 ? -0.921 38.322 110.852 1.00 28.37 144 ARG D CA 1
ATOM 6703 C C . ARG D 1 144 ? -0.814 37.882 109.394 1.00 32.67 144 ARG D C 1
ATOM 6704 O O . ARG D 1 144 ? 0.255 37.476 108.931 1.00 27.85 144 ARG D O 1
ATOM 6712 N N . GLN D 1 145 ? -1.923 37.962 108.669 1.00 25.74 145 GLN D N 1
ATOM 6713 C CA . GLN D 1 145 ? -1.919 37.569 107.265 1.00 26.05 145 GLN D CA 1
ATOM 6714 C C . GLN D 1 145 ? -0.920 38.416 106.487 1.00 20.74 145 GLN D C 1
ATOM 6715 O O . GLN D 1 145 ? -0.149 37.893 105.679 1.00 21.28 145 GLN D O 1
ATOM 6721 N N . THR D 1 146 ? -0.923 39.723 106.753 1.00 27.43 146 THR D N 1
ATOM 6722 C CA . THR D 1 146 ? -0.017 40.644 106.076 1.00 20.13 146 THR D CA 1
ATOM 6723 C C . THR D 1 146 ? 1.436 40.362 106.449 1.00 24.99 146 THR D C 1
ATOM 6724 O O . THR D 1 146 ? 2.320 40.373 105.592 1.00 27.23 146 THR D O 1
ATOM 6728 N N . LYS D 1 147 ? 1.682 40.112 107.730 1.00 26.69 147 LYS D N 1
ATOM 6729 C CA . LYS D 1 147 ? 3.037 39.837 108.208 1.00 27.56 147 LYS D CA 1
ATOM 6730 C C . LYS D 1 147 ? 3.630 38.612 107.519 1.00 25.93 147 LYS D C 1
ATOM 6731 O O . LYS D 1 147 ? 4.806 38.605 107.158 1.00 21.50 147 LYS D O 1
ATOM 6737 N N . ALA D 1 148 ? 2.810 37.580 107.342 1.00 15.50 148 ALA D N 1
ATOM 6738 C CA . ALA D 1 148 ? 3.256 36.352 106.697 1.00 21.87 148 ALA D CA 1
ATOM 6739 C C . ALA D 1 148 ? 3.736 36.646 105.283 1.00 23.00 148 ALA D C 1
ATOM 6740 O O . ALA D 1 148 ? 4.754 36.114 104.841 1.00 20.68 148 ALA D O 1
ATOM 6742 N N . ILE D 1 149 ? 3.005 37.494 104.571 1.00 20.75 149 ILE D N 1
ATOM 6743 C CA . ILE D 1 149 ? 3.393 37.839 103.214 1.00 23.20 149 ILE D CA 1
ATOM 6744 C C . ILE D 1 149 ? 4.654 38.702 103.230 1.00 24.32 149 ILE D C 1
ATOM 6745 O O . ILE D 1 149 ? 5.545 38.539 102.390 1.00 24.49 149 ILE D O 1
ATOM 6750 N N . ALA D 1 150 ? 4.737 39.607 104.199 1.00 25.33 150 ALA D N 1
ATOM 6751 C CA . ALA D 1 150 ? 5.891 40.501 104.308 1.00 18.19 150 ALA D CA 1
ATOM 6752 C C . ALA D 1 150 ? 7.179 39.712 104.514 1.00 23.32 150 ALA D C 1
ATOM 6753 O O . ALA D 1 150 ? 8.247 40.096 104.037 1.00 28.48 150 ALA D O 1
ATOM 6755 N N . ALA D 1 151 ? 7.081 38.600 105.227 1.00 25.30 151 ALA D N 1
ATOM 6756 C CA . ALA D 1 151 ? 8.256 37.784 105.476 1.00 21.19 151 ALA D CA 1
ATOM 6757 C C . ALA D 1 151 ? 8.863 37.228 104.190 1.00 27.50 151 ALA D C 1
ATOM 6758 O O . ALA D 1 151 ? 10.035 36.843 104.170 1.00 29.78 151 ALA D O 1
ATOM 6760 N N . LYS D 1 152 ? 8.084 37.202 103.112 1.00 23.85 152 LYS D N 1
ATOM 6761 C CA . LYS D 1 152 ? 8.576 36.659 101.847 1.00 25.98 152 LYS D CA 1
ATOM 6762 C C . LYS D 1 152 ? 8.652 37.677 100.720 1.00 28.81 152 LYS D C 1
ATOM 6763 O O . LYS D 1 152 ? 8.961 37.330 99.582 1.00 37.70 152 LYS D O 1
ATOM 6769 N N . VAL D 1 153 ? 8.370 38.934 101.025 1.00 33.15 153 VAL D N 1
ATOM 6770 C CA . VAL D 1 153 ? 8.408 39.960 99.998 1.00 33.54 153 VAL D CA 1
ATOM 6771 C C . VAL D 1 153 ? 9.365 41.075 100.382 1.00 34.50 153 VAL D C 1
ATOM 6772 O O . VAL D 1 153 ? 9.316 41.590 101.500 1.00 40.82 153 VAL D O 1
ATOM 6776 N N . ASN D 1 154 ? 10.249 41.434 99.457 1.00 33.47 154 ASN D N 1
ATOM 6777 C CA . ASN D 1 154 ? 11.214 42.499 99.705 1.00 38.78 154 ASN D CA 1
ATOM 6778 C C . ASN D 1 154 ? 10.897 43.717 98.843 1.00 36.97 154 ASN D C 1
ATOM 6779 O O . ASN D 1 154 ? 11.341 44.828 99.137 1.00 44.14 154 ASN D O 1
ATOM 6784 N N . ASP D 1 155 ? 10.123 43.502 97.782 1.00 30.58 155 ASP D N 1
ATOM 6785 C CA . ASP D 1 155 ? 9.727 44.584 96.884 1.00 29.35 155 ASP D CA 1
ATOM 6786 C C . ASP D 1 155 ? 8.201 44.618 96.757 1.00 25.80 155 ASP D C 1
ATOM 6787 O O . ASP D 1 155 ? 7.587 43.691 96.232 1.00 25.91 155 ASP D O 1
ATOM 6792 N N . TRP D 1 156 ? 7.593 45.695 97.233 1.00 24.23 156 TRP D N 1
ATOM 6793 C CA . TRP D 1 156 ? 6.144 45.837 97.193 1.00 26.99 156 TRP D CA 1
ATOM 6794 C C . TRP D 1 156 ? 5.626 46.638 96.010 1.00 28.44 156 TRP D C 1
ATOM 6795 O O . TRP D 1 156 ? 4.422 46.864 95.894 1.00 29.20 156 TRP D O 1
ATOM 6806 N N . SER D 1 157 ? 6.529 47.070 95.137 1.00 27.97 157 SER D N 1
ATOM 6807 C CA . SER D 1 157 ? 6.127 47.870 93.987 1.00 29.27 157 SER D CA 1
ATOM 6808 C C . SER D 1 157 ? 5.002 47.246 93.161 1.00 25.72 157 SER D C 1
ATOM 6809 O O . SER D 1 157 ? 4.075 47.947 92.760 1.00 27.01 157 SER D O 1
ATOM 6812 N N . ASN D 1 158 ? 5.067 45.939 92.918 1.00 21.48 158 ASN D N 1
ATOM 6813 C CA . ASN D 1 158 ? 4.043 45.268 92.115 1.00 23.48 158 ASN D CA 1
ATOM 6814 C C . ASN D 1 158 ? 2.969 44.551 92.918 1.00 19.40 158 ASN D C 1
ATOM 6815 O O . ASN D 1 158 ? 2.292 43.670 92.408 1.00 20.43 158 ASN D O 1
ATOM 6820 N N . VAL D 1 159 ? 2.803 44.946 94.172 1.00 19.65 159 VAL D N 1
ATOM 6821 C CA . VAL D 1 159 ? 1.800 44.328 95.023 1.00 19.97 159 VAL D CA 1
ATOM 6822 C C . VAL D 1 159 ? 0.664 45.277 95.375 1.00 19.97 159 VAL D C 1
ATOM 6823 O O . VAL D 1 159 ? 0.885 46.441 95.718 1.00 28.52 159 VAL D O 1
ATOM 6827 N N . VAL D 1 160 ? -0.556 44.774 95.275 1.00 20.57 160 VAL D N 1
ATOM 6828 C CA . VAL D 1 160 ? -1.737 45.541 95.637 1.00 20.69 160 VAL D CA 1
ATOM 6829 C C . VAL D 1 160 ? -2.445 44.680 96.674 1.00 23.86 160 VAL D C 1
ATOM 6830 O O . VAL D 1 160 ? -2.689 43.500 96.440 1.00 24.78 160 VAL D O 1
ATOM 6834 N N . ILE D 1 161 ? -2.733 45.256 97.834 1.00 21.47 161 ILE D N 1
ATOM 6835 C CA . ILE D 1 161 ? -3.421 44.518 98.881 1.00 18.24 161 ILE D CA 1
ATOM 6836 C C . ILE D 1 161 ? -4.919 44.798 98.806 1.00 19.94 161 ILE D C 1
ATOM 6837 O O . ILE D 1 161 ? -5.334 45.936 98.627 1.00 24.52 161 ILE D O 1
ATOM 6842 N N . ALA D 1 162 ? -5.731 43.759 98.952 1.00 19.02 162 ALA D N 1
ATOM 6843 C CA . ALA D 1 162 ? -7.175 43.928 98.925 1.00 17.89 162 ALA D CA 1
ATOM 6844 C C . ALA D 1 162 ? -7.704 43.394 100.245 1.00 20.55 162 ALA D C 1
ATOM 6845 O O . ALA D 1 162 ? -7.401 42.268 100.617 1.00 18.89 162 ALA D O 1
ATOM 6847 N N . TYR D 1 163 ? -8.462 44.213 100.970 1.00 22.32 163 TYR D N 1
ATOM 6848 C CA . TYR D 1 163 ? -9.028 43.785 102.240 1.00 24.11 163 TYR D CA 1
ATOM 6849 C C . TYR D 1 163 ? -10.449 43.332 102.011 1.00 16.15 163 TYR D C 1
ATOM 6850 O O . TYR D 1 163 ? -11.272 44.078 101.483 1.00 26.26 163 TYR D O 1
ATOM 6859 N N . GLU D 1 164 ? -10.732 42.102 102.416 1.00 25.63 164 GLU D N 1
ATOM 6860 C CA . GLU D 1 164 ? -12.057 41.528 102.270 1.00 25.61 164 GLU D CA 1
ATOM 6861 C C . GLU D 1 164 ? -12.746 41.464 103.617 1.00 25.04 164 GLU D C 1
ATOM 6862 O O . GLU D 1 164 ? -12.277 40.778 104.528 1.00 23.49 164 GLU D O 1
ATOM 6868 N N . PRO D 1 165 ? -13.860 42.190 103.770 1.00 23.17 165 PRO D N 1
ATOM 6869 C CA . PRO D 1 165 ? -14.577 42.163 105.046 1.00 21.81 165 PRO D CA 1
ATOM 6870 C C . PRO D 1 165 ? -15.454 40.911 105.054 1.00 29.48 165 PRO D C 1
ATOM 6871 O O . PRO D 1 165 ? -16.684 40.992 105.079 1.00 25.26 165 PRO D O 1
ATOM 6875 N N . VAL D 1 166 ? -14.801 39.751 105.013 1.00 26.91 166 VAL D N 1
ATOM 6876 C CA . VAL D 1 166 ? -15.495 38.463 105.000 1.00 32.25 166 VAL D CA 1
ATOM 6877 C C . VAL D 1 166 ? -16.604 38.391 106.051 1.00 31.74 166 VAL D C 1
ATOM 6878 O O . VAL D 1 166 ? -17.639 37.760 105.833 1.00 30.03 166 VAL D O 1
ATOM 6882 N N . TRP D 1 167 ? -16.374 39.036 107.191 1.00 32.70 167 TRP D N 1
ATOM 6883 C CA . TRP D 1 167 ? -17.345 39.063 108.286 1.00 35.96 167 TRP D CA 1
ATOM 6884 C C . TRP D 1 167 ? -18.699 39.626 107.856 1.00 34.39 167 TRP D C 1
ATOM 6885 O O . TRP D 1 167 ? -19.733 39.269 108.421 1.00 32.51 167 TRP D O 1
ATOM 6896 N N . ALA D 1 168 ? -18.680 40.525 106.876 1.00 36.20 168 ALA D N 1
ATOM 6897 C CA . ALA D 1 168 ? -19.903 41.142 106.386 1.00 40.16 168 ALA D CA 1
ATOM 6898 C C . ALA D 1 168 ? -20.896 40.073 105.968 1.00 45.44 168 ALA D C 1
ATOM 6899 O O . ALA D 1 168 ? -21.978 39.982 106.551 1.00 48.45 168 ALA D O 1
ATOM 6901 N N . ILE D 1 169 ? -20.531 39.259 104.974 1.00 46.37 169 ILE D N 1
ATOM 6902 C CA . ILE D 1 169 ? -21.419 38.192 104.507 1.00 45.74 169 ILE D CA 1
ATOM 6903 C C . ILE D 1 169 ? -22.179 37.621 105.697 1.00 50.38 169 ILE D C 1
ATOM 6904 O O . ILE D 1 169 ? -21.595 37.305 106.739 1.00 47.73 169 ILE D O 1
ATOM 6909 N N . GLY D 1 170 ? -23.487 37.493 105.525 1.00 50.86 170 GLY D N 1
ATOM 6910 C CA . GLY D 1 170 ? -24.340 37.019 106.594 1.00 54.82 170 GLY D CA 1
ATOM 6911 C C . GLY D 1 170 ? -25.273 38.193 106.806 1.00 58.85 170 GLY D C 1
ATOM 6912 O O . GLY D 1 170 ? -25.036 39.264 106.242 1.00 61.21 170 GLY D O 1
ATOM 6913 N N . THR D 1 171 ? -26.324 38.029 107.598 1.00 59.41 171 THR D N 1
ATOM 6914 C CA . THR D 1 171 ? -27.250 39.135 107.799 1.00 61.43 171 THR D CA 1
ATOM 6915 C C . THR D 1 171 ? -26.491 40.365 108.295 1.00 61.80 171 THR D C 1
ATOM 6916 O O . THR D 1 171 ? -27.017 41.478 108.285 1.00 58.59 171 THR D O 1
ATOM 6920 N N . GLY D 1 172 ? -25.245 40.152 108.715 1.00 66.44 172 GLY D N 1
ATOM 6921 C CA . GLY D 1 172 ? -24.423 41.248 109.188 1.00 66.95 172 GLY D CA 1
ATOM 6922 C C . GLY D 1 172 ? -24.122 42.184 108.036 1.00 71.68 172 GLY D C 1
ATOM 6923 O O . GLY D 1 172 ? -23.031 42.150 107.471 1.00 78.16 172 GLY D O 1
ATOM 6924 N N . LYS D 1 173 ? -25.102 43.016 107.692 1.00 72.50 173 LYS D N 1
ATOM 6925 C CA . LYS D 1 173 ? -24.994 43.975 106.594 1.00 68.58 173 LYS D CA 1
ATOM 6926 C C . LYS D 1 173 ? -23.566 44.428 106.331 1.00 66.53 173 LYS D C 1
ATOM 6927 O O . LYS D 1 173 ? -22.765 44.550 107.257 1.00 68.11 173 LYS D O 1
ATOM 6933 N N . THR D 1 174 ? -23.261 44.675 105.058 1.00 64.16 174 THR D N 1
ATOM 6934 C CA . THR D 1 174 ? -21.933 45.118 104.637 1.00 55.79 174 THR D CA 1
ATOM 6935 C C . THR D 1 174 ? -21.336 46.100 105.640 1.00 49.03 174 THR D C 1
ATOM 6936 O O . THR D 1 174 ? -22.042 46.698 106.455 1.00 45.15 174 THR D O 1
ATOM 6940 N N . ALA D 1 175 ? -20.024 46.252 105.582 1.00 41.10 175 ALA D N 1
ATOM 6941 C CA . ALA D 1 175 ? -19.350 47.179 106.460 1.00 36.42 175 ALA D CA 1
ATOM 6942 C C . ALA D 1 175 ? -19.769 48.570 106.013 1.00 35.41 175 ALA D C 1
ATOM 6943 O O . ALA D 1 175 ? -20.218 48.758 104.881 1.00 37.94 175 ALA D O 1
ATOM 6945 N N . THR D 1 176 ? -19.651 49.541 106.906 1.00 33.48 176 THR D N 1
ATOM 6946 C CA . THR D 1 176 ? -19.970 50.919 106.557 1.00 29.26 176 THR D CA 1
ATOM 6947 C C . THR D 1 176 ? -18.670 51.439 105.959 1.00 26.16 176 THR D C 1
ATOM 6948 O O . THR D 1 176 ? -17.624 50.798 106.104 1.00 24.00 176 THR D O 1
ATOM 6952 N N . PRO D 1 177 ? -18.713 52.585 105.260 1.00 27.56 177 PRO D N 1
ATOM 6953 C CA . PRO D 1 177 ? -17.463 53.097 104.686 1.00 28.33 177 PRO D CA 1
ATOM 6954 C C . PRO D 1 177 ? -16.451 53.438 105.781 1.00 27.70 177 PRO D C 1
ATOM 6955 O O . PRO D 1 177 ? -15.248 53.273 105.603 1.00 20.90 177 PRO D O 1
ATOM 6959 N N . GLN D 1 178 ? -16.943 53.896 106.925 1.00 31.64 178 GLN D N 1
ATOM 6960 C CA . GLN D 1 178 ? -16.048 54.245 108.024 1.00 28.60 178 GLN D CA 1
ATOM 6961 C C . GLN D 1 178 ? -15.357 53.000 108.570 1.00 25.59 178 GLN D C 1
ATOM 6962 O O . GLN D 1 178 ? -14.141 53.002 108.794 1.00 20.26 178 GLN D O 1
ATOM 6968 N N . GLN D 1 179 ? -16.131 51.939 108.784 1.00 27.83 179 GLN D N 1
ATOM 6969 C CA . GLN D 1 179 ? -15.578 50.689 109.297 1.00 23.98 179 GLN D CA 1
ATOM 6970 C C . GLN D 1 179 ? -14.491 50.211 108.347 1.00 25.96 179 GLN D C 1
ATOM 6971 O O . GLN D 1 179 ? -13.428 49.768 108.781 1.00 29.66 179 GLN D O 1
ATOM 6977 N N . ALA D 1 180 ? -14.775 50.306 107.049 1.00 23.24 180 ALA D N 1
ATOM 6978 C CA . ALA D 1 180 ? -13.837 49.908 106.002 1.00 19.90 180 ALA D CA 1
ATOM 6979 C C . ALA D 1 180 ? -12.573 50.747 106.142 1.00 24.83 180 ALA D C 1
ATOM 6980 O O . ALA D 1 180 ? -11.461 50.215 106.222 1.00 21.72 180 ALA D O 1
ATOM 6982 N N . GLN D 1 181 ? -12.766 52.064 106.178 1.00 28.11 181 GLN D N 1
ATOM 6983 C CA . GLN D 1 181 ? -11.674 53.022 106.312 1.00 27.79 181 GLN D CA 1
ATOM 6984 C C . GLN D 1 181 ? -10.833 52.749 107.556 1.00 26.72 181 GLN D C 1
ATOM 6985 O O . GLN D 1 181 ? -9.616 52.921 107.527 1.00 29.83 181 GLN D O 1
ATOM 6991 N N . ASP D 1 182 ? -11.470 52.315 108.642 1.00 31.01 182 ASP D N 1
ATOM 6992 C CA . ASP D 1 182 ? -10.739 52.028 109.877 1.00 27.13 182 ASP D CA 1
ATOM 6993 C C . ASP D 1 182 ? -9.751 50.878 109.695 1.00 25.05 182 ASP D C 1
ATOM 6994 O O . ASP D 1 182 ? -8.629 50.917 110.206 1.00 19.65 182 ASP D O 1
ATOM 6999 N N . VAL D 1 183 ? -10.166 49.854 108.961 1.00 20.81 183 VAL D N 1
ATOM 7000 C CA . VAL D 1 183 ? -9.295 48.719 108.715 1.00 19.74 183 VAL D CA 1
ATOM 7001 C C . VAL D 1 183 ? -8.158 49.145 107.803 1.00 21.95 183 VAL D C 1
ATOM 7002 O O . VAL D 1 183 ? -6.993 48.868 108.078 1.00 17.46 183 VAL D O 1
ATOM 7006 N N . HIS D 1 184 ? -8.503 49.824 106.714 1.00 19.22 184 HIS D N 1
ATOM 7007 C CA . HIS D 1 184 ? -7.502 50.269 105.762 1.00 24.87 184 HIS D CA 1
ATOM 7008 C C . HIS D 1 184 ? -6.443 51.130 106.448 1.00 24.23 184 HIS D C 1
ATOM 7009 O O . HIS D 1 184 ? -5.247 50.944 106.227 1.00 30.22 184 HIS D O 1
ATOM 7016 N N . LYS D 1 185 ? -6.877 52.055 107.298 1.00 26.84 185 LYS D N 1
ATOM 7017 C CA . LYS D 1 185 ? -5.925 52.920 107.977 1.00 24.12 185 LYS D CA 1
ATOM 7018 C C . LYS D 1 185 ? -5.041 52.154 108.951 1.00 24.61 185 LYS D C 1
ATOM 7019 O O . LYS D 1 185 ? -3.826 52.345 108.966 1.00 29.64 185 LYS D O 1
ATOM 7025 N N . ALA D 1 186 ? -5.645 51.285 109.757 1.00 26.85 186 ALA D N 1
ATOM 7026 C CA . ALA D 1 186 ? -4.885 50.505 110.728 1.00 24.73 186 ALA D CA 1
ATOM 7027 C C . ALA D 1 186 ? -3.830 49.679 109.998 1.00 24.69 186 ALA D C 1
ATOM 7028 O O . ALA D 1 186 ? -2.682 49.566 110.439 1.00 16.54 186 ALA D O 1
ATOM 7030 N N . LEU D 1 187 ? -4.230 49.123 108.862 1.00 26.51 187 LEU D N 1
ATOM 7031 C CA . LEU D 1 187 ? -3.339 48.317 108.059 1.00 25.17 187 LEU D CA 1
ATOM 7032 C C . LEU D 1 187 ? -2.194 49.161 107.521 1.00 21.99 187 LEU D C 1
ATOM 7033 O O . LEU D 1 187 ? -1.023 48.819 107.709 1.00 25.78 187 LEU D O 1
ATOM 7038 N N . ARG D 1 188 ? -2.518 50.270 106.861 1.00 20.31 188 ARG D N 1
ATOM 7039 C CA . ARG D 1 188 ? -1.466 51.111 106.290 1.00 24.40 188 ARG D CA 1
ATOM 7040 C C . ARG D 1 188 ? -0.479 51.554 107.356 1.00 28.52 188 ARG D C 1
ATOM 7041 O O . ARG D 1 188 ? 0.719 51.665 107.095 1.00 22.58 188 ARG D O 1
ATOM 7049 N N . GLN D 1 189 ? -0.990 51.800 108.559 1.00 21.16 189 GLN D N 1
ATOM 7050 C CA . GLN D 1 189 ? -0.153 52.224 109.674 1.00 24.52 189 GLN D CA 1
ATOM 7051 C C . GLN D 1 189 ? 0.763 51.086 110.135 1.00 17.13 189 GLN D C 1
ATOM 7052 O O . GLN D 1 189 ? 1.926 51.317 110.472 1.00 30.17 189 GLN D O 1
ATOM 7058 N N . TRP D 1 190 ? 0.243 49.861 110.153 1.00 23.29 190 TRP D N 1
ATOM 7059 C CA . TRP D 1 190 ? 1.049 48.718 110.563 1.00 25.32 190 TRP D CA 1
ATOM 7060 C C . TRP D 1 190 ? 2.199 48.570 109.575 1.00 23.97 190 TRP D C 1
ATOM 7061 O O . TRP D 1 190 ? 3.336 48.336 109.966 1.00 23.80 190 TRP D O 1
ATOM 7072 N N . ILE D 1 191 ? 1.885 48.714 108.292 1.00 22.80 191 ILE D N 1
ATOM 7073 C CA . ILE D 1 191 ? 2.874 48.579 107.231 1.00 21.88 191 ILE D CA 1
ATOM 7074 C C . ILE D 1 191 ? 3.968 49.640 107.319 1.00 30.09 191 ILE D C 1
ATOM 7075 O O . ILE D 1 191 ? 5.160 49.324 107.195 1.00 26.39 191 ILE D O 1
ATOM 7080 N N . CYS D 1 192 ? 3.566 50.893 107.532 1.00 31.72 192 CYS D N 1
ATOM 7081 C CA . CYS D 1 192 ? 4.522 51.989 107.656 1.00 32.51 192 CYS D CA 1
ATOM 7082 C C . CYS D 1 192 ? 5.456 51.720 108.829 1.00 30.25 192 CYS D C 1
ATOM 7083 O O . CYS D 1 192 ? 6.665 51.899 108.732 1.00 28.06 192 CYS D O 1
ATOM 7086 N N . GLU D 1 193 ? 4.879 51.285 109.942 1.00 34.90 193 GLU D N 1
ATOM 7087 C CA . GLU D 1 193 ? 5.642 51.015 111.153 1.00 35.10 193 GLU D CA 1
ATOM 7088 C C . GLU D 1 193 ? 6.496 49.747 111.158 1.00 37.20 193 GLU D C 1
ATOM 7089 O O . GLU D 1 193 ? 7.578 49.721 111.752 1.00 32.74 193 GLU D O 1
ATOM 7095 N N . ASN D 1 194 ? 6.029 48.700 110.491 1.00 32.24 194 ASN D N 1
ATOM 7096 C CA . ASN D 1 194 ? 6.763 47.450 110.507 1.00 27.46 194 ASN D CA 1
ATOM 7097 C C . ASN D 1 194 ? 7.455 47.023 109.223 1.00 28.81 194 ASN D C 1
ATOM 7098 O O . ASN D 1 194 ? 8.282 46.113 109.241 1.00 30.58 194 ASN D O 1
ATOM 7103 N N . ILE D 1 195 ? 7.120 47.655 108.106 1.00 30.20 195 ILE D N 1
ATOM 7104 C CA . ILE D 1 195 ? 7.788 47.325 106.850 1.00 23.45 195 ILE D CA 1
ATOM 7105 C C . ILE D 1 195 ? 8.618 48.549 106.488 1.00 34.76 195 ILE D C 1
ATOM 7106 O O . ILE D 1 195 ? 9.828 48.581 106.715 1.00 34.02 195 ILE D O 1
ATOM 7111 N N . ASP D 1 196 ? 7.952 49.567 105.955 1.00 35.55 196 ASP D N 1
ATOM 7112 C CA . ASP D 1 196 ? 8.608 50.810 105.575 1.00 36.85 196 ASP D CA 1
ATOM 7113 C C . ASP D 1 196 ? 7.572 51.930 105.458 1.00 33.78 196 ASP D C 1
ATOM 7114 O O . ASP D 1 196 ? 6.431 51.700 105.052 1.00 24.06 196 ASP D O 1
ATOM 7119 N N . ALA D 1 197 ? 7.963 53.140 105.834 1.00 30.91 197 ALA D N 1
ATOM 7120 C CA . ALA D 1 197 ? 7.053 54.266 105.746 1.00 32.18 197 ALA D CA 1
ATOM 7121 C C . ALA D 1 197 ? 6.723 54.508 104.274 1.00 28.90 197 ALA D C 1
ATOM 7122 O O . ALA D 1 197 ? 5.553 54.634 103.907 1.00 32.46 197 ALA D O 1
ATOM 7124 N N . LYS D 1 198 ? 7.748 54.560 103.427 1.00 25.42 198 LYS D N 1
ATOM 7125 C CA . LYS D 1 198 ? 7.524 54.796 102.004 1.00 26.82 198 LYS D CA 1
ATOM 7126 C C . LYS D 1 198 ? 6.627 53.743 101.377 1.00 24.43 198 LYS D C 1
ATOM 7127 O O . LYS D 1 198 ? 5.782 54.067 100.548 1.00 23.03 198 LYS D O 1
ATOM 7133 N N . VAL D 1 199 ? 6.807 52.485 101.770 1.00 23.66 199 VAL D N 1
ATOM 7134 C CA . VAL D 1 199 ? 5.981 51.400 101.244 1.00 22.29 199 VAL D CA 1
ATOM 7135 C C . VAL D 1 199 ? 4.532 51.632 101.678 1.00 24.47 199 VAL D C 1
ATOM 7136 O O . VAL D 1 199 ? 3.600 51.551 100.871 1.00 18.97 199 VAL D O 1
ATOM 7140 N N . GLY D 1 200 ? 4.352 51.926 102.961 1.00 22.53 200 GLY D N 1
ATOM 7141 C CA . GLY D 1 200 ? 3.022 52.177 103.478 1.00 27.43 200 GLY D CA 1
ATOM 7142 C C . GLY D 1 200 ? 2.306 53.304 102.746 1.00 32.22 200 GLY D C 1
ATOM 7143 O O . GLY D 1 200 ? 1.123 53.176 102.430 1.00 28.17 200 GLY D O 1
ATOM 7144 N N . ASN D 1 201 ? 3.018 54.398 102.469 1.00 25.11 201 ASN D N 1
ATOM 7145 C CA . ASN D 1 201 ? 2.432 55.551 101.781 1.00 29.41 201 ASN D CA 1
ATOM 7146 C C . ASN D 1 201 ? 2.161 55.312 100.300 1.00 25.80 201 ASN D C 1
ATOM 7147 O O . ASN D 1 201 ? 1.298 55.961 99.709 1.00 30.41 201 ASN D O 1
ATOM 7152 N N . SER D 1 202 ? 2.890 54.387 99.692 1.00 26.76 202 SER D N 1
ATOM 7153 C CA . SER D 1 202 ? 2.736 54.147 98.264 1.00 29.39 202 SER D CA 1
ATOM 7154 C C . SER D 1 202 ? 1.890 52.946 97.865 1.00 29.62 202 SER D C 1
ATOM 7155 O O . SER D 1 202 ? 1.491 52.825 96.704 1.00 29.12 202 SER D O 1
ATOM 7158 N N . ILE D 1 203 ? 1.605 52.065 98.814 1.00 25.14 203 ILE D N 1
ATOM 7159 C CA . ILE D 1 203 ? 0.859 50.858 98.491 1.00 26.04 203 ILE D CA 1
ATOM 7160 C C . ILE D 1 203 ? -0.665 50.961 98.458 1.00 23.58 203 ILE D C 1
ATOM 7161 O O . ILE D 1 203 ? -1.293 51.413 99.412 1.00 24.05 203 ILE D O 1
ATOM 7166 N N . ARG D 1 204 ? -1.239 50.522 97.339 1.00 23.42 204 ARG D N 1
ATOM 7167 C CA . ARG D 1 204 ? -2.678 50.529 97.137 1.00 17.58 204 ARG D CA 1
ATOM 7168 C C . ARG D 1 204 ? -3.343 49.412 97.933 1.00 18.62 204 ARG D C 1
ATOM 7169 O O . ARG D 1 204 ? -2.935 48.251 97.884 1.00 18.44 204 ARG D O 1
ATOM 7177 N N . ILE D 1 205 ? -4.378 49.785 98.667 1.00 20.45 205 ILE D N 1
ATOM 7178 C CA . ILE D 1 205 ? -5.126 48.853 99.479 1.00 22.91 205 ILE D CA 1
ATOM 7179 C C . ILE D 1 205 ? -6.555 48.970 98.996 1.00 18.94 205 ILE D C 1
ATOM 7180 O O . ILE D 1 205 ? -7.193 50.005 99.180 1.00 16.97 205 ILE D O 1
ATOM 7185 N N . GLN D 1 206 ? -7.039 47.913 98.349 1.00 21.32 206 GLN D N 1
ATOM 7186 C CA . GLN D 1 206 ? -8.396 47.887 97.812 1.00 21.42 206 GLN D CA 1
ATOM 7187 C C . GLN D 1 206 ? -9.400 47.395 98.825 1.00 19.75 206 GLN D C 1
ATOM 7188 O O . GLN D 1 206 ? -9.075 46.580 99.681 1.00 23.06 206 GLN D O 1
ATOM 7194 N N . TYR D 1 207 ? -10.628 47.894 98.729 1.00 24.69 207 TYR D N 1
ATOM 7195 C CA . TYR D 1 207 ? -11.692 47.427 99.605 1.00 26.61 207 TYR D CA 1
ATOM 7196 C C . TYR D 1 207 ? -12.262 46.235 98.839 1.00 23.72 207 TYR D C 1
ATOM 7197 O O . TYR D 1 207 ? -12.685 46.380 97.689 1.00 28.83 207 TYR D O 1
ATOM 7206 N N . GLY D 1 208 ? -12.253 45.058 99.460 1.00 24.33 208 GLY D N 1
ATOM 7207 C CA . GLY D 1 208 ? -12.755 43.868 98.793 1.00 20.31 208 GLY D CA 1
ATOM 7208 C C . GLY D 1 208 ? -14.115 43.405 99.275 1.00 14.68 208 GLY D C 1
ATOM 7209 O O . GLY D 1 208 ? -14.423 42.224 99.218 1.00 24.81 208 GLY D O 1
ATOM 7210 N N . GLY D 1 209 ? -14.928 44.329 99.764 1.00 15.92 209 GLY D N 1
ATOM 7211 C CA . GLY D 1 209 ? -16.255 43.963 100.222 1.00 19.49 209 GLY D CA 1
ATOM 7212 C C . GLY D 1 209 ? -17.282 44.233 99.136 1.00 27.22 209 GLY D C 1
ATOM 7213 O O . GLY D 1 209 ? -16.933 44.424 97.965 1.00 26.39 209 GLY D O 1
ATOM 7214 N N . SER D 1 210 ? -18.553 44.255 99.516 1.00 27.56 210 SER D N 1
ATOM 7215 C CA . SER D 1 210 ? -19.616 44.503 98.555 1.00 26.18 210 SER D CA 1
ATOM 7216 C C . SER D 1 210 ? -19.506 45.909 97.979 1.00 26.39 210 SER D C 1
ATOM 7217 O O . SER D 1 210 ? -19.700 46.898 98.682 1.00 27.93 210 SER D O 1
ATOM 7220 N N . VAL D 1 211 ? -19.183 45.998 96.695 1.00 23.05 211 VAL D N 1
ATOM 7221 C CA . VAL D 1 211 ? -19.063 47.291 96.045 1.00 21.46 211 VAL D CA 1
ATOM 7222 C C . VAL D 1 211 ? -20.068 47.406 94.907 1.00 27.78 211 VAL D C 1
ATOM 7223 O O . VAL D 1 211 ? -19.990 46.673 93.919 1.00 26.60 211 VAL D O 1
ATOM 7227 N N . THR D 1 212 ? -21.010 48.333 95.066 1.00 31.43 212 THR D N 1
ATOM 7228 C CA . THR D 1 212 ? -22.055 48.577 94.077 1.00 30.31 212 THR D CA 1
ATOM 7229 C C . THR D 1 212 ? -21.895 49.973 93.471 1.00 33.85 212 THR D C 1
ATOM 7230 O O . THR D 1 212 ? -21.016 50.743 93.870 1.00 23.63 212 THR D O 1
ATOM 7234 N N . ALA D 1 213 ? -22.752 50.300 92.511 1.00 34.86 213 ALA D N 1
ATOM 7235 C CA . ALA D 1 213 ? -22.711 51.607 91.864 1.00 35.49 213 ALA D CA 1
ATOM 7236 C C . ALA D 1 213 ? -23.299 52.650 92.815 1.00 34.24 213 ALA D C 1
ATOM 7237 O O . ALA D 1 213 ? -23.123 53.855 92.631 1.00 30.45 213 ALA D O 1
ATOM 7239 N N . ALA D 1 214 ? -23.990 52.173 93.843 1.00 34.42 214 ALA D N 1
ATOM 7240 C CA . ALA D 1 214 ? -24.615 53.055 94.818 1.00 33.57 214 ALA D CA 1
ATOM 7241 C C . ALA D 1 214 ? -23.691 53.451 95.969 1.00 33.98 214 ALA D C 1
ATOM 7242 O O . ALA D 1 214 ? -23.858 54.521 96.563 1.00 32.98 214 ALA D O 1
ATOM 7244 N N . ASN D 1 215 ? -22.711 52.604 96.277 1.00 31.53 215 ASN D N 1
ATOM 7245 C CA . ASN D 1 215 ? -21.796 52.886 97.381 1.00 33.88 215 ASN D CA 1
ATOM 7246 C C . ASN D 1 215 ? -20.337 53.101 96.990 1.00 31.39 215 ASN D C 1
ATOM 7247 O O . ASN D 1 215 ? -19.520 53.452 97.840 1.00 35.51 215 ASN D O 1
ATOM 7252 N N . CYS D 1 216 ? -19.997 52.886 95.722 1.00 31.39 216 CYS D N 1
ATOM 7253 C CA . CYS D 1 216 ? -18.611 53.036 95.295 1.00 27.58 216 CYS D CA 1
ATOM 7254 C C . CYS D 1 216 ? -18.052 54.443 95.455 1.00 26.79 216 CYS D C 1
ATOM 7255 O O . CYS D 1 216 ? -16.890 54.606 95.806 1.00 19.24 216 CYS D O 1
ATOM 7258 N N . LYS D 1 217 ? -18.865 55.466 95.218 1.00 26.12 217 LYS D N 1
ATOM 7259 C CA . LYS D 1 217 ? -18.344 56.815 95.344 1.00 29.17 217 LYS D CA 1
ATOM 7260 C C . LYS D 1 217 ? -17.944 57.146 96.770 1.00 30.41 217 LYS D C 1
ATOM 7261 O O . LYS D 1 217 ? -16.862 57.693 96.996 1.00 23.89 217 LYS D O 1
ATOM 7267 N N . GLU D 1 218 ? -18.802 56.806 97.727 1.00 25.50 218 GLU D N 1
ATOM 7268 C CA . GLU D 1 218 ? -18.511 57.083 99.126 1.00 28.59 218 GLU D CA 1
ATOM 7269 C C . GLU D 1 218 ? -17.321 56.265 99.626 1.00 29.36 218 GLU D C 1
ATOM 7270 O O . GLU D 1 218 ? -16.503 56.754 100.412 1.00 25.41 218 GLU D O 1
ATOM 7276 N N . LEU D 1 219 ? -17.225 55.020 99.173 1.00 21.52 219 LEU D N 1
ATOM 7277 C CA . LEU D 1 219 ? -16.115 54.169 99.577 1.00 23.34 219 LEU D CA 1
ATOM 7278 C C . LEU D 1 219 ? -14.795 54.714 99.011 1.00 23.13 219 LEU D C 1
ATOM 7279 O O . LEU D 1 219 ? -13.791 54.802 99.719 1.00 20.23 219 LEU D O 1
ATOM 7284 N N . ALA D 1 220 ? -14.809 55.105 97.739 1.00 23.64 220 ALA D N 1
ATOM 7285 C CA . ALA D 1 220 ? -13.619 55.637 97.086 1.00 23.47 220 ALA D CA 1
ATOM 7286 C C . ALA D 1 220 ? -13.177 56.978 97.689 1.00 28.53 220 ALA D C 1
ATOM 7287 O O . ALA D 1 220 ? -12.047 57.417 97.478 1.00 24.80 220 ALA D O 1
ATOM 7289 N N . SER D 1 221 ? -14.067 57.623 98.436 1.00 26.45 221 SER D N 1
ATOM 7290 C CA . SER D 1 221 ? -13.745 58.899 99.072 1.00 30.60 221 SER D CA 1
ATOM 7291 C C . SER D 1 221 ? -12.935 58.688 100.352 1.00 31.14 221 SER D C 1
ATOM 7292 O O . SER D 1 221 ? -12.218 59.589 100.799 1.00 33.86 221 SER D O 1
ATOM 7295 N N . GLN D 1 222 ? -13.054 57.500 100.942 1.00 28.75 222 GLN D N 1
ATOM 7296 C CA . GLN D 1 222 ? -12.326 57.185 102.166 1.00 24.12 222 GLN D CA 1
ATOM 7297 C C . GLN D 1 222 ? -10.831 57.384 101.953 1.00 25.40 222 GLN D C 1
ATOM 7298 O O . GLN D 1 222 ? -10.271 56.940 100.956 1.00 28.27 222 GLN D O 1
ATOM 7304 N N . PRO D 1 223 ? -10.167 58.060 102.901 1.00 26.28 223 PRO D N 1
ATOM 7305 C CA . PRO D 1 223 ? -8.732 58.373 102.884 1.00 28.21 223 PRO D CA 1
ATOM 7306 C C . PRO D 1 223 ? -7.750 57.242 102.616 1.00 21.92 223 PRO D C 1
ATOM 7307 O O . PRO D 1 223 ? -6.757 57.439 101.912 1.00 22.24 223 PRO D O 1
ATOM 7311 N N . ASP D 1 224 ? -8.014 56.055 103.154 1.00 17.38 224 ASP D N 1
ATOM 7312 C CA . ASP D 1 224 ? -7.073 54.960 102.960 1.00 14.84 224 ASP D CA 1
ATOM 7313 C C . ASP D 1 224 ? -7.534 53.835 102.036 1.00 15.33 224 ASP D C 1
ATOM 7314 O O . ASP D 1 224 ? -6.897 52.788 101.955 1.00 17.78 224 ASP D O 1
ATOM 7319 N N . ILE D 1 225 ? -8.635 54.063 101.326 1.00 17.19 225 ILE D N 1
ATOM 7320 C CA . ILE D 1 225 ? -9.137 53.079 100.375 1.00 23.40 225 ILE D CA 1
ATOM 7321 C C . ILE D 1 225 ? -8.661 53.505 98.979 1.00 21.34 225 ILE D C 1
ATOM 7322 O O . ILE D 1 225 ? -9.080 54.535 98.468 1.00 21.07 225 ILE D O 1
ATOM 7327 N N . ASP D 1 226 ? -7.779 52.715 98.371 1.00 17.95 226 ASP D N 1
ATOM 7328 C CA . ASP D 1 226 ? -7.233 53.051 97.052 1.00 22.25 226 ASP D CA 1
ATOM 7329 C C . ASP D 1 226 ? -7.852 52.340 95.857 1.00 28.37 226 ASP D C 1
ATOM 7330 O O . ASP D 1 226 ? -7.379 52.495 94.729 1.00 20.58 226 ASP D O 1
ATOM 7335 N N . GLY D 1 227 ? -8.890 51.546 96.095 1.00 29.84 227 GLY D N 1
ATOM 7336 C CA . GLY D 1 227 ? -9.511 50.831 94.997 1.00 31.70 227 GLY D CA 1
ATOM 7337 C C . GLY D 1 227 ? -10.488 49.747 95.406 1.00 30.28 227 GLY D C 1
ATOM 7338 O O . GLY D 1 227 ? -10.877 49.638 96.578 1.00 20.96 227 GLY D O 1
ATOM 7339 N N . PHE D 1 228 ? -10.890 48.936 94.433 1.00 15.89 228 PHE D N 1
ATOM 7340 C CA . PHE D 1 228 ? -11.841 47.876 94.705 1.00 25.35 228 PHE D CA 1
ATOM 7341 C C . PHE D 1 228 ? -11.474 46.538 94.067 1.00 25.47 228 PHE D C 1
ATOM 7342 O O . PHE D 1 228 ? -10.860 46.488 92.998 1.00 18.75 228 PHE D O 1
ATOM 7350 N N . LEU D 1 229 ? -11.841 45.460 94.751 1.00 24.48 229 LEU D N 1
ATOM 7351 C CA . LEU D 1 229 ? -11.674 44.109 94.230 1.00 27.73 229 LEU D CA 1
ATOM 7352 C C . LEU D 1 229 ? -13.142 43.735 94.206 1.00 26.09 229 LEU D C 1
ATOM 7353 O O . LEU D 1 229 ? -13.717 43.367 95.231 1.00 26.96 229 LEU D O 1
ATOM 7358 N N . VAL D 1 230 ? -13.753 43.866 93.036 1.00 26.65 230 VAL D N 1
ATOM 7359 C CA . VAL D 1 230 ? -15.185 43.627 92.882 1.00 24.43 230 VAL D CA 1
ATOM 7360 C C . VAL D 1 230 ? -15.619 42.190 92.670 1.00 27.36 230 VAL D C 1
ATOM 7361 O O . VAL D 1 230 ? -14.989 41.440 91.928 1.00 23.37 230 VAL D O 1
ATOM 7365 N N . GLY D 1 231 ? -16.721 41.829 93.322 1.00 22.57 231 GLY D N 1
ATOM 7366 C CA . GLY D 1 231 ? -17.261 40.493 93.184 1.00 26.38 231 GLY D CA 1
ATOM 7367 C C . GLY D 1 231 ? -18.240 40.398 92.022 1.00 25.22 231 GLY D C 1
ATOM 7368 O O . GLY D 1 231 ? -17.906 40.739 90.880 1.00 25.71 231 GLY D O 1
ATOM 7369 N N . GLY D 1 232 ? -19.452 39.940 92.324 1.00 25.48 232 GLY D N 1
ATOM 7370 C CA . GLY D 1 232 ? -20.483 39.787 91.314 1.00 25.85 232 GLY D CA 1
ATOM 7371 C C . GLY D 1 232 ? -20.706 40.946 90.355 1.00 25.15 232 GLY D C 1
ATOM 7372 O O . GLY D 1 232 ? -21.054 40.730 89.196 1.00 31.12 232 GLY D O 1
ATOM 7373 N N . ALA D 1 233 ? -20.507 42.175 90.815 1.00 30.89 233 ALA D N 1
ATOM 7374 C CA . ALA D 1 233 ? -20.725 43.336 89.955 1.00 29.13 233 ALA D CA 1
ATOM 7375 C C . ALA D 1 233 ? -19.743 43.412 88.784 1.00 29.71 233 ALA D C 1
ATOM 7376 O O . ALA D 1 233 ? -20.005 44.091 87.790 1.00 26.91 233 ALA D O 1
ATOM 7378 N N . SER D 1 234 ? -18.617 42.715 88.898 1.00 31.00 234 SER D N 1
ATOM 7379 C CA . SER D 1 234 ? -17.617 42.730 87.840 1.00 32.49 234 SER D CA 1
ATOM 7380 C C . SER D 1 234 ? -18.119 41.992 86.603 1.00 30.41 234 SER D C 1
ATOM 7381 O O . SER D 1 234 ? -17.492 42.040 85.546 1.00 28.58 234 SER D O 1
ATOM 7384 N N . LEU D 1 235 ? -19.264 41.330 86.743 1.00 36.82 235 LEU D N 1
ATOM 7385 C CA . LEU D 1 235 ? -19.871 40.580 85.648 1.00 33.50 235 LEU D CA 1
ATOM 7386 C C . LEU D 1 235 ? -20.934 41.405 84.909 1.00 36.84 235 LEU D C 1
ATOM 7387 O O . LEU D 1 235 ? -21.540 40.928 83.952 1.00 32.72 235 LEU D O 1
ATOM 7392 N N . LYS D 1 236 ? -21.161 42.637 85.350 1.00 34.25 236 LYS D N 1
ATOM 7393 C CA . LYS D 1 236 ? -22.179 43.478 84.728 1.00 37.33 236 LYS D CA 1
ATOM 7394 C C . LYS D 1 236 ? -21.686 44.874 84.347 1.00 32.87 236 LYS D C 1
ATOM 7395 O O . LYS D 1 236 ? -20.573 45.270 84.694 1.00 31.00 236 LYS D O 1
ATOM 7401 N N . PRO D 1 237 ? -22.509 45.636 83.609 1.00 34.66 237 PRO D N 1
ATOM 7402 C CA . PRO D 1 237 ? -22.124 46.993 83.200 1.00 31.99 237 PRO D CA 1
ATOM 7403 C C . PRO D 1 237 ? -21.769 47.848 84.419 1.00 28.01 237 PRO D C 1
ATOM 7404 O O . PRO D 1 237 ? -20.980 48.796 84.331 1.00 19.69 237 PRO D O 1
ATOM 7408 N N . GLU D 1 238 ? -22.367 47.496 85.555 1.00 24.34 238 GLU D N 1
ATOM 7409 C CA . GLU D 1 238 ? -22.148 48.203 86.816 1.00 26.44 238 GLU D CA 1
ATOM 7410 C C . GLU D 1 238 ? -20.660 48.410 87.062 1.00 19.21 238 GLU D C 1
ATOM 7411 O O . GLU D 1 238 ? -20.246 49.418 87.639 1.00 23.02 238 GLU D O 1
ATOM 7417 N N . PHE D 1 239 ? -19.865 47.437 86.621 1.00 29.24 239 PHE D N 1
ATOM 7418 C CA . PHE D 1 239 ? -18.417 47.475 86.782 1.00 25.82 239 PHE D CA 1
ATOM 7419 C C . PHE D 1 239 ? -17.847 48.806 86.302 1.00 28.59 239 PHE D C 1
ATOM 7420 O O . PHE D 1 239 ? -16.987 49.391 86.961 1.00 29.54 239 PHE D O 1
ATOM 7428 N N . VAL D 1 240 ? -18.334 49.286 85.160 1.00 23.11 240 VAL D N 1
ATOM 7429 C CA . VAL D 1 240 ? -17.861 50.548 84.600 1.00 29.82 240 VAL D CA 1
ATOM 7430 C C . VAL D 1 240 ? -18.157 51.706 85.556 1.00 24.97 240 VAL D C 1
ATOM 7431 O O . VAL D 1 240 ? -17.399 52.675 85.631 1.00 25.09 240 VAL D O 1
ATOM 7435 N N . ASP D 1 241 ? -19.258 51.611 86.288 1.00 25.19 241 ASP D N 1
ATOM 7436 C CA . ASP D 1 241 ? -19.595 52.664 87.238 1.00 31.10 241 ASP D CA 1
ATOM 7437 C C . ASP D 1 241 ? -18.588 52.617 88.381 1.00 30.50 241 ASP D C 1
ATOM 7438 O O . ASP D 1 241 ? -18.114 53.649 88.849 1.00 30.24 241 ASP D O 1
ATOM 7443 N N . ILE D 1 242 ? -18.256 51.408 88.821 1.00 25.52 242 ILE D N 1
ATOM 7444 C CA . ILE D 1 242 ? -17.303 51.238 89.907 1.00 25.54 242 ILE D CA 1
ATOM 7445 C C . ILE D 1 242 ? -15.913 51.731 89.501 1.00 28.67 242 ILE D C 1
ATOM 7446 O O . ILE D 1 242 ? -15.209 52.367 90.297 1.00 28.28 242 ILE D O 1
ATOM 7451 N N . ILE D 1 243 ? -15.523 51.451 88.261 1.00 26.60 243 ILE D N 1
ATOM 7452 C CA . ILE D 1 243 ? -14.225 51.895 87.752 1.00 27.52 243 ILE D CA 1
ATOM 7453 C C . ILE D 1 243 ? -14.172 53.423 87.738 1.00 23.78 243 ILE D C 1
ATOM 7454 O O . ILE D 1 243 ? -13.094 54.012 87.811 1.00 18.57 243 ILE D O 1
ATOM 7459 N N . ASN D 1 244 ? -15.347 54.053 87.646 1.00 28.95 244 ASN D N 1
ATOM 7460 C CA . ASN D 1 244 ? -15.467 55.513 87.610 1.00 22.03 244 ASN D CA 1
ATOM 7461 C C . ASN D 1 244 ? -15.924 56.147 88.930 1.00 27.53 244 ASN D C 1
ATOM 7462 O O . ASN D 1 244 ? -16.308 57.321 88.953 1.00 22.88 244 ASN D O 1
ATOM 7467 N N . ALA D 1 245 ? -15.875 55.394 90.027 1.00 17.72 245 ALA D N 1
ATOM 7468 C CA . ALA D 1 245 ? -16.319 55.923 91.319 1.00 27.27 245 ALA D CA 1
ATOM 7469 C C . ALA D 1 245 ? -15.707 57.270 91.695 1.00 25.38 245 ALA D C 1
ATOM 7470 O O . ALA D 1 245 ? -16.313 58.039 92.439 1.00 32.62 245 ALA D O 1
ATOM 7472 N N . ARG D 1 246 ? -14.513 57.557 91.186 1.00 37.58 246 ARG D N 1
ATOM 7473 C CA . ARG D 1 246 ? -13.829 58.814 91.499 1.00 38.89 246 ARG D CA 1
ATOM 7474 C C . ARG D 1 246 ? -14.151 59.970 90.541 1.00 43.07 246 ARG D C 1
ATOM 7475 O O . ARG D 1 246 ? -14.031 61.142 90.919 1.00 46.61 246 ARG D O 1
ATOM 7483 N N . GLN D 1 247 ? -14.553 59.653 89.310 1.00 43.58 247 GLN D N 1
ATOM 7484 C CA . GLN D 1 247 ? -14.873 60.693 88.330 1.00 43.81 247 GLN D CA 1
ATOM 7485 C C . GLN D 1 247 ? -15.879 61.707 88.873 1.00 43.13 247 GLN D C 1
ATOM 7486 O O . GLN D 1 247 ? -16.918 61.332 89.417 1.00 37.32 247 GLN D O 1
ATOM 7492 N N . LEU D 1 248 ? -15.572 62.991 88.705 1.00 40.55 248 LEU D N 1
ATOM 7493 C CA . LEU D 1 248 ? -16.436 64.058 89.200 1.00 41.32 248 LEU D CA 1
ATOM 7494 C C . LEU D 1 248 ? -17.832 64.074 88.588 1.00 39.93 248 LEU D C 1
ATOM 7495 O O . LEU D 1 248 ? -18.802 64.360 89.281 1.00 40.47 248 LEU D O 1
ATOM 7500 N N . VAL D 1 249 ? -17.940 63.776 87.296 1.00 49.86 249 VAL D N 1
ATOM 7501 C CA . VAL D 1 249 ? -19.246 63.764 86.636 1.00 52.85 249 VAL D CA 1
ATOM 7502 C C . VAL D 1 249 ? -19.443 62.509 85.787 1.00 55.96 249 VAL D C 1
ATOM 7503 O O . VAL D 1 249 ? -18.433 61.851 85.461 1.00 59.16 249 VAL D O 1
#